Protein AF-0000000080322727 (afdb_homodimer)

InterPro domains:
  IPR001466 Beta-lactamase-related [PF00144] (230-577)
  IPR012338 Beta-lactamase/transpeptidase-like [G3DSA:3.40.710.10] (220-601)
  IPR012338 Beta-lactamase/transpeptidase-like [SSF56601] (224-582)
  IPR050789 Diverse Enzymatic Activities [PTHR43283] (214-581)

Foldseek 3Di:
DPVVPVVVVVVVVVVVVVVVVVLVVVLVVQVVLVVVLVVQLQQKFKFLCPVVPPQPFPLLPFDEEEEEEPAPQQVLLCVLLLLFFDYHYYYCVVVVVPQLCVVVLVVCVPGQEYEYEDELVRLPDPSVLVNQVVSQVRHQYEYEYEADPLSCVSCLVPSHMYIYTNHRDNSSSNVVSCRNLQQDWHDHWACAQNDPSHHGRGGDTDHRFAAAEGAQVVQLFRNSLLCVLVVLQVVCCVVLLFQKKWKWKDFPRYTHDIDIDGALAVPHHGDDLFFKEWFFQLLQVQFLVLLVLVCVVVVLDDQQAFLCVQDVVLCVEPRGRFGLVCLLQQQRQFAAEDPVLVVQDPVQWFQDDDQQFPFALANRITGGPCCCVPPVVVCRSHGDRHGHRAHDHHLSSQQSSQSSSCSRVVDHRQVVCCVQPCSSLNFQQKTFQSVVPDDQVRFRFFECDCDGPNGTDGSGKPDNVCSNVRQRTRRTGIMGGPSSVCSSVLCLLVQAGGSHDGSHHNVSSPQQQAQDDPNALHGRSKDFDGPPLVVQPPHNLADRSKIWDHRQQGWTWIQRSVRSMIITMGGNSCPHHDDCSCVVSSSSRVSVVSVSVSSVVSVVD/DPVVPPVVVVVVVVVVVVVVVVLVVVLVVQVVLVVVLVVQLQQKFKFLCPVVPWQPFPLLPFDEEEEEAPAPQQVLLCVLLLLFFDYHYYYCVVVVVPQLCVVVLVVCVPGQEYEYEDELVRLPDPSVLVSQVVSVVRHQYEYEYEADPLSCVSCLVPSHMYIYTNHRDNSSSNVVSCRNNQQDWHDHWACAQNDPSHHGRGHDTDHRFAAAEGAQVVQLFRNSLLCVLVVLQVVCCVVLLFQKKWKWKDFPRYTHDIDIDGALAVPHHGDDLFFKEWFFQLLQVQFLVLLVLVCVQVVLDDQQAFLCVQDVVLCVEPRGRFGLVCLLQQQRQFAAEDPVLVVQDPVQWFQDDDQQFPFALANRITGGPCCCVPPVVVCRSHGDRHGHRAHDHHLSSQQSSQSSSCSRPVDHRQVVCCVQPCSSLNFQQKTFQSVVPDDQVRFRFFECDCDGPNGTDGSGKPDNVCSNVRQRTRRTGIMGGPSSVVSSVLCLLVQAGGSHDGSHHNVSSPQQQAQDDPNALHGRSKDFDGPPLVVQPPHNLADRSKIWDHRQQGWTWIQRSVRSMIITMGGNSCPHHDDCSCVVSSSRRVSVVSVSVSSVVSVVD

Secondary structure (DSSP, 8-state):
--TTSHHHHHHHHHHHHHHHHHHHHHHHHHHHHHHHHHHHHHTEEEES-TT--SSP--GGG--EEEEEES-TTHHHHHHHHHHHS-EEEEEGGGGTTSGGGHHHHHHTTT-SEEEEEEETTTTT-HHHHHHHHHHTTTSEEEEEEES-GGGGGGGTT--S-EEEES--SHHHHHHHHHHHHTSS------SS--SSSS-TT--------S-EE--GGGGT--GGGGTHHHHHHHHHHHTTS-SEEEEEEEETTEEEEEEEEEBSSTTSPBP-TT-BEE-TTHHIIIIIHHHHHHHHHTTSS-TTSBGGGT-GGGTTSTTTT-BHHHHHTT-S---S---GGGG--GGGEESS--SSS-EEEETTEEEPTTHIIIIIHHHHHTS----TTS----HHHHHHHHHHHHHHH-S-HHHHHIIIIIHHHT-SS-BS-GGGTS-GGGB----EE-SSS-EE-SSS-S-HHHHHTTT--SSS--EE-HHHHHHHHHHHHTTSEETTEE-S-HHHHHHHHS---SS-S--SS-EE--S-GGG--S-TT--TTEEEEEETTTEEEEEEGGGTEEEEEEE-TTSSS--SHHHHTTHHHHHHHHHHHHHHHHHH-/--TTSHHHHHHHHHHHHHHHHHHHHHHHHHHHHHHHHHHHHHTEEEES-TT--SSP--GGG--EEEEEES-TTHHHHHHHHTTTS-EEEEEGGGGTTSGGGHHHHHHTTT-SEEEEEEETTTTT-HHHHHHHHHHTTTSEEEEEEES-GGGGGGGTT--S-EEEES--SHHHHHHHHHHHHTSS------SS--SSSS-TT--------S-EE--GGGGT--GGGGTHHHHHHHHHHHTTS-SEEEEEEEETTEEEEEEEEEBSSTTSPBP-TT-BEE-TTHHIIIIIHHHHHHHHHTTSS-TTSBGGGT-GGGTTSTTTT-BHHHHHTT-S---S---GGGG--GGGEESS--SSS-EEEETTEEEPTTHIIIIIHHHHHTS----TTS----HHHHHHHHHHHHHHH-S-HHHHHIIIIIHHHT-SS-BS-GGGTS-GGGB----EESSSS-EE-SSS-S-HHHHHTTT--SSS--EE-HHHHHHHHHHHHTTSEETTEE-S-HHHHHHHHS---SS-S--SS-EE--S-GGG--S-TT--TTEEEEEETTTEEEEEEGGGTEEEEEEE-TTSSS--SHHHHTTHHHHHHHHHHHHHHHHHH-

Solvent-accessible surface area (backbone atoms only — not comparable to full-atom values): 60916 Å² total; per-residue (Å²): 134,67,81,68,58,60,63,59,56,53,52,54,50,52,54,50,49,53,50,48,51,54,45,56,41,52,41,51,49,48,53,49,48,51,51,53,50,51,53,46,54,67,46,26,31,34,36,53,52,88,79,54,57,63,40,49,56,66,44,63,79,55,38,38,32,34,35,25,52,79,39,90,42,42,69,50,23,49,56,48,39,49,69,51,32,75,57,47,80,46,49,48,77,85,37,70,89,32,72,60,40,18,61,56,58,55,73,44,26,62,34,44,29,40,39,34,34,31,31,34,85,45,44,71,38,63,53,52,45,51,39,52,59,56,52,48,73,54,30,48,42,35,37,40,36,22,25,59,70,77,53,52,53,80,48,62,86,57,71,52,32,33,39,37,26,52,51,74,46,65,67,46,28,50,47,52,41,31,38,45,49,6,27,35,59,41,68,31,52,39,87,52,71,66,42,94,79,42,35,50,65,42,48,42,72,48,64,64,33,36,65,24,81,54,51,30,60,83,67,45,19,54,50,59,49,50,50,61,47,58,54,54,53,51,50,35,40,72,68,62,21,20,29,22,38,34,42,32,37,29,39,73,60,25,35,36,43,75,46,46,38,58,13,47,35,86,87,47,58,70,44,51,62,79,36,30,36,60,30,29,38,35,18,26,58,71,41,39,34,53,53,47,52,50,35,37,74,67,68,76,42,60,51,83,37,37,40,28,82,59,35,48,73,27,50,89,33,87,47,16,78,41,32,41,46,33,35,41,51,25,22,54,9,54,55,45,71,73,73,55,68,79,68,64,49,81,87,40,46,34,62,53,77,42,88,60,16,61,35,54,42,46,88,62,33,10,32,32,62,61,45,45,72,70,47,52,49,55,51,60,49,63,49,68,72,76,42,60,74,36,74,40,76,30,50,53,38,27,47,52,50,37,50,40,48,21,39,50,67,23,41,56,66,64,59,46,41,40,65,73,42,28,37,54,66,26,26,77,60,45,39,50,54,46,62,81,79,43,61,68,90,46,32,41,43,37,30,49,35,78,77,79,77,61,42,70,28,60,52,38,42,81,54,57,58,26,12,69,55,48,20,66,42,21,36,21,25,31,26,28,22,55,61,37,50,50,52,56,51,44,21,52,73,56,28,19,35,48,46,83,40,78,82,42,55,47,66,58,45,52,58,32,61,30,71,75,51,93,73,47,49,30,10,53,48,26,37,39,30,42,84,57,65,92,68,32,33,70,19,78,68,59,52,87,59,22,28,37,39,55,15,86,31,44,23,36,38,41,35,30,65,87,70,39,32,39,42,34,38,43,28,27,21,27,33,60,51,81,63,60,49,42,66,76,67,35,49,71,27,51,43,49,38,40,50,49,49,26,49,52,60,29,68,76,99,133,73,76,67,64,62,62,58,56,53,54,56,51,50,52,48,49,53,50,47,51,54,44,55,40,52,42,53,49,48,53,51,48,51,51,51,50,51,53,46,54,69,46,27,31,35,36,53,51,89,80,54,57,61,39,48,56,66,45,64,79,55,38,38,32,35,36,26,52,78,38,90,44,42,68,50,23,50,56,48,40,47,70,51,31,76,57,47,81,47,50,47,76,83,37,68,88,33,73,58,40,18,61,56,57,55,72,42,26,61,36,42,30,40,39,35,34,31,31,34,86,47,44,72,38,62,54,54,46,51,39,52,59,55,50,48,73,52,31,51,44,35,36,40,38,21,26,59,71,76,50,51,54,79,48,60,86,56,70,52,32,33,40,37,26,52,51,74,46,65,68,46,29,50,46,52,41,30,38,44,47,6,27,36,57,39,70,30,53,37,87,51,70,66,41,95,80,42,36,50,63,43,46,41,73,48,64,65,34,38,67,22,82,57,53,30,59,82,65,46,20,54,52,61,48,50,49,60,48,58,54,54,52,52,50,35,42,73,68,63,21,18,28,22,36,34,42,32,37,31,37,74,60,26,35,36,44,76,46,46,38,57,12,45,35,85,87,48,58,69,45,52,61,80,35,30,36,61,30,29,39,34,18,24,58,70,40,39,32,54,54,47,51,50,34,38,74,68,67,75,42,59,51,83,38,37,40,28,80,60,35,47,74,28,50,88,33,86,48,16,77,41,34,41,48,34,34,42,50,22,22,54,11,53,54,46,73,74,75,55,67,79,69,64,50,80,88,41,47,34,61,53,79,41,88,62,15,63,36,54,41,48,88,62,32,10,32,33,60,60,46,44,72,70,48,52,49,55,50,60,48,65,49,69,72,76,42,61,73,36,73,40,76,30,49,54,39,27,46,50,49,38,50,40,48,23,38,51,68,22,42,56,67,66,59,48,40,38,65,71,41,28,36,53,66,28,25,77,58,47,39,48,55,45,61,82,80,43,63,70,90,49,32,41,44,36,30,50,35,78,79,80,77,62,43,71,26,58,52,38,43,82,53,56,59,27,13,68,57,48,19,66,41,20,38,21,25,30,28,29,24,54,62,36,51,51,52,56,50,44,21,52,73,56,30,18,36,47,46,81,39,78,80,42,56,47,66,59,45,52,58,34,62,29,68,75,52,92,74,45,49,30,10,54,48,26,37,39,30,43,85,57,65,91,66,32,34,69,19,78,66,59,52,86,60,22,28,35,39,56,16,85,32,44,23,36,39,40,36,28,64,87,71,38,32,38,43,34,37,43,29,28,22,26,34,60,52,82,64,61,48,42,66,76,66,35,50,70,28,52,42,49,38,40,51,48,49,24,48,52,60,29,67,74,99

Sequence (1210 aa):
MYKNNLVQTIAVCFLAISTFSACAQEHQKNEELLKVNSNILQHTVLLNNQNSIIPLTELEKKNIASVSLGFAFQNVSDSLLNKYAKVTSFSSASYENSPELGKLENDLKFFNTIIISITDQEAPKARYINFINSIAKSKSVIIALYGQQTNLAPFDSLTAPILWSQDKNIQAASLIPQLIFGGIAAGNKLTRNISARFPAGSGYTTTVTRLKYTIPEDAGVNAENLREIDDITAEAIAARAAPGMVVLVAKDGKVIFNKAYGTHTYDGPADKVTDIFDLASITKITATTPMVMRLVEQNKLKLDTNIGAYIALARPTAMNDIPVREVMLHQAGFIPYIPFHDGVKPGDHSPDSSAAYPTKVADGYFIRKDYFKDVMWPQMLNAPIRTRGKYVYSDISMYVMKDIAEQISGEHLNDYVAENFYAPLGMQTAGFLPRNRFSKDRIIPTENDTYFRKTLLVGYVHDQGAALVGGVSGHAGLFASTNDMAIMFQMLLNKGTYGGQQYFKPQTVDTFTAQQSNISRRGLGFDRWDPNLSKKYPSATASPQTYGHTGYTGTAVWVDQARGLIYVFLSNRVNPSVTNKLVSMGIRSRIQEVINSAIDKGMEKMYKNNLVQTIAVCFLAISTFSACAQEHQKNEELLKVNSNILQHTVLLNNQNSIIPLTELEKKNIASVSLGFAFQNVSDSLLNKYAKVTSFSSASYENSPELGKLENDLKFFNTIIISITDQEAPKARYINFINSIAKSKSVIIALYGQQTNLAPFDSLTAPILWSQDKNIQAASLIPQLIFGGIAAGNKLTRNISARFPAGSGYTTTVTRLKYTIPEDAGVNAENLREIDDITAEAIAARAAPGMVVLVAKDGKVIFNKAYGTHTYDGPADKVTDIFDLASITKITATTPMVMRLVEQNKLKLDTNIGAYIALARPTAMNDIPVREVMLHQAGFIPYIPFHDGVKPGDHSPDSSAAYPTKVADGYFIRKDYFKDVMWPQMLNAPIRTRGKYVYSDISMYVMKDIAEQISGEHLNDYVAENFYAPLGMQTAGFLPRNRFSKDRIIPTENDTYFRKTLLVGYVHDQGAALVGGVSGHAGLFASTNDMAIMFQMLLNKGTYGGQQYFKPQTVDTFTAQQSNISRRGLGFDRWDPNLSKKYPSATASPQTYGHTGYTGTAVWVDQARGLIYVFLSNRVNPSVTNKLVSMGIRSRIQEVINSAIDKGMEK

Structure (mmCIF, N/CA/C/O backbone):
data_AF-0000000080322727-model_v1
#
loop_
_entity.id
_entity.type
_entity.pdbx_description
1 polymer Beta-N-acetylglucosaminidase
#
loop_
_atom_site.group_PDB
_atom_site.id
_atom_site.type_symbol
_atom_site.label_atom_id
_atom_site.label_alt_id
_atom_site.label_comp_id
_atom_site.label_asym_id
_atom_site.label_entity_id
_atom_site.label_seq_id
_atom_site.pdbx_PDB_ins_code
_atom_site.Cartn_x
_atom_site.Cartn_y
_atom_site.Cartn_z
_atom_site.occupancy
_atom_site.B_iso_or_equiv
_atom_site.auth_seq_id
_atom_site.auth_comp_id
_atom_site.auth_asym_id
_atom_site.auth_atom_id
_atom_site.pdbx_PDB_model_num
ATOM 1 N N . MET A 1 1 ? 15.312 -57.062 -58.719 1 22.55 1 MET A N 1
ATOM 2 C CA . MET A 1 1 ? 14.266 -56.25 -58.062 1 22.55 1 MET A CA 1
ATOM 3 C C . MET A 1 1 ? 14.391 -56.344 -56.531 1 22.55 1 MET A C 1
ATOM 5 O O . MET A 1 1 ? 13.867 -55.5 -55.812 1 22.55 1 MET A O 1
ATOM 9 N N . TYR A 1 2 ? 15 -57.406 -55.969 1 21.7 2 TYR A N 1
ATOM 10 C CA . TYR A 1 2 ? 14.93 -57.75 -54.562 1 21.7 2 TYR A CA 1
ATOM 11 C C . TYR A 1 2 ? 15.977 -57 -53.75 1 21.7 2 TYR A C 1
ATOM 13 O O . TYR A 1 2 ? 15.828 -56.844 -52.531 1 21.7 2 TYR A O 1
ATOM 21 N N . LYS A 1 3 ? 17.25 -57 -54.312 1 35.47 3 LYS A N 1
ATOM 22 C CA . LYS A 1 3 ? 18.359 -56.656 -53.438 1 35.47 3 LYS A CA 1
ATOM 23 C C . LYS A 1 3 ? 18.312 -55.188 -53.031 1 35.47 3 LYS A C 1
ATOM 25 O O . LYS A 1 3 ? 19.219 -54.656 -52.375 1 35.47 3 LYS A O 1
ATOM 30 N N . ASN A 1 4 ? 17.344 -54.531 -53.688 1 28.92 4 ASN A N 1
ATOM 31 C CA . ASN A 1 4 ? 17.328 -53.125 -53.375 1 28.92 4 ASN A CA 1
ATOM 32 C C . ASN A 1 4 ? 16.734 -52.875 -51.969 1 28.92 4 ASN A C 1
ATOM 34 O O . ASN A 1 4 ? 16.609 -51.719 -51.562 1 28.92 4 ASN A O 1
ATOM 38 N N . ASN A 1 5 ? 16 -53.938 -51.375 1 33.09 5 ASN A N 1
ATOM 39 C CA . ASN A 1 5 ? 15.227 -53.625 -50.188 1 33.09 5 ASN A CA 1
ATOM 40 C C . ASN A 1 5 ? 16.109 -53.625 -48.938 1 33.09 5 ASN A C 1
ATOM 42 O O . ASN A 1 5 ? 15.656 -53.25 -47.875 1 33.09 5 ASN A O 1
ATOM 46 N N . LEU A 1 6 ? 17.266 -54.281 -48.969 1 40.56 6 LEU A N 1
ATOM 47 C CA . LEU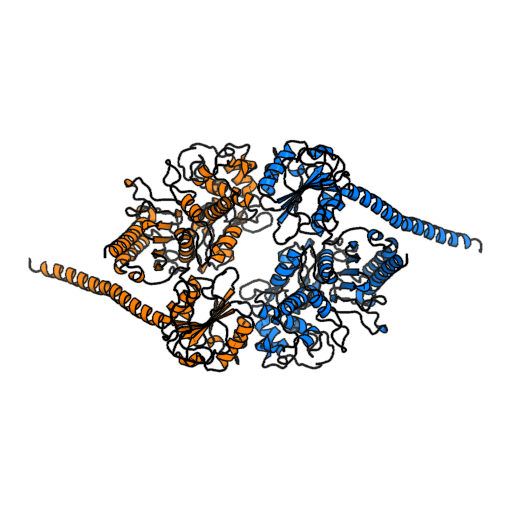 A 1 6 ? 18.031 -54.438 -47.719 1 40.56 6 LEU A CA 1
ATOM 48 C C . LEU A 1 6 ? 18.719 -53.156 -47.312 1 40.56 6 LEU A C 1
ATOM 50 O O . LEU A 1 6 ? 18.922 -52.875 -46.125 1 40.56 6 LEU A O 1
ATOM 54 N N . VAL A 1 7 ? 19 -52.25 -48.344 1 39.97 7 VAL A N 1
ATOM 55 C CA . VAL A 1 7 ? 19.734 -51.031 -48 1 39.97 7 VAL A CA 1
ATOM 56 C C . VAL A 1 7 ? 18.828 -50.094 -47.219 1 39.97 7 VAL A C 1
ATOM 58 O O . VAL A 1 7 ? 19.297 -49.312 -46.375 1 39.97 7 VAL A O 1
ATOM 61 N N . GLN A 1 8 ? 17.438 -50.219 -47.438 1 35.44 8 GLN A N 1
ATOM 62 C CA . GLN A 1 8 ? 16.578 -49.281 -46.75 1 35.44 8 GLN A CA 1
ATOM 63 C C . GLN A 1 8 ? 16.469 -49.625 -45.25 1 35.44 8 GLN A C 1
ATOM 65 O O . GLN A 1 8 ? 16.266 -48.75 -44.406 1 35.44 8 GLN A O 1
ATOM 70 N N . THR A 1 9 ? 16.656 -50.938 -44.938 1 41.41 9 THR A N 1
ATOM 71 C CA . THR A 1 9 ? 16.484 -51.312 -43.531 1 41.41 9 THR A CA 1
ATOM 72 C C . THR A 1 9 ? 17.688 -50.875 -42.719 1 41.41 9 THR A C 1
ATOM 74 O O . THR A 1 9 ? 17.547 -50.469 -41.562 1 41.41 9 THR A O 1
ATOM 77 N N . ILE A 1 10 ? 18.891 -50.844 -43.344 1 41.75 10 ILE A N 1
ATOM 78 C CA . ILE A 1 10 ? 20.062 -50.5 -42.562 1 41.75 10 ILE A CA 1
ATOM 79 C C . ILE A 1 10 ? 20.078 -49 -42.281 1 41.75 10 ILE A C 1
ATOM 81 O O . ILE A 1 10 ? 20.453 -48.562 -41.219 1 41.75 10 ILE A O 1
ATOM 85 N N . ALA A 1 11 ? 19.453 -48.188 -43.219 1 39.16 11 ALA A N 1
ATOM 86 C CA . ALA A 1 11 ? 19.469 -46.75 -43 1 39.16 11 ALA A CA 1
ATOM 87 C C . ALA A 1 11 ? 18.547 -46.375 -41.844 1 39.16 11 ALA A C 1
ATOM 89 O O . ALA A 1 11 ? 18.828 -45.469 -41.094 1 39.16 11 ALA A O 1
ATOM 90 N N . VAL A 1 12 ? 17.469 -47.188 -41.719 1 39.44 12 VAL A N 1
ATOM 91 C CA . VAL A 1 12 ? 16.578 -46.844 -40.594 1 39.44 12 VAL A CA 1
ATOM 92 C C . VAL A 1 12 ? 17.234 -47.219 -39.281 1 39.44 12 VAL A C 1
ATOM 94 O O . VAL A 1 12 ? 17.109 -46.469 -38.312 1 39.44 12 VAL A O 1
ATOM 97 N N . CYS A 1 13 ? 18.062 -48.25 -39.25 1 37.97 13 CYS A N 1
ATOM 98 C CA . CYS A 1 13 ? 18.703 -48.594 -37.969 1 37.97 13 CYS A CA 1
ATOM 99 C C . CYS A 1 13 ? 19.797 -47.594 -37.625 1 37.97 13 CYS A C 1
ATOM 101 O O . CYS A 1 13 ? 20 -47.281 -36.438 1 37.97 13 CYS A O 1
ATOM 103 N N . PHE A 1 14 ? 20.516 -47.094 -38.656 1 38.62 14 PHE A N 1
ATOM 104 C CA . PHE A 1 14 ? 21.578 -46.156 -38.312 1 38.62 14 PHE A CA 1
ATOM 105 C C . PHE A 1 14 ? 20.984 -44.844 -37.875 1 38.62 14 PHE A C 1
ATOM 107 O O . PHE A 1 14 ? 21.594 -44.125 -37.062 1 38.62 14 PHE A O 1
ATOM 114 N N . LEU A 1 15 ? 19.812 -44.438 -38.438 1 36.16 15 LEU A N 1
ATOM 115 C CA . LEU A 1 15 ? 19.234 -43.219 -37.938 1 36.16 15 LEU A CA 1
ATOM 116 C C . LEU A 1 15 ? 18.703 -43.406 -36.5 1 36.16 15 LEU A C 1
ATOM 118 O O . LEU A 1 15 ? 18.719 -42.438 -35.719 1 36.16 15 LEU A O 1
ATOM 122 N N . ALA A 1 16 ? 18.25 -44.562 -36.125 1 38.06 16 ALA A N 1
ATOM 123 C CA . ALA A 1 16 ? 17.812 -44.812 -34.781 1 38.06 16 ALA A CA 1
ATOM 124 C C . ALA A 1 16 ? 19.016 -44.875 -33.812 1 38.06 16 ALA A C 1
ATOM 126 O O . ALA A 1 16 ? 18.953 -44.406 -32.688 1 38.06 16 ALA A O 1
ATOM 127 N N . ILE A 1 17 ? 20.156 -45.438 -34.281 1 41.97 17 ILE A N 1
ATOM 128 C CA . ILE A 1 17 ? 21.344 -45.5 -33.438 1 41.97 17 ILE A CA 1
ATOM 129 C C . ILE A 1 17 ? 21.922 -44.094 -33.25 1 41.97 17 ILE A C 1
ATOM 131 O O . ILE A 1 17 ? 22.344 -43.719 -32.156 1 41.97 17 ILE A O 1
ATOM 135 N N . SER A 1 18 ? 21.906 -43.281 -34.281 1 39.41 18 SER A N 1
ATOM 136 C CA . SER A 1 18 ? 22.438 -41.938 -34.094 1 39.41 18 SER A CA 1
ATOM 137 C C . SER A 1 18 ? 21.5 -41.094 -33.25 1 39.41 18 SER A C 1
ATOM 139 O O . SER A 1 18 ? 21.969 -40.188 -32.531 1 39.41 18 SER A O 1
ATOM 141 N N . THR A 1 19 ? 20.188 -41.312 -33.344 1 39.66 19 THR A N 1
ATOM 142 C CA . THR A 1 19 ? 19.266 -40.625 -32.438 1 39.66 19 THR A CA 1
ATOM 143 C C . THR A 1 19 ? 19.391 -41.156 -31.031 1 39.66 19 THR A C 1
ATOM 145 O O . THR A 1 19 ? 19.266 -40.406 -30.062 1 39.66 19 THR A O 1
ATOM 148 N N . PHE A 1 20 ? 19.547 -42.469 -30.859 1 42 20 PHE A N 1
ATOM 149 C CA . PHE A 1 20 ? 19.812 -43 -29.547 1 42 20 PHE A CA 1
ATOM 150 C C . PHE A 1 20 ? 21.156 -42.5 -29.016 1 42 20 PHE A C 1
ATOM 152 O O . PHE A 1 20 ? 21.312 -42.281 -27.812 1 42 20 PHE A O 1
ATOM 159 N N . SER A 1 21 ? 22.094 -42.312 -29.828 1 43 21 SER A N 1
ATOM 160 C CA . SER A 1 21 ? 23.391 -41.844 -29.406 1 43 21 SER A CA 1
ATOM 161 C C . SER A 1 21 ? 23.312 -40.375 -28.953 1 43 21 SER A C 1
ATOM 163 O O . SER A 1 21 ? 24.016 -39.969 -28.031 1 43 21 SER A O 1
ATOM 165 N N . ALA A 1 22 ? 22.578 -39.625 -29.703 1 45.78 22 ALA A N 1
ATOM 166 C CA . ALA A 1 22 ? 22.391 -38.219 -29.344 1 45.78 22 ALA A CA 1
ATOM 167 C C . ALA A 1 22 ? 21.562 -38.094 -28.062 1 45.78 22 ALA A C 1
ATOM 169 O O . ALA A 1 22 ? 21.828 -37.188 -27.234 1 45.78 22 ALA A O 1
ATOM 170 N N . CYS A 1 23 ? 20.516 -38.875 -27.938 1 47.06 23 CYS A N 1
ATOM 171 C CA . CYS A 1 23 ? 19.719 -38.938 -26.719 1 47.06 23 CYS A CA 1
ATOM 172 C C . CYS A 1 23 ? 20.547 -39.375 -25.531 1 47.06 23 CYS A C 1
ATOM 174 O O . CYS A 1 23 ? 20.422 -38.812 -24.438 1 47.06 23 CYS A O 1
ATOM 176 N N . ALA A 1 24 ? 21.312 -40.5 -25.703 1 57.44 24 ALA A N 1
ATOM 177 C CA . ALA A 1 24 ? 22.203 -40.969 -24.641 1 57.44 24 ALA A CA 1
ATOM 178 C C . ALA A 1 24 ? 23.234 -39.906 -24.266 1 57.44 24 ALA A C 1
ATOM 180 O O . ALA A 1 24 ? 23.688 -39.844 -23.125 1 57.44 24 ALA A O 1
ATOM 181 N N . GLN A 1 25 ? 23.094 -38.906 -25.031 1 76.56 25 GLN A N 1
ATOM 182 C CA . GLN A 1 25 ? 24.125 -37.875 -24.891 1 76.56 25 GLN A CA 1
ATOM 183 C C . GLN A 1 25 ? 23.688 -36.781 -23.938 1 76.56 25 GLN A C 1
ATOM 185 O O . GLN A 1 25 ? 24.469 -36.312 -23.109 1 76.56 25 GLN A O 1
ATOM 190 N N . GLU A 1 26 ? 22.312 -36.531 -23.875 1 89.31 26 GLU A N 1
ATOM 191 C CA . GLU A 1 26 ? 21.875 -35.469 -22.984 1 89.31 26 GLU A CA 1
ATOM 192 C C . GLU A 1 26 ? 21.891 -35.938 -21.531 1 89.31 26 GLU A C 1
ATOM 194 O O . GLU A 1 26 ? 22.297 -35.188 -20.641 1 89.31 26 GLU A O 1
ATOM 199 N N . HIS A 1 27 ? 21.484 -37.188 -21.297 1 92.94 27 HIS A N 1
ATOM 200 C CA . HIS A 1 27 ? 21.5 -37.75 -19.953 1 92.94 27 HIS A CA 1
ATOM 201 C C . HIS A 1 27 ? 22.922 -37.781 -19.375 1 92.94 27 HIS A C 1
ATOM 203 O O . HIS A 1 27 ? 23.125 -37.375 -18.234 1 92.94 27 HIS A O 1
ATOM 209 N N . GLN A 1 28 ? 23.766 -38.25 -20.188 1 93.62 28 GLN A N 1
ATOM 210 C CA . GLN A 1 28 ? 25.156 -38.344 -19.75 1 93.62 28 GLN A CA 1
ATOM 211 C C . GLN A 1 28 ? 25.734 -36.938 -19.484 1 93.62 28 GLN A C 1
ATOM 213 O O . GLN A 1 28 ? 26.438 -36.75 -18.5 1 93.62 28 GLN A O 1
ATOM 218 N N . LYS A 1 29 ? 25.406 -36.094 -20.344 1 95.75 29 LYS A N 1
ATOM 219 C CA . LYS A 1 29 ? 25.859 -34.719 -20.172 1 95.75 29 LYS A CA 1
ATOM 220 C C . LYS A 1 29 ? 25.297 -34.125 -18.875 1 95.75 29 LYS A C 1
ATOM 222 O O . LYS A 1 29 ? 26.016 -33.438 -18.156 1 95.75 29 LYS A O 1
ATOM 227 N N . ASN A 1 30 ? 24.094 -34.406 -18.641 1 96.38 30 ASN A N 1
ATOM 228 C CA . ASN A 1 30 ? 23.453 -33.906 -17.438 1 96.38 30 ASN A CA 1
ATOM 229 C C . ASN A 1 30 ? 24.047 -34.5 -16.172 1 96.38 30 ASN A C 1
ATOM 231 O O . ASN A 1 30 ? 24.219 -33.812 -15.164 1 96.38 30 ASN A O 1
ATOM 235 N N . GLU A 1 31 ? 24.344 -35.719 -16.219 1 95.75 31 GLU A N 1
ATOM 236 C CA . GLU A 1 31 ? 24.984 -36.375 -15.078 1 95.75 31 GLU A CA 1
ATOM 237 C C . GLU A 1 31 ? 26.344 -35.719 -14.797 1 95.75 31 GLU A C 1
ATOM 239 O O . GLU A 1 31 ? 26.719 -35.531 -13.633 1 95.75 31 GLU A O 1
ATOM 244 N N . GLU A 1 32 ? 27.031 -35.5 -15.844 1 96.62 32 GLU A N 1
ATOM 245 C CA . GLU A 1 32 ? 28.312 -34.812 -15.68 1 96.62 32 GLU A CA 1
ATOM 246 C C . GLU A 1 32 ? 28.141 -33.406 -15.094 1 96.62 32 GLU A C 1
ATOM 248 O O . GLU A 1 32 ? 28.922 -33 -14.234 1 96.62 32 GLU A O 1
ATOM 253 N N . LEU A 1 33 ? 27.188 -32.75 -15.594 1 96.69 33 LEU A N 1
ATOM 254 C CA . LEU A 1 33 ? 26.906 -31.422 -15.078 1 96.69 33 LEU A CA 1
ATOM 255 C C . LEU A 1 33 ? 26.578 -31.469 -13.586 1 96.69 33 LEU A C 1
ATOM 257 O O . LEU A 1 33 ? 26.984 -30.594 -12.82 1 96.69 33 LEU A O 1
ATOM 261 N N . LEU A 1 34 ? 25.859 -32.469 -13.133 1 97.38 34 LEU A N 1
ATOM 262 C CA . LEU A 1 34 ? 25.516 -32.625 -11.727 1 97.38 34 LEU A CA 1
ATOM 263 C C . LEU A 1 34 ? 26.781 -32.812 -10.883 1 97.38 34 LEU A C 1
ATOM 265 O O . LEU A 1 34 ? 26.859 -32.281 -9.758 1 97.38 34 LEU A O 1
ATOM 269 N N . LYS A 1 35 ? 27.641 -33.531 -11.422 1 97.12 35 LYS A N 1
ATOM 270 C CA . LYS A 1 35 ? 28.906 -33.75 -10.719 1 97.12 35 LYS A CA 1
ATOM 271 C C . LYS A 1 35 ? 29.672 -32.438 -10.586 1 97.12 35 LYS A C 1
ATOM 273 O O . LYS A 1 35 ? 30.234 -32.125 -9.531 1 97.12 35 LYS A O 1
ATOM 278 N N . VAL A 1 36 ? 29.703 -31.766 -11.695 1 97.62 36 VAL A N 1
ATOM 279 C CA . VAL A 1 36 ? 30.375 -30.469 -11.695 1 97.62 36 VAL A CA 1
ATOM 280 C C . VAL A 1 36 ? 29.719 -29.562 -10.664 1 97.62 36 VAL A C 1
ATOM 282 O O . VAL A 1 36 ? 30.406 -28.922 -9.859 1 97.62 36 VAL A O 1
ATOM 285 N N . ASN A 1 37 ? 28.438 -29.484 -10.672 1 98.12 37 ASN A N 1
ATOM 286 C CA . ASN A 1 37 ? 27.703 -28.641 -9.734 1 98.12 37 ASN A CA 1
ATOM 287 C C . ASN A 1 37 ? 27.969 -29.047 -8.289 1 98.12 37 ASN A C 1
ATOM 289 O O . ASN A 1 37 ? 28.156 -28.188 -7.426 1 98.12 37 ASN A O 1
ATOM 293 N N . SER A 1 38 ? 27.953 -30.312 -8.047 1 97.5 38 SER A N 1
ATOM 294 C CA . SER A 1 38 ? 28.234 -30.812 -6.703 1 97.5 38 SER A CA 1
ATOM 295 C C . SER A 1 38 ? 29.625 -30.391 -6.227 1 97.5 38 SER A C 1
ATOM 297 O O . SER A 1 38 ? 29.797 -30.031 -5.062 1 97.5 38 SER A O 1
ATOM 299 N N . ASN A 1 39 ? 30.531 -30.484 -7.121 1 97.88 39 ASN A N 1
ATOM 300 C CA . ASN A 1 39 ? 31.891 -30.078 -6.789 1 97.88 39 ASN A CA 1
ATOM 301 C C . ASN A 1 39 ? 31.953 -28.594 -6.453 1 97.88 39 ASN A C 1
ATOM 303 O O . ASN A 1 39 ? 32.625 -28.188 -5.5 1 97.88 39 ASN A O 1
ATOM 307 N N . ILE A 1 40 ? 31.312 -27.812 -7.246 1 98.31 40 ILE A N 1
ATOM 308 C CA . ILE A 1 40 ? 31.266 -26.375 -7 1 98.31 40 ILE A CA 1
ATOM 309 C C . ILE A 1 40 ? 30.656 -26.094 -5.633 1 98.31 40 ILE A C 1
ATOM 311 O O . ILE A 1 40 ? 31.188 -25.297 -4.848 1 98.31 40 ILE A O 1
ATOM 315 N N . LEU A 1 41 ? 29.547 -26.734 -5.324 1 98.31 41 LEU A N 1
ATOM 316 C CA . LEU A 1 41 ? 28.844 -26.516 -4.066 1 98.31 41 LEU A CA 1
ATOM 317 C C . LEU A 1 41 ? 29.703 -26.953 -2.881 1 98.31 41 LEU A C 1
ATOM 319 O O . LEU A 1 41 ? 29.625 -26.344 -1.809 1 98.31 41 LEU A O 1
ATOM 323 N N . GLN A 1 42 ? 30.516 -27.969 -3.061 1 97 42 GLN A N 1
ATOM 324 C CA . GLN A 1 42 ? 31.406 -28.422 -2 1 97 42 GLN A CA 1
ATOM 325 C C . GLN A 1 42 ? 32.469 -27.375 -1.677 1 97 42 GLN A C 1
ATOM 327 O O . GLN A 1 42 ? 33.031 -27.375 -0.584 1 97 42 GLN A O 1
ATOM 332 N N . HIS A 1 43 ? 32.688 -26.531 -2.621 1 97.06 43 HIS A N 1
ATOM 333 C CA . HIS A 1 43 ? 33.688 -25.484 -2.443 1 97.06 43 HIS A CA 1
ATOM 334 C C . HIS A 1 43 ? 33.031 -24.109 -2.393 1 97.06 43 HIS A C 1
ATOM 336 O O . HIS A 1 43 ? 33.531 -23.141 -2.957 1 97.06 43 HIS A O 1
ATOM 342 N N . THR A 1 44 ? 31.859 -24.031 -2.006 1 98.31 44 THR A N 1
ATOM 343 C CA . THR A 1 44 ? 31.125 -22.812 -1.738 1 98.31 44 THR A CA 1
ATOM 344 C C . THR A 1 44 ? 30.812 -22.672 -0.25 1 98.31 44 THR A C 1
ATOM 346 O O . THR A 1 44 ? 30.312 -23.609 0.373 1 98.31 44 THR A O 1
ATOM 349 N N . VAL A 1 45 ? 31.172 -21.516 0.366 1 98.62 45 VAL A N 1
ATOM 350 C CA . VAL A 1 45 ? 31.031 -21.328 1.805 1 98.62 45 VAL A CA 1
ATOM 351 C C . VAL A 1 45 ? 30.266 -20.031 2.074 1 98.62 45 VAL A C 1
ATOM 353 O O . VAL A 1 45 ? 30.547 -19 1.454 1 98.62 45 VAL A O 1
ATOM 356 N N . LEU A 1 46 ? 29.219 -20.094 2.939 1 98.81 46 LEU A N 1
ATOM 357 C CA . LEU A 1 46 ? 28.5 -18.922 3.414 1 98.81 46 LEU A CA 1
ATOM 358 C C . LEU A 1 46 ? 29.156 -18.344 4.66 1 98.81 46 LEU A C 1
ATOM 360 O O . LEU A 1 46 ? 29.312 -19.031 5.664 1 98.81 46 LEU A O 1
ATOM 364 N N . LEU A 1 47 ? 29.562 -17.109 4.543 1 98.38 47 LEU A N 1
ATOM 365 C CA . LEU A 1 47 ? 30.234 -16.422 5.641 1 98.38 47 LEU A CA 1
ATOM 366 C C . LEU A 1 47 ? 29.422 -15.227 6.117 1 98.38 47 LEU A C 1
ATOM 368 O O . LEU A 1 47 ? 28.547 -14.742 5.398 1 98.38 47 LEU A O 1
ATOM 372 N N . ASN A 1 48 ? 29.594 -14.742 7.316 1 97.94 48 ASN A N 1
ATOM 373 C CA . ASN A 1 48 ? 29.016 -13.539 7.906 1 97.94 48 ASN A CA 1
ATOM 374 C C . ASN A 1 48 ? 27.484 -13.602 7.914 1 97.94 48 ASN A C 1
ATOM 376 O O . ASN A 1 48 ? 26.812 -12.633 7.547 1 97.94 48 ASN A O 1
ATOM 380 N N . ASN A 1 49 ? 26.906 -14.688 8.352 1 98.31 49 ASN A N 1
ATOM 381 C CA . ASN A 1 49 ? 25.453 -14.82 8.352 1 98.31 49 ASN A CA 1
ATOM 382 C C . ASN A 1 49 ? 24.906 -14.961 9.773 1 98.31 49 ASN A C 1
ATOM 384 O O . ASN A 1 49 ? 23.984 -15.742 10.008 1 98.31 49 ASN A O 1
ATOM 388 N N . GLN A 1 50 ? 25.516 -14.219 10.695 1 95.75 50 GLN A N 1
ATOM 389 C CA . GLN A 1 50 ? 25.141 -14.273 12.109 1 95.75 50 GLN A CA 1
ATOM 390 C C . GLN A 1 50 ? 23.688 -13.859 12.32 1 95.75 50 GLN A C 1
ATOM 392 O O . GLN A 1 50 ? 23.016 -14.367 13.219 1 95.75 50 GLN A O 1
ATOM 397 N N . ASN A 1 51 ? 23.172 -13.023 11.469 1 96.19 51 ASN A N 1
ATOM 398 C CA . ASN A 1 51 ? 21.812 -12.516 11.609 1 96.19 51 ASN A CA 1
ATOM 399 C C . ASN A 1 51 ? 20.828 -13.281 10.719 1 96.19 51 ASN A C 1
ATOM 401 O O . ASN A 1 51 ? 19.703 -12.852 10.523 1 96.19 51 ASN A O 1
ATOM 405 N N . SER A 1 52 ? 21.266 -14.336 10.133 1 97.5 52 SER A N 1
ATOM 406 C CA . SER A 1 52 ? 20.438 -15.234 9.328 1 97.5 52 SER A CA 1
ATOM 407 C C . SER A 1 52 ? 19.734 -14.484 8.203 1 97.5 52 SER A C 1
ATOM 409 O O . SER A 1 52 ? 18.531 -14.648 7.988 1 97.5 52 SER A O 1
ATOM 411 N N . ILE A 1 53 ? 20.516 -13.633 7.551 1 98.12 53 ILE A N 1
ATOM 412 C CA . ILE A 1 53 ? 20 -12.898 6.406 1 98.12 53 ILE A CA 1
ATOM 413 C C . ILE A 1 53 ? 19.75 -13.859 5.242 1 98.12 53 ILE A C 1
ATOM 415 O O . ILE A 1 53 ? 18.75 -13.734 4.527 1 98.12 53 ILE A O 1
ATOM 419 N N . ILE A 1 54 ? 20.703 -14.789 5.02 1 98.56 54 ILE A N 1
ATOM 420 C CA . ILE A 1 54 ? 20.578 -15.828 4 1 98.56 54 ILE A CA 1
ATOM 421 C C . ILE A 1 54 ? 20.062 -17.125 4.633 1 98.56 54 ILE A C 1
ATOM 423 O O . ILE A 1 54 ? 20.594 -17.578 5.648 1 98.56 54 ILE A O 1
ATOM 427 N N . PRO A 1 55 ? 19.031 -17.734 4.07 1 98.62 55 PRO A N 1
ATOM 428 C CA . PRO A 1 55 ? 18.344 -17.312 2.852 1 98.62 55 PRO A CA 1
ATOM 429 C C . PRO A 1 55 ? 17.406 -16.125 3.08 1 98.62 55 PRO A C 1
ATOM 431 O O . PRO A 1 55 ? 16.922 -15.922 4.195 1 98.62 55 PRO A O 1
ATOM 434 N N . LEU A 1 56 ? 17.188 -15.367 2.039 1 98.56 56 LEU A N 1
ATOM 435 C CA . LEU A 1 56 ? 16.344 -14.18 2.121 1 98.56 56 LEU A CA 1
ATOM 436 C C . LEU A 1 56 ? 14.898 -14.562 2.459 1 98.56 56 LEU A C 1
ATOM 438 O O . LEU A 1 56 ? 14.375 -15.539 1.932 1 98.56 56 LEU A O 1
ATOM 442 N N . THR A 1 57 ? 14.312 -13.844 3.396 1 97.75 57 THR A N 1
ATOM 443 C CA . THR A 1 57 ? 12.914 -13.961 3.771 1 97.75 57 THR A CA 1
ATOM 444 C C . THR A 1 57 ? 12.211 -12.609 3.666 1 97.75 57 THR A C 1
ATOM 446 O O . THR A 1 57 ? 12.82 -11.617 3.27 1 97.75 57 THR A O 1
ATOM 449 N N . GLU A 1 58 ? 10.984 -12.508 3.871 1 97.44 58 GLU A N 1
ATOM 450 C CA . GLU A 1 58 ? 10.203 -11.273 3.867 1 97.44 58 GLU A CA 1
ATOM 451 C C . GLU A 1 58 ? 10.398 -10.5 2.566 1 97.44 58 GLU A C 1
ATOM 453 O O . GLU A 1 58 ? 10.703 -9.305 2.588 1 97.44 58 GLU A O 1
ATOM 458 N N . LEU A 1 59 ? 10.172 -11.18 1.502 1 98.31 59 LEU A N 1
ATOM 459 C CA . LEU A 1 59 ? 10.438 -10.602 0.188 1 98.31 59 LEU A CA 1
ATOM 460 C C . LEU A 1 59 ? 9.555 -9.391 -0.069 1 98.31 59 LEU A C 1
ATOM 462 O O . LEU A 1 59 ? 9.938 -8.477 -0.807 1 98.31 59 LEU A O 1
ATOM 466 N N . GLU A 1 60 ? 8.352 -9.359 0.576 1 96.94 60 GLU A N 1
ATOM 467 C CA . GLU A 1 60 ? 7.414 -8.258 0.389 1 96.94 60 GLU A CA 1
ATOM 468 C C . GLU A 1 60 ? 7.984 -6.949 0.932 1 96.94 60 GLU A C 1
ATOM 470 O O . GLU A 1 60 ? 7.516 -5.867 0.577 1 96.94 60 GLU A O 1
ATOM 475 N N . LYS A 1 61 ? 9.023 -7.008 1.721 1 96.56 61 LYS A N 1
ATOM 476 C CA . LYS A 1 61 ? 9.625 -5.824 2.33 1 96.56 61 LYS A CA 1
ATOM 477 C C . LYS A 1 61 ? 10.914 -5.43 1.615 1 96.56 61 LYS A C 1
ATOM 479 O O . LYS A 1 61 ? 11.594 -4.492 2.031 1 96.56 61 LYS A O 1
ATOM 484 N N . LYS A 1 62 ? 11.18 -6.113 0.5 1 97.62 62 LYS A N 1
ATOM 485 C CA . LYS A 1 62 ? 12.484 -5.902 -0.119 1 97.62 62 LYS A CA 1
ATOM 486 C C . LYS A 1 62 ? 12.344 -5.359 -1.538 1 97.62 62 LYS A C 1
ATOM 488 O O . LYS A 1 62 ? 11.469 -5.797 -2.289 1 97.62 62 LYS A O 1
ATOM 493 N N . ASN A 1 63 ? 13.062 -4.359 -1.837 1 98 63 ASN A N 1
ATOM 494 C CA . ASN A 1 63 ? 13.383 -3.916 -3.188 1 98 63 ASN A CA 1
ATOM 495 C C . ASN A 1 63 ? 14.828 -4.246 -3.557 1 98 63 ASN A C 1
ATOM 497 O O . ASN A 1 63 ? 15.766 -3.631 -3.043 1 98 63 ASN A O 1
ATOM 501 N N . ILE A 1 64 ? 15.039 -5.176 -4.48 1 98.62 64 ILE A N 1
ATOM 502 C CA . ILE A 1 64 ? 16.328 -5.84 -4.609 1 98.62 64 ILE A CA 1
ATOM 503 C C . ILE A 1 64 ? 17 -5.406 -5.906 1 98.62 64 ILE A C 1
ATOM 505 O O . ILE A 1 64 ? 16.375 -5.379 -6.965 1 98.62 64 ILE A O 1
ATOM 509 N N . ALA A 1 65 ? 18.266 -5.082 -5.84 1 98.75 65 ALA A N 1
ATOM 510 C CA . ALA A 1 65 ? 19.125 -4.859 -6.992 1 98.75 65 ALA A CA 1
ATOM 511 C C . ALA A 1 65 ? 20.25 -5.891 -7.047 1 98.75 65 ALA A C 1
ATOM 513 O O . ALA A 1 65 ? 20.75 -6.336 -6.004 1 98.75 65 ALA A O 1
ATOM 514 N N . SER A 1 66 ? 20.594 -6.316 -8.242 1 98.81 66 SER A N 1
ATOM 515 C CA . SER A 1 66 ? 21.812 -7.066 -8.5 1 98.81 66 SER A CA 1
ATOM 516 C C . SER A 1 66 ? 22.875 -6.195 -9.172 1 98.81 66 SER A C 1
ATOM 518 O O . SER A 1 66 ? 22.562 -5.469 -10.117 1 98.81 66 SER A O 1
ATOM 520 N N . VAL A 1 67 ? 24.062 -6.219 -8.625 1 98.69 67 VAL A N 1
ATOM 521 C CA . VAL A 1 67 ? 25.141 -5.387 -9.148 1 98.69 67 VAL A CA 1
ATOM 522 C C . VAL A 1 67 ? 26.328 -6.27 -9.547 1 98.69 67 VAL A C 1
ATOM 524 O O . VAL A 1 67 ? 26.891 -6.98 -8.711 1 98.69 67 VAL A O 1
ATOM 527 N N . SER A 1 68 ? 26.719 -6.188 -10.789 1 98.44 68 SER A N 1
ATOM 528 C CA . SER A 1 68 ? 27.938 -6.848 -11.258 1 98.44 68 SER A CA 1
ATOM 529 C C . SER A 1 68 ? 29.141 -5.91 -11.195 1 98.44 68 SER A C 1
ATOM 531 O O . SER A 1 68 ? 29.125 -4.832 -11.797 1 98.44 68 SER A O 1
ATOM 533 N N . LEU A 1 69 ? 30.109 -6.285 -10.438 1 97.19 69 LEU A N 1
ATOM 534 C CA . LEU A 1 69 ? 31.375 -5.562 -10.422 1 97.19 69 LEU A CA 1
ATOM 535 C C . LEU A 1 69 ? 32.438 -6.312 -11.227 1 97.19 69 LEU A C 1
ATOM 537 O O . LEU A 1 69 ? 33.438 -6.738 -10.672 1 97.19 69 LEU A O 1
ATOM 541 N N . GLY A 1 70 ? 32.125 -6.492 -12.492 1 93.06 70 GLY A N 1
ATOM 542 C CA . GLY A 1 70 ? 33.062 -7.121 -13.406 1 93.06 70 GLY A CA 1
ATOM 543 C C . GLY A 1 70 ? 32.875 -8.625 -13.523 1 93.06 70 GLY A C 1
ATOM 544 O O . GLY A 1 70 ? 33.812 -9.352 -13.852 1 93.06 70 GLY A O 1
ATOM 545 N N . PHE A 1 71 ? 31.766 -9.102 -13.234 1 95.19 71 PHE A N 1
ATOM 546 C CA . PHE A 1 71 ? 31.484 -10.539 -13.312 1 95.19 71 PHE A CA 1
ATOM 547 C C . PHE A 1 71 ? 30.906 -10.906 -14.672 1 95.19 71 PHE A C 1
ATOM 549 O O . PHE A 1 71 ? 29.812 -10.469 -15.023 1 95.19 71 PHE A O 1
ATOM 556 N N . ALA A 1 72 ? 31.547 -11.742 -15.375 1 94.88 72 ALA A N 1
ATOM 557 C CA . ALA A 1 72 ? 31.281 -12.016 -16.781 1 94.88 72 ALA A CA 1
ATOM 558 C C . ALA A 1 72 ? 29.984 -12.805 -16.953 1 94.88 72 ALA A C 1
ATOM 560 O O . ALA A 1 72 ? 29.375 -12.773 -18.016 1 94.88 72 ALA A O 1
ATOM 561 N N . PHE A 1 73 ? 29.547 -13.531 -15.922 1 97.31 73 PHE A N 1
ATOM 562 C CA . PHE A 1 73 ? 28.391 -14.406 -16.062 1 97.31 73 PHE A CA 1
ATOM 563 C C . PHE A 1 73 ? 27.188 -13.844 -15.312 1 97.31 73 PHE A C 1
ATOM 565 O O . PHE A 1 73 ? 26.328 -14.602 -14.867 1 97.31 73 PHE A O 1
ATOM 572 N N . GLN A 1 74 ? 27.109 -12.547 -15.211 1 96.88 74 GLN A N 1
ATOM 573 C CA . GLN A 1 74 ? 26.078 -11.898 -14.422 1 96.88 74 GLN A CA 1
ATOM 574 C C . GLN A 1 74 ? 24.688 -12.164 -14.992 1 96.88 74 GLN A C 1
ATOM 576 O O . GLN A 1 74 ? 23.719 -12.273 -14.25 1 96.88 74 GLN A O 1
ATOM 581 N N . ASN A 1 75 ? 24.594 -12.219 -16.281 1 97.38 75 ASN A N 1
ATOM 582 C CA . ASN A 1 75 ? 23.312 -12.453 -16.906 1 97.38 75 ASN A CA 1
ATOM 583 C C . ASN A 1 75 ? 22.672 -13.758 -16.422 1 97.38 75 ASN A C 1
ATOM 585 O O . ASN A 1 75 ? 21.453 -13.828 -16.25 1 97.38 75 ASN A O 1
ATOM 589 N N . VAL A 1 76 ? 23.484 -14.781 -16.234 1 97.88 76 VAL A N 1
ATOM 590 C CA . VAL A 1 76 ? 23 -16.062 -15.75 1 97.88 76 VAL A CA 1
ATOM 591 C C . VAL A 1 76 ? 22.547 -15.922 -14.297 1 97.88 76 VAL A C 1
ATOM 593 O O . VAL A 1 76 ? 21.469 -16.406 -13.922 1 97.88 76 VAL A O 1
ATOM 596 N N . SER A 1 77 ? 23.344 -15.219 -13.539 1 98.31 77 SER A N 1
ATOM 597 C CA . SER A 1 77 ? 22.969 -14.961 -12.148 1 98.31 77 SER A CA 1
ATOM 598 C C . SER A 1 77 ? 21.656 -14.203 -12.062 1 98.31 77 SER A C 1
ATOM 600 O O . SER A 1 77 ? 20.766 -14.578 -11.289 1 98.31 77 SER A O 1
ATOM 602 N N . ASP A 1 78 ? 21.531 -13.18 -12.867 1 98.44 78 ASP A N 1
ATOM 603 C CA . ASP A 1 78 ? 20.328 -12.352 -12.867 1 98.44 78 ASP A CA 1
ATOM 604 C C . ASP A 1 78 ? 19.094 -13.18 -13.25 1 98.44 78 ASP A C 1
ATOM 606 O O . ASP A 1 78 ? 18.016 -12.992 -12.695 1 98.44 78 ASP A O 1
ATOM 610 N N . SER A 1 79 ? 19.266 -14.023 -14.211 1 97.88 79 SER A N 1
ATOM 611 C CA . SER A 1 79 ? 18.156 -14.883 -14.633 1 97.88 79 SER A CA 1
ATOM 612 C C . SER A 1 79 ? 17.656 -15.742 -13.469 1 97.88 79 SER A C 1
ATOM 614 O O . SER A 1 79 ? 16.453 -15.852 -13.258 1 97.88 79 SER A O 1
ATOM 616 N N . LEU A 1 80 ? 18.594 -16.266 -12.703 1 98.12 80 LEU A N 1
ATOM 617 C CA . LEU A 1 80 ? 18.188 -17.125 -11.586 1 98.12 80 LEU A CA 1
ATOM 618 C C . LEU A 1 80 ? 17.656 -16.297 -10.43 1 98.12 80 LEU A C 1
ATOM 620 O O . LEU A 1 80 ? 16.688 -16.688 -9.781 1 98.12 80 LEU A O 1
ATOM 624 N N . LEU A 1 81 ? 18.266 -15.148 -10.188 1 98.69 81 LEU A N 1
ATOM 625 C CA . LEU A 1 81 ? 17.766 -14.273 -9.141 1 98.69 81 LEU A CA 1
ATOM 626 C C . LEU A 1 81 ? 16.297 -13.93 -9.383 1 98.69 81 LEU A C 1
ATOM 628 O O . LEU A 1 81 ? 15.484 -13.961 -8.461 1 98.69 81 LEU A O 1
ATOM 632 N N . ASN A 1 82 ? 15.93 -13.703 -10.586 1 98.25 82 ASN A N 1
ATOM 633 C CA . ASN A 1 82 ? 14.602 -13.227 -10.961 1 98.25 82 ASN A CA 1
ATOM 634 C C . ASN A 1 82 ? 13.578 -14.359 -10.961 1 98.25 82 ASN A C 1
ATOM 636 O O . ASN A 1 82 ? 12.391 -14.125 -11.164 1 98.25 82 ASN A O 1
ATOM 640 N N . LYS A 1 83 ? 14.047 -15.586 -10.719 1 98.31 83 LYS A N 1
ATOM 641 C CA . LYS A 1 83 ? 13.102 -16.688 -10.508 1 98.31 83 LYS A CA 1
ATOM 642 C C . LYS A 1 83 ? 12.492 -16.625 -9.109 1 98.31 83 LYS A C 1
ATOM 644 O O . LYS A 1 83 ? 11.43 -17.188 -8.859 1 98.31 83 LYS A O 1
ATOM 649 N N . TYR A 1 84 ? 13.18 -15.906 -8.227 1 98.62 84 TYR A N 1
ATOM 650 C CA . TYR A 1 84 ? 12.773 -15.922 -6.824 1 98.62 84 TYR A CA 1
ATOM 651 C C . TYR A 1 84 ? 12.062 -14.625 -6.445 1 98.62 84 TYR A C 1
ATOM 653 O O . TYR A 1 84 ? 11.18 -14.625 -5.59 1 98.62 84 TYR A O 1
ATOM 661 N N . ALA A 1 85 ? 12.469 -13.57 -6.965 1 97.94 85 ALA A N 1
ATOM 662 C CA . ALA A 1 85 ? 11.922 -12.242 -6.688 1 97.94 85 ALA A CA 1
ATOM 663 C C . ALA A 1 85 ? 12.242 -11.266 -7.812 1 97.94 85 ALA A C 1
ATOM 665 O O . ALA A 1 85 ? 13.062 -11.562 -8.688 1 97.94 85 ALA A O 1
ATOM 666 N N . LYS A 1 86 ? 11.547 -10.156 -7.793 1 97.38 86 LYS A N 1
ATOM 667 C CA . LYS A 1 86 ? 11.914 -9.094 -8.727 1 97.38 86 LYS A CA 1
ATOM 668 C C . LYS A 1 86 ? 13.273 -8.5 -8.367 1 97.38 86 LYS A C 1
ATOM 670 O O . LYS A 1 86 ? 13.461 -7.977 -7.27 1 97.38 86 LYS A O 1
ATOM 675 N N . VAL A 1 87 ? 14.211 -8.609 -9.266 1 98.38 87 VAL A N 1
ATOM 676 C CA . VAL A 1 87 ? 15.562 -8.094 -9.078 1 98.38 87 VAL A CA 1
ATOM 677 C C . VAL A 1 87 ? 15.953 -7.211 -10.258 1 98.38 87 VAL A C 1
ATOM 679 O O . VAL A 1 87 ? 15.867 -7.641 -11.414 1 98.38 87 VAL A O 1
ATOM 682 N N . THR A 1 88 ? 16.344 -5.996 -10 1 98.19 88 THR A N 1
ATOM 683 C CA . THR A 1 88 ? 16.812 -5.086 -11.047 1 98.19 88 THR A CA 1
ATOM 684 C C . THR A 1 88 ? 18.328 -5.16 -11.195 1 98.19 88 THR A C 1
ATOM 686 O O . THR A 1 88 ? 19.062 -5.07 -10.211 1 98.19 88 THR A O 1
ATOM 689 N N . SER A 1 89 ? 18.781 -5.289 -12.43 1 98.25 89 SER A N 1
ATOM 690 C CA . SER A 1 89 ? 20.188 -5.551 -12.68 1 98.25 89 SER A CA 1
ATOM 691 C C . SER A 1 89 ? 20.938 -4.266 -12.992 1 98.25 89 SER A C 1
ATOM 693 O O . SER A 1 89 ? 20.438 -3.412 -13.734 1 98.25 89 SER A O 1
ATOM 695 N N . PHE A 1 90 ? 22.125 -4.168 -12.375 1 98.12 90 PHE A N 1
ATOM 696 C CA . PHE A 1 90 ? 23.094 -3.111 -12.648 1 98.12 90 PHE A CA 1
ATOM 697 C C . PHE A 1 90 ? 24.469 -3.699 -12.93 1 98.12 90 PHE A C 1
ATOM 699 O O . PHE A 1 90 ? 24.766 -4.816 -12.508 1 98.12 90 PHE A O 1
ATOM 706 N N . SER A 1 91 ? 25.281 -2.973 -13.695 1 97.12 91 SER A N 1
ATOM 707 C CA . SER A 1 91 ? 26.656 -3.361 -13.977 1 97.12 91 SER A CA 1
ATOM 708 C C . SER A 1 91 ? 27.594 -2.166 -13.883 1 97.12 91 SER A C 1
ATOM 710 O O . SER A 1 91 ? 27.297 -1.086 -14.391 1 97.12 91 SER A O 1
ATOM 712 N N . SER A 1 92 ? 28.734 -2.424 -13.266 1 95.94 92 SER A N 1
ATOM 713 C CA . SER A 1 92 ? 29.719 -1.355 -13.172 1 95.94 92 SER A CA 1
ATOM 714 C C . SER A 1 92 ? 30.172 -0.895 -14.555 1 95.94 92 SER A C 1
ATOM 716 O O . SER A 1 92 ? 30.625 0.24 -14.719 1 95.94 92 SER A O 1
ATOM 718 N N . ALA A 1 93 ? 30 -1.702 -15.508 1 94.12 93 ALA A N 1
ATOM 719 C CA . ALA A 1 93 ? 30.406 -1.387 -16.875 1 94.12 93 ALA A CA 1
ATOM 720 C C . ALA A 1 93 ? 29.641 -0.181 -17.406 1 94.12 93 ALA A C 1
ATOM 722 O O . ALA A 1 93 ? 30.156 0.584 -18.234 1 94.12 93 ALA A O 1
ATOM 723 N N . SER A 1 94 ? 28.438 -0.028 -16.984 1 93.88 94 SER A N 1
ATOM 724 C CA . SER A 1 94 ? 27.609 1.083 -17.438 1 93.88 94 SER A CA 1
ATOM 725 C C . SER A 1 94 ? 28 2.383 -16.75 1 93.88 94 SER A C 1
ATOM 727 O O . SER A 1 94 ? 27.469 3.449 -17.078 1 93.88 94 SER A O 1
ATOM 729 N N . TYR A 1 95 ? 28.938 2.256 -15.82 1 94.38 95 TYR A N 1
ATOM 730 C CA . TYR A 1 95 ? 29.328 3.408 -15.016 1 94.38 95 TYR A CA 1
ATOM 731 C C . TYR A 1 95 ? 30.844 3.629 -15.086 1 94.38 95 TYR A C 1
ATOM 733 O O . TYR A 1 95 ? 31.453 4.066 -14.109 1 94.38 95 TYR A O 1
ATOM 741 N N . GLU A 1 96 ? 31.438 3.289 -16.109 1 86.81 96 GLU A N 1
ATOM 742 C CA . GLU A 1 96 ? 32.875 3.311 -16.266 1 86.81 96 GLU A CA 1
ATOM 743 C C . GLU A 1 96 ? 33.438 4.711 -16.047 1 86.81 96 GLU A C 1
ATOM 745 O O . GLU A 1 96 ? 34.531 4.867 -15.461 1 86.81 96 GLU A O 1
ATOM 750 N N . ASN A 1 97 ? 32.75 5.691 -16.422 1 83.88 97 ASN A N 1
ATOM 751 C CA . ASN A 1 97 ? 33.219 7.066 -16.328 1 83.88 97 ASN A CA 1
ATOM 752 C C . ASN A 1 97 ? 32.875 7.707 -15 1 83.88 97 ASN A C 1
ATOM 754 O O . ASN A 1 97 ? 33.156 8.891 -14.773 1 83.88 97 ASN A O 1
ATOM 758 N N . SER A 1 98 ? 32.375 6.902 -14.164 1 82.19 98 SER A N 1
ATOM 759 C CA . SER A 1 98 ? 31.984 7.426 -12.852 1 82.19 98 SER A CA 1
ATOM 760 C C . SER A 1 98 ? 33.062 7.152 -11.812 1 82.19 98 SER A C 1
ATOM 762 O O . SER A 1 98 ? 33.312 6 -11.445 1 82.19 98 SER A O 1
ATOM 764 N N . PRO A 1 99 ? 33.656 8.219 -11.328 1 79.38 99 PRO A N 1
ATOM 765 C CA . PRO A 1 99 ? 34.656 8.016 -10.281 1 79.38 99 PRO A CA 1
ATOM 766 C C . PRO A 1 99 ? 34.125 7.266 -9.07 1 79.38 99 PRO A C 1
ATOM 768 O O . PRO A 1 99 ? 33.031 7.594 -8.578 1 79.38 99 PRO A O 1
ATOM 771 N N . GLU A 1 100 ? 34.719 6.266 -8.664 1 85.94 100 GLU A N 1
ATOM 772 C CA . GLU A 1 100 ? 34.406 5.484 -7.469 1 85.94 100 GLU A CA 1
ATOM 773 C C . GLU A 1 100 ? 32.969 4.961 -7.492 1 85.94 100 GLU A C 1
ATOM 775 O O . GLU A 1 100 ? 32.375 4.711 -6.441 1 85.94 100 GLU A O 1
ATOM 780 N N . LEU A 1 101 ? 32.344 4.957 -8.641 1 94.94 101 LEU A N 1
ATOM 781 C CA . LEU A 1 101 ? 31.016 4.398 -8.875 1 94.94 101 LEU A CA 1
ATOM 782 C C . LEU A 1 101 ? 29.953 5.223 -8.164 1 94.94 101 LEU A C 1
ATOM 784 O O . LEU A 1 101 ? 28.938 4.68 -7.723 1 94.94 101 LEU A O 1
ATOM 788 N N . GLY A 1 102 ? 30.203 6.488 -8.008 1 94.06 102 GLY A N 1
ATOM 789 C CA . GLY A 1 102 ? 29.266 7.371 -7.344 1 94.06 102 GLY A CA 1
ATOM 790 C C . GLY A 1 102 ? 27.906 7.402 -8.016 1 94.06 102 GLY A C 1
ATOM 791 O O . GLY A 1 102 ? 26.859 7.426 -7.344 1 94.06 102 GLY A O 1
ATOM 792 N N . LYS A 1 103 ? 27.844 7.395 -9.312 1 95.06 103 LYS A N 1
ATOM 793 C CA . LYS A 1 103 ? 26.594 7.395 -10.055 1 95.06 103 LYS A CA 1
ATOM 794 C C . LYS A 1 103 ? 25.812 6.102 -9.82 1 95.06 103 LYS A C 1
ATOM 796 O O . LYS A 1 103 ? 24.594 6.117 -9.727 1 95.06 103 LYS A O 1
ATOM 801 N N . LEU A 1 104 ? 26.5 4.965 -9.766 1 97 104 LEU A N 1
ATOM 802 C CA . LEU A 1 104 ? 25.859 3.691 -9.461 1 97 104 LEU A CA 1
ATOM 803 C C . LEU A 1 104 ? 25.219 3.723 -8.078 1 97 104 LEU A C 1
ATOM 805 O O . LEU A 1 104 ? 24.062 3.33 -7.914 1 97 104 LEU A O 1
ATOM 809 N N . GLU A 1 105 ? 26.031 4.176 -7.098 1 96.44 105 GLU A N 1
ATOM 810 C CA . GLU A 1 105 ? 25.5 4.293 -5.742 1 96.44 105 GLU A CA 1
ATOM 811 C C . GLU A 1 105 ? 24.234 5.152 -5.715 1 96.44 105 GLU A C 1
ATOM 813 O O . GLU A 1 105 ? 23.266 4.812 -5.031 1 96.44 105 GLU A O 1
ATOM 818 N N . ASN A 1 106 ? 24.266 6.191 -6.465 1 94.69 106 ASN A N 1
ATOM 819 C CA . ASN A 1 106 ? 23.109 7.074 -6.551 1 94.69 106 ASN A CA 1
ATOM 820 C C . ASN A 1 106 ? 21.906 6.367 -7.184 1 94.69 106 ASN A C 1
ATOM 822 O O . ASN A 1 106 ? 20.781 6.535 -6.73 1 94.69 106 ASN A O 1
ATOM 826 N N . ASP A 1 107 ? 22.141 5.613 -8.242 1 96.25 107 ASP A N 1
ATOM 827 C CA . ASP A 1 107 ? 21.078 4.914 -8.945 1 96.25 107 ASP A CA 1
ATOM 828 C C . ASP A 1 107 ? 20.484 3.807 -8.078 1 96.25 107 ASP A C 1
ATOM 830 O O . ASP A 1 107 ? 19.375 3.336 -8.344 1 96.25 107 ASP A O 1
ATOM 834 N N . LEU A 1 108 ? 21.141 3.393 -7.012 1 97.81 108 LEU A N 1
ATOM 835 C CA . LEU A 1 108 ? 20.688 2.328 -6.121 1 97.81 108 LEU A CA 1
ATOM 836 C C . LEU A 1 108 ? 19.891 2.9 -4.949 1 97.81 108 LEU A C 1
ATOM 838 O O . LEU A 1 108 ? 19.5 2.164 -4.039 1 97.81 108 LEU A O 1
ATOM 842 N N . LYS A 1 109 ? 19.562 4.16 -4.961 1 96.56 109 LYS A N 1
ATOM 843 C CA . LYS A 1 109 ? 18.969 4.922 -3.867 1 96.56 109 LYS A CA 1
ATOM 844 C C . LYS A 1 109 ? 17.734 4.227 -3.322 1 96.56 109 LYS A C 1
ATOM 846 O O . LYS A 1 109 ? 17.562 4.094 -2.107 1 96.56 109 LYS A O 1
ATOM 851 N N . PHE A 1 110 ? 16.891 3.662 -4.184 1 97.44 110 PHE A N 1
ATOM 852 C CA . PHE A 1 110 ? 15.578 3.193 -3.758 1 97.44 110 PHE A CA 1
ATOM 853 C C . PHE A 1 110 ? 15.562 1.676 -3.627 1 97.44 110 PHE A C 1
ATOM 855 O O . PHE A 1 110 ? 14.492 1.064 -3.555 1 97.44 110 PHE A O 1
ATOM 862 N N . PHE A 1 111 ? 16.719 1.066 -3.627 1 98.19 111 PHE A N 1
ATOM 863 C CA . PHE A 1 111 ? 16.859 -0.352 -3.32 1 98.19 111 PHE A CA 1
ATOM 864 C C . PHE A 1 111 ? 17.391 -0.55 -1.902 1 98.19 111 PHE A C 1
ATOM 866 O O . PHE A 1 111 ? 18.344 0.103 -1.493 1 98.19 111 PHE A O 1
ATOM 873 N N . ASN A 1 112 ? 16.734 -1.432 -1.163 1 97.62 112 ASN A N 1
ATOM 874 C CA . ASN A 1 112 ? 17.172 -1.622 0.218 1 97.62 112 ASN A CA 1
ATOM 875 C C . ASN A 1 112 ? 17.969 -2.912 0.384 1 97.62 112 ASN A C 1
ATOM 877 O O . ASN A 1 112 ? 18.594 -3.135 1.425 1 97.62 112 ASN A O 1
ATOM 881 N N . THR A 1 113 ? 17.969 -3.771 -0.642 1 98.44 113 THR A N 1
ATOM 882 C CA . THR A 1 113 ? 18.766 -4.996 -0.669 1 98.44 113 THR A CA 1
ATOM 883 C C . THR A 1 113 ? 19.594 -5.07 -1.943 1 98.44 113 THR A C 1
ATOM 885 O O . THR A 1 113 ? 19.062 -4.992 -3.051 1 98.44 113 THR A O 1
ATOM 888 N N . ILE A 1 114 ? 20.922 -5.176 -1.773 1 98.75 114 ILE A N 1
ATOM 889 C CA . ILE A 1 114 ? 21.828 -5.156 -2.914 1 98.75 114 ILE A CA 1
ATOM 890 C C . ILE A 1 114 ? 22.641 -6.445 -2.943 1 98.75 114 ILE A C 1
ATOM 892 O O . ILE A 1 114 ? 23.406 -6.727 -2.014 1 98.75 114 ILE A O 1
ATOM 896 N N . ILE A 1 115 ? 22.516 -7.203 -3.998 1 98.88 115 ILE A N 1
ATOM 897 C CA . ILE A 1 115 ? 23.312 -8.398 -4.23 1 98.88 115 ILE A CA 1
ATOM 898 C C . ILE A 1 115 ? 24.453 -8.07 -5.191 1 98.88 115 ILE A C 1
ATOM 900 O O . ILE A 1 115 ? 24.219 -7.707 -6.344 1 98.88 115 ILE A O 1
ATOM 904 N N . ILE A 1 116 ? 25.672 -8.242 -4.707 1 98.81 116 ILE A N 1
ATOM 905 C CA . ILE A 1 116 ? 26.828 -7.824 -5.484 1 98.81 116 ILE A CA 1
ATOM 906 C C . ILE A 1 116 ? 27.625 -9.055 -5.93 1 98.81 116 ILE A C 1
ATOM 908 O O . ILE A 1 116 ? 28.031 -9.867 -5.102 1 98.81 116 ILE A O 1
ATOM 912 N N . SER A 1 117 ? 27.828 -9.203 -7.223 1 98.62 117 SER A N 1
ATOM 913 C CA . SER A 1 117 ? 28.703 -10.227 -7.785 1 98.62 117 SER A CA 1
ATOM 914 C C . SER A 1 117 ? 30.078 -9.656 -8.117 1 98.62 117 SER A C 1
ATOM 916 O O . SER A 1 117 ? 30.172 -8.648 -8.82 1 98.62 117 SER A O 1
ATOM 918 N N . ILE A 1 118 ? 31.109 -10.336 -7.617 1 97.94 118 ILE A N 1
ATOM 919 C CA . ILE A 1 118 ? 32.469 -9.844 -7.836 1 97.94 118 ILE A CA 1
ATOM 920 C C . ILE A 1 118 ? 33.438 -11.016 -7.852 1 97.94 118 ILE A C 1
ATOM 922 O O . ILE A 1 118 ? 33.219 -12.023 -7.176 1 97.94 118 ILE A O 1
ATOM 926 N N . THR A 1 119 ? 34.5 -10.898 -8.695 1 97 119 THR A N 1
ATOM 927 C CA . THR A 1 119 ? 35.5 -11.938 -8.75 1 97 119 THR A CA 1
ATOM 928 C C . THR A 1 119 ? 36.656 -11.633 -7.797 1 97 119 THR A C 1
ATOM 930 O O . THR A 1 119 ? 36.844 -10.484 -7.383 1 97 119 THR A O 1
ATOM 933 N N . ASP A 1 120 ? 37.438 -12.656 -7.523 1 94 120 ASP A N 1
ATOM 934 C CA . ASP A 1 120 ? 38.594 -12.523 -6.652 1 94 120 ASP A CA 1
ATOM 935 C C . ASP A 1 120 ? 39.594 -11.516 -7.219 1 94 120 ASP A C 1
ATOM 937 O O . ASP A 1 120 ? 40.188 -10.75 -6.465 1 94 120 ASP A O 1
ATOM 941 N N . GLN A 1 121 ? 39.719 -11.391 -8.492 1 93.94 121 GLN A N 1
ATOM 942 C CA . GLN A 1 121 ? 40.656 -10.484 -9.148 1 93.94 121 GLN A CA 1
ATOM 943 C C . GLN A 1 121 ? 40.219 -9.031 -8.992 1 93.94 121 GLN A C 1
ATOM 945 O O . GLN A 1 121 ? 41.062 -8.133 -8.922 1 93.94 121 GLN A O 1
ATOM 950 N N . GLU A 1 122 ? 38.938 -8.82 -8.969 1 94.38 122 GLU A N 1
ATOM 951 C CA . GLU A 1 122 ? 38.375 -7.465 -8.922 1 94.38 122 GLU A CA 1
ATOM 952 C C . GLU A 1 122 ? 38.25 -6.977 -7.48 1 94.38 122 GLU A C 1
ATOM 954 O O . GLU A 1 122 ? 38.281 -5.77 -7.227 1 94.38 122 GLU A O 1
ATOM 959 N N . ALA A 1 123 ? 38.156 -7.828 -6.527 1 93.81 123 ALA A N 1
ATOM 960 C CA . ALA A 1 123 ? 37.812 -7.551 -5.141 1 93.81 123 ALA A CA 1
ATOM 961 C C . ALA A 1 123 ? 38.812 -6.59 -4.5 1 93.81 123 ALA A C 1
ATOM 963 O O . ALA A 1 123 ? 38.438 -5.691 -3.752 1 93.81 123 ALA A O 1
ATOM 964 N N . PRO A 1 124 ? 40.125 -6.723 -4.871 1 93.25 124 PRO A N 1
ATOM 965 C CA . PRO A 1 124 ? 41.094 -5.852 -4.191 1 93.25 124 PRO A CA 1
ATOM 966 C C . PRO A 1 124 ? 41.094 -4.43 -4.75 1 93.25 124 PRO A C 1
ATOM 968 O O . PRO A 1 124 ? 41.719 -3.539 -4.176 1 93.25 124 PRO A O 1
ATOM 971 N N . LYS A 1 125 ? 40.469 -4.219 -5.82 1 93.75 125 LYS A N 1
ATOM 972 C CA . LYS A 1 125 ? 40.438 -2.875 -6.395 1 93.75 125 LYS A CA 1
ATOM 973 C C . LYS A 1 125 ? 39.75 -1.889 -5.469 1 93.75 125 LYS A C 1
ATOM 975 O O . LYS A 1 125 ? 38.594 -2.123 -5.051 1 93.75 125 LYS A O 1
ATOM 980 N N . ALA A 1 126 ? 40.375 -0.773 -5.254 1 93.19 126 ALA A N 1
ATOM 981 C CA . ALA A 1 126 ? 39.875 0.23 -4.312 1 93.19 126 ALA A CA 1
ATOM 982 C C . ALA A 1 126 ? 38.5 0.735 -4.723 1 93.19 126 ALA A C 1
ATOM 984 O O . ALA A 1 126 ? 37.625 0.939 -3.875 1 93.19 126 ALA A O 1
ATOM 985 N N . ARG A 1 127 ? 38.281 0.899 -5.996 1 93.69 127 ARG A N 1
ATOM 986 C CA . ARG A 1 127 ? 37.031 1.413 -6.508 1 93.69 127 ARG A CA 1
ATOM 987 C C . ARG A 1 127 ? 35.844 0.515 -6.102 1 93.69 127 ARG A C 1
ATOM 989 O O . ARG A 1 127 ? 34.781 1.005 -5.75 1 93.69 127 ARG A O 1
ATOM 996 N N . TYR A 1 128 ? 36.031 -0.748 -6.098 1 95.62 128 TYR A N 1
ATOM 997 C CA . TYR A 1 128 ? 34.969 -1.702 -5.801 1 95.62 128 TYR A CA 1
ATOM 998 C C . TYR A 1 128 ? 34.812 -1.882 -4.297 1 95.62 128 TYR A C 1
ATOM 1000 O O . TYR A 1 128 ? 33.688 -1.86 -3.787 1 95.62 128 TYR A O 1
ATOM 1008 N N . ILE A 1 129 ? 35.906 -1.977 -3.561 1 94.69 129 ILE A N 1
ATOM 1009 C CA . ILE A 1 129 ? 35.844 -2.186 -2.119 1 94.69 129 ILE A CA 1
ATOM 1010 C C . ILE A 1 129 ? 35.25 -0.948 -1.451 1 94.69 129 ILE A C 1
ATOM 1012 O O . ILE A 1 129 ? 34.438 -1.061 -0.519 1 94.69 129 ILE A O 1
ATOM 1016 N N . ASN A 1 130 ? 35.656 0.199 -1.926 1 94 130 ASN A N 1
ATOM 1017 C CA . ASN A 1 130 ? 35.125 1.438 -1.374 1 94 130 ASN A CA 1
ATOM 1018 C C . ASN A 1 130 ? 33.625 1.565 -1.642 1 94 130 ASN A C 1
ATOM 1020 O O . ASN A 1 130 ? 32.844 1.983 -0.765 1 94 130 ASN A O 1
ATOM 1024 N N . PHE A 1 131 ? 33.219 1.24 -2.814 1 96 131 PHE A N 1
ATOM 1025 C CA . PHE A 1 131 ? 31.812 1.239 -3.172 1 96 131 PHE A CA 1
ATOM 1026 C C . PHE A 1 131 ? 31.016 0.305 -2.262 1 96 131 PHE A C 1
ATOM 1028 O O . PHE A 1 131 ? 29.984 0.693 -1.707 1 96 131 PHE A O 1
ATOM 1035 N N . ILE A 1 132 ? 31.484 -0.901 -2.078 1 97.25 132 ILE A N 1
ATOM 1036 C CA . ILE A 1 132 ? 30.797 -1.919 -1.28 1 97.25 132 ILE A CA 1
ATOM 1037 C C . ILE A 1 132 ? 30.672 -1.44 0.164 1 97.25 132 ILE A C 1
ATOM 1039 O O . ILE A 1 132 ? 29.594 -1.51 0.753 1 97.25 132 ILE A O 1
ATOM 1043 N N . ASN A 1 133 ? 31.766 -0.941 0.705 1 95.12 133 ASN A N 1
ATOM 1044 C CA . ASN A 1 133 ? 31.766 -0.458 2.082 1 95.12 133 ASN A CA 1
ATOM 1045 C C . ASN A 1 133 ? 30.812 0.717 2.258 1 95.12 133 ASN A C 1
ATOM 1047 O O . ASN A 1 133 ? 30.125 0.821 3.279 1 95.12 133 ASN A O 1
ATOM 1051 N N . SER A 1 134 ? 30.781 1.531 1.257 1 94.44 134 SER A N 1
ATOM 1052 C CA . SER A 1 134 ? 29.906 2.695 1.317 1 94.44 134 SER A CA 1
ATOM 1053 C C . SER A 1 134 ? 28.438 2.281 1.316 1 94.44 134 SER A C 1
ATOM 1055 O O . SER A 1 134 ? 27.672 2.709 2.178 1 94.44 134 SER A O 1
ATOM 1057 N N . ILE A 1 135 ? 28.062 1.433 0.39 1 95.56 135 ILE A N 1
ATOM 1058 C CA . ILE A 1 135 ? 26.656 1.045 0.226 1 95.56 135 ILE A CA 1
ATOM 1059 C C . ILE A 1 135 ? 26.219 0.214 1.426 1 95.56 135 ILE A C 1
ATOM 1061 O O . ILE A 1 135 ? 25.047 0.282 1.837 1 95.56 135 ILE A O 1
ATOM 1065 N N . ALA A 1 136 ? 27.062 -0.479 2.062 1 96 136 ALA A N 1
ATOM 1066 C CA . ALA A 1 136 ? 26.75 -1.367 3.18 1 96 136 ALA A CA 1
ATOM 1067 C C . ALA A 1 136 ? 26.406 -0.569 4.434 1 96 136 ALA A C 1
ATOM 1069 O O . ALA A 1 136 ? 25.875 -1.12 5.402 1 96 136 ALA A O 1
ATOM 1070 N N . LYS A 1 137 ? 26.688 0.672 4.418 1 92.56 137 LYS A N 1
ATOM 1071 C CA . LYS A 1 137 ? 26.391 1.512 5.578 1 92.56 137 LYS A CA 1
ATOM 1072 C C . LYS A 1 137 ? 24.891 1.747 5.715 1 92.56 137 LYS A C 1
ATOM 1074 O O . LYS A 1 137 ? 24.391 1.952 6.824 1 92.56 137 LYS A O 1
ATOM 1079 N N . SER A 1 138 ? 24.188 1.668 4.574 1 92.5 138 SER A N 1
ATOM 1080 C CA . SER A 1 138 ? 22.781 2.057 4.652 1 92.5 138 SER A CA 1
ATOM 1081 C C . SER A 1 138 ? 21.891 0.99 4.043 1 92.5 138 SER A C 1
ATOM 1083 O O . SER A 1 138 ? 20.656 1.043 4.195 1 92.5 138 SER A O 1
ATOM 1085 N N . LYS A 1 139 ? 22.453 0.061 3.336 1 96.31 139 LYS A N 1
ATOM 1086 C CA . LYS A 1 139 ? 21.656 -0.961 2.66 1 96.31 139 LYS A CA 1
ATOM 1087 C C . LYS A 1 139 ? 22.031 -2.359 3.141 1 96.31 139 LYS A C 1
ATOM 1089 O O . LYS A 1 139 ? 23.109 -2.555 3.709 1 96.31 139 LYS A O 1
ATOM 1094 N N . SER A 1 140 ? 21.078 -3.303 3 1 97.31 140 SER A N 1
ATOM 1095 C CA . SER A 1 140 ? 21.406 -4.711 3.184 1 97.31 140 SER A CA 1
ATOM 1096 C C . SER A 1 140 ? 22.172 -5.262 1.982 1 97.31 140 SER A C 1
ATOM 1098 O O . SER A 1 140 ? 21.609 -5.371 0.887 1 97.31 140 SER A O 1
ATOM 1100 N N . VAL A 1 141 ? 23.406 -5.598 2.242 1 98.25 141 VAL A N 1
ATOM 1101 C CA . VAL A 1 141 ? 24.266 -6.023 1.142 1 98.25 141 VAL A CA 1
ATOM 1102 C C . VAL A 1 141 ? 24.578 -7.512 1.277 1 98.25 141 VAL A C 1
ATOM 1104 O O . VAL A 1 141 ? 24.781 -8.016 2.387 1 98.25 141 VAL A O 1
ATOM 1107 N N . ILE A 1 142 ? 24.609 -8.203 0.166 1 98.81 142 ILE A N 1
ATOM 1108 C CA . ILE A 1 142 ? 25.062 -9.586 0.044 1 98.81 142 ILE A CA 1
ATOM 1109 C C . ILE A 1 142 ? 26.141 -9.695 -1.029 1 98.81 142 ILE A C 1
ATOM 1111 O O . ILE A 1 142 ? 25.953 -9.219 -2.154 1 98.81 142 ILE A O 1
ATOM 1115 N N . ILE A 1 143 ? 27.25 -10.352 -0.653 1 98.56 143 ILE A N 1
ATOM 1116 C CA . ILE A 1 143 ? 28.359 -10.477 -1.598 1 98.56 143 ILE A CA 1
ATOM 1117 C C . ILE A 1 143 ? 28.406 -11.898 -2.15 1 98.56 143 ILE A C 1
ATOM 1119 O O . ILE A 1 143 ? 28.5 -12.859 -1.387 1 98.56 143 ILE A O 1
ATOM 1123 N N . ALA A 1 144 ? 28.312 -12.023 -3.436 1 98.69 144 ALA A N 1
ATOM 1124 C CA . ALA A 1 144 ? 28.688 -13.242 -4.152 1 98.69 144 ALA A CA 1
ATOM 1125 C C . ALA A 1 144 ? 30.109 -13.141 -4.699 1 98.69 144 ALA A C 1
ATOM 1127 O O . ALA A 1 144 ? 30.344 -12.492 -5.723 1 98.69 144 ALA A O 1
ATOM 1128 N N . LEU A 1 145 ? 31.016 -13.789 -4.008 1 98.06 145 LEU A N 1
ATOM 1129 C CA . LEU A 1 145 ? 32.438 -13.727 -4.352 1 98.06 145 LEU A CA 1
ATOM 1130 C C . LEU A 1 145 ? 32.844 -14.984 -5.102 1 98.06 145 LEU A C 1
ATOM 1132 O O . LEU A 1 145 ? 32.688 -16.094 -4.609 1 98.06 145 LEU A O 1
ATOM 1136 N N . TYR A 1 146 ? 33.438 -14.75 -6.273 1 98.06 146 TYR A N 1
ATOM 1137 C CA . TYR A 1 146 ? 33.844 -15.875 -7.109 1 98.06 146 TYR A CA 1
ATOM 1138 C C . TYR A 1 146 ? 35.375 -15.914 -7.266 1 98.06 146 TYR A C 1
ATOM 1140 O O . TYR A 1 146 ? 36 -14.898 -7.578 1 98.06 146 TYR A O 1
ATOM 1148 N N . GLY A 1 147 ? 35.969 -17.078 -7.059 1 96.25 147 GLY A N 1
ATOM 1149 C CA . GLY A 1 147 ? 37.406 -17.25 -7.324 1 96.25 147 GLY A CA 1
ATOM 1150 C C . GLY A 1 147 ? 38.188 -17.688 -6.109 1 96.25 147 GLY A C 1
ATOM 1151 O O . GLY A 1 147 ? 37.656 -18.422 -5.266 1 96.25 147 GLY A O 1
ATOM 1152 N N . GLN A 1 148 ? 39.375 -17.219 -6.004 1 93.62 148 GLN A N 1
ATOM 1153 C CA . GLN A 1 148 ? 40.312 -17.719 -4.992 1 93.62 148 GLN A CA 1
ATOM 1154 C C . GLN A 1 148 ? 39.938 -17.219 -3.605 1 93.62 148 GLN A C 1
ATOM 1156 O O . GLN A 1 148 ? 39.5 -16.062 -3.451 1 93.62 148 GLN A O 1
ATOM 1161 N N . GLN A 1 149 ? 40.125 -18.047 -2.623 1 91 149 GLN A N 1
ATOM 1162 C CA . GLN A 1 149 ? 39.75 -17.781 -1.245 1 91 149 GLN A CA 1
ATOM 1163 C C . GLN A 1 149 ? 40.594 -16.688 -0.632 1 91 149 GLN A C 1
ATOM 1165 O O . GLN A 1 149 ? 40.188 -16 0.311 1 91 149 GLN A O 1
ATOM 1170 N N . THR A 1 150 ? 41.812 -16.516 -1.118 1 87.81 150 THR A N 1
ATOM 1171 C CA . THR A 1 150 ? 42.75 -15.547 -0.549 1 87.81 150 THR A CA 1
ATOM 1172 C C . THR A 1 150 ? 42.156 -14.141 -0.634 1 87.81 150 THR A C 1
ATOM 1174 O O . THR A 1 150 ? 42.5 -13.273 0.17 1 87.81 150 THR A O 1
ATOM 1177 N N . ASN A 1 151 ? 41.312 -13.953 -1.475 1 89.12 151 ASN A N 1
ATOM 1178 C CA . ASN A 1 151 ? 40.781 -12.602 -1.675 1 89.12 151 ASN A CA 1
ATOM 1179 C C . ASN A 1 151 ? 39.5 -12.367 -0.881 1 89.12 151 ASN A C 1
ATOM 1181 O O . ASN A 1 151 ? 38.688 -11.523 -1.245 1 89.12 151 ASN A O 1
ATOM 1185 N N . LEU A 1 152 ? 39.344 -13.055 0.161 1 93.06 152 LEU A N 1
ATOM 1186 C CA . LEU A 1 152 ? 38.344 -12.773 1.192 1 93.06 152 LEU A CA 1
ATOM 1187 C C . LEU A 1 152 ? 38.844 -11.664 2.123 1 93.06 152 LEU A C 1
ATOM 1189 O O . LEU A 1 152 ? 38.031 -10.977 2.744 1 93.06 152 LEU A O 1
ATOM 1193 N N . ALA A 1 153 ? 40.062 -11.414 2.219 1 90.75 153 ALA A N 1
ATOM 1194 C CA . ALA A 1 153 ? 40.688 -10.523 3.193 1 90.75 153 ALA A CA 1
ATOM 1195 C C . ALA A 1 153 ? 40.219 -9.086 3.016 1 90.75 153 ALA A C 1
ATOM 1197 O O . ALA A 1 153 ? 40 -8.375 3.998 1 90.75 153 ALA A O 1
ATOM 1198 N N . PRO A 1 154 ? 40.094 -8.695 1.765 1 91.88 154 PRO A N 1
ATOM 1199 C CA . PRO A 1 154 ? 39.625 -7.324 1.564 1 91.88 154 PRO A CA 1
ATOM 1200 C C . PRO A 1 154 ? 38.281 -7.059 2.236 1 91.88 154 PRO A C 1
ATOM 1202 O O . PRO A 1 154 ? 37.906 -5.898 2.434 1 91.88 154 PRO A O 1
ATOM 1205 N N . PHE A 1 155 ? 37.562 -8.086 2.588 1 94.88 155 PHE A N 1
ATOM 1206 C CA . PHE A 1 155 ? 36.219 -7.934 3.135 1 94.88 155 PHE A CA 1
ATOM 1207 C C . PHE A 1 155 ? 36.219 -8.094 4.648 1 94.88 155 PHE A C 1
ATOM 1209 O O . PHE A 1 155 ? 35.156 -8.266 5.27 1 94.88 155 PHE A O 1
ATOM 1216 N N . ASP A 1 156 ? 37.344 -8 5.34 1 94.06 156 ASP A N 1
ATOM 1217 C CA . ASP A 1 156 ? 37.469 -8.234 6.773 1 94.06 156 ASP A CA 1
ATOM 1218 C C . ASP A 1 156 ? 36.625 -7.254 7.578 1 94.06 156 ASP A C 1
ATOM 1220 O O . ASP A 1 156 ? 36.156 -7.582 8.664 1 94.06 156 ASP A O 1
ATOM 1224 N N . SER A 1 157 ? 36.438 -6.113 7.039 1 92 157 SER A N 1
ATOM 1225 C CA . SER A 1 157 ? 35.719 -5.09 7.789 1 92 157 SER A CA 1
ATOM 1226 C C . SER A 1 157 ? 34.219 -5.184 7.551 1 92 157 SER A C 1
ATOM 1228 O O . SER A 1 157 ? 33.438 -4.504 8.219 1 92 157 SER A O 1
ATOM 1230 N N . LEU A 1 158 ? 33.812 -5.992 6.609 1 94.62 158 LEU A N 1
ATOM 1231 C CA . LEU A 1 158 ? 32.406 -6.098 6.234 1 94.62 158 LEU A CA 1
ATOM 1232 C C . LEU A 1 158 ? 31.688 -7.098 7.125 1 94.62 158 LEU A C 1
ATOM 1234 O O . LEU A 1 158 ? 32.219 -8.164 7.445 1 94.62 158 LEU A O 1
ATOM 1238 N N . THR A 1 159 ? 30.5 -6.758 7.543 1 95.25 159 THR A N 1
ATOM 1239 C CA . THR A 1 159 ? 29.688 -7.68 8.328 1 95.25 159 THR A CA 1
ATOM 1240 C C . THR A 1 159 ? 28.609 -8.312 7.465 1 95.25 159 THR A C 1
ATOM 1242 O O . THR A 1 159 ? 27.906 -9.234 7.91 1 95.25 159 THR A O 1
ATOM 1245 N N . ALA A 1 160 ? 28.438 -7.887 6.215 1 97.25 160 ALA A N 1
ATOM 1246 C CA . ALA A 1 160 ? 27.453 -8.414 5.273 1 97.25 160 ALA A CA 1
ATOM 1247 C C . ALA A 1 160 ? 27.75 -9.867 4.922 1 97.25 160 ALA A C 1
ATOM 1249 O O . ALA A 1 160 ? 28.922 -10.273 4.871 1 97.25 160 ALA A O 1
ATOM 1250 N N . PRO A 1 161 ? 26.703 -10.617 4.637 1 98.56 161 PRO A N 1
ATOM 1251 C CA . PRO A 1 161 ? 26.938 -12 4.211 1 98.56 161 PRO A CA 1
ATOM 1252 C C . PRO A 1 161 ? 27.75 -12.086 2.926 1 98.56 161 PRO A C 1
ATOM 1254 O O . PRO A 1 161 ? 27.578 -11.266 2.02 1 98.56 161 PRO A O 1
ATOM 1257 N N . ILE A 1 162 ? 28.625 -13.109 2.957 1 98.44 162 ILE A N 1
ATOM 1258 C CA . ILE A 1 162 ? 29.438 -13.398 1.788 1 98.44 162 ILE A CA 1
ATOM 1259 C C . ILE A 1 162 ? 29.25 -14.859 1.384 1 98.44 162 ILE A C 1
ATOM 1261 O O . ILE A 1 162 ? 29.469 -15.766 2.191 1 98.44 162 ILE A O 1
ATOM 1265 N N . LEU A 1 163 ? 28.812 -15.062 0.186 1 98.56 163 LEU A N 1
ATOM 1266 C CA . LEU A 1 163 ? 28.859 -16.391 -0.429 1 98.56 163 LEU A CA 1
ATOM 1267 C C . LEU A 1 163 ? 30.078 -16.516 -1.341 1 98.56 163 LEU A C 1
ATOM 1269 O O . LEU A 1 163 ? 30.094 -15.945 -2.436 1 98.56 163 LEU A O 1
ATOM 1273 N N . TRP A 1 164 ? 31.016 -17.312 -0.874 1 98.06 164 TRP A N 1
ATOM 1274 C CA . TRP A 1 164 ? 32.25 -17.5 -1.63 1 98.06 164 TRP A CA 1
ATOM 1275 C C . TRP A 1 164 ? 32.219 -18.812 -2.402 1 98.06 164 TRP A C 1
ATOM 1277 O O . TRP A 1 164 ? 31.906 -19.859 -1.839 1 98.06 164 TRP A O 1
ATOM 1287 N N . SER A 1 165 ? 32.469 -18.703 -3.672 1 98.06 165 SER A N 1
ATOM 1288 C CA . SER A 1 165 ? 32.656 -19.875 -4.527 1 98.06 165 SER A CA 1
ATOM 1289 C C . SER A 1 165 ? 34.031 -19.891 -5.152 1 98.06 165 SER A C 1
ATOM 1291 O O . SER A 1 165 ? 34.469 -18.891 -5.707 1 98.06 165 SER A O 1
ATOM 1293 N N . GLN A 1 166 ? 34.656 -21.031 -5.098 1 96.38 166 GLN A N 1
ATOM 1294 C CA . GLN A 1 166 ? 35.969 -21.156 -5.699 1 96.38 166 GLN A CA 1
ATOM 1295 C C . GLN A 1 166 ? 35.906 -21.016 -7.219 1 96.38 166 GLN A C 1
ATOM 1297 O O . GLN A 1 166 ? 36.844 -20.516 -7.844 1 96.38 166 GLN A O 1
ATOM 1302 N N . ASP A 1 167 ? 34.875 -21.391 -7.754 1 96.69 167 ASP A N 1
ATOM 1303 C CA . ASP A 1 167 ? 34.688 -21.375 -9.203 1 96.69 167 ASP A CA 1
ATOM 1304 C C . ASP A 1 167 ? 34.062 -20.062 -9.664 1 96.69 167 ASP A C 1
ATOM 1306 O O . ASP A 1 167 ? 33.219 -19.484 -8.969 1 96.69 167 ASP A O 1
ATOM 1310 N N . LYS A 1 168 ? 34.438 -19.578 -10.75 1 95.94 168 LYS A N 1
ATOM 1311 C CA . LYS A 1 168 ? 33.875 -18.344 -11.297 1 95.94 168 LYS A CA 1
ATOM 1312 C C . LYS A 1 168 ? 33.344 -18.562 -12.711 1 95.94 168 LYS A C 1
ATOM 1314 O O . LYS A 1 168 ? 33.594 -17.75 -13.602 1 95.94 168 LYS A O 1
ATOM 1319 N N . ASN A 1 169 ? 32.75 -19.594 -12.961 1 96.62 169 ASN A N 1
ATOM 1320 C CA . ASN A 1 169 ? 32.219 -19.984 -14.258 1 96.62 169 ASN A CA 1
ATOM 1321 C C . ASN A 1 169 ? 30.688 -19.906 -14.281 1 96.62 169 ASN A C 1
ATOM 1323 O O . ASN A 1 169 ? 30.078 -19.422 -13.328 1 96.62 169 ASN A O 1
ATOM 1327 N N . ILE A 1 170 ? 30.125 -20.25 -15.414 1 97.5 170 ILE A N 1
ATOM 1328 C CA . ILE A 1 170 ? 28.703 -20.094 -15.68 1 97.5 170 ILE A CA 1
ATOM 1329 C C . ILE A 1 170 ? 27.891 -20.969 -14.703 1 97.5 170 ILE A C 1
ATOM 1331 O O . ILE A 1 170 ? 26.797 -20.578 -14.289 1 97.5 170 ILE A O 1
ATOM 1335 N N . GLN A 1 171 ? 28.422 -22.141 -14.258 1 97.5 171 GLN A N 1
ATOM 1336 C CA . GLN A 1 171 ? 27.719 -23.031 -13.32 1 97.5 171 GLN A CA 1
ATOM 1337 C C . GLN A 1 171 ? 27.625 -22.391 -11.938 1 97.5 171 GLN A C 1
ATOM 1339 O O . GLN A 1 171 ? 26.562 -22.406 -11.32 1 97.5 171 GLN A O 1
ATOM 1344 N N . ALA A 1 172 ? 28.734 -21.812 -11.523 1 98.31 172 ALA A N 1
ATOM 1345 C CA . ALA A 1 172 ? 28.719 -21.125 -10.234 1 98.31 172 ALA A CA 1
ATOM 1346 C C . ALA A 1 172 ? 27.719 -19.984 -10.242 1 98.31 172 ALA A C 1
ATOM 1348 O O . ALA A 1 172 ? 27 -19.766 -9.258 1 98.31 172 ALA A O 1
ATOM 1349 N N . ALA A 1 173 ? 27.672 -19.25 -11.352 1 98.44 173 ALA A N 1
ATOM 1350 C CA . ALA A 1 173 ? 26.766 -18.109 -11.508 1 98.44 173 ALA A CA 1
ATOM 1351 C C . ALA A 1 173 ? 25.312 -18.562 -11.383 1 98.44 173 ALA A C 1
ATOM 1353 O O . ALA A 1 173 ? 24.453 -17.797 -10.953 1 98.44 173 ALA A O 1
ATOM 1354 N N . SER A 1 174 ? 25 -19.781 -11.75 1 98.19 174 SER A N 1
ATOM 1355 C CA . SER A 1 174 ? 23.625 -20.297 -11.688 1 98.19 174 SER A CA 1
ATOM 1356 C C . SER A 1 174 ? 23.297 -20.828 -10.305 1 98.19 174 SER A C 1
ATOM 1358 O O . SER A 1 174 ? 22.141 -20.906 -9.922 1 98.19 174 SER A O 1
ATOM 1360 N N . LEU A 1 175 ? 24.312 -21.188 -9.492 1 98.75 175 LEU A N 1
ATOM 1361 C CA . LEU A 1 175 ? 24.094 -21.859 -8.211 1 98.75 175 LEU A CA 1
ATOM 1362 C C . LEU A 1 175 ? 24 -20.859 -7.074 1 98.75 175 LEU A C 1
ATOM 1364 O O . LEU A 1 175 ? 23.141 -20.984 -6.188 1 98.75 175 LEU A O 1
ATOM 1368 N N . ILE A 1 176 ? 24.734 -19.828 -7.094 1 98.75 176 ILE A N 1
ATOM 1369 C CA . ILE A 1 176 ? 24.891 -18.922 -5.965 1 98.75 176 ILE A CA 1
ATOM 1370 C C . ILE A 1 176 ? 23.562 -18.219 -5.688 1 98.75 176 ILE A C 1
ATOM 1372 O O . ILE A 1 176 ? 23.141 -18.125 -4.535 1 98.75 176 ILE A O 1
ATOM 1376 N N . PRO A 1 177 ? 22.812 -17.719 -6.758 1 98.88 177 PRO A N 1
ATOM 1377 C CA . PRO A 1 177 ? 21.516 -17.109 -6.492 1 98.88 177 PRO A CA 1
ATOM 1378 C C . PRO A 1 177 ? 20.578 -18.047 -5.727 1 98.88 177 PRO A C 1
ATOM 1380 O O . PRO A 1 177 ? 19.781 -17.594 -4.895 1 98.88 177 PRO A O 1
ATOM 1383 N N . GLN A 1 178 ? 20.703 -19.328 -5.973 1 98.88 178 GLN A N 1
ATOM 1384 C CA . GLN A 1 178 ? 19.797 -20.297 -5.355 1 98.88 178 GLN A CA 1
ATOM 1385 C C . GLN A 1 178 ? 20.156 -20.531 -3.893 1 98.88 178 GLN A C 1
ATOM 1387 O O . GLN A 1 178 ? 19.297 -20.844 -3.078 1 98.88 178 GLN A O 1
ATOM 1392 N N . LEU A 1 179 ? 21.453 -20.344 -3.549 1 98.88 179 LEU A N 1
ATOM 1393 C CA . LEU A 1 179 ? 21.828 -20.344 -2.143 1 98.88 179 LEU A CA 1
ATOM 1394 C C . LEU A 1 179 ? 21.297 -19.094 -1.438 1 98.88 179 LEU A C 1
ATOM 1396 O O . LEU A 1 179 ? 20.797 -19.188 -0.315 1 98.88 179 LEU A O 1
ATOM 1400 N N . ILE A 1 180 ? 21.344 -17.969 -2.094 1 98.88 180 ILE A N 1
ATOM 1401 C CA . ILE A 1 180 ? 20.922 -16.688 -1.521 1 98.88 180 ILE A CA 1
ATOM 1402 C C . ILE A 1 180 ? 19.438 -16.75 -1.169 1 98.88 180 ILE A C 1
ATOM 1404 O O . ILE A 1 180 ? 19.016 -16.281 -0.111 1 98.88 180 ILE A O 1
ATOM 1408 N N . PHE A 1 181 ? 18.656 -17.422 -1.987 1 98.88 181 PHE A N 1
ATOM 1409 C CA . PHE A 1 181 ? 17.203 -17.391 -1.81 1 98.88 181 PHE A CA 1
ATOM 1410 C C . PHE A 1 181 ? 16.719 -18.672 -1.147 1 98.88 181 PHE A C 1
ATOM 1412 O O . PHE A 1 181 ? 15.539 -18.781 -0.78 1 98.88 181 PHE A O 1
ATOM 1419 N N . GLY A 1 182 ? 17.578 -19.703 -1.057 1 98.81 182 GLY A N 1
ATOM 1420 C CA . GLY A 1 182 ? 17.219 -20.891 -0.288 1 98.81 182 GLY A CA 1
ATOM 1421 C C . GLY A 1 182 ? 16.781 -22.047 -1.155 1 98.81 182 GLY A C 1
ATOM 1422 O O . GLY A 1 182 ? 16.125 -22.969 -0.671 1 98.81 182 GLY A O 1
ATOM 1423 N N . GLY A 1 183 ? 17.062 -22 -2.398 1 98.81 183 GLY A N 1
ATOM 1424 C CA . GLY A 1 183 ? 16.828 -23.156 -3.246 1 98.81 183 GLY A CA 1
ATOM 1425 C C . GLY A 1 183 ? 17.859 -24.266 -3.045 1 98.81 183 GLY A C 1
ATOM 1426 O O . GLY A 1 183 ? 17.625 -25.422 -3.396 1 98.81 183 GLY A O 1
ATOM 1427 N N . ILE A 1 184 ? 18.984 -23.844 -2.582 1 98.75 184 ILE A N 1
ATOM 1428 C CA . ILE A 1 184 ? 20.078 -24.734 -2.211 1 98.75 184 ILE A CA 1
ATOM 1429 C C . ILE A 1 184 ? 20.547 -24.406 -0.799 1 98.75 184 ILE A C 1
ATOM 1431 O O . ILE A 1 184 ? 20.625 -23.234 -0.422 1 98.75 184 ILE A O 1
ATOM 1435 N N . ALA A 1 185 ? 20.891 -25.375 0.017 1 98.56 185 ALA A N 1
ATOM 1436 C CA . ALA A 1 185 ? 21.391 -25.156 1.376 1 98.56 185 ALA A CA 1
ATOM 1437 C C . ALA A 1 185 ? 22.891 -24.938 1.389 1 98.56 185 ALA A C 1
ATOM 1439 O O . ALA A 1 185 ? 23.609 -25.5 0.55 1 98.56 185 ALA A O 1
ATOM 1440 N N . ALA A 1 186 ? 23.297 -24.141 2.27 1 98.31 186 ALA A N 1
ATOM 1441 C CA . ALA A 1 186 ? 24.719 -23.984 2.582 1 98.31 186 ALA A CA 1
ATOM 1442 C C . ALA A 1 186 ? 25.094 -24.844 3.789 1 98.31 186 ALA A C 1
ATOM 1444 O O . ALA A 1 186 ? 24.281 -25.047 4.695 1 98.31 186 ALA A O 1
ATOM 1445 N N . GLY A 1 187 ? 26.375 -25.375 3.773 1 97.75 187 GLY A N 1
ATOM 1446 C CA . GLY A 1 187 ? 26.766 -26.172 4.926 1 97.75 187 GLY A CA 1
ATOM 1447 C C . GLY A 1 187 ? 28.281 -26.359 5.039 1 97.75 187 GLY A C 1
ATOM 1448 O O . GLY A 1 187 ? 28.766 -26.922 6.02 1 97.75 187 GLY A O 1
ATOM 1449 N N . ASN A 1 188 ? 29.016 -25.875 4.109 1 97.88 188 ASN A N 1
ATOM 1450 C CA . ASN A 1 188 ? 30.469 -26.094 4.094 1 97.88 188 ASN A CA 1
ATOM 1451 C C . ASN A 1 188 ? 31.203 -25.062 4.941 1 97.88 188 ASN A C 1
ATOM 1453 O O . ASN A 1 188 ? 30.625 -24.016 5.297 1 97.88 188 ASN A O 1
ATOM 1457 N N . LYS A 1 189 ? 32.438 -25.391 5.215 1 97.81 189 LYS A N 1
ATOM 1458 C CA . LYS A 1 189 ? 33.281 -24.531 6.027 1 97.81 189 LYS A CA 1
ATOM 1459 C C . LYS A 1 189 ? 34.625 -24.266 5.336 1 97.81 189 LYS A C 1
ATOM 1461 O O . LYS A 1 189 ? 35.062 -25.047 4.488 1 97.81 189 LYS A O 1
ATOM 1466 N N . LEU A 1 190 ? 35.219 -23.156 5.734 1 96.88 190 LEU A N 1
ATOM 1467 C CA . LEU A 1 190 ? 36.562 -22.906 5.242 1 96.88 190 LEU A CA 1
ATOM 1468 C C . LEU A 1 190 ? 37.531 -23.953 5.754 1 96.88 190 LEU A C 1
ATOM 1470 O O . LEU A 1 190 ? 37.469 -24.375 6.91 1 96.88 190 LEU A O 1
ATOM 1474 N N . THR A 1 191 ? 38.469 -24.328 4.902 1 94.56 191 THR A N 1
ATOM 1475 C CA . THR A 1 191 ? 39.406 -25.375 5.281 1 94.56 191 THR A CA 1
ATOM 1476 C C . THR A 1 191 ? 40.75 -24.781 5.75 1 94.56 191 THR A C 1
ATOM 1478 O O . THR A 1 191 ? 41.562 -25.484 6.32 1 94.56 191 THR A O 1
ATOM 1481 N N . ARG A 1 192 ? 40.938 -23.562 5.496 1 94.19 192 ARG A N 1
ATOM 1482 C CA . ARG A 1 192 ? 42.188 -22.891 5.883 1 94.19 192 ARG A CA 1
ATOM 1483 C C . ARG A 1 192 ? 41.906 -21.531 6.488 1 94.19 192 ARG A C 1
ATOM 1485 O O . ARG A 1 192 ? 40.812 -20.969 6.305 1 94.19 192 ARG A O 1
ATOM 1492 N N . ASN A 1 193 ? 42.938 -21.031 7.27 1 95.56 193 ASN A N 1
ATOM 1493 C CA . ASN A 1 193 ? 42.875 -19.672 7.801 1 95.56 193 ASN A CA 1
ATOM 1494 C C . ASN A 1 193 ? 43.125 -18.641 6.707 1 95.56 193 ASN A C 1
ATOM 1496 O O . ASN A 1 193 ? 44.188 -18.656 6.055 1 95.56 193 ASN A O 1
ATOM 1500 N N . ILE A 1 194 ? 42.219 -17.797 6.516 1 94.62 194 ILE A N 1
ATOM 1501 C CA . ILE A 1 194 ? 42.406 -16.75 5.516 1 94.62 194 ILE A CA 1
ATOM 1502 C C . ILE A 1 194 ? 42.844 -15.461 6.195 1 94.62 194 ILE A C 1
ATOM 1504 O O . ILE A 1 194 ? 43.781 -14.797 5.734 1 94.62 194 ILE A O 1
ATOM 1508 N N . SER A 1 195 ? 42.25 -15.07 7.254 1 93.88 195 SER A N 1
ATOM 1509 C CA . SER A 1 195 ? 42.531 -13.914 8.102 1 93.88 195 SER A CA 1
ATOM 1510 C C . SER A 1 195 ? 41.969 -14.109 9.508 1 93.88 195 SER A C 1
ATOM 1512 O O . SER A 1 195 ? 41.438 -15.172 9.82 1 93.88 195 SER A O 1
ATOM 1514 N N . ALA A 1 196 ? 42.219 -13.078 10.359 1 93.69 196 ALA A N 1
ATOM 1515 C CA . ALA A 1 196 ? 41.656 -13.164 11.711 1 93.69 196 ALA A CA 1
ATOM 1516 C C . ALA A 1 196 ? 40.156 -13.211 11.695 1 93.69 196 ALA A C 1
ATOM 1518 O O . ALA A 1 196 ? 39.531 -13.836 12.555 1 93.69 196 ALA A O 1
ATOM 1519 N N . ARG A 1 197 ? 39.5 -12.688 10.68 1 94.56 197 ARG A N 1
ATOM 1520 C CA . ARG A 1 197 ? 38.062 -12.625 10.555 1 94.56 197 ARG A CA 1
ATOM 1521 C C . ARG A 1 197 ? 37.5 -13.906 9.945 1 94.56 197 ARG A C 1
ATOM 1523 O O . ARG A 1 197 ? 36.375 -14.289 10.219 1 94.56 197 ARG A O 1
ATOM 1530 N N . PHE A 1 198 ? 38.375 -14.547 9.18 1 96.38 198 PHE A N 1
ATOM 1531 C CA . PHE A 1 198 ? 37.938 -15.742 8.469 1 96.38 198 PHE A CA 1
ATOM 1532 C C . PHE A 1 198 ? 38.875 -16.906 8.75 1 96.38 198 PHE A C 1
ATOM 1534 O O . PHE A 1 198 ? 39.562 -17.391 7.852 1 96.38 198 PHE A O 1
ATOM 1541 N N . PRO A 1 199 ? 38.781 -17.422 9.945 1 96 199 PRO A N 1
ATOM 1542 C CA . PRO A 1 199 ? 39.625 -18.594 10.281 1 96 199 PRO A CA 1
ATOM 1543 C C . PRO A 1 199 ? 39.062 -19.891 9.703 1 96 199 PRO A C 1
ATOM 1545 O O . PRO A 1 199 ? 37.906 -19.938 9.281 1 96 199 PRO A O 1
ATOM 1548 N N . ALA A 1 200 ? 39.906 -20.844 9.742 1 96.5 200 ALA A N 1
ATOM 1549 C CA . ALA A 1 200 ? 39.438 -22.188 9.383 1 96.5 200 ALA A CA 1
ATOM 1550 C C . ALA A 1 200 ? 38.25 -22.609 10.242 1 96.5 200 ALA A C 1
ATOM 1552 O O . ALA A 1 200 ? 38.219 -22.297 11.43 1 96.5 200 ALA A O 1
ATOM 1553 N N . GLY A 1 201 ? 37.312 -23.266 9.562 1 97.06 201 GLY A N 1
ATOM 1554 C CA . GLY A 1 201 ? 36.125 -23.703 10.273 1 97.06 201 GLY A CA 1
ATOM 1555 C C . GLY A 1 201 ? 34.969 -22.719 10.18 1 97.06 201 GLY A C 1
ATOM 1556 O O . GLY A 1 201 ? 33.844 -23.031 10.555 1 97.06 201 GLY A O 1
ATOM 1557 N N . SER A 1 202 ? 35.281 -21.562 9.633 1 96.94 202 SER A N 1
ATOM 1558 C CA . SER A 1 202 ? 34.219 -20.562 9.453 1 96.94 202 SER A CA 1
ATOM 1559 C C . SER A 1 202 ? 33.219 -21.016 8.398 1 96.94 202 SER A C 1
ATOM 1561 O O . SER A 1 202 ? 33.594 -21.609 7.383 1 96.94 202 SER A O 1
ATOM 1563 N N . GLY A 1 203 ? 31.969 -20.766 8.648 1 98 203 GLY A N 1
ATOM 1564 C CA . GLY A 1 203 ? 30.891 -21.078 7.727 1 98 203 GLY A CA 1
ATOM 1565 C C . GLY A 1 203 ? 29.547 -21.266 8.414 1 98 203 GLY A C 1
ATOM 1566 O O . GLY A 1 203 ? 29.5 -21.703 9.562 1 98 203 GLY A O 1
ATOM 1567 N N . TYR A 1 204 ? 28.531 -20.906 7.777 1 98.5 204 TYR A N 1
ATOM 1568 C CA . TYR A 1 204 ? 27.188 -21.031 8.32 1 98.5 204 TYR A CA 1
ATOM 1569 C C . TYR A 1 204 ? 26.375 -22.062 7.547 1 98.5 204 TYR A C 1
ATOM 1571 O O . TYR A 1 204 ? 26.656 -22.344 6.375 1 98.5 204 TYR A O 1
ATOM 1579 N N . THR A 1 205 ? 25.438 -22.672 8.227 1 98.38 205 THR A N 1
ATOM 1580 C CA . THR A 1 205 ? 24.547 -23.672 7.633 1 98.38 205 THR A CA 1
ATOM 1581 C C . THR A 1 205 ? 23.141 -23.094 7.457 1 98.38 205 THR A C 1
ATOM 1583 O O . THR A 1 205 ? 22.672 -22.328 8.297 1 98.38 205 THR A O 1
ATOM 1586 N N . THR A 1 206 ? 22.531 -23.422 6.332 1 98.5 206 THR A N 1
ATOM 1587 C CA . THR A 1 206 ? 21.141 -23.078 6.066 1 98.5 206 THR A CA 1
ATOM 1588 C C . THR A 1 206 ? 20.359 -24.297 5.629 1 98.5 206 THR A C 1
ATOM 1590 O O . THR A 1 206 ? 20.922 -25.391 5.504 1 98.5 206 THR A O 1
ATOM 1593 N N . THR A 1 207 ? 19.031 -24.156 5.5 1 98 207 THR A N 1
ATOM 1594 C CA . THR A 1 207 ? 18.172 -25.219 5 1 98 207 THR A CA 1
ATOM 1595 C C . THR A 1 207 ? 17.469 -24.797 3.713 1 98 207 THR A C 1
ATOM 1597 O O . THR A 1 207 ? 17.359 -23.594 3.422 1 98 207 THR A O 1
ATOM 1600 N N . VAL A 1 208 ? 17.109 -25.75 2.945 1 98.69 208 VAL A N 1
ATOM 1601 C CA . VAL A 1 208 ? 16.359 -25.5 1.722 1 98.69 208 VAL A CA 1
ATOM 1602 C C . VAL A 1 208 ? 14.945 -25.047 2.07 1 98.69 208 VAL A C 1
ATOM 1604 O O . VAL A 1 208 ? 14.242 -25.719 2.83 1 98.69 208 VAL A O 1
ATOM 1607 N N . THR A 1 209 ? 14.539 -23.938 1.479 1 98.69 209 THR A N 1
ATOM 1608 C CA . THR A 1 209 ? 13.219 -23.406 1.817 1 98.69 209 THR A CA 1
ATOM 1609 C C . THR A 1 209 ? 12.445 -23.047 0.556 1 98.69 209 THR A C 1
ATOM 1611 O O . THR A 1 209 ? 11.258 -22.734 0.622 1 98.69 209 THR A O 1
ATOM 1614 N N . ARG A 1 210 ? 13.047 -23.031 -0.601 1 98.88 210 ARG A N 1
ATOM 1615 C CA . ARG A 1 210 ? 12.406 -22.656 -1.86 1 98.88 210 ARG A CA 1
ATOM 1616 C C . ARG A 1 210 ? 12.766 -23.656 -2.963 1 98.88 210 ARG A C 1
ATOM 1618 O O . ARG A 1 210 ? 13.633 -24.516 -2.777 1 98.88 210 ARG A O 1
ATOM 1625 N N . LEU A 1 211 ? 12.125 -23.484 -4.086 1 98.94 211 LEU A N 1
ATOM 1626 C CA . LEU A 1 211 ? 12.375 -24.297 -5.266 1 98.94 211 LEU A CA 1
ATOM 1627 C C . LEU A 1 211 ? 13.812 -24.156 -5.734 1 98.94 211 LEU A C 1
ATOM 1629 O O . LEU A 1 211 ? 14.352 -23.047 -5.766 1 98.94 211 LEU A O 1
ATOM 1633 N N . LYS A 1 212 ? 14.398 -25.281 -6.047 1 98.88 212 LYS A N 1
ATOM 1634 C CA . LYS A 1 212 ? 15.656 -25.297 -6.789 1 98.88 212 LYS A CA 1
ATOM 1635 C C . LYS A 1 212 ? 15.398 -25.375 -8.297 1 98.88 212 LYS A C 1
ATOM 1637 O O . LYS A 1 212 ? 14.477 -26.062 -8.734 1 98.88 212 LYS A O 1
ATOM 1642 N N . TYR A 1 213 ? 16.141 -24.688 -9.047 1 98.75 213 TYR A N 1
ATOM 1643 C CA . TYR A 1 213 ? 16.094 -24.766 -10.5 1 98.75 213 TYR A CA 1
ATOM 1644 C C . TYR A 1 213 ? 17.266 -25.562 -11.039 1 98.75 213 TYR A C 1
ATOM 1646 O O . TYR A 1 213 ? 18.422 -25.172 -10.875 1 98.75 213 TYR A O 1
ATOM 1654 N N . THR A 1 214 ? 16.969 -26.641 -11.617 1 98.25 214 THR A N 1
ATOM 1655 C CA . THR A 1 214 ? 18.016 -27.578 -11.977 1 98.25 214 THR A CA 1
ATOM 1656 C C . THR A 1 214 ? 17.578 -28.469 -13.141 1 98.25 214 THR A C 1
ATOM 1658 O O . THR A 1 214 ? 16.719 -28.078 -13.922 1 98.25 214 THR A O 1
ATOM 1661 N N . ILE A 1 215 ? 18.297 -29.594 -13.352 1 97.5 215 ILE A N 1
ATOM 1662 C CA . ILE A 1 215 ? 18.062 -30.484 -14.477 1 97.5 215 ILE A CA 1
ATOM 1663 C C . ILE A 1 215 ? 17.375 -31.766 -13.992 1 97.5 215 ILE A C 1
ATOM 1665 O O . ILE A 1 215 ? 17.391 -32.062 -12.797 1 97.5 215 ILE A O 1
ATOM 1669 N N . PRO A 1 216 ? 16.703 -32.5 -14.875 1 98.12 216 PRO A N 1
ATOM 1670 C CA . PRO A 1 216 ? 15.883 -33.656 -14.508 1 98.12 216 PRO A CA 1
ATOM 1671 C C . PRO A 1 216 ? 16.656 -34.688 -13.68 1 98.12 216 PRO A C 1
ATOM 1673 O O . PRO A 1 216 ? 16.141 -35.188 -12.688 1 98.12 216 PRO A O 1
ATOM 1676 N N . GLU A 1 217 ? 17.906 -34.938 -13.938 1 97.38 217 GLU A N 1
ATOM 1677 C CA . GLU A 1 217 ? 18.703 -35.969 -13.289 1 97.38 217 GLU A CA 1
ATOM 1678 C C . GLU A 1 217 ? 18.891 -35.688 -11.805 1 97.38 217 GLU A C 1
ATOM 1680 O O . GLU A 1 217 ? 19.047 -36.594 -11 1 97.38 217 GLU A O 1
ATOM 1685 N N . ASP A 1 218 ? 18.844 -34.406 -11.492 1 97.69 218 ASP A N 1
ATOM 1686 C CA . ASP A 1 218 ? 18.969 -34 -10.086 1 97.69 218 ASP A CA 1
ATOM 1687 C C . ASP A 1 218 ? 17.781 -34.5 -9.273 1 97.69 218 ASP A C 1
ATOM 1689 O O . ASP A 1 218 ? 17.859 -34.594 -8.047 1 97.69 218 ASP A O 1
ATOM 1693 N N . ALA A 1 219 ? 16.703 -34.844 -9.961 1 97.69 219 ALA A N 1
ATOM 1694 C CA . ALA A 1 219 ? 15.508 -35.375 -9.305 1 97.69 219 ALA A CA 1
ATOM 1695 C C . ALA A 1 219 ? 15.305 -36.844 -9.641 1 97.69 219 ALA A C 1
ATOM 1697 O O . ALA A 1 219 ? 14.211 -37.375 -9.484 1 97.69 219 ALA A O 1
ATOM 1698 N N . GLY A 1 220 ? 16.297 -37.375 -10.203 1 96.56 220 GLY A N 1
ATOM 1699 C CA . GLY A 1 220 ? 16.234 -38.812 -10.523 1 96.56 220 GLY A CA 1
ATOM 1700 C C . GLY A 1 220 ? 15.461 -39.094 -11.789 1 96.56 220 GLY A C 1
ATOM 1701 O O . GLY A 1 220 ? 14.992 -40.219 -12 1 96.56 220 GLY A O 1
ATOM 1702 N N . VAL A 1 221 ? 15.266 -38.156 -12.633 1 97.88 221 VAL A N 1
ATOM 1703 C CA . VAL A 1 221 ? 14.523 -38.312 -13.883 1 97.88 221 VAL A CA 1
ATOM 1704 C C . VAL A 1 221 ? 15.484 -38.188 -15.062 1 97.88 221 VAL A C 1
ATOM 1706 O O . VAL A 1 221 ? 16.312 -37.281 -15.125 1 97.88 221 VAL A O 1
ATOM 1709 N N . ASN A 1 222 ? 15.406 -39.188 -15.984 1 97.19 222 ASN A N 1
ATOM 1710 C CA . ASN A 1 222 ? 16.188 -39.125 -17.219 1 97.19 222 ASN A CA 1
ATOM 1711 C C . ASN A 1 222 ? 15.617 -38.094 -18.188 1 97.19 222 ASN A C 1
ATOM 1713 O O . ASN A 1 222 ? 14.469 -38.219 -18.625 1 97.19 222 ASN A O 1
ATOM 1717 N N . ALA A 1 223 ? 16.422 -37.125 -18.516 1 96.81 223 ALA A N 1
ATOM 1718 C CA . ALA A 1 223 ? 15.977 -36.031 -19.359 1 96.81 223 ALA A CA 1
ATOM 1719 C C . ALA A 1 223 ? 15.422 -36.531 -20.688 1 96.81 223 ALA A C 1
ATOM 1721 O O . ALA A 1 223 ? 14.484 -35.969 -21.25 1 96.81 223 ALA A O 1
ATOM 1722 N N . GLU A 1 224 ? 15.891 -37.594 -21.172 1 96.12 224 GLU A N 1
ATOM 1723 C CA . GLU A 1 224 ? 15.453 -38.156 -22.438 1 96.12 224 GLU A CA 1
ATOM 1724 C C . GLU A 1 224 ? 14 -38.625 -22.359 1 96.12 224 GLU A C 1
ATOM 1726 O O . GLU A 1 224 ? 13.281 -38.594 -23.359 1 96.12 224 GLU A O 1
ATOM 1731 N N . ASN A 1 225 ? 13.656 -39 -21.172 1 97.12 225 ASN A N 1
ATOM 1732 C CA . ASN A 1 225 ? 12.289 -39.469 -20.969 1 97.12 225 ASN A CA 1
ATOM 1733 C C . ASN A 1 225 ? 11.289 -38.312 -21 1 97.12 225 ASN A C 1
ATOM 1735 O O . ASN A 1 225 ? 10.078 -38.531 -21.078 1 97.12 225 ASN A O 1
ATOM 1739 N N . LEU A 1 226 ? 11.695 -37.062 -21.016 1 98 226 LEU A N 1
ATOM 1740 C CA . LEU A 1 226 ? 10.812 -35.906 -21.062 1 98 226 LEU A CA 1
ATOM 1741 C C . LEU A 1 226 ? 10.75 -35.344 -22.469 1 98 226 LEU A C 1
ATOM 1743 O O . LEU A 1 226 ? 9.953 -34.438 -22.75 1 98 226 LEU A O 1
ATOM 1747 N N . ARG A 1 227 ? 11.523 -35.812 -23.391 1 96.31 227 ARG A N 1
ATOM 1748 C CA . ARG A 1 227 ? 11.664 -35.25 -24.75 1 96.31 227 ARG A CA 1
ATOM 1749 C C . ARG A 1 227 ? 10.344 -35.375 -25.516 1 96.31 227 ARG A C 1
ATOM 1751 O O . ARG A 1 227 ? 10.078 -34.562 -26.406 1 96.31 227 ARG A O 1
ATOM 1758 N N . GLU A 1 228 ? 9.602 -36.375 -25.141 1 98 228 GLU A N 1
ATOM 1759 C CA . GLU A 1 228 ? 8.32 -36.562 -25.812 1 98 228 GLU A CA 1
ATOM 1760 C C . GLU A 1 228 ? 7.418 -35.344 -25.625 1 98 228 GLU A C 1
ATOM 1762 O O . GLU A 1 228 ? 6.5 -35.125 -26.422 1 98 228 GLU A O 1
ATOM 1767 N N . ILE A 1 229 ? 7.594 -34.562 -24.594 1 98.69 229 ILE A N 1
ATOM 1768 C CA . ILE A 1 229 ? 6.848 -33.312 -24.406 1 98.69 229 ILE A CA 1
ATOM 1769 C C . ILE A 1 229 ? 7.02 -32.406 -25.625 1 98.69 229 ILE A C 1
ATOM 1771 O O . ILE A 1 229 ? 6.055 -31.812 -26.094 1 98.69 229 ILE A O 1
ATOM 1775 N N . ASP A 1 230 ? 8.266 -32.375 -26.156 1 98.44 230 ASP A N 1
ATOM 1776 C CA . ASP A 1 230 ? 8.562 -31.547 -27.344 1 98.44 230 ASP A CA 1
ATOM 1777 C C . ASP A 1 230 ? 7.734 -32 -28.531 1 98.44 230 ASP A C 1
ATOM 1779 O O . ASP A 1 230 ? 7.207 -31.172 -29.281 1 98.44 230 ASP A O 1
ATOM 1783 N N . ASP A 1 231 ? 7.598 -33.281 -28.688 1 98.25 231 ASP A N 1
ATOM 1784 C CA . ASP A 1 231 ? 6.84 -33.812 -29.812 1 98.25 231 ASP A CA 1
ATOM 1785 C C . ASP A 1 231 ? 5.359 -33.469 -29.688 1 98.25 231 ASP A C 1
ATOM 1787 O O . ASP A 1 231 ? 4.727 -33.062 -30.672 1 98.25 231 ASP A O 1
ATOM 1791 N N . ILE A 1 232 ? 4.84 -33.656 -28.531 1 98.75 232 ILE A N 1
ATOM 1792 C CA . ILE A 1 232 ? 3.422 -33.406 -28.297 1 98.75 232 ILE A CA 1
ATOM 1793 C C . ILE A 1 232 ? 3.119 -31.922 -28.547 1 98.75 232 ILE A C 1
ATOM 1795 O O . ILE A 1 232 ? 2.121 -31.578 -29.188 1 98.75 232 ILE A O 1
ATOM 1799 N N . THR A 1 233 ? 3.957 -31 -28.078 1 98.69 233 THR A N 1
ATOM 1800 C CA . THR A 1 233 ? 3.738 -29.562 -28.25 1 98.69 233 THR A CA 1
ATOM 1801 C C . THR A 1 233 ? 3.871 -29.172 -29.719 1 98.69 233 THR A C 1
ATOM 1803 O O . THR A 1 233 ? 3.125 -28.312 -30.219 1 98.69 233 THR A O 1
ATOM 1806 N N . ALA A 1 234 ? 4.828 -29.766 -30.391 1 98.31 234 ALA A N 1
ATOM 1807 C CA . ALA A 1 234 ? 4.977 -29.516 -31.828 1 98.31 234 ALA A CA 1
ATOM 1808 C C . ALA A 1 234 ? 3.727 -29.938 -32.594 1 98.31 234 ALA A C 1
ATOM 1810 O O . ALA A 1 234 ? 3.287 -29.234 -33.5 1 98.31 234 ALA A O 1
ATOM 1811 N N . GLU A 1 235 ? 3.191 -31.062 -32.219 1 98.56 235 GLU A N 1
ATOM 1812 C CA . GLU A 1 235 ? 1.951 -31.547 -32.812 1 98.56 235 GLU A CA 1
ATOM 1813 C C . GLU A 1 235 ? 0.806 -30.562 -32.594 1 98.56 235 GLU A C 1
ATOM 1815 O O . GLU A 1 235 ? 0.037 -30.266 -33.5 1 98.56 235 GLU A O 1
ATOM 1820 N N . ALA A 1 236 ? 0.703 -30.094 -31.391 1 98.62 236 ALA A N 1
ATOM 1821 C CA . ALA A 1 236 ? -0.357 -29.156 -31.031 1 98.62 236 ALA A CA 1
ATOM 1822 C C . ALA A 1 236 ? -0.268 -27.875 -31.844 1 98.62 236 ALA A C 1
ATOM 1824 O O . ALA A 1 236 ? -1.279 -27.375 -32.344 1 98.62 236 ALA A O 1
ATOM 1825 N N . ILE A 1 237 ? 0.912 -27.328 -31.984 1 98.25 237 ILE A N 1
ATOM 1826 C CA . ILE A 1 237 ? 1.127 -26.078 -32.719 1 98.25 237 ILE A CA 1
ATOM 1827 C C . ILE A 1 237 ? 0.837 -26.297 -34.219 1 98.25 237 ILE A C 1
ATOM 1829 O O . ILE A 1 237 ? 0.169 -25.484 -34.844 1 98.25 237 ILE A O 1
ATOM 1833 N N . ALA A 1 238 ? 1.278 -27.422 -34.688 1 97.94 238 ALA A N 1
ATOM 1834 C CA . ALA A 1 238 ? 1.052 -27.734 -36.094 1 97.94 238 ALA A CA 1
ATOM 1835 C C . ALA A 1 238 ? -0.439 -27.859 -36.406 1 97.94 238 ALA A C 1
ATOM 1837 O O . ALA A 1 238 ? -0.899 -27.438 -37.469 1 97.94 238 ALA A O 1
ATOM 1838 N N . ALA A 1 239 ? -1.13 -28.391 -35.469 1 98.31 239 ALA A N 1
ATOM 1839 C CA . ALA A 1 239 ? -2.568 -28.578 -35.656 1 98.31 239 ALA A CA 1
ATOM 1840 C C . ALA A 1 239 ? -3.33 -27.297 -35.344 1 98.31 239 ALA A C 1
ATOM 1842 O O . ALA A 1 239 ? -4.559 -27.25 -35.438 1 98.31 239 ALA A O 1
ATOM 1843 N N . ARG A 1 240 ? -2.639 -26.281 -34.938 1 97.94 240 ARG A N 1
ATOM 1844 C CA . ARG A 1 240 ? -3.219 -24.984 -34.562 1 97.94 240 ARG A CA 1
ATOM 1845 C C . ARG A 1 240 ? -4.168 -25.141 -33.375 1 97.94 240 ARG A C 1
ATOM 1847 O O . ARG A 1 240 ? -5.266 -24.562 -33.375 1 97.94 240 ARG A O 1
ATOM 1854 N N . ALA A 1 241 ? -3.729 -26.047 -32.469 1 98.5 241 ALA A N 1
ATOM 1855 C CA . ALA A 1 241 ? -4.469 -26.188 -31.203 1 98.5 241 ALA A CA 1
ATOM 1856 C C . ALA A 1 241 ? -4.266 -24.984 -30.297 1 98.5 241 ALA A C 1
ATOM 1858 O O . ALA A 1 241 ? -5.137 -24.641 -29.5 1 98.5 241 ALA A O 1
ATOM 1859 N N . ALA A 1 242 ? -3.146 -24.375 -30.375 1 98.44 242 ALA A N 1
ATOM 1860 C CA . ALA A 1 242 ? -2.768 -23.109 -29.734 1 98.44 242 ALA A CA 1
ATOM 1861 C C . ALA A 1 242 ? -1.558 -22.484 -30.422 1 98.44 242 ALA A C 1
ATOM 1863 O O . ALA A 1 242 ? -0.691 -23.203 -30.938 1 98.44 242 ALA A O 1
ATOM 1864 N N . PRO A 1 243 ? -1.472 -21.125 -30.406 1 98.5 243 PRO A N 1
ATOM 1865 C CA . PRO A 1 243 ? -0.276 -20.5 -30.984 1 98.5 243 PRO A CA 1
ATOM 1866 C C . PRO A 1 243 ? 0.996 -20.859 -30.203 1 98.5 243 PRO A C 1
ATOM 1868 O O . PRO A 1 243 ? 2.043 -21.094 -30.812 1 98.5 243 PRO A O 1
ATOM 1871 N N . GLY A 1 244 ? 0.903 -20.859 -28.922 1 98.5 244 GLY A N 1
ATOM 1872 C CA . GLY A 1 244 ? 2.047 -21.141 -28.078 1 98.5 244 GLY A CA 1
ATOM 1873 C C . GLY A 1 244 ? 1.662 -21.766 -26.734 1 98.5 244 GLY A C 1
ATOM 1874 O O . GLY A 1 244 ? 0.476 -21.875 -26.422 1 98.5 244 GLY A O 1
ATOM 1875 N N . MET A 1 245 ? 2.67 -22.219 -26.031 1 98.75 245 MET A N 1
ATOM 1876 C CA . MET A 1 245 ? 2.461 -22.828 -24.719 1 98.75 245 MET A CA 1
ATOM 1877 C C . MET A 1 245 ? 3.768 -22.875 -23.938 1 98.75 245 MET A C 1
ATOM 1879 O O . MET A 1 245 ? 4.852 -22.844 -24.516 1 98.75 245 MET A O 1
ATOM 1883 N N . VAL A 1 246 ? 3.66 -22.859 -22.656 1 98.88 246 VAL A N 1
ATOM 1884 C CA . VAL A 1 246 ? 4.781 -23.016 -21.734 1 98.88 246 VAL A CA 1
ATOM 1885 C C . VAL A 1 246 ? 4.496 -24.172 -20.766 1 98.88 246 VAL A C 1
ATOM 1887 O O . VAL A 1 246 ? 3.4 -24.266 -20.219 1 98.88 246 VAL A O 1
ATOM 1890 N N . VAL A 1 247 ? 5.504 -25.078 -20.609 1 98.94 247 VAL A N 1
ATOM 1891 C CA . VAL A 1 247 ? 5.375 -26.25 -19.734 1 98.94 247 VAL A CA 1
ATOM 1892 C C . VAL A 1 247 ? 6.441 -26.188 -18.641 1 98.94 247 VAL A C 1
ATOM 1894 O O . VAL A 1 247 ? 7.617 -25.953 -18.922 1 98.94 247 VAL A O 1
ATOM 1897 N N . LEU A 1 248 ? 6.004 -26.359 -17.438 1 98.94 248 LEU A N 1
ATOM 1898 C CA . LEU A 1 248 ? 6.926 -26.453 -16.312 1 98.94 248 LEU A CA 1
ATOM 1899 C C . LEU A 1 248 ? 6.656 -27.703 -15.477 1 98.94 248 LEU A C 1
ATOM 1901 O O . LEU A 1 248 ? 5.496 -28.047 -15.227 1 98.94 248 LEU A O 1
ATOM 1905 N N . VAL A 1 249 ? 7.75 -28.422 -15.102 1 98.94 249 VAL A N 1
ATOM 1906 C CA . VAL A 1 249 ? 7.695 -29.609 -14.242 1 98.94 249 VAL A CA 1
ATOM 1907 C C . VAL A 1 249 ? 8.594 -29.391 -13.023 1 98.94 249 VAL A C 1
ATOM 1909 O O . VAL A 1 249 ? 9.781 -29.094 -13.164 1 98.94 249 VAL A O 1
ATOM 1912 N N . ALA A 1 250 ? 8.016 -29.5 -11.898 1 98.94 250 ALA A N 1
ATOM 1913 C CA . ALA A 1 250 ? 8.773 -29.516 -10.656 1 98.94 250 ALA A CA 1
ATOM 1914 C C . ALA A 1 250 ? 8.57 -30.828 -9.906 1 98.94 250 ALA A C 1
ATOM 1916 O O . ALA A 1 250 ? 7.449 -31.344 -9.844 1 98.94 250 ALA A O 1
ATOM 1917 N N . LYS A 1 251 ? 9.648 -31.375 -9.406 1 98.75 251 LYS A N 1
ATOM 1918 C CA . LYS A 1 251 ? 9.664 -32.656 -8.688 1 98.75 251 LYS A CA 1
ATOM 1919 C C . LYS A 1 251 ? 10.5 -32.562 -7.422 1 98.75 251 LYS A C 1
ATOM 1921 O O . LYS A 1 251 ? 11.672 -32.156 -7.469 1 98.75 251 LYS A O 1
ATOM 1926 N N . ASP A 1 252 ? 9.875 -32.875 -6.281 1 98.19 252 ASP A N 1
ATOM 1927 C CA . ASP A 1 252 ? 10.555 -32.938 -4.988 1 98.19 252 ASP A CA 1
ATOM 1928 C C . ASP A 1 252 ? 11.289 -31.609 -4.703 1 98.19 252 ASP A C 1
ATOM 1930 O O . ASP A 1 252 ? 12.469 -31.625 -4.34 1 98.19 252 ASP A O 1
ATOM 1934 N N . GLY A 1 253 ? 10.594 -30.531 -4.992 1 98.69 253 GLY A N 1
ATOM 1935 C CA . GLY A 1 253 ? 11.109 -29.203 -4.664 1 98.69 253 GLY A CA 1
ATOM 1936 C C . GLY A 1 253 ? 12.109 -28.688 -5.68 1 98.69 253 GLY A C 1
ATOM 1937 O O . GLY A 1 253 ? 12.789 -27.688 -5.43 1 98.69 253 GLY A O 1
ATOM 1938 N N . LYS A 1 254 ? 12.188 -29.328 -6.84 1 98.88 254 LYS A N 1
ATOM 1939 C CA . LYS A 1 254 ? 13.141 -28.938 -7.883 1 98.88 254 LYS A CA 1
ATOM 1940 C C . LYS A 1 254 ? 12.43 -28.719 -9.211 1 98.88 254 LYS A C 1
ATOM 1942 O O . LYS A 1 254 ? 11.727 -29.609 -9.703 1 98.88 254 LYS A O 1
ATOM 1947 N N . VAL A 1 255 ? 12.578 -27.547 -9.773 1 98.94 255 VAL A N 1
ATOM 1948 C CA . VAL A 1 255 ? 12.125 -27.328 -11.141 1 98.94 255 VAL A CA 1
ATOM 1949 C C . VAL A 1 255 ? 13.094 -28 -12.117 1 98.94 255 VAL A C 1
ATOM 1951 O O . VAL A 1 255 ? 14.258 -27.594 -12.203 1 98.94 255 VAL A O 1
ATOM 1954 N N . ILE A 1 256 ? 12.633 -28.938 -12.898 1 98.62 256 ILE A N 1
ATOM 1955 C CA . ILE A 1 256 ? 13.547 -29.75 -13.695 1 98.62 256 ILE A CA 1
ATOM 1956 C C . ILE A 1 256 ? 13.227 -29.578 -15.18 1 98.62 256 ILE A C 1
ATOM 1958 O O . ILE A 1 256 ? 13.961 -30.062 -16.047 1 98.62 256 ILE A O 1
ATOM 1962 N N . PHE A 1 257 ? 12.172 -28.922 -15.461 1 98.5 257 PHE A N 1
ATOM 1963 C CA . PHE A 1 257 ? 11.742 -28.656 -16.828 1 98.5 257 PHE A CA 1
ATOM 1964 C C . PHE A 1 257 ? 10.953 -27.359 -16.906 1 98.5 257 PHE A C 1
ATOM 1966 O O . PHE A 1 257 ? 10.031 -27.141 -16.125 1 98.5 257 PHE A O 1
ATOM 1973 N N . ASN A 1 258 ? 11.289 -26.406 -17.781 1 98.5 258 ASN A N 1
ATOM 1974 C CA . ASN A 1 258 ? 10.602 -25.156 -18.062 1 98.5 258 ASN A CA 1
ATOM 1975 C C . ASN A 1 258 ? 10.906 -24.672 -19.484 1 98.5 258 ASN A C 1
ATOM 1977 O O . ASN A 1 258 ? 11.984 -24.125 -19.734 1 98.5 258 ASN A O 1
ATOM 1981 N N . LYS A 1 259 ? 9.961 -24.859 -20.344 1 98.62 259 LYS A N 1
ATOM 1982 C CA . LYS A 1 259 ? 10.219 -24.578 -21.75 1 98.62 259 LYS A CA 1
ATOM 1983 C C . LYS A 1 259 ? 9.016 -23.906 -22.406 1 98.62 259 LYS A C 1
ATOM 1985 O O . LYS A 1 259 ? 7.871 -24.25 -22.094 1 98.62 259 LYS A O 1
ATOM 1990 N N . ALA A 1 260 ? 9.328 -23.016 -23.312 1 98.81 260 ALA A N 1
ATOM 1991 C CA . ALA A 1 260 ? 8.312 -22.328 -24.109 1 98.81 260 ALA A CA 1
ATOM 1992 C C . ALA A 1 260 ? 8.305 -22.859 -25.547 1 98.81 260 ALA A C 1
ATOM 1994 O O . ALA A 1 260 ? 9.352 -23.203 -26.094 1 98.81 260 ALA A O 1
ATOM 1995 N N . TYR A 1 261 ? 7.172 -22.953 -26.062 1 98.75 261 TYR A N 1
ATOM 1996 C CA . TYR A 1 261 ? 6.957 -23.406 -27.422 1 98.75 261 TYR A CA 1
ATOM 1997 C C . TYR A 1 261 ? 6.043 -22.469 -28.188 1 98.75 261 TYR A C 1
ATOM 1999 O O . TYR A 1 261 ? 5.109 -21.891 -27.609 1 98.75 261 TYR A O 1
ATOM 2007 N N . GLY A 1 262 ? 6.328 -22.281 -29.438 1 98.69 262 GLY A N 1
ATOM 2008 C CA . GLY A 1 262 ? 5.441 -21.5 -30.281 1 98.69 262 GLY A CA 1
ATOM 2009 C C . GLY A 1 262 ? 5.617 -20.016 -30.109 1 98.69 262 GLY A C 1
ATOM 2010 O O . GLY A 1 262 ? 6.742 -19.531 -29.953 1 98.69 262 GLY A O 1
ATOM 2011 N N . THR A 1 263 ? 4.418 -19.328 -30.422 1 98.44 263 THR A N 1
ATOM 2012 C CA . THR A 1 263 ? 4.461 -17.875 -30.516 1 98.44 263 THR A CA 1
ATOM 2013 C C . THR A 1 263 ? 3.285 -17.234 -29.781 1 98.44 263 THR A C 1
ATOM 2015 O O . THR A 1 263 ? 2.322 -17.922 -29.438 1 98.44 263 THR A O 1
ATOM 2018 N N . HIS A 1 264 ? 3.363 -15.984 -29.531 1 98.56 264 HIS A N 1
ATOM 2019 C CA . HIS A 1 264 ? 2.295 -15.234 -28.891 1 98.56 264 HIS A CA 1
ATOM 2020 C C . HIS A 1 264 ? 0.983 -15.375 -29.656 1 98.56 264 HIS A C 1
ATOM 2022 O O . HIS A 1 264 ? -0.076 -15.555 -29.047 1 98.56 264 HIS A O 1
ATOM 2028 N N . THR A 1 265 ? 1.037 -15.141 -30.875 1 98.25 265 THR A N 1
ATOM 2029 C CA . THR A 1 265 ? 0.046 -15.43 -31.906 1 98.25 265 THR A CA 1
ATOM 2030 C C . THR A 1 265 ? 0.67 -16.234 -33.031 1 98.25 265 THR A C 1
ATOM 2032 O O . THR A 1 265 ? 1.894 -16.359 -33.125 1 98.25 265 THR A O 1
ATOM 2035 N N . TYR A 1 266 ? -0.218 -16.812 -33.875 1 96.94 266 TYR A N 1
ATOM 2036 C CA . TYR A 1 266 ? 0.334 -17.672 -34.938 1 96.94 266 TYR A CA 1
ATOM 2037 C C . TYR A 1 266 ? 1.355 -16.922 -35.781 1 96.94 266 TYR A C 1
ATOM 2039 O O . TYR A 1 266 ? 2.303 -17.531 -36.281 1 96.94 266 TYR A O 1
ATOM 2047 N N . ASP A 1 267 ? 1.271 -15.633 -35.906 1 95.56 267 ASP A N 1
ATOM 2048 C CA . ASP A 1 267 ? 2.207 -14.82 -36.656 1 95.56 267 ASP A CA 1
ATOM 2049 C C . ASP A 1 267 ? 2.994 -13.875 -35.75 1 95.56 267 ASP A C 1
ATOM 2051 O O . ASP A 1 267 ? 3.564 -12.891 -36.219 1 95.56 267 ASP A O 1
ATOM 2055 N N . GLY A 1 268 ? 2.969 -14.148 -34.562 1 96.81 268 GLY A N 1
ATOM 2056 C CA . GLY A 1 268 ? 3.568 -13.234 -33.594 1 96.81 268 GLY A CA 1
ATOM 2057 C C . GLY A 1 268 ? 4.949 -13.672 -33.125 1 96.81 268 GLY A C 1
ATOM 2058 O O . GLY A 1 268 ? 5.535 -14.594 -33.688 1 96.81 268 GLY A O 1
ATOM 2059 N N . PRO A 1 269 ? 5.516 -12.969 -32.156 1 97.5 269 PRO A N 1
ATOM 2060 C CA . PRO A 1 269 ? 6.832 -13.312 -31.609 1 97.5 269 PRO A CA 1
ATOM 2061 C C . PRO A 1 269 ? 6.82 -14.609 -30.797 1 97.5 269 PRO A C 1
ATOM 2063 O O . PRO A 1 269 ? 5.754 -15.062 -30.375 1 97.5 269 PRO A O 1
ATOM 2066 N N . ALA A 1 270 ? 7.992 -15.18 -30.578 1 98.31 270 ALA A N 1
ATOM 2067 C CA . ALA A 1 270 ? 8.148 -16.438 -29.859 1 98.31 270 ALA A CA 1
ATOM 2068 C C . ALA A 1 270 ? 7.727 -16.297 -28.406 1 98.31 270 ALA A C 1
ATOM 2070 O O . ALA A 1 270 ? 7.984 -15.266 -27.766 1 98.31 270 ALA A O 1
ATOM 2071 N N . ASP A 1 271 ? 7.117 -17.312 -27.844 1 98 271 ASP A N 1
ATOM 2072 C CA . ASP A 1 271 ? 6.824 -17.375 -26.406 1 98 271 ASP A CA 1
ATOM 2073 C C . ASP A 1 271 ? 8.109 -17.453 -25.594 1 98 271 ASP A C 1
ATOM 2075 O O . ASP A 1 271 ? 9.125 -17.969 -26.062 1 98 271 ASP A O 1
ATOM 2079 N N . LYS A 1 272 ? 8.023 -16.891 -24.438 1 98 272 LYS A N 1
ATOM 2080 C CA . LYS A 1 272 ? 9.078 -16.984 -23.438 1 98 272 LYS A CA 1
ATOM 2081 C C . LYS A 1 272 ? 8.547 -17.594 -22.141 1 98 272 LYS A C 1
ATOM 2083 O O . LYS A 1 272 ? 7.355 -17.469 -21.828 1 98 272 LYS A O 1
ATOM 2088 N N . VAL A 1 273 ? 9.445 -18.234 -21.375 1 98.12 273 VAL A N 1
ATOM 2089 C CA . VAL A 1 273 ? 9.039 -18.875 -20.141 1 98.12 273 VAL A CA 1
ATOM 2090 C C . VAL A 1 273 ? 8.57 -17.828 -19.141 1 98.12 273 VAL A C 1
ATOM 2092 O O . VAL A 1 273 ? 7.875 -18.141 -18.172 1 98.12 273 VAL A O 1
ATOM 2095 N N . THR A 1 274 ? 8.875 -16.531 -19.391 1 97.75 274 THR A N 1
ATOM 2096 C CA . THR A 1 274 ? 8.539 -15.461 -18.453 1 97.75 274 THR A CA 1
ATOM 2097 C C . THR A 1 274 ? 7.215 -14.805 -18.844 1 97.75 274 THR A C 1
ATOM 2099 O O . THR A 1 274 ? 6.746 -13.883 -18.172 1 97.75 274 THR A O 1
ATOM 2102 N N . ASP A 1 275 ? 6.586 -15.242 -19.891 1 98.69 275 ASP A N 1
ATOM 2103 C CA . ASP A 1 275 ? 5.359 -14.609 -20.375 1 98.69 275 ASP A CA 1
ATOM 2104 C C . ASP A 1 275 ? 4.211 -14.82 -19.391 1 98.69 275 ASP A C 1
ATOM 2106 O O . ASP A 1 275 ? 4.227 -15.773 -18.609 1 98.69 275 ASP A O 1
ATOM 2110 N N . ILE A 1 276 ? 3.262 -13.883 -19.438 1 98.88 276 ILE A N 1
ATOM 2111 C CA . ILE A 1 276 ? 2.137 -13.844 -18.516 1 98.88 276 ILE A CA 1
ATOM 2112 C C . ILE A 1 276 ? 0.861 -14.273 -19.234 1 98.88 276 ILE A C 1
ATOM 2114 O O . ILE A 1 276 ? 0.507 -13.711 -20.266 1 98.88 276 ILE A O 1
ATOM 2118 N N . PHE A 1 277 ? 0.189 -15.289 -18.672 1 98.94 277 PHE A N 1
ATOM 211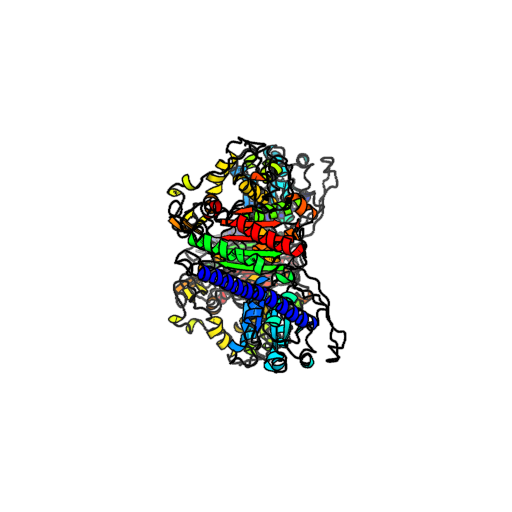9 C CA . PHE A 1 277 ? -0.975 -15.875 -19.328 1 98.94 277 PHE A CA 1
ATOM 2120 C C . PHE A 1 277 ? -2.24 -15.602 -18.516 1 98.94 277 PHE A C 1
ATOM 2122 O O . PHE A 1 277 ? -2.184 -15.438 -17.297 1 98.94 277 PHE A O 1
ATOM 2129 N N . ASP A 1 278 ? -3.391 -15.516 -19.219 1 98.94 278 ASP A N 1
ATOM 2130 C CA . ASP A 1 278 ? -4.707 -15.578 -18.594 1 98.94 278 ASP A CA 1
ATOM 2131 C C . ASP A 1 278 ? -4.988 -16.969 -18.016 1 98.94 278 ASP A C 1
ATOM 2133 O O . ASP A 1 278 ? -5.043 -17.953 -18.766 1 98.94 278 ASP A O 1
ATOM 2137 N N . LEU A 1 279 ? -5.297 -17.047 -16.766 1 98.94 279 LEU A N 1
ATOM 2138 C CA . LEU A 1 279 ? -5.363 -18.344 -16.109 1 98.94 279 LEU A CA 1
ATOM 2139 C C . LEU A 1 279 ? -6.793 -18.875 -16.094 1 98.94 279 LEU A C 1
ATOM 2141 O O . LEU A 1 279 ? -7.027 -20.031 -15.719 1 98.94 279 LEU A O 1
ATOM 2145 N N . ALA A 1 280 ? -7.699 -18.031 -16.453 1 98.75 280 ALA A N 1
ATOM 2146 C CA . ALA A 1 280 ? -9.109 -18.422 -16.422 1 98.75 280 ALA A CA 1
ATOM 2147 C C . ALA A 1 280 ? -9.461 -19.078 -15.102 1 98.75 280 ALA A C 1
ATOM 2149 O O . ALA A 1 280 ? -9.227 -18.516 -14.031 1 98.75 280 ALA A O 1
ATOM 2150 N N . SER A 1 281 ? -9.961 -20.25 -15.062 1 98.81 281 SER A N 1
ATOM 2151 C CA . SER A 1 281 ? -10.555 -20.859 -13.883 1 98.81 281 SER A CA 1
ATOM 2152 C C . SER A 1 281 ? -9.484 -21.219 -12.852 1 98.81 281 SER A C 1
ATOM 2154 O O . SER A 1 281 ? -9.805 -21.484 -11.688 1 98.81 281 SER A O 1
ATOM 2156 N N . ILE A 1 282 ? -8.242 -21.266 -13.203 1 98.88 282 ILE A N 1
ATOM 2157 C CA . ILE A 1 282 ? -7.207 -21.5 -12.203 1 98.88 282 ILE A CA 1
ATOM 2158 C C . ILE A 1 282 ? -7.262 -20.406 -11.141 1 98.88 282 ILE A C 1
ATOM 2160 O O . ILE A 1 282 ? -6.777 -20.594 -10.016 1 98.88 282 ILE A O 1
ATOM 2164 N N . THR A 1 283 ? -7.902 -19.297 -11.484 1 98.88 283 THR A N 1
ATOM 2165 C CA . THR A 1 283 ? -8.188 -18.219 -10.539 1 98.88 283 THR A CA 1
ATOM 2166 C C . THR A 1 283 ? -8.867 -18.766 -9.289 1 98.88 283 THR A C 1
ATOM 2168 O O . THR A 1 283 ? -8.555 -18.359 -8.172 1 98.88 283 THR A O 1
ATOM 2171 N N . LYS A 1 284 ? -9.734 -19.719 -9.438 1 98.88 284 LYS A N 1
ATOM 2172 C CA . LYS A 1 284 ? -10.523 -20.281 -8.344 1 98.88 284 LYS A CA 1
ATOM 2173 C C . LYS A 1 284 ? -9.625 -20.828 -7.242 1 98.88 284 LYS A C 1
ATOM 2175 O O . LYS A 1 284 ? -9.875 -20.609 -6.055 1 98.88 284 LYS A O 1
ATOM 2180 N N . ILE A 1 285 ? -8.484 -21.453 -7.633 1 98.88 285 ILE A N 1
ATOM 2181 C CA . ILE A 1 285 ? -7.699 -22.172 -6.637 1 98.88 285 ILE A CA 1
ATOM 2182 C C . ILE A 1 285 ? -6.41 -21.406 -6.348 1 98.88 285 ILE A C 1
ATOM 2184 O O . ILE A 1 285 ? -5.598 -21.828 -5.523 1 98.88 285 ILE A O 1
ATOM 2188 N N . THR A 1 286 ? -6.219 -20.266 -7.012 1 98.88 286 THR A N 1
ATOM 2189 C CA . THR A 1 286 ? -4.992 -19.5 -6.809 1 98.88 286 THR A CA 1
ATOM 2190 C C . THR A 1 286 ? -5.293 -18.156 -6.164 1 98.88 286 THR A C 1
ATOM 2192 O O . THR A 1 286 ? -4.391 -17.484 -5.668 1 98.88 286 THR A O 1
ATOM 2195 N N . ALA A 1 287 ? -6.586 -17.797 -6.117 1 98.88 287 ALA A N 1
ATOM 2196 C CA . ALA A 1 287 ? -6.961 -16.531 -5.48 1 98.88 287 ALA A CA 1
ATOM 2197 C C . ALA A 1 287 ? -8.094 -16.75 -4.477 1 98.88 287 ALA A C 1
ATOM 2199 O O . ALA A 1 287 ? -7.867 -16.734 -3.266 1 98.88 287 ALA A O 1
ATOM 2200 N N . THR A 1 288 ? -9.234 -17.141 -4.922 1 98.88 288 THR A N 1
ATOM 2201 C CA . THR A 1 288 ? -10.43 -17.203 -4.082 1 98.88 288 THR A CA 1
ATOM 2202 C C . THR A 1 288 ? -10.281 -18.281 -3.014 1 98.88 288 THR A C 1
ATOM 2204 O O . THR A 1 288 ? -10.516 -18.031 -1.829 1 98.88 288 THR A O 1
ATOM 2207 N N . THR A 1 289 ? -9.875 -19.469 -3.406 1 98.88 289 THR A N 1
ATOM 2208 C CA . THR A 1 289 ? -9.789 -20.594 -2.463 1 98.88 289 THR A CA 1
ATOM 2209 C C . THR A 1 289 ? -8.727 -20.312 -1.401 1 98.88 289 THR A C 1
ATOM 2211 O O . THR A 1 289 ? -8.977 -20.5 -0.208 1 98.88 289 THR A O 1
ATOM 2214 N N . PRO A 1 290 ? -7.531 -19.797 -1.79 1 98.88 290 PRO A N 1
ATOM 2215 C CA . PRO A 1 290 ? -6.566 -19.453 -0.746 1 98.88 290 PRO A CA 1
ATOM 2216 C C . PRO A 1 290 ? -7.105 -18.422 0.249 1 98.88 290 PRO A C 1
ATOM 2218 O O . PRO A 1 290 ? -6.855 -18.531 1.451 1 98.88 290 PRO A O 1
ATOM 2221 N N . MET A 1 291 ? -7.797 -17.438 -0.247 1 98.75 291 MET A N 1
ATOM 2222 C CA . MET A 1 291 ? -8.406 -16.469 0.658 1 98.75 291 MET A CA 1
ATOM 2223 C C . MET A 1 291 ? -9.406 -17.141 1.589 1 98.75 291 MET A C 1
ATOM 2225 O O . MET A 1 291 ? -9.406 -16.891 2.795 1 98.75 291 MET A O 1
ATOM 2229 N N . VAL A 1 292 ? -10.211 -18.047 1.095 1 98.81 292 VAL A N 1
ATOM 2230 C CA . VAL A 1 292 ? -11.195 -18.797 1.875 1 98.81 292 VAL A CA 1
ATOM 2231 C C . VAL A 1 292 ? -10.477 -19.672 2.898 1 98.81 292 VAL A C 1
ATOM 2233 O O . VAL A 1 292 ? -10.867 -19.719 4.07 1 98.81 292 VAL A O 1
ATOM 2236 N N . MET A 1 293 ? -9.438 -20.344 2.477 1 98.81 293 MET A N 1
ATOM 2237 C CA . MET A 1 293 ? -8.641 -21.172 3.369 1 98.81 293 MET A CA 1
ATOM 2238 C C . MET A 1 293 ? -8.172 -20.375 4.582 1 98.81 293 MET A C 1
ATOM 2240 O O . MET A 1 293 ? -8.289 -20.844 5.719 1 98.81 293 MET A O 1
ATOM 2244 N N . ARG A 1 294 ? -7.68 -19.234 4.312 1 98.5 294 ARG A N 1
ATOM 2245 C CA . ARG A 1 294 ? -7.168 -18.406 5.391 1 98.5 294 ARG A CA 1
ATOM 2246 C C . ARG A 1 294 ? -8.281 -18 6.352 1 98.5 294 ARG A C 1
ATOM 2248 O O . ARG A 1 294 ? -8.109 -18.047 7.57 1 98.5 294 ARG A O 1
ATOM 2255 N N . LEU A 1 295 ? -9.383 -17.594 5.84 1 98.19 295 LEU A N 1
ATOM 2256 C CA . LEU A 1 295 ? -10.5 -17.156 6.664 1 98.19 295 LEU A CA 1
ATOM 2257 C C . LEU A 1 295 ? -11.047 -18.312 7.496 1 98.19 295 LEU A C 1
ATOM 2259 O O . LEU A 1 295 ? -11.453 -18.125 8.641 1 98.19 295 LEU A O 1
ATOM 2263 N N . VAL A 1 296 ? -11.055 -19.484 6.926 1 98.38 296 VAL A N 1
ATOM 2264 C CA . VAL A 1 296 ? -11.477 -20.672 7.66 1 98.38 296 VAL A CA 1
ATOM 2265 C C . VAL A 1 296 ? -10.5 -20.969 8.789 1 98.38 296 VAL A C 1
ATOM 2267 O O . VAL A 1 296 ? -10.906 -21.219 9.93 1 98.38 296 VAL A O 1
ATOM 2270 N N . GLU A 1 297 ? -9.266 -20.875 8.453 1 97.25 297 GLU A N 1
ATOM 2271 C CA . GLU A 1 297 ? -8.227 -21.109 9.445 1 97.25 297 GLU A CA 1
ATOM 2272 C C . GLU A 1 297 ? -8.328 -20.109 10.594 1 97.25 297 GLU A C 1
ATOM 2274 O O . GLU A 1 297 ? -8.055 -20.453 11.75 1 97.25 297 GLU A O 1
ATOM 2279 N N . GLN A 1 298 ? -8.734 -18.953 10.289 1 95.94 298 GLN A N 1
ATOM 2280 C CA . GLN A 1 298 ? -8.859 -17.891 11.281 1 95.94 298 GLN A CA 1
ATOM 2281 C C . GLN A 1 298 ? -10.195 -17.984 12.016 1 95.94 298 GLN A C 1
ATOM 2283 O O . GLN A 1 298 ? -10.508 -17.125 12.852 1 95.94 298 GLN A O 1
ATOM 2288 N N . ASN A 1 299 ? -10.984 -18.969 11.641 1 96.5 299 ASN A N 1
ATOM 2289 C CA . ASN A 1 299 ? -12.297 -19.219 12.227 1 96.5 299 ASN A CA 1
ATOM 2290 C C . ASN A 1 299 ? -13.258 -18.062 11.969 1 96.5 299 ASN A C 1
ATOM 2292 O O . ASN A 1 299 ? -14.148 -17.781 12.781 1 96.5 299 ASN A O 1
ATOM 2296 N N . LYS A 1 300 ? -13.031 -17.359 10.922 1 96.69 300 LYS A N 1
ATOM 2297 C CA . LYS A 1 300 ? -13.914 -16.266 10.523 1 96.69 300 LYS A CA 1
ATOM 2298 C C . LYS A 1 300 ? -14.969 -16.75 9.531 1 96.69 300 LYS A C 1
ATOM 2300 O O . LYS A 1 300 ? -16.016 -16.109 9.367 1 96.69 300 LYS A O 1
ATOM 2305 N N . LEU A 1 301 ? -14.625 -17.781 8.875 1 98 301 LEU A N 1
ATOM 2306 C CA . LEU A 1 301 ? -15.539 -18.422 7.938 1 98 301 LEU A CA 1
ATOM 2307 C C . LEU A 1 301 ? -15.758 -19.891 8.312 1 98 301 LEU A C 1
ATOM 2309 O O . LEU A 1 301 ? -14.797 -20.641 8.492 1 98 301 LEU A O 1
ATOM 2313 N N . LYS A 1 302 ? -16.984 -20.281 8.492 1 97.81 302 LYS A N 1
ATOM 2314 C CA . LYS A 1 302 ? -17.359 -21.656 8.789 1 97.81 302 LYS A CA 1
ATOM 2315 C C . LYS A 1 302 ? -17.984 -22.328 7.574 1 97.81 302 LYS A C 1
ATOM 2317 O O . LYS A 1 302 ? -19.016 -21.859 7.07 1 97.81 302 LYS A O 1
ATOM 2322 N N . LEU A 1 303 ? -17.453 -23.406 7.18 1 97.81 303 LEU A N 1
ATOM 2323 C CA . LEU A 1 303 ? -17.875 -24.078 5.953 1 97.81 303 LEU A CA 1
ATOM 2324 C C . LEU A 1 303 ? -19.297 -24.609 6.086 1 97.81 303 LEU A C 1
ATOM 2326 O O . LEU A 1 303 ? -20.016 -24.719 5.09 1 97.81 303 LEU A O 1
ATOM 2330 N N . ASP A 1 304 ? -19.719 -24.875 7.254 1 97.56 304 ASP A N 1
ATOM 2331 C CA . ASP A 1 304 ? -21.031 -25.5 7.438 1 97.56 304 ASP A CA 1
ATOM 2332 C C . ASP A 1 304 ? -22.094 -24.469 7.801 1 97.56 304 ASP A C 1
ATOM 2334 O O . ASP A 1 304 ? -23.219 -24.828 8.141 1 97.56 304 ASP A O 1
ATOM 2338 N N . THR A 1 305 ? -21.75 -23.281 7.766 1 96.94 305 THR A N 1
ATOM 2339 C CA . THR A 1 305 ? -22.703 -22.188 7.91 1 96.94 305 THR A CA 1
ATOM 2340 C C . THR A 1 305 ? -23.281 -21.797 6.555 1 96.94 305 THR A C 1
ATOM 2342 O O . THR A 1 305 ? -22.688 -22.078 5.512 1 96.94 305 THR A O 1
ATOM 2345 N N . ASN A 1 306 ? -24.484 -21.219 6.605 1 97.81 306 ASN A N 1
ATOM 2346 C CA . ASN A 1 306 ? -25.188 -20.922 5.371 1 97.81 306 ASN A CA 1
ATOM 2347 C C . ASN A 1 306 ? -24.75 -19.594 4.77 1 97.81 306 ASN A C 1
ATOM 2349 O O . ASN A 1 306 ? -24.172 -18.75 5.469 1 97.81 306 ASN A O 1
ATOM 2353 N N . ILE A 1 307 ? -25.062 -19.328 3.455 1 98.25 307 ILE A N 1
ATOM 2354 C CA . ILE A 1 307 ? -24.719 -18.141 2.68 1 98.25 307 ILE A CA 1
ATOM 2355 C C . ILE A 1 307 ? -25.312 -16.891 3.342 1 98.25 307 ILE A C 1
ATOM 2357 O O . ILE A 1 307 ? -24.641 -15.867 3.465 1 98.25 307 ILE A O 1
ATOM 2361 N N . GLY A 1 308 ? -26.516 -16.922 3.814 1 96.81 308 GLY A N 1
ATOM 2362 C CA . GLY A 1 308 ? -27.203 -15.773 4.387 1 96.81 308 GLY A CA 1
ATOM 2363 C C . GLY A 1 308 ? -26.531 -15.227 5.629 1 96.81 308 GLY A C 1
ATOM 2364 O O . GLY A 1 308 ? -26.75 -14.078 6.008 1 96.81 308 GLY A O 1
ATOM 2365 N N . ALA A 1 309 ? -25.734 -16.062 6.27 1 96.5 309 ALA A N 1
ATOM 2366 C CA . ALA A 1 309 ? -25 -15.602 7.441 1 96.5 309 ALA A CA 1
ATOM 2367 C C . ALA A 1 309 ? -23.953 -14.555 7.055 1 96.5 309 ALA A C 1
ATOM 2369 O O . ALA A 1 309 ? -23.562 -13.727 7.883 1 96.5 309 ALA A O 1
ATOM 2370 N N . TYR A 1 310 ? -23.578 -14.562 5.777 1 96.81 310 TYR A N 1
ATOM 2371 C CA . TYR A 1 310 ? -22.469 -13.703 5.355 1 96.81 310 TYR A CA 1
ATOM 2372 C C . TYR A 1 310 ? -22.953 -12.68 4.332 1 96.81 310 TYR A C 1
ATOM 2374 O O . TYR A 1 310 ? -22.391 -11.586 4.23 1 96.81 310 TYR A O 1
ATOM 2382 N N . ILE A 1 311 ? -23.906 -13.023 3.547 1 96.94 311 ILE A N 1
ATOM 2383 C CA . ILE A 1 311 ? -24.453 -12.141 2.529 1 96.94 311 ILE A CA 1
ATOM 2384 C C . ILE A 1 311 ? -25.906 -11.789 2.887 1 96.94 311 ILE A C 1
ATOM 2386 O O . ILE A 1 311 ? -26.828 -12.562 2.629 1 96.94 311 ILE A O 1
ATOM 2390 N N . ALA A 1 312 ? -26.094 -10.594 3.291 1 95.31 312 ALA A N 1
ATOM 2391 C CA . ALA A 1 312 ? -27.406 -10.172 3.752 1 95.31 312 ALA A CA 1
ATOM 2392 C C . ALA A 1 312 ? -28.422 -10.188 2.607 1 95.31 312 ALA A C 1
ATOM 2394 O O . ALA A 1 312 ? -29.578 -10.586 2.797 1 95.31 312 ALA A O 1
ATOM 2395 N N . LEU A 1 313 ? -28.031 -9.867 1.443 1 95.62 313 LEU A N 1
ATOM 2396 C CA . LEU A 1 313 ? -28.906 -9.789 0.29 1 95.62 313 LEU A CA 1
ATOM 2397 C C . LEU A 1 313 ? -29.391 -11.172 -0.133 1 95.62 313 LEU A C 1
ATOM 2399 O O . LEU A 1 313 ? -30.359 -11.297 -0.892 1 95.62 313 LEU A O 1
ATOM 2403 N N . ALA A 1 314 ? -28.75 -12.164 0.344 1 97.12 314 ALA A N 1
ATOM 2404 C CA . ALA A 1 314 ? -29.141 -13.531 -0.005 1 97.12 314 ALA A CA 1
ATOM 2405 C C . ALA A 1 314 ? -30.234 -14.039 0.911 1 97.12 314 ALA A C 1
ATOM 2407 O O . ALA A 1 314 ? -30.891 -15.047 0.611 1 97.12 314 ALA A O 1
ATOM 2408 N N . ARG A 1 315 ? -30.5 -13.453 2.031 1 95.31 315 ARG A N 1
ATOM 2409 C CA . ARG A 1 315 ? -31.391 -13.961 3.076 1 95.31 315 ARG A CA 1
ATOM 2410 C C . ARG A 1 315 ? -32.812 -14.133 2.553 1 95.31 315 ARG A C 1
ATOM 2412 O O . ARG A 1 315 ? -33.469 -15.133 2.848 1 95.31 315 ARG A O 1
ATOM 2419 N N . PRO A 1 316 ? -33.281 -13.172 1.751 1 94.19 316 PRO A N 1
ATOM 2420 C CA . PRO A 1 316 ? -34.656 -13.352 1.257 1 94.19 316 PRO A CA 1
ATOM 2421 C C . PRO A 1 316 ? -34.719 -14.227 0.01 1 94.19 316 PRO A C 1
ATOM 2423 O O . PRO A 1 316 ? -35.781 -14.359 -0.604 1 94.19 316 PRO A O 1
ATOM 2426 N N . THR A 1 317 ? -33.656 -14.797 -0.435 1 96.25 317 THR A N 1
ATOM 2427 C CA . THR A 1 317 ? -33.594 -15.578 -1.668 1 96.25 317 THR A CA 1
ATOM 2428 C C . THR A 1 317 ? -33.438 -17.062 -1.363 1 96.25 317 THR A C 1
ATOM 2430 O O . THR A 1 317 ? -33.219 -17.438 -0.21 1 96.25 317 THR A O 1
ATOM 2433 N N . ALA A 1 318 ? -33.438 -17.906 -2.441 1 96.62 318 ALA A N 1
ATOM 2434 C CA . ALA A 1 318 ? -33.281 -19.359 -2.312 1 96.62 318 ALA A CA 1
ATOM 2435 C C . ALA A 1 318 ? -31.875 -19.734 -1.906 1 96.62 318 ALA A C 1
ATOM 2437 O O . ALA A 1 318 ? -31.625 -20.844 -1.456 1 96.62 318 ALA A O 1
ATOM 2438 N N . MET A 1 319 ? -30.953 -18.812 -1.956 1 96.56 319 MET A N 1
ATOM 2439 C CA . MET A 1 319 ? -29.547 -19.062 -1.625 1 96.56 319 MET A CA 1
ATOM 2440 C C . MET A 1 319 ? -29.344 -19.094 -0.114 1 96.56 319 MET A C 1
ATOM 2442 O O . MET A 1 319 ? -28.328 -19.578 0.369 1 96.56 319 MET A O 1
ATOM 2446 N N . ASN A 1 320 ? -30.219 -18.594 0.601 1 96.75 320 ASN A N 1
ATOM 2447 C CA . ASN A 1 320 ? -30.047 -18.297 2.02 1 96.75 320 ASN A CA 1
ATOM 2448 C C . ASN A 1 320 ? -29.531 -19.516 2.785 1 96.75 320 ASN A C 1
ATOM 2450 O O . ASN A 1 320 ? -28.516 -19.422 3.486 1 96.75 320 ASN A O 1
ATOM 2454 N N . ASP A 1 321 ? -30.078 -20.609 2.588 1 96.94 321 ASP A N 1
ATOM 2455 C CA . ASP A 1 321 ? -29.875 -21.734 3.492 1 96.94 321 ASP A CA 1
ATOM 2456 C C . ASP A 1 321 ? -28.812 -22.688 2.943 1 96.94 321 ASP A C 1
ATOM 2458 O O . ASP A 1 321 ? -28.562 -23.75 3.516 1 96.94 321 ASP A O 1
ATOM 2462 N N . ILE A 1 322 ? -28.203 -22.312 1.854 1 98 322 ILE A N 1
ATOM 2463 C CA . ILE A 1 322 ? -27.188 -23.172 1.252 1 98 322 ILE A CA 1
ATOM 2464 C C . ILE A 1 322 ? -25.891 -23.062 2.059 1 98 322 ILE A C 1
ATOM 2466 O O . ILE A 1 322 ? -25.375 -21.969 2.273 1 98 322 ILE A O 1
ATOM 2470 N N . PRO A 1 323 ? -25.359 -24.203 2.545 1 97.81 323 PRO A N 1
ATOM 2471 C CA . PRO A 1 323 ? -24.078 -24.172 3.252 1 97.81 323 PRO A CA 1
ATOM 2472 C C . PRO A 1 323 ? -22.922 -23.781 2.344 1 97.81 323 PRO A C 1
ATOM 2474 O O . PRO A 1 323 ? -22.875 -24.188 1.177 1 97.81 323 PRO A O 1
ATOM 2477 N N . VAL A 1 324 ? -21.984 -23.094 2.963 1 98.12 324 VAL A N 1
ATOM 2478 C CA . VAL A 1 324 ? -20.797 -22.641 2.25 1 98.12 324 VAL A CA 1
ATOM 2479 C C . VAL A 1 324 ? -20.047 -23.859 1.68 1 98.12 324 VAL A C 1
ATOM 2481 O O . VAL A 1 324 ? -19.531 -23.797 0.562 1 98.12 324 VAL A O 1
ATOM 2484 N N . ARG A 1 325 ? -20.031 -24.938 2.383 1 97.88 325 ARG A N 1
ATOM 2485 C CA . ARG A 1 325 ? -19.359 -26.172 1.938 1 97.88 325 ARG A CA 1
ATOM 2486 C C . ARG A 1 325 ? -19.922 -26.641 0.598 1 97.88 325 ARG A C 1
ATOM 2488 O O . ARG A 1 325 ? -19.156 -27.031 -0.287 1 97.88 325 ARG A O 1
ATOM 2495 N N . GLU A 1 326 ? -21.234 -26.578 0.42 1 97.69 326 GLU A N 1
ATOM 2496 C CA . GLU A 1 326 ? -21.859 -27 -0.825 1 97.69 326 GLU A CA 1
ATOM 2497 C C . GLU A 1 326 ? -21.453 -26.094 -1.985 1 97.69 326 GLU A C 1
ATOM 2499 O O . GLU A 1 326 ? -21.312 -26.562 -3.119 1 97.69 326 GLU A O 1
ATOM 2504 N N . VAL A 1 327 ? -21.297 -24.828 -1.689 1 98.12 327 VAL A N 1
ATOM 2505 C CA . VAL A 1 327 ? -20.875 -23.859 -2.697 1 98.12 327 VAL A CA 1
ATOM 2506 C C . VAL A 1 327 ? -19.469 -24.203 -3.178 1 98.12 327 VAL A C 1
ATOM 2508 O O . VAL A 1 327 ? -19.219 -24.297 -4.383 1 98.12 327 VAL A O 1
ATOM 2511 N N . MET A 1 328 ? -18.578 -24.531 -2.232 1 98.19 328 MET A N 1
ATOM 2512 C CA . MET A 1 328 ? -17.188 -24.812 -2.543 1 98.19 328 MET A CA 1
ATOM 2513 C C . MET A 1 328 ? -17.047 -26.125 -3.303 1 98.19 328 MET A C 1
ATOM 2515 O O . MET A 1 328 ? -16.078 -26.328 -4.039 1 98.19 328 MET A O 1
ATOM 2519 N N . LEU A 1 329 ? -18.016 -27 -3.166 1 97.62 329 LEU A N 1
ATOM 2520 C CA . LEU A 1 329 ? -17.984 -28.328 -3.779 1 97.62 329 LEU A CA 1
ATOM 2521 C C . LEU A 1 329 ? -18.734 -28.328 -5.102 1 97.62 329 LEU A C 1
ATOM 2523 O O . LEU A 1 329 ? -18.812 -29.359 -5.773 1 97.62 329 LEU A O 1
ATOM 2527 N N . HIS A 1 330 ? -19.312 -27.203 -5.48 1 97.38 330 HIS A N 1
ATOM 2528 C CA . HIS A 1 330 ? -20.156 -27.094 -6.664 1 97.38 330 HIS A CA 1
ATOM 2529 C C . HIS A 1 330 ? -21.359 -28.031 -6.559 1 97.38 330 HIS A C 1
ATOM 2531 O O . HIS A 1 330 ? -21.703 -28.719 -7.52 1 97.38 330 HIS A O 1
ATOM 2537 N N . GLN A 1 331 ? -21.906 -28.031 -5.402 1 96.94 331 GLN A N 1
ATOM 2538 C CA . GLN A 1 331 ? -23.078 -28.875 -5.145 1 96.94 331 GLN A CA 1
ATOM 2539 C C . GLN A 1 331 ? -24.234 -28.047 -4.621 1 96.94 331 GLN A C 1
ATOM 2541 O O . GLN A 1 331 ? -25.172 -28.594 -4.023 1 96.94 331 GLN A O 1
ATOM 2546 N N . ALA A 1 332 ? -24.203 -26.781 -4.84 1 97 332 ALA A N 1
ATOM 2547 C CA . ALA A 1 332 ? -25.172 -25.844 -4.234 1 97 332 ALA A CA 1
ATOM 2548 C C . ALA A 1 332 ? -26.453 -25.781 -5.055 1 97 332 ALA A C 1
ATOM 2550 O O . ALA A 1 332 ? -27.438 -25.203 -4.613 1 97 332 ALA A O 1
ATOM 2551 N N . GLY A 1 333 ? -26.422 -26.328 -6.234 1 97.25 333 GLY A N 1
ATOM 2552 C CA . GLY A 1 333 ? -27.594 -26.281 -7.094 1 97.25 333 GLY A CA 1
ATOM 2553 C C . GLY A 1 333 ? -27.641 -25.047 -7.98 1 97.25 333 GLY A C 1
ATOM 2554 O O . GLY A 1 333 ? -28.625 -24.812 -8.68 1 97.25 333 GLY A O 1
ATOM 2555 N N . PHE A 1 334 ? -26.594 -24.281 -8.023 1 97.5 334 PHE A N 1
ATOM 2556 C CA . PHE A 1 334 ? -26.531 -23.094 -8.867 1 97.5 334 PHE A CA 1
ATOM 2557 C C . PHE A 1 334 ? -26.516 -23.484 -10.336 1 97.5 334 PHE A C 1
ATOM 2559 O O . PHE A 1 334 ? -26.016 -24.547 -10.703 1 97.5 334 PHE A O 1
ATOM 2566 N N . ILE A 1 335 ? -27.078 -22.609 -11.18 1 96.62 335 ILE A N 1
ATOM 2567 C CA . ILE A 1 335 ? -26.891 -22.781 -12.617 1 96.62 335 ILE A CA 1
ATOM 2568 C C . ILE A 1 335 ? -25.422 -22.562 -12.977 1 96.62 335 ILE A C 1
ATOM 2570 O O . ILE A 1 335 ? -24.703 -21.859 -12.258 1 96.62 335 ILE A O 1
ATOM 2574 N N . PRO A 1 336 ? -24.984 -23.172 -14.055 1 95.62 336 PRO A N 1
ATOM 2575 C CA . PRO A 1 336 ? -23.547 -23.156 -14.367 1 95.62 336 PRO A CA 1
ATOM 2576 C C . PRO A 1 336 ? -23 -21.734 -14.539 1 95.62 336 PRO A C 1
ATOM 2578 O O . PRO A 1 336 ? -21.891 -21.438 -14.086 1 95.62 336 PRO A O 1
ATOM 2581 N N . TYR A 1 337 ? -23.719 -20.906 -15.328 1 95.44 337 TYR A N 1
ATOM 2582 C CA . TYR A 1 337 ? -23.312 -19.531 -15.555 1 95.44 337 TYR A CA 1
ATOM 2583 C C . TYR A 1 337 ? -24.484 -18.688 -16.078 1 95.44 337 TYR A C 1
ATOM 2585 O O . TYR A 1 337 ? -25.531 -19.234 -16.422 1 95.44 337 TYR A O 1
ATOM 2593 N N . ILE A 1 338 ? -24.344 -17.375 -15.969 1 97.06 338 ILE A N 1
ATOM 2594 C CA . ILE A 1 338 ? -25.25 -16.406 -16.578 1 97.06 338 ILE A CA 1
ATOM 2595 C C . ILE A 1 338 ? -24.5 -15.578 -17.625 1 97.06 338 ILE A C 1
ATOM 2597 O O . ILE A 1 338 ? -23.453 -14.984 -17.312 1 97.06 338 ILE A O 1
ATOM 2601 N N . PRO A 1 339 ? -24.953 -15.555 -18.891 1 97.25 339 PRO A N 1
ATOM 2602 C CA . PRO A 1 339 ? -24.281 -14.766 -19.922 1 97.25 339 PRO A CA 1
ATOM 2603 C C . PRO A 1 339 ? -24.578 -13.273 -19.828 1 97.25 339 PRO A C 1
ATOM 2605 O O . PRO A 1 339 ? -25.266 -12.719 -20.703 1 97.25 339 PRO A O 1
ATOM 2608 N N . PHE A 1 340 ? -24 -12.609 -18.938 1 97.69 340 PHE A N 1
ATOM 2609 C CA . PHE A 1 340 ? -24.281 -11.219 -18.609 1 97.69 340 PHE A CA 1
ATOM 2610 C C . PHE A 1 340 ? -24.016 -10.312 -19.812 1 97.69 340 PHE A C 1
ATOM 2612 O O . PHE A 1 340 ? -24.672 -9.289 -19.984 1 97.69 340 PHE A O 1
ATOM 2619 N N . HIS A 1 341 ? -23.031 -10.664 -20.641 1 96 341 HIS A N 1
ATOM 2620 C CA . HIS A 1 341 ? -22.609 -9.836 -21.766 1 96 341 HIS A CA 1
ATOM 2621 C C . HIS A 1 341 ? -23.719 -9.703 -22.797 1 96 341 HIS A C 1
ATOM 2623 O O . HIS A 1 341 ? -23.812 -8.703 -23.516 1 96 341 HIS A O 1
ATOM 2629 N N . ASP A 1 342 ? -24.594 -10.688 -22.844 1 96.19 342 ASP A N 1
ATOM 2630 C CA . ASP A 1 342 ? -25.719 -10.656 -23.766 1 96.19 342 ASP A CA 1
ATOM 2631 C C . ASP A 1 342 ? -26.766 -9.625 -23.328 1 96.19 342 ASP A C 1
ATOM 2633 O O . ASP A 1 342 ? -27.594 -9.195 -24.141 1 96.19 342 ASP A O 1
ATOM 2637 N N . GLY A 1 343 ? -26.688 -9.234 -22.094 1 95.81 343 GLY A N 1
ATOM 2638 C CA . GLY A 1 343 ? -27.688 -8.32 -21.562 1 95.81 343 GLY A CA 1
ATOM 2639 C C . GLY A 1 343 ? -27.219 -6.879 -21.516 1 95.81 343 GLY A C 1
ATOM 2640 O O . GLY A 1 343 ? -27.969 -5.988 -21.109 1 95.81 343 GLY A O 1
ATOM 2641 N N . VAL A 1 344 ? -26.016 -6.629 -21.953 1 97.25 344 VAL A N 1
ATOM 2642 C CA . VAL A 1 344 ? -25.484 -5.273 -21.906 1 97.25 344 VAL A CA 1
ATOM 2643 C C . VAL A 1 344 ? -26.188 -4.402 -22.953 1 97.25 344 VAL A C 1
ATOM 2645 O O . VAL A 1 344 ? -26.234 -4.75 -24.125 1 97.25 344 VAL A O 1
ATOM 2648 N N . LYS A 1 345 ? -26.688 -3.277 -22.5 1 96.69 345 LYS A N 1
ATOM 2649 C CA . LYS A 1 345 ? -27.406 -2.354 -23.375 1 96.69 345 LYS A CA 1
ATOM 2650 C C . LYS A 1 345 ? -26.5 -1.238 -23.875 1 96.69 345 LYS A C 1
ATOM 2652 O O . LYS A 1 345 ? -25.438 -1 -23.297 1 96.69 345 LYS A O 1
ATOM 2657 N N . PRO A 1 346 ? -26.859 -0.591 -24.938 1 93.81 346 PRO A N 1
ATOM 2658 C CA . PRO A 1 346 ? -26.031 0.492 -25.469 1 93.81 346 PRO A CA 1
ATOM 2659 C C . PRO A 1 346 ? -25.734 1.568 -24.422 1 93.81 346 PRO A C 1
ATOM 2661 O O . PRO A 1 346 ? -24.625 2.123 -24.422 1 93.81 346 PRO A O 1
ATOM 2664 N N . GLY A 1 347 ? -26.547 1.844 -23.578 1 95.94 347 GLY A N 1
ATOM 2665 C CA . GLY A 1 347 ? -26.344 2.855 -22.547 1 95.94 347 GLY A CA 1
ATOM 2666 C C . GLY A 1 347 ? -25.531 2.355 -21.375 1 95.94 347 GLY A C 1
ATOM 2667 O O . GLY A 1 347 ? -25.109 3.143 -20.516 1 95.94 347 GLY A O 1
ATOM 2668 N N . ASP A 1 348 ? -25.141 1.118 -21.453 1 97.88 348 ASP A N 1
ATOM 2669 C CA . ASP A 1 348 ? -24.422 0.524 -20.328 1 97.88 348 ASP A CA 1
ATOM 2670 C C . ASP A 1 348 ? -22.906 0.636 -20.531 1 97.88 348 ASP A C 1
ATOM 2672 O O . ASP A 1 348 ? -22.141 0.354 -19.609 1 97.88 348 ASP A O 1
ATOM 2676 N N . HIS A 1 349 ? -22.438 1.014 -21.656 1 97.06 349 HIS A N 1
ATOM 2677 C CA . HIS A 1 349 ? -21 1.068 -21.891 1 97.06 349 HIS A CA 1
ATOM 2678 C C . HIS A 1 349 ? -20.609 2.311 -22.688 1 97.06 349 HIS A C 1
ATOM 2680 O O . HIS A 1 349 ? -21.484 2.961 -23.281 1 97.06 349 HIS A O 1
ATOM 2686 N N . SER A 1 350 ? -19.375 2.666 -22.594 1 97.31 350 SER A N 1
ATOM 2687 C CA . SER A 1 350 ? -18.781 3.811 -23.281 1 97.31 350 SER A CA 1
ATOM 2688 C C . SER A 1 350 ? -17.359 3.502 -23.75 1 97.31 350 SER A C 1
ATOM 2690 O O . SER A 1 350 ? -16.672 2.682 -23.156 1 97.31 350 SER A O 1
ATOM 2692 N N . PRO A 1 351 ? -16.953 4.137 -24.859 1 95.69 351 PRO A N 1
ATOM 2693 C CA . PRO A 1 351 ? -15.57 3.953 -25.297 1 95.69 351 PRO A CA 1
ATOM 2694 C C . PRO A 1 351 ? -14.57 4.684 -24.406 1 95.69 351 PRO A C 1
ATOM 2696 O O . PRO A 1 351 ? -13.391 4.32 -24.359 1 95.69 351 PRO A O 1
ATOM 2699 N N . ASP A 1 352 ? -15.133 5.703 -23.703 1 95.44 352 ASP A N 1
ATOM 2700 C CA . ASP A 1 352 ? -14.25 6.527 -22.891 1 95.44 352 ASP A CA 1
ATOM 2701 C C . ASP A 1 352 ? -14.594 6.398 -21.406 1 95.44 352 ASP A C 1
ATOM 2703 O O . ASP A 1 352 ? -15.766 6.215 -21.047 1 95.44 352 ASP A O 1
ATOM 2707 N N . SER A 1 353 ? -13.562 6.566 -20.641 1 94.94 353 SER A N 1
ATOM 2708 C CA . SER A 1 353 ? -13.766 6.539 -19.188 1 94.94 353 SER A CA 1
ATOM 2709 C C . SER A 1 353 ? -14.414 7.832 -18.703 1 94.94 353 SER A C 1
ATOM 2711 O O . SER A 1 353 ? -14.188 8.898 -19.266 1 94.94 353 SER A O 1
ATOM 2713 N N . SER A 1 354 ? -15.219 7.73 -17.719 1 94.62 354 SER A N 1
ATOM 2714 C CA . SER A 1 354 ? -15.812 8.852 -16.984 1 94.62 354 SER A CA 1
ATOM 2715 C C . SER A 1 354 ? -16.312 8.406 -15.617 1 94.62 354 SER A C 1
ATOM 2717 O O . SER A 1 354 ? -16.25 7.227 -15.273 1 94.62 354 SER A O 1
ATOM 2719 N N . ALA A 1 355 ? -16.812 9.32 -14.828 1 91.88 355 ALA A N 1
ATOM 2720 C CA . ALA A 1 355 ? -17.422 8.984 -13.547 1 91.88 355 ALA A CA 1
ATOM 2721 C C . ALA A 1 355 ? -18.625 8.062 -13.727 1 91.88 355 ALA A C 1
ATOM 2723 O O . ALA A 1 355 ? -18.891 7.207 -12.883 1 91.88 355 ALA A O 1
ATOM 2724 N N . ALA A 1 356 ? -19.25 8.234 -14.844 1 96.38 356 ALA A N 1
ATOM 2725 C CA . ALA A 1 356 ? -20.422 7.422 -15.141 1 96.38 356 ALA A CA 1
ATOM 2726 C C . ALA A 1 356 ? -20.016 6.055 -15.688 1 96.38 356 ALA A C 1
ATOM 2728 O O . ALA A 1 356 ? -20.766 5.086 -15.57 1 96.38 356 ALA A O 1
ATOM 2729 N N . TYR A 1 357 ? -18.844 6.031 -16.312 1 97.81 357 TYR A N 1
ATOM 2730 C CA . TYR A 1 357 ? -18.344 4.805 -16.922 1 97.81 357 TYR A CA 1
ATOM 2731 C C . TYR A 1 357 ? -16.953 4.473 -16.406 1 97.81 357 TYR A C 1
ATOM 2733 O O . TYR A 1 357 ? -15.984 4.488 -17.188 1 97.81 357 TYR A O 1
ATOM 2741 N N . PRO A 1 358 ? -16.844 4.082 -15.195 1 96.25 358 PRO A N 1
ATOM 2742 C CA . PRO A 1 358 ? -15.523 3.982 -14.555 1 96.25 358 PRO A CA 1
ATOM 2743 C C . PRO A 1 358 ? -14.883 2.609 -14.734 1 96.25 358 PRO A C 1
ATOM 2745 O O . PRO A 1 358 ? -13.688 2.449 -14.492 1 96.25 358 PRO A O 1
ATOM 2748 N N . THR A 1 359 ? -15.602 1.551 -15.109 1 97.5 359 THR A N 1
ATOM 2749 C CA . THR A 1 359 ? -15.102 0.182 -15.07 1 97.5 359 THR A CA 1
ATOM 2750 C C . THR A 1 359 ? -14.555 -0.229 -16.438 1 97.5 359 THR A C 1
ATOM 2752 O O . THR A 1 359 ? -15.32 -0.406 -17.391 1 97.5 359 THR A O 1
ATOM 2755 N N . LYS A 1 360 ? -13.258 -0.395 -16.547 1 97 360 LYS A N 1
ATOM 2756 C CA . LYS A 1 360 ? -12.633 -0.788 -17.797 1 97 360 LYS A CA 1
ATOM 2757 C C . LYS A 1 360 ? -12.758 -2.291 -18.031 1 97 360 LYS A C 1
ATOM 2759 O O . LYS A 1 360 ? -12.336 -3.092 -17.203 1 97 360 LYS A O 1
ATOM 2764 N N . VAL A 1 361 ? -13.281 -2.629 -19.125 1 97.06 361 VAL A N 1
ATOM 2765 C CA . VAL A 1 361 ? -13.547 -4.012 -19.5 1 97.06 361 VAL A CA 1
ATOM 2766 C C . VAL A 1 361 ? -12.516 -4.477 -20.531 1 97.06 361 VAL A C 1
ATOM 2768 O O . VAL A 1 361 ? -12.141 -5.652 -20.547 1 97.06 361 VAL A O 1
ATOM 2771 N N . ALA A 1 362 ? -12.078 -3.615 -21.359 1 97.31 362 ALA A N 1
ATOM 2772 C CA . ALA A 1 362 ? -11.062 -3.77 -22.406 1 97.31 362 ALA A CA 1
ATOM 2773 C C . ALA A 1 362 ? -10.664 -2.418 -22.984 1 97.31 362 ALA A C 1
ATOM 2775 O O . ALA A 1 362 ? -11.148 -1.375 -22.531 1 97.31 362 ALA A O 1
ATOM 2776 N N . ASP A 1 363 ? -9.656 -2.453 -23.875 1 95.38 363 ASP A N 1
ATOM 2777 C CA . ASP A 1 363 ? -9.312 -1.204 -24.547 1 95.38 363 ASP A CA 1
ATOM 2778 C C . ASP A 1 363 ? -10.516 -0.625 -25.297 1 95.38 363 ASP A C 1
ATOM 2780 O O . ASP A 1 363 ? -11.148 -1.313 -26.094 1 95.38 363 ASP A O 1
ATOM 2784 N N . GLY A 1 364 ? -10.844 0.624 -24.859 1 95.12 364 GLY A N 1
ATOM 2785 C CA . GLY A 1 364 ? -11.922 1.32 -25.531 1 95.12 364 GLY A CA 1
ATOM 2786 C C . GLY A 1 364 ? -13.297 0.847 -25.094 1 95.12 364 GLY A C 1
ATOM 2787 O O . GLY A 1 364 ? -14.281 1.025 -25.828 1 95.12 364 GLY A O 1
ATOM 2788 N N . TYR A 1 365 ? -13.422 0.209 -24.016 1 97.06 365 TYR A N 1
ATOM 2789 C CA . TYR A 1 365 ? -14.688 -0.322 -23.531 1 97.06 365 TYR A CA 1
ATOM 2790 C C . TYR A 1 365 ? -14.805 -0.163 -22.016 1 97.06 365 TYR A C 1
ATOM 2792 O O . TYR A 1 365 ? -14.141 -0.878 -21.266 1 97.06 365 TYR A O 1
ATOM 2800 N N . PHE A 1 366 ? -15.758 0.717 -21.578 1 97.88 366 PHE A N 1
ATOM 2801 C CA . PHE A 1 366 ? -16 0.989 -20.156 1 97.88 366 PHE A CA 1
ATOM 2802 C C . PHE A 1 366 ? -17.469 0.749 -19.812 1 97.88 366 PHE A C 1
ATOM 2804 O O . PHE A 1 366 ? -18.359 1.195 -20.516 1 97.88 366 PHE A O 1
ATOM 2811 N N . ILE A 1 367 ? -17.719 0.038 -18.781 1 98.19 367 ILE A N 1
ATOM 2812 C CA . ILE A 1 367 ? -19.062 -0.257 -18.328 1 98.19 367 ILE A CA 1
ATOM 2813 C C . ILE A 1 367 ? -19.484 0.78 -17.281 1 98.19 367 ILE A C 1
ATOM 2815 O O . ILE A 1 367 ? -18.656 1.287 -16.531 1 98.19 367 ILE A O 1
ATOM 2819 N N . ARG A 1 368 ? -20.734 1.076 -17.234 1 97.75 368 ARG A N 1
ATOM 2820 C CA . ARG A 1 368 ? -21.266 2.115 -16.359 1 97.75 368 ARG A CA 1
ATOM 2821 C C . ARG A 1 368 ? -21.094 1.743 -14.891 1 97.75 368 ARG A C 1
ATOM 2823 O O . ARG A 1 368 ? -20.969 0.563 -14.555 1 97.75 368 ARG A O 1
ATOM 2830 N N . LYS A 1 369 ? -21.156 2.766 -14.117 1 96.69 369 LYS A N 1
ATOM 2831 C CA . LYS A 1 369 ? -21.031 2.619 -12.672 1 96.69 369 LYS A CA 1
ATOM 2832 C C . LYS A 1 369 ? -22.125 1.73 -12.109 1 96.69 369 LYS A C 1
ATOM 2834 O O . LYS A 1 369 ? -23.281 1.813 -12.539 1 96.69 369 LYS A O 1
ATOM 2839 N N . ASP A 1 370 ? -21.859 0.783 -11.234 1 95.81 370 ASP A N 1
ATOM 2840 C CA . ASP A 1 370 ? -22.75 -0.015 -10.398 1 95.81 370 ASP A CA 1
ATOM 2841 C C . ASP A 1 370 ? -23.453 -1.094 -11.219 1 95.81 370 ASP A C 1
ATOM 2843 O O . ASP A 1 370 ? -24.531 -1.568 -10.852 1 95.81 370 ASP A O 1
ATOM 2847 N N . TYR A 1 371 ? -22.875 -1.39 -12.398 1 97.62 371 TYR A N 1
ATOM 2848 C CA . TYR A 1 371 ? -23.484 -2.424 -13.227 1 97.62 371 TYR A CA 1
ATOM 2849 C C . TYR A 1 371 ? -23.578 -3.746 -12.477 1 97.62 371 TYR A C 1
ATOM 2851 O O . TYR A 1 371 ? -24.609 -4.422 -12.508 1 97.62 371 TYR A O 1
ATOM 2859 N N . PHE A 1 372 ? -22.562 -4.16 -11.82 1 97.31 372 PHE A N 1
ATOM 2860 C CA . PHE A 1 372 ? -22.562 -5.387 -11.039 1 97.31 372 PHE A CA 1
ATOM 2861 C C . PHE A 1 372 ? -23.672 -5.355 -9.992 1 97.31 372 PHE A C 1
ATOM 2863 O O . PHE A 1 372 ? -24.453 -6.305 -9.883 1 97.31 372 PHE A O 1
ATOM 2870 N N . LYS A 1 373 ? -23.703 -4.277 -9.258 1 94.94 373 LYS A N 1
ATOM 2871 C CA . LYS A 1 373 ? -24.625 -4.121 -8.148 1 94.94 373 LYS A CA 1
ATOM 2872 C C . LYS A 1 373 ? -26.078 -4.098 -8.641 1 94.94 373 LYS A C 1
ATOM 2874 O O . LYS A 1 373 ? -26.953 -4.684 -8.016 1 94.94 373 LYS A O 1
ATOM 2879 N N . ASP A 1 374 ? -26.297 -3.496 -9.789 1 95.88 374 ASP A N 1
ATOM 2880 C CA . ASP A 1 374 ? -27.656 -3.232 -10.266 1 95.88 374 ASP A CA 1
ATOM 2881 C C . ASP A 1 374 ? -28.172 -4.395 -11.109 1 95.88 374 ASP A C 1
ATOM 2883 O O . ASP A 1 374 ? -29.375 -4.625 -11.18 1 95.88 374 ASP A O 1
ATOM 2887 N N . VAL A 1 375 ? -27.219 -5.082 -11.734 1 97.62 375 VAL A N 1
ATOM 2888 C CA . VAL A 1 375 ? -27.703 -6.016 -12.75 1 97.62 375 VAL A CA 1
ATOM 2889 C C . VAL A 1 375 ? -27.203 -7.422 -12.43 1 97.62 375 VAL A C 1
ATOM 2891 O O . VAL A 1 375 ? -28 -8.336 -12.211 1 97.62 375 VAL A O 1
ATOM 2894 N N . MET A 1 376 ? -25.953 -7.609 -12.32 1 98.38 376 MET A N 1
ATOM 2895 C CA . MET A 1 376 ? -25.375 -8.953 -12.281 1 98.38 376 MET A CA 1
ATOM 2896 C C . MET A 1 376 ? -25.703 -9.648 -10.961 1 98.38 376 MET A C 1
ATOM 2898 O O . MET A 1 376 ? -26.188 -10.781 -10.961 1 98.38 376 MET A O 1
ATOM 2902 N N . TRP A 1 377 ? -25.453 -8.93 -9.867 1 97.38 377 TRP A N 1
ATOM 2903 C CA . TRP A 1 377 ? -25.594 -9.547 -8.547 1 97.38 377 TRP A CA 1
ATOM 2904 C C . TRP A 1 377 ? -27.031 -9.922 -8.266 1 97.38 377 TRP A C 1
ATOM 2906 O O . TRP A 1 377 ? -27.328 -11.055 -7.852 1 97.38 377 TRP A O 1
ATOM 2916 N N . PRO A 1 378 ? -28.047 -9.07 -8.555 1 96.44 378 PRO A N 1
ATOM 2917 C CA . PRO A 1 378 ? -29.453 -9.461 -8.352 1 96.44 378 PRO A CA 1
ATOM 2918 C C . PRO A 1 378 ? -29.844 -10.664 -9.203 1 96.44 378 PRO A C 1
ATOM 2920 O O . PRO A 1 378 ? -30.609 -11.516 -8.742 1 96.44 378 PRO A O 1
ATOM 2923 N N . GLN A 1 379 ? -29.312 -10.703 -10.398 1 97.88 379 GLN A N 1
ATOM 2924 C CA . GLN A 1 379 ? -29.625 -11.836 -11.258 1 97.88 379 GLN A CA 1
ATOM 2925 C C . GLN A 1 379 ? -29.078 -13.141 -10.656 1 97.88 379 GLN A C 1
ATOM 2927 O O . GLN A 1 379 ? -29.766 -14.164 -10.672 1 97.88 379 GLN A O 1
ATOM 2932 N N . MET A 1 380 ? -27.906 -13.102 -10.125 1 98.06 380 MET A N 1
ATOM 2933 C CA . MET A 1 380 ? -27.312 -14.289 -9.523 1 98.06 380 MET A CA 1
ATOM 2934 C C . MET A 1 380 ? -28.062 -14.68 -8.25 1 98.06 380 MET A C 1
ATOM 2936 O O . MET A 1 380 ? -28.375 -15.859 -8.055 1 98.06 380 MET A O 1
ATOM 2940 N N . LEU A 1 381 ? -28.391 -13.727 -7.41 1 97 381 LEU A N 1
ATOM 2941 C CA . LEU A 1 381 ? -29.047 -13.977 -6.141 1 97 381 LEU A CA 1
ATOM 2942 C C . LEU A 1 381 ? -30.422 -14.609 -6.359 1 97 381 LEU A C 1
ATOM 2944 O O . LEU A 1 381 ? -30.891 -15.398 -5.535 1 97 381 LEU A O 1
ATOM 2948 N N . ASN A 1 382 ? -31 -14.297 -7.508 1 96.69 382 ASN A N 1
ATOM 2949 C CA . ASN A 1 382 ? -32.375 -14.742 -7.738 1 96.69 382 ASN A CA 1
ATOM 2950 C C . ASN A 1 382 ? -32.438 -15.867 -8.766 1 96.69 382 ASN A C 1
ATOM 2952 O O . ASN A 1 382 ? -33.531 -16.281 -9.188 1 96.69 382 ASN A O 1
ATOM 2956 N N . ALA A 1 383 ? -31.312 -16.297 -9.203 1 96.62 383 ALA A N 1
ATOM 2957 C CA . ALA A 1 383 ? -31.297 -17.438 -10.117 1 96.62 383 ALA A CA 1
ATOM 2958 C C . ALA A 1 383 ? -31.875 -18.688 -9.453 1 96.62 383 ALA A C 1
ATOM 2960 O O . ALA A 1 383 ? -31.688 -18.906 -8.258 1 96.62 383 ALA A O 1
ATOM 2961 N N . PRO A 1 384 ? -32.562 -19.562 -10.203 1 95.06 384 PRO A N 1
ATOM 2962 C CA . PRO A 1 384 ? -33.156 -20.75 -9.594 1 95.06 384 PRO A CA 1
ATOM 2963 C C . PRO A 1 384 ? -32.125 -21.766 -9.102 1 95.06 384 PRO A C 1
ATOM 2965 O O . PRO A 1 384 ? -31.078 -21.938 -9.742 1 95.06 384 PRO A O 1
ATOM 2968 N N . ILE A 1 385 ? -32.469 -22.391 -7.957 1 95.88 385 ILE A N 1
ATOM 2969 C CA . ILE A 1 385 ? -31.688 -23.531 -7.453 1 95.88 385 ILE A CA 1
ATOM 2970 C C . ILE A 1 385 ? -32.281 -24.828 -8.008 1 95.88 385 ILE A C 1
ATOM 2972 O O . ILE A 1 385 ? -33.406 -25.203 -7.664 1 95.88 385 ILE A O 1
ATOM 2976 N N . ARG A 1 386 ? -31.656 -25.547 -8.836 1 91.12 386 ARG A N 1
ATOM 2977 C CA . ARG A 1 386 ? -32.281 -26.609 -9.594 1 91.12 386 ARG A CA 1
ATOM 2978 C C . ARG A 1 386 ? -31.688 -27.969 -9.258 1 91.12 386 ARG A C 1
ATOM 2980 O O . ARG A 1 386 ? -32.375 -29 -9.352 1 91.12 386 ARG A O 1
ATOM 2987 N N . THR A 1 387 ? -30.453 -28.109 -8.852 1 91.69 387 THR A N 1
ATOM 2988 C CA . THR A 1 387 ? -29.734 -29.375 -8.773 1 91.69 387 THR A CA 1
ATOM 2989 C C . THR A 1 387 ? -28.984 -29.5 -7.457 1 91.69 387 THR A C 1
ATOM 2991 O O . THR A 1 387 ? -27.859 -30.016 -7.422 1 91.69 387 THR A O 1
ATOM 2994 N N . ARG A 1 388 ? -29.578 -28.984 -6.465 1 93 388 ARG A N 1
ATOM 2995 C CA . ARG A 1 388 ? -28.859 -29.031 -5.191 1 93 388 ARG A CA 1
ATOM 2996 C C . ARG A 1 388 ? -28.547 -30.469 -4.785 1 93 388 ARG A C 1
ATOM 2998 O O . ARG A 1 388 ? -29.406 -31.344 -4.914 1 93 388 ARG A O 1
ATOM 3005 N N . GLY A 1 389 ? -27.406 -30.703 -4.422 1 92.38 389 GLY A N 1
ATOM 3006 C CA . GLY A 1 389 ? -26.969 -32.031 -4.039 1 92.38 389 GLY A CA 1
ATOM 3007 C C . GLY A 1 389 ? -26.297 -32.781 -5.168 1 92.38 389 GLY A C 1
ATOM 3008 O O . GLY A 1 389 ? -25.734 -33.844 -4.957 1 92.38 389 GLY A O 1
ATOM 3009 N N . LYS A 1 390 ? -26.359 -32.219 -6.289 1 95.38 390 LYS A N 1
ATOM 3010 C CA . LYS A 1 390 ? -25.625 -32.781 -7.434 1 95.38 390 LYS A CA 1
ATOM 3011 C C . LYS A 1 390 ? -24.422 -31.891 -7.789 1 95.38 390 LYS A C 1
ATOM 3013 O O . LYS A 1 390 ? -24.359 -30.734 -7.375 1 95.38 390 LYS A O 1
ATOM 3018 N N . TYR A 1 391 ? -23.562 -32.562 -8.484 1 95.5 391 TYR A N 1
ATOM 3019 C CA . TYR A 1 391 ? -22.406 -31.797 -8.945 1 95.5 391 TYR A CA 1
ATOM 3020 C C . TYR A 1 391 ? -22.719 -31.047 -10.234 1 95.5 391 TYR A C 1
ATOM 3022 O O . TYR A 1 391 ? -23 -31.656 -11.266 1 95.5 391 TYR A O 1
ATOM 3030 N N . VAL A 1 392 ? -22.719 -29.766 -10.148 1 96 392 VAL A N 1
ATOM 3031 C CA . VAL A 1 392 ? -22.812 -28.859 -11.297 1 96 392 VAL A CA 1
ATOM 3032 C C . VAL A 1 392 ? -21.766 -27.75 -11.172 1 96 392 VAL A C 1
ATOM 3034 O O . VAL A 1 392 ? -21.891 -26.875 -10.32 1 96 392 VAL A O 1
ATOM 3037 N N . TYR A 1 393 ? -20.766 -27.875 -11.992 1 95.5 393 TYR A N 1
ATOM 3038 C CA . TYR A 1 393 ? -19.734 -26.844 -12.008 1 95.5 393 TYR A CA 1
ATOM 3039 C C . TYR A 1 393 ? -20.328 -25.484 -12.328 1 95.5 393 TYR A C 1
ATOM 3041 O O . TYR A 1 393 ? -20.938 -25.297 -13.383 1 95.5 393 TYR A O 1
ATOM 3049 N N . SER A 1 394 ? -20.172 -24.547 -11.375 1 97.06 394 SER A N 1
ATOM 3050 C CA . SER A 1 394 ? -20.844 -23.266 -11.539 1 97.06 394 SER A CA 1
ATOM 3051 C C . SER A 1 394 ? -19.906 -22.109 -11.25 1 97.06 394 SER A C 1
ATOM 3053 O O . SER A 1 394 ? -19.266 -22.062 -10.188 1 97.06 394 SER A O 1
ATOM 3055 N N . ASP A 1 395 ? -19.844 -21.094 -12.117 1 97.62 395 ASP A N 1
ATOM 3056 C CA . ASP A 1 395 ? -19.094 -19.859 -11.883 1 97.62 395 ASP A CA 1
ATOM 3057 C C . ASP A 1 395 ? -19.719 -19.062 -10.734 1 97.62 395 ASP A C 1
ATOM 3059 O O . ASP A 1 395 ? -19.016 -18.312 -10.055 1 97.62 395 ASP A O 1
ATOM 3063 N N . ILE A 1 396 ? -20.984 -19.172 -10.523 1 98.06 396 ILE A N 1
ATOM 3064 C CA . ILE A 1 396 ? -21.703 -18.438 -9.492 1 98.06 396 ILE A CA 1
ATOM 3065 C C . ILE A 1 396 ? -21.141 -18.781 -8.117 1 98.06 396 ILE A C 1
ATOM 3067 O O . ILE A 1 396 ? -21.062 -17.922 -7.238 1 98.06 396 ILE A O 1
ATOM 3071 N N . SER A 1 397 ? -20.719 -20.016 -7.965 1 98.25 397 SER A N 1
ATOM 3072 C CA . SER A 1 397 ? -20.141 -20.453 -6.695 1 98.25 397 SER A CA 1
ATOM 3073 C C . SER A 1 397 ? -18.984 -19.547 -6.293 1 98.25 397 SER A C 1
ATOM 3075 O O . SER A 1 397 ? -18.875 -19.141 -5.137 1 98.25 397 SER A O 1
ATOM 3077 N N . MET A 1 398 ? -18.203 -19.172 -7.258 1 98.5 398 MET A N 1
ATOM 3078 C CA . MET A 1 398 ? -17 -18.422 -6.938 1 98.5 398 MET A CA 1
ATOM 3079 C C . MET A 1 398 ? -17.281 -16.922 -6.832 1 98.5 398 MET A C 1
ATOM 3081 O O . MET A 1 398 ? -16.578 -16.203 -6.121 1 98.5 398 MET A O 1
ATOM 3085 N N . TYR A 1 399 ? -18.359 -16.422 -7.543 1 98.56 399 TYR A N 1
ATOM 3086 C CA . TYR A 1 399 ? -18.844 -15.086 -7.238 1 98.56 399 TYR A CA 1
ATOM 3087 C C . TYR A 1 399 ? -19.266 -14.977 -5.781 1 98.56 399 TYR A C 1
ATOM 3089 O O . TYR A 1 399 ? -18.922 -14.016 -5.094 1 98.56 399 TYR A O 1
ATOM 3097 N N . VAL A 1 400 ? -20 -15.961 -5.344 1 98.62 400 VAL A N 1
ATOM 3098 C CA . VAL A 1 400 ? -20.531 -15.992 -3.986 1 98.62 400 VAL A CA 1
ATOM 3099 C C . VAL A 1 400 ? -19.391 -16.062 -2.98 1 98.62 400 VAL A C 1
ATOM 3101 O O . VAL A 1 400 ? -19.344 -15.297 -2.016 1 98.62 400 VAL A O 1
ATOM 3104 N N . MET A 1 401 ? -18.422 -16.906 -3.225 1 98.81 401 MET A N 1
ATOM 3105 C CA . MET A 1 401 ? -17.312 -17.078 -2.285 1 98.81 401 MET A CA 1
ATOM 3106 C C . MET A 1 401 ? -16.453 -15.828 -2.223 1 98.81 401 MET A C 1
ATOM 3108 O O . MET A 1 401 ? -15.969 -15.445 -1.153 1 98.81 401 MET A O 1
ATOM 3112 N N . LYS A 1 402 ? -16.219 -15.203 -3.381 1 98.69 402 LYS A N 1
ATOM 3113 C CA . LYS A 1 402 ? -15.516 -13.93 -3.381 1 98.69 402 LYS A CA 1
ATOM 3114 C C . LYS A 1 402 ? -16.234 -12.898 -2.518 1 98.69 402 LYS A C 1
ATOM 3116 O O . LYS A 1 402 ? -15.617 -12.211 -1.708 1 98.69 402 LYS A O 1
ATOM 3121 N N . ASP A 1 403 ? -17.562 -12.828 -2.689 1 98.44 403 ASP A N 1
ATOM 3122 C CA . ASP A 1 403 ? -18.344 -11.852 -1.932 1 98.44 403 ASP A CA 1
ATOM 3123 C C . ASP A 1 403 ? -18.281 -12.141 -0.433 1 98.44 403 ASP A C 1
ATOM 3125 O O . ASP A 1 403 ? -18.062 -11.227 0.367 1 98.44 403 ASP A O 1
ATOM 3129 N N . ILE A 1 404 ? -18.406 -13.391 -0.046 1 98.38 404 ILE A N 1
ATOM 3130 C CA . ILE A 1 404 ? -18.328 -13.781 1.356 1 98.38 404 ILE A CA 1
ATOM 3131 C C . ILE A 1 404 ? -16.969 -13.398 1.926 1 98.38 404 ILE A C 1
ATOM 3133 O O . ILE A 1 404 ? -16.891 -12.781 2.988 1 98.38 404 ILE A O 1
ATOM 3137 N N . ALA A 1 405 ? -15.961 -13.734 1.188 1 98.5 405 ALA A N 1
ATOM 3138 C CA . ALA A 1 405 ? -14.602 -13.484 1.67 1 98.5 405 ALA A CA 1
ATOM 3139 C C . ALA A 1 405 ? -14.336 -11.992 1.815 1 98.5 405 ALA A C 1
ATOM 3141 O O . ALA A 1 405 ? -13.727 -11.555 2.795 1 98.5 405 ALA A O 1
ATOM 3142 N N . GLU A 1 406 ? -14.781 -11.211 0.839 1 98 406 GLU A N 1
ATOM 3143 C CA . GLU A 1 406 ? -14.594 -9.766 0.901 1 98 406 GLU A CA 1
ATOM 3144 C C . GLU A 1 406 ? -15.422 -9.148 2.025 1 98 406 GLU A C 1
ATOM 3146 O O . GLU A 1 406 ? -14.977 -8.203 2.68 1 98 406 GLU A O 1
ATOM 3151 N N . GLN A 1 407 ? -16.625 -9.719 2.275 1 96.75 407 GLN A N 1
ATOM 3152 C CA . GLN A 1 407 ? -17.453 -9.242 3.377 1 96.75 407 GLN A CA 1
ATOM 3153 C C . GLN A 1 407 ? -16.766 -9.453 4.719 1 96.75 407 GLN A C 1
ATOM 3155 O O . GLN A 1 407 ? -16.797 -8.57 5.582 1 96.75 407 GLN A O 1
ATOM 3160 N N . ILE A 1 408 ? -16.141 -10.531 4.871 1 96.88 408 ILE A N 1
ATOM 3161 C CA . ILE A 1 408 ? -15.531 -10.906 6.141 1 96.88 408 ILE A CA 1
ATOM 3162 C C . ILE A 1 408 ? -14.25 -10.102 6.344 1 96.88 408 ILE A C 1
ATOM 3164 O O . ILE A 1 408 ? -14.016 -9.555 7.422 1 96.88 408 ILE A O 1
ATOM 3168 N N . SER A 1 409 ? -13.445 -9.953 5.289 1 96.06 409 SER A N 1
ATOM 3169 C CA . SER A 1 409 ? -12.117 -9.367 5.422 1 96.06 409 SER A CA 1
ATOM 3170 C C . SER A 1 409 ? -12.172 -7.844 5.32 1 96.06 409 SER A C 1
ATOM 3172 O O . SER A 1 409 ? -11.281 -7.152 5.812 1 96.06 409 SER A O 1
ATOM 3174 N N . GLY A 1 410 ? -13.172 -7.398 4.582 1 96.19 410 GLY A N 1
ATOM 3175 C CA . GLY A 1 410 ? -13.227 -5.977 4.277 1 96.19 410 GLY A CA 1
ATOM 3176 C C . GLY A 1 410 ? -12.234 -5.559 3.209 1 96.19 410 GLY A C 1
ATOM 3177 O O . GLY A 1 410 ? -11.922 -4.375 3.072 1 96.19 410 GLY A O 1
ATOM 3178 N N . GLU A 1 411 ? -11.688 -6.508 2.49 1 97.12 411 GLU A N 1
ATOM 3179 C CA . GLU A 1 411 ? -10.664 -6.234 1.484 1 97.12 411 GLU A CA 1
ATOM 3180 C C . GLU A 1 411 ? -11.055 -6.809 0.127 1 97.12 411 GLU A C 1
ATOM 3182 O O . GLU A 1 411 ? -11.695 -7.859 0.054 1 97.12 411 GLU A O 1
ATOM 3187 N N . HIS A 1 412 ? -10.625 -6.152 -0.924 1 98.19 412 HIS A N 1
ATOM 3188 C CA . HIS A 1 412 ? -10.836 -6.664 -2.273 1 98.19 412 HIS A CA 1
ATOM 3189 C C . HIS A 1 412 ? -10 -7.914 -2.52 1 98.19 412 HIS A C 1
ATOM 3191 O O . HIS A 1 412 ? -8.852 -7.996 -2.076 1 98.19 412 HIS A O 1
ATOM 3197 N N . LEU A 1 413 ? -10.5 -8.781 -3.219 1 98.69 413 LEU A N 1
ATOM 3198 C CA . LEU A 1 413 ? -9.844 -10.062 -3.486 1 98.69 413 LEU A CA 1
ATOM 3199 C C . LEU A 1 413 ? -8.438 -9.844 -4.043 1 98.69 413 LEU A C 1
ATOM 3201 O O . LEU A 1 413 ? -7.48 -10.445 -3.553 1 98.69 413 LEU A O 1
ATOM 3205 N N . ASN A 1 414 ? -8.336 -8.984 -5.07 1 98.69 414 ASN A N 1
ATOM 3206 C CA . ASN A 1 414 ? -7.062 -8.797 -5.754 1 98.69 414 ASN A CA 1
ATOM 3207 C C . ASN A 1 414 ? -6 -8.234 -4.816 1 98.69 414 ASN A C 1
ATOM 3209 O O . ASN A 1 414 ? -4.855 -8.68 -4.82 1 98.69 414 ASN A O 1
ATOM 3213 N N . ASP A 1 415 ? -6.406 -7.312 -3.941 1 98.12 415 ASP A N 1
ATOM 3214 C CA . ASP A 1 415 ? -5.465 -6.73 -2.988 1 98.12 415 ASP A CA 1
ATOM 3215 C C . ASP A 1 415 ? -5.086 -7.738 -1.906 1 98.12 415 ASP A C 1
ATOM 3217 O O . ASP A 1 415 ? -3.912 -7.859 -1.547 1 98.12 415 ASP A O 1
ATOM 3221 N N . TYR A 1 416 ? -6.039 -8.469 -1.4 1 98.31 416 TYR A N 1
ATOM 3222 C CA . TYR A 1 416 ? -5.824 -9.422 -0.318 1 98.31 416 TYR A CA 1
ATOM 3223 C C . TYR A 1 416 ? -4.816 -10.492 -0.727 1 98.31 416 TYR A C 1
ATOM 3225 O O . TYR A 1 416 ? -3.846 -10.742 -0.009 1 98.31 416 TYR A O 1
ATOM 3233 N N . VAL A 1 417 ? -4.98 -11.062 -1.882 1 98.81 417 VAL A N 1
ATOM 3234 C CA . VAL A 1 417 ? -4.133 -12.188 -2.262 1 98.81 417 VAL A CA 1
ATOM 3235 C C . VAL A 1 417 ? -2.748 -11.68 -2.66 1 98.81 417 VAL A C 1
ATOM 3237 O O . VAL A 1 417 ? -1.745 -12.359 -2.439 1 98.81 417 VAL A O 1
ATOM 3240 N N . ALA A 1 418 ? -2.689 -10.539 -3.303 1 98.56 418 ALA A N 1
ATOM 3241 C CA . ALA A 1 418 ? -1.39 -9.953 -3.629 1 98.56 418 ALA A CA 1
ATOM 3242 C C . ALA A 1 418 ? -0.563 -9.719 -2.367 1 98.56 418 ALA A C 1
ATOM 3244 O O . ALA A 1 418 ? 0.611 -10.094 -2.309 1 98.56 418 ALA A O 1
ATOM 3245 N N . GLU A 1 419 ? -1.216 -9.195 -1.326 1 97.75 419 GLU A N 1
ATOM 3246 C CA . GLU A 1 419 ? -0.537 -8.797 -0.097 1 97.75 419 GLU A CA 1
ATOM 3247 C C . GLU A 1 419 ? -0.204 -10.008 0.767 1 97.75 419 GLU A C 1
ATOM 3249 O O . GLU A 1 419 ? 0.862 -10.07 1.383 1 97.75 419 GLU A O 1
ATOM 3254 N N . ASN A 1 420 ? -1.091 -10.961 0.777 1 98.06 420 ASN A N 1
ATOM 3255 C CA . ASN A 1 420 ? -0.964 -12.031 1.761 1 98.06 420 ASN A CA 1
ATOM 3256 C C . ASN A 1 420 ? -0.249 -13.25 1.179 1 98.06 420 ASN A C 1
ATOM 3258 O O . ASN A 1 420 ? 0.3 -14.062 1.92 1 98.06 420 ASN A O 1
ATOM 3262 N N . PHE A 1 421 ? -0.21 -13.297 -0.175 1 98.69 421 PHE A N 1
ATOM 3263 C CA . PHE A 1 421 ? 0.363 -14.508 -0.745 1 98.69 421 PHE A CA 1
ATOM 3264 C C . PHE A 1 421 ? 1.389 -14.172 -1.82 1 98.69 421 PHE A C 1
ATOM 3266 O O . PHE A 1 421 ? 2.574 -14.477 -1.671 1 98.69 421 PHE A O 1
ATOM 3273 N N . TYR A 1 422 ? 1.055 -13.43 -2.842 1 98.75 422 TYR A N 1
ATOM 3274 C CA . TYR A 1 422 ? 1.918 -13.297 -4.008 1 98.75 422 TYR A CA 1
ATOM 3275 C C . TYR A 1 422 ? 3.203 -12.562 -3.656 1 98.75 422 TYR A C 1
ATOM 3277 O O . TYR A 1 422 ? 4.297 -13.008 -4.004 1 98.75 422 TYR A O 1
ATOM 3285 N N . ALA A 1 423 ? 3.061 -11.469 -2.922 1 98.44 423 ALA A N 1
ATOM 3286 C CA . ALA A 1 423 ? 4.238 -10.664 -2.598 1 98.44 423 ALA A CA 1
ATOM 3287 C C . ALA A 1 423 ? 5.18 -11.422 -1.666 1 98.44 423 ALA A C 1
ATOM 3289 O O . ALA A 1 423 ? 6.363 -11.586 -1.967 1 98.44 423 ALA A O 1
ATOM 3290 N N . PRO A 1 424 ? 4.699 -12.031 -0.63 1 98.5 424 PRO A N 1
ATOM 3291 C CA . PRO A 1 424 ? 5.617 -12.75 0.26 1 98.5 424 PRO A CA 1
ATOM 3292 C C . PRO A 1 424 ? 6.223 -13.984 -0.395 1 98.5 424 PRO A C 1
ATOM 3294 O O . PRO A 1 424 ? 7.344 -14.375 -0.065 1 98.5 424 PRO A O 1
ATOM 3297 N N . LEU A 1 425 ? 5.551 -14.492 -1.336 1 98.75 425 LEU A N 1
ATOM 3298 C CA . LEU A 1 425 ? 6.016 -15.711 -1.995 1 98.75 425 LEU A CA 1
ATOM 3299 C C . LEU A 1 425 ? 7.02 -15.383 -3.094 1 98.75 425 LEU A C 1
ATOM 3301 O O . LEU A 1 425 ? 7.723 -16.266 -3.582 1 98.75 425 LEU A O 1
ATOM 3305 N N . GLY A 1 426 ? 7.035 -14.18 -3.465 1 98.44 426 GLY A N 1
ATOM 3306 C CA . GLY A 1 426 ? 7.91 -13.773 -4.555 1 98.44 426 GLY A CA 1
ATOM 3307 C C . GLY A 1 426 ? 7.312 -14.031 -5.926 1 98.44 426 GLY A C 1
ATOM 3308 O O . GLY A 1 426 ? 8.039 -14.219 -6.898 1 98.44 426 GLY A O 1
ATOM 3309 N N . MET A 1 427 ? 5.992 -14.094 -6.008 1 98.56 427 MET A N 1
ATOM 3310 C CA . MET A 1 427 ? 5.297 -14.281 -7.277 1 98.56 427 MET A CA 1
ATOM 3311 C C . MET A 1 427 ? 5.148 -12.953 -8.016 1 98.56 427 MET A C 1
ATOM 3313 O O . MET A 1 427 ? 4.109 -12.297 -7.914 1 98.56 427 MET A O 1
ATOM 3317 N N . GLN A 1 428 ? 5.988 -12.664 -8.875 1 96.56 428 GLN A N 1
ATOM 3318 C CA . GLN A 1 428 ? 6.129 -11.352 -9.484 1 96.56 428 GLN A CA 1
ATOM 3319 C C . GLN A 1 428 ? 5 -11.078 -10.477 1 96.56 428 GLN A C 1
ATOM 3321 O O . GLN A 1 428 ? 4.559 -9.938 -10.625 1 96.56 428 GLN A O 1
ATOM 3326 N N . THR A 1 429 ? 4.578 -12.086 -11.125 1 98.44 429 THR A N 1
ATOM 3327 C CA . THR A 1 429 ? 3.686 -11.859 -12.258 1 98.44 429 THR A CA 1
ATOM 3328 C C . THR A 1 429 ? 2.234 -12.117 -11.859 1 98.44 429 THR A C 1
ATOM 3330 O O . THR A 1 429 ? 1.312 -11.578 -12.469 1 98.44 429 THR A O 1
ATOM 3333 N N . ALA A 1 430 ? 2.045 -12.875 -10.82 1 98.88 430 ALA A N 1
ATOM 3334 C CA . ALA A 1 430 ? 0.691 -13.273 -10.445 1 98.88 430 ALA A CA 1
ATOM 3335 C C . ALA A 1 430 ? -0.125 -12.078 -9.969 1 98.88 430 ALA A C 1
ATOM 3337 O O . ALA A 1 430 ? 0.351 -11.281 -9.156 1 98.88 430 ALA A O 1
ATOM 3338 N N . GLY A 1 431 ? -1.273 -11.961 -10.508 1 98.81 431 GLY A N 1
ATOM 3339 C CA . GLY A 1 431 ? -2.176 -10.898 -10.094 1 98.81 431 GLY A CA 1
ATOM 3340 C C . GLY A 1 431 ? -3.258 -10.602 -11.117 1 98.81 431 GLY A C 1
ATOM 3341 O O . GLY A 1 431 ? -3.201 -11.086 -12.25 1 98.81 431 GLY A O 1
ATOM 3342 N N . PHE A 1 432 ? -4.219 -9.844 -10.68 1 98.81 432 PHE A N 1
ATOM 3343 C CA . PHE A 1 432 ? -5.27 -9.344 -11.555 1 98.81 432 PHE A CA 1
ATOM 3344 C C . PHE A 1 432 ? -4.816 -8.078 -12.273 1 98.81 432 PHE A C 1
ATOM 3346 O O . PHE A 1 432 ? -3.844 -7.441 -11.859 1 98.81 432 PHE A O 1
ATOM 3353 N N . LEU A 1 433 ? -5.426 -7.762 -13.375 1 98.5 433 LEU A N 1
ATOM 3354 C CA . LEU A 1 433 ? -5.215 -6.512 -14.094 1 98.5 433 LEU A CA 1
ATOM 3355 C C . LEU A 1 433 ? -3.736 -6.316 -14.422 1 98.5 433 LEU A C 1
ATOM 3357 O O . LEU A 1 433 ? -3.141 -5.305 -14.039 1 98.5 433 LEU A O 1
ATOM 3361 N N . PRO A 1 434 ? -3.154 -7.219 -15.18 1 98.56 434 PRO A N 1
ATOM 3362 C CA . PRO A 1 434 ? -1.711 -7.184 -15.43 1 98.56 434 PRO A CA 1
ATOM 3363 C C . PRO A 1 434 ? -1.271 -5.926 -16.172 1 98.56 434 PRO A C 1
ATOM 3365 O O . PRO A 1 434 ? -0.116 -5.508 -16.062 1 98.56 434 PRO A O 1
ATOM 3368 N N . ARG A 1 435 ? -2.168 -5.227 -16.906 1 97.62 435 ARG A N 1
ATOM 3369 C CA . ARG A 1 435 ? -1.83 -4.035 -17.672 1 97.62 435 ARG A CA 1
ATOM 3370 C C . ARG A 1 435 ? -1.463 -2.873 -16.75 1 97.62 435 ARG A C 1
ATOM 3372 O O . ARG A 1 435 ? -0.864 -1.892 -17.203 1 97.62 435 ARG A O 1
ATOM 3379 N N . ASN A 1 436 ? -1.882 -2.982 -15.508 1 96.12 436 ASN A N 1
ATOM 3380 C CA . ASN A 1 436 ? -1.498 -1.973 -14.523 1 96.12 436 ASN A CA 1
ATOM 3381 C C . ASN A 1 436 ? -0.049 -2.145 -14.078 1 96.12 436 ASN A C 1
ATOM 3383 O O . ASN A 1 436 ? 0.529 -1.244 -13.469 1 96.12 436 ASN A O 1
ATOM 3387 N N . ARG A 1 437 ? 0.661 -3.264 -14.453 1 96.31 437 ARG A N 1
ATOM 3388 C CA . ARG A 1 437 ? 1.96 -3.582 -13.867 1 96.31 437 ARG A CA 1
ATOM 3389 C C . ARG A 1 437 ? 2.975 -3.938 -14.945 1 96.31 437 ARG A C 1
ATOM 3391 O O . ARG A 1 437 ? 4.184 -3.875 -14.719 1 96.31 437 ARG A O 1
ATOM 3398 N N . PHE A 1 438 ? 2.422 -4.359 -16.094 1 97.44 438 PHE A N 1
ATOM 3399 C CA . PHE A 1 438 ? 3.318 -4.844 -17.141 1 97.44 438 PHE A CA 1
ATOM 3400 C C . PHE A 1 438 ? 2.951 -4.242 -18.484 1 97.44 438 PHE A C 1
ATOM 3402 O O . PHE A 1 438 ? 1.792 -3.895 -18.719 1 97.44 438 PHE A O 1
ATOM 3409 N N . SER A 1 439 ? 3.965 -4.188 -19.344 1 95.5 439 SER A N 1
ATOM 3410 C CA . SER A 1 439 ? 3.721 -3.777 -20.734 1 95.5 439 SER A CA 1
ATOM 3411 C C . SER A 1 439 ? 3.031 -4.883 -21.516 1 95.5 439 SER A C 1
ATOM 3413 O O . SER A 1 439 ? 3.129 -6.059 -21.172 1 95.5 439 SER A O 1
ATOM 3415 N N . LYS A 1 440 ? 2.451 -4.535 -22.531 1 95.69 440 LYS A N 1
ATOM 3416 C CA . LYS A 1 440 ? 1.633 -5.422 -23.344 1 95.69 440 LYS A CA 1
ATOM 3417 C C . LYS A 1 440 ? 2.473 -6.547 -23.953 1 95.69 440 LYS A C 1
ATOM 3419 O O . LYS A 1 440 ? 1.986 -7.664 -24.125 1 95.69 440 LYS A O 1
ATOM 3424 N N . ASP A 1 441 ? 3.707 -6.301 -24.172 1 96.25 441 ASP A N 1
ATOM 3425 C CA . ASP A 1 441 ? 4.559 -7.262 -24.859 1 96.25 441 ASP A CA 1
ATOM 3426 C C . ASP A 1 441 ? 4.914 -8.438 -23.953 1 96.25 441 ASP A C 1
ATOM 3428 O O . ASP A 1 441 ? 5.379 -9.477 -24.422 1 96.25 441 ASP A O 1
ATOM 3432 N N . ARG A 1 442 ? 4.621 -8.328 -22.672 1 97.5 442 ARG A N 1
ATOM 3433 C CA . ARG A 1 442 ? 4.902 -9.391 -21.719 1 97.5 442 ARG A CA 1
ATOM 3434 C C . ARG A 1 442 ? 3.689 -10.297 -21.531 1 97.5 442 ARG A C 1
ATOM 3436 O O . ARG A 1 442 ? 3.791 -11.359 -20.922 1 97.5 442 ARG A O 1
ATOM 3443 N N . ILE A 1 443 ? 2.564 -9.875 -22.062 1 98.75 443 ILE A N 1
ATOM 3444 C CA . ILE A 1 443 ? 1.303 -10.562 -21.812 1 98.75 443 ILE A CA 1
ATOM 3445 C C . ILE A 1 443 ? 0.83 -11.258 -23.078 1 98.75 443 ILE A C 1
ATOM 3447 O O . ILE A 1 443 ? 0.722 -10.633 -24.141 1 98.75 443 ILE A O 1
ATOM 3451 N N . ILE A 1 444 ? 0.535 -12.508 -22.969 1 98.75 444 ILE A N 1
ATOM 3452 C CA . ILE A 1 444 ? 0.116 -13.312 -24.109 1 98.75 444 ILE A CA 1
ATOM 3453 C C . ILE A 1 444 ? -1.282 -12.891 -24.547 1 98.75 444 ILE A C 1
ATOM 3455 O O . ILE A 1 444 ? -2.205 -12.828 -23.734 1 98.75 444 ILE A O 1
ATOM 3459 N N . PRO A 1 445 ? -1.452 -12.562 -25.859 1 98.75 445 PRO A N 1
ATOM 3460 C CA . PRO A 1 445 ? -2.811 -12.312 -26.359 1 98.75 445 PRO A CA 1
ATOM 3461 C C . PRO A 1 445 ? -3.732 -13.516 -26.172 1 98.75 445 PRO A C 1
ATOM 3463 O O . PRO A 1 445 ? -3.361 -14.641 -26.531 1 98.75 445 PRO A O 1
ATOM 3466 N N . THR A 1 446 ? -4.895 -13.227 -25.688 1 98.44 446 THR A N 1
ATOM 3467 C CA . THR A 1 446 ? -5.762 -14.336 -25.312 1 98.44 446 THR A CA 1
ATOM 3468 C C . THR A 1 446 ? -6.734 -14.672 -26.438 1 98.44 446 THR A C 1
ATOM 3470 O O . THR A 1 446 ? -6.719 -15.789 -26.969 1 98.44 446 THR A O 1
ATOM 3473 N N . GLU A 1 447 ? -7.531 -13.766 -26.844 1 98.38 447 GLU A N 1
ATOM 3474 C CA . GLU A 1 447 ? -8.523 -13.977 -27.906 1 98.38 447 GLU A CA 1
ATOM 3475 C C . GLU A 1 447 ? -8.766 -12.703 -28.703 1 98.38 447 GLU A C 1
ATOM 3477 O O . GLU A 1 447 ? -8.781 -11.602 -28.141 1 98.38 447 GLU A O 1
ATOM 3482 N N . ASN A 1 448 ? -8.914 -12.875 -30.016 1 98 448 ASN A N 1
ATOM 3483 C CA . ASN A 1 448 ? -9.516 -11.797 -30.797 1 98 448 ASN A CA 1
ATOM 3484 C C . ASN A 1 448 ? -11.031 -11.789 -30.656 1 98 448 ASN A C 1
ATOM 3486 O O . ASN A 1 448 ? -11.727 -12.422 -31.453 1 98 448 ASN A O 1
ATOM 3490 N N . ASP A 1 449 ? -11.5 -11.008 -29.672 1 97.25 449 ASP A N 1
ATOM 3491 C CA . ASP A 1 449 ? -12.93 -10.969 -29.375 1 97.25 449 ASP A CA 1
ATOM 3492 C C . ASP A 1 449 ? -13.695 -10.211 -30.453 1 97.25 449 ASP A C 1
ATOM 3494 O O . ASP A 1 449 ? -13.617 -8.977 -30.531 1 97.25 449 ASP A O 1
ATOM 3498 N N . THR A 1 450 ? -14.469 -10.875 -31.25 1 95.44 450 THR A N 1
ATOM 3499 C CA . THR A 1 450 ? -15.203 -10.25 -32.344 1 95.44 450 THR A CA 1
ATOM 3500 C C . THR A 1 450 ? -16.688 -10.156 -32 1 95.44 450 THR A C 1
ATOM 3502 O O . THR A 1 450 ? -17.469 -9.648 -32.812 1 95.44 450 THR A O 1
ATOM 3505 N N . TYR A 1 451 ? -16.984 -10.578 -30.891 1 91.88 451 TYR A N 1
ATOM 3506 C CA . TYR A 1 451 ? -18.406 -10.711 -30.578 1 91.88 451 TYR A CA 1
ATOM 3507 C C . TYR A 1 451 ? -18.812 -9.695 -29.516 1 91.88 451 TYR A C 1
ATOM 3509 O O . TYR A 1 451 ? -19.797 -8.984 -29.688 1 91.88 451 TYR A O 1
ATOM 3517 N N . PHE A 1 452 ? -18.062 -9.57 -28.469 1 94.56 452 PHE A N 1
ATOM 3518 C CA . PHE A 1 452 ? -18.453 -8.773 -27.312 1 94.56 452 PHE A CA 1
ATOM 3519 C C . PHE A 1 452 ? -17.625 -7.492 -27.234 1 94.56 452 PHE A C 1
ATOM 3521 O O . PHE A 1 452 ? -18.094 -6.43 -27.672 1 94.56 452 PHE A O 1
ATOM 3528 N N . ARG A 1 453 ? -16.391 -7.441 -27.031 1 94.88 453 ARG A N 1
ATOM 3529 C CA . ARG A 1 453 ? -15.578 -6.254 -26.797 1 94.88 453 ARG A CA 1
ATOM 3530 C C . ARG A 1 453 ? -14.977 -5.734 -28.094 1 94.88 453 ARG A C 1
ATOM 3532 O O . ARG A 1 453 ? -14.492 -4.602 -28.156 1 94.88 453 ARG A O 1
ATOM 3539 N N . LYS A 1 454 ? -14.961 -6.562 -29.109 1 95.25 454 LYS A N 1
ATOM 3540 C CA . LYS A 1 454 ? -14.547 -6.207 -30.469 1 95.25 454 LYS A CA 1
ATOM 3541 C C . LYS A 1 454 ? -13.109 -5.68 -30.469 1 95.25 454 LYS A C 1
ATOM 3543 O O . LYS A 1 454 ? -12.828 -4.656 -31.094 1 95.25 454 LYS A O 1
ATOM 3548 N N . THR A 1 455 ? -12.211 -6.391 -29.75 1 96.44 455 THR A N 1
ATOM 3549 C CA . THR A 1 455 ? -10.789 -6.062 -29.688 1 96.44 455 THR A CA 1
ATOM 3550 C C . THR A 1 455 ? -9.961 -7.293 -29.328 1 96.44 455 THR A C 1
ATOM 3552 O O . THR A 1 455 ? -10.508 -8.297 -28.859 1 96.44 455 THR A O 1
ATOM 3555 N N . LEU A 1 456 ? -8.656 -7.258 -29.672 1 97.06 456 LEU A N 1
ATOM 3556 C CA . LEU A 1 456 ? -7.723 -8.273 -29.188 1 97.06 456 LEU A CA 1
ATOM 3557 C C . LEU A 1 456 ? -7.504 -8.141 -27.688 1 97.06 456 LEU A C 1
ATOM 3559 O O . LEU A 1 456 ? -7.125 -7.074 -27.203 1 97.06 456 LEU A O 1
ATOM 3563 N N . LEU A 1 457 ? -7.785 -9.188 -27.016 1 98.25 457 LEU A N 1
ATOM 3564 C CA . LEU A 1 457 ? -7.625 -9.18 -25.578 1 98.25 457 LEU A CA 1
ATOM 3565 C C . LEU A 1 457 ? -6.172 -9.422 -25.188 1 98.25 457 LEU A C 1
ATOM 3567 O O . LEU A 1 457 ? -5.66 -10.531 -25.344 1 98.25 457 LEU A O 1
ATOM 3571 N N . VAL A 1 458 ? -5.527 -8.398 -24.719 1 98.38 458 VAL A N 1
ATOM 3572 C CA . VAL A 1 458 ? -4.176 -8.477 -24.172 1 98.38 458 VAL A CA 1
ATOM 3573 C C . VAL A 1 458 ? -4.16 -7.906 -22.75 1 98.38 458 VAL A C 1
ATOM 3575 O O . VAL A 1 458 ? -4.16 -6.688 -22.578 1 98.38 458 VAL A O 1
ATOM 3578 N N . GLY A 1 459 ? -4.133 -8.781 -21.828 1 98.56 459 GLY A N 1
ATOM 3579 C CA . GLY A 1 459 ? -4.145 -8.352 -20.438 1 98.56 459 GLY A CA 1
ATOM 3580 C C . GLY A 1 459 ? -5.543 -8.109 -19.891 1 98.56 459 GLY A C 1
ATOM 3581 O O . GLY A 1 459 ? -5.707 -7.535 -18.812 1 98.56 459 GLY A O 1
ATOM 3582 N N . TYR A 1 460 ? -6.531 -8.422 -20.672 1 98.56 460 TYR A N 1
ATOM 3583 C CA . TYR A 1 460 ? -7.926 -8.406 -20.25 1 98.56 460 TYR A CA 1
ATOM 3584 C C . TYR A 1 460 ? -8.484 -9.82 -20.156 1 98.56 460 TYR A C 1
ATOM 3586 O O . TYR A 1 460 ? -8.25 -10.648 -21.047 1 98.56 460 TYR A O 1
ATOM 3594 N N . VAL A 1 461 ? -9.156 -10.047 -19.062 1 98.69 461 VAL A N 1
ATOM 3595 C CA . VAL A 1 461 ? -9.672 -11.383 -18.797 1 98.69 461 VAL A CA 1
ATOM 3596 C C . VAL A 1 461 ? -10.562 -11.844 -19.938 1 98.69 461 VAL A C 1
ATOM 3598 O O . VAL A 1 461 ? -11.352 -11.055 -20.469 1 98.69 461 VAL A O 1
ATOM 3601 N N . HIS A 1 462 ? -10.414 -13.094 -20.344 1 98.62 462 HIS A N 1
ATOM 3602 C CA . HIS A 1 462 ? -11.203 -13.688 -21.422 1 98.62 462 HIS A CA 1
ATOM 3603 C C . HIS A 1 462 ? -12.672 -13.781 -21.031 1 98.62 462 HIS A C 1
ATOM 3605 O O . HIS A 1 462 ? -13.555 -13.453 -21.828 1 98.62 462 HIS A O 1
ATOM 3611 N N . ASP A 1 463 ? -12.938 -14.266 -19.828 1 98.38 463 ASP A N 1
ATOM 3612 C CA . ASP A 1 463 ? -14.297 -14.484 -19.344 1 98.38 463 ASP A CA 1
ATOM 3613 C C . ASP A 1 463 ? -15.102 -13.188 -19.375 1 98.38 463 ASP A C 1
ATOM 3615 O O . ASP A 1 463 ? -14.695 -12.18 -18.797 1 98.38 463 ASP A O 1
ATOM 3619 N N . GLN A 1 464 ? -16.234 -13.227 -19.938 1 98.06 464 GLN A N 1
ATOM 3620 C CA . GLN A 1 464 ? -17.016 -12.023 -20.156 1 98.06 464 GLN A CA 1
ATOM 3621 C C . GLN A 1 464 ? -17.656 -11.523 -18.875 1 98.06 464 GLN A C 1
ATOM 3623 O O . GLN A 1 464 ? -17.781 -10.312 -18.656 1 98.06 464 GLN A O 1
ATOM 3628 N N . GLY A 1 465 ? -18.109 -12.438 -18.062 1 98.12 465 GLY A N 1
ATOM 3629 C CA . GLY A 1 465 ? -18.656 -12.031 -16.766 1 98.12 465 GLY A CA 1
ATOM 3630 C C . GLY A 1 465 ? -17.641 -11.352 -15.875 1 98.12 465 GLY A C 1
ATOM 3631 O O . GLY A 1 465 ? -17.922 -10.312 -15.281 1 98.12 465 GLY A O 1
ATOM 3632 N N . ALA A 1 466 ? -16.453 -11.922 -15.789 1 98.56 466 ALA A N 1
ATOM 3633 C CA . ALA A 1 466 ? -15.367 -11.336 -15.016 1 98.56 466 ALA A CA 1
ATOM 3634 C C . ALA A 1 466 ? -14.977 -9.969 -15.578 1 98.56 466 ALA A C 1
ATOM 3636 O O . ALA A 1 466 ? -14.672 -9.047 -14.82 1 98.56 466 ALA A O 1
ATOM 3637 N N . ALA A 1 467 ? -15 -9.844 -16.875 1 98.56 467 ALA A N 1
ATOM 3638 C CA . ALA A 1 467 ? -14.68 -8.57 -17.516 1 98.56 467 ALA A CA 1
ATOM 3639 C C . ALA A 1 467 ? -15.648 -7.477 -17.094 1 98.56 467 ALA A C 1
ATOM 3641 O O . ALA A 1 467 ? -15.242 -6.352 -16.812 1 98.56 467 ALA A O 1
ATOM 3642 N N . LEU A 1 468 ? -16.906 -7.824 -17 1 98.38 468 LEU A N 1
ATOM 3643 C CA . LEU A 1 468 ? -17.953 -6.852 -16.703 1 98.38 468 LEU A CA 1
ATOM 3644 C C . LEU A 1 468 ? -17.859 -6.348 -15.273 1 98.38 468 LEU A C 1
ATOM 3646 O O . LEU A 1 468 ? -18.469 -5.34 -14.914 1 98.38 468 LEU A O 1
ATOM 3650 N N . VAL A 1 469 ? -17.078 -7.031 -14.461 1 97.62 469 VAL A N 1
ATOM 3651 C CA . VAL A 1 469 ? -16.875 -6.543 -13.102 1 97.62 469 VAL A CA 1
ATOM 3652 C C . VAL A 1 469 ? -15.461 -5.996 -12.961 1 97.62 469 VAL A C 1
ATOM 3654 O O . VAL A 1 469 ? -14.891 -6 -11.867 1 97.62 469 VAL A O 1
ATOM 3657 N N . GLY A 1 470 ? -14.836 -5.609 -14.062 1 97.44 470 GLY A N 1
ATOM 3658 C CA . GLY A 1 470 ? -13.555 -4.91 -14.039 1 97.44 470 GLY A CA 1
ATOM 3659 C C . GLY A 1 470 ? -12.367 -5.848 -14.023 1 97.44 470 GLY A C 1
ATOM 3660 O O . GLY A 1 470 ? -11.25 -5.438 -13.688 1 97.44 470 GLY A O 1
ATOM 3661 N N . GLY A 1 471 ? -12.562 -7.125 -14.266 1 98.62 471 GLY A N 1
ATOM 3662 C CA . GLY A 1 471 ? -11.461 -8.062 -14.43 1 98.62 471 GLY A CA 1
ATOM 3663 C C . GLY A 1 471 ? -11.086 -8.766 -13.133 1 98.62 471 GLY A C 1
ATOM 3664 O O . GLY A 1 471 ? -10.156 -9.57 -13.109 1 98.62 471 GLY A O 1
ATOM 3665 N N . VAL A 1 472 ? -11.789 -8.5 -12.039 1 98.62 472 VAL A N 1
ATOM 3666 C CA . VAL A 1 472 ? -11.523 -9.125 -10.75 1 98.62 472 VAL A CA 1
ATOM 3667 C C . VAL A 1 472 ? -12.742 -9.922 -10.305 1 98.62 472 VAL A C 1
ATOM 3669 O O . VAL A 1 472 ? -13.672 -9.367 -9.719 1 98.62 472 VAL A O 1
ATOM 3672 N N . SER A 1 473 ? -12.695 -11.18 -10.57 1 98.62 473 SER A N 1
ATOM 3673 C CA . SER A 1 473 ? -13.773 -12.07 -10.156 1 98.62 473 SER A CA 1
ATOM 3674 C C . SER A 1 473 ? -13.227 -13.312 -9.461 1 98.62 473 SER A C 1
ATOM 3676 O O . SER A 1 473 ? -12.031 -13.602 -9.547 1 98.62 473 SER A O 1
ATOM 3678 N N . GLY A 1 474 ? -14.102 -13.984 -8.781 1 98.75 474 GLY A N 1
ATOM 3679 C CA . GLY A 1 474 ? -13.68 -15.148 -8.023 1 98.75 474 GLY A CA 1
ATOM 3680 C C . GLY A 1 474 ? -13.398 -16.359 -8.898 1 98.75 474 GLY A C 1
ATOM 3681 O O . GLY A 1 474 ? -12.664 -17.266 -8.5 1 98.75 474 GLY A O 1
ATOM 3682 N N . HIS A 1 475 ? -13.977 -16.375 -10.078 1 98.69 475 HIS A N 1
ATOM 3683 C CA . HIS A 1 475 ? -13.883 -17.562 -10.914 1 98.69 475 HIS A CA 1
ATOM 3684 C C . HIS A 1 475 ? -12.859 -17.375 -12.031 1 98.69 475 HIS A C 1
ATOM 3686 O O . HIS A 1 475 ? -12.438 -18.344 -12.664 1 98.69 475 HIS A O 1
ATOM 3692 N N . ALA A 1 476 ? -12.5 -16.078 -12.266 1 98.81 476 ALA A N 1
ATOM 3693 C CA . ALA A 1 476 ? -11.578 -15.758 -13.359 1 98.81 476 ALA A CA 1
ATOM 3694 C C . ALA A 1 476 ? -10.969 -14.367 -13.18 1 98.81 476 ALA A C 1
ATOM 3696 O O . ALA A 1 476 ? -11.477 -13.562 -12.398 1 98.81 476 ALA A O 1
ATOM 3697 N N . GLY A 1 477 ? -9.859 -14.172 -13.875 1 98.81 477 GLY A N 1
ATOM 3698 C CA . GLY A 1 477 ? -9.273 -12.844 -13.906 1 98.81 477 GLY A CA 1
ATOM 3699 C C . GLY A 1 477 ? -7.805 -12.836 -13.523 1 98.81 477 GLY A C 1
ATOM 3700 O O . GLY A 1 477 ? -7.102 -11.852 -13.758 1 98.81 477 GLY A O 1
ATOM 3701 N N . LEU A 1 478 ? -7.293 -13.898 -13.039 1 98.88 478 LEU A N 1
ATOM 3702 C CA . LEU A 1 478 ? -5.902 -13.961 -12.602 1 98.88 478 LEU A CA 1
ATOM 3703 C C . LEU A 1 478 ? -4.977 -14.234 -13.781 1 98.88 478 LEU A C 1
ATOM 3705 O O . LEU A 1 478 ? -5.316 -15.008 -14.68 1 98.88 478 LEU A O 1
ATOM 3709 N N . PHE A 1 479 ? -3.828 -13.578 -13.789 1 98.94 479 PHE A N 1
ATOM 3710 C CA . PHE A 1 479 ? -2.744 -13.797 -14.742 1 98.94 479 PHE A CA 1
ATOM 3711 C C . PHE A 1 479 ? -1.463 -14.195 -14.016 1 98.94 479 PHE A C 1
ATOM 3713 O O . PHE A 1 479 ? -1.226 -13.773 -12.883 1 98.94 479 PHE A O 1
ATOM 3720 N N . ALA A 1 480 ? -0.661 -14.984 -14.688 1 98.88 480 ALA A N 1
ATOM 3721 C CA . ALA A 1 480 ? 0.621 -15.352 -14.094 1 98.88 480 ALA A CA 1
ATOM 3722 C C . ALA A 1 480 ? 1.493 -16.109 -15.094 1 98.88 480 ALA A C 1
ATOM 3724 O O . ALA A 1 480 ? 1.024 -16.5 -16.172 1 98.88 480 ALA A O 1
ATOM 3725 N N . SER A 1 481 ? 2.713 -16.297 -14.727 1 98.88 481 SER A N 1
ATOM 3726 C CA . SER A 1 481 ? 3.648 -17.172 -15.43 1 98.88 481 SER A CA 1
ATOM 3727 C C . SER A 1 481 ? 3.666 -18.578 -14.828 1 98.88 481 SER A C 1
ATOM 3729 O O . SER A 1 481 ? 3.096 -18.797 -13.758 1 98.88 481 SER A O 1
ATOM 3731 N N . THR A 1 482 ? 4.371 -19.469 -15.555 1 98.88 482 THR A N 1
ATOM 3732 C CA . THR A 1 482 ? 4.496 -20.828 -15.07 1 98.88 482 THR A CA 1
ATOM 3733 C C . THR A 1 482 ? 5.301 -20.875 -13.773 1 98.88 482 THR A C 1
ATOM 3735 O O . THR A 1 482 ? 4.996 -21.656 -12.875 1 98.88 482 THR A O 1
ATOM 3738 N N . ASN A 1 483 ? 6.246 -20.031 -13.688 1 98.88 483 ASN A N 1
ATOM 3739 C CA . ASN A 1 483 ? 7.082 -20.016 -12.492 1 98.88 483 ASN A CA 1
ATOM 3740 C C . ASN A 1 483 ? 6.281 -19.609 -11.25 1 98.88 483 ASN A C 1
ATOM 3742 O O . ASN A 1 483 ? 6.395 -20.25 -10.203 1 98.88 483 ASN A O 1
ATOM 3746 N N . ASP A 1 484 ? 5.52 -18.609 -11.375 1 98.88 484 ASP A N 1
ATOM 3747 C CA . ASP A 1 484 ? 4.699 -18.172 -10.25 1 98.88 484 ASP A CA 1
ATOM 3748 C C . ASP A 1 484 ? 3.727 -19.281 -9.828 1 98.88 484 ASP A C 1
ATOM 3750 O O . ASP A 1 484 ? 3.504 -19.484 -8.633 1 98.88 484 ASP A O 1
ATOM 3754 N N . MET A 1 485 ? 3.215 -19.953 -10.797 1 98.88 485 MET A N 1
ATOM 3755 C CA . MET A 1 485 ? 2.318 -21.047 -10.484 1 98.88 485 MET A CA 1
ATOM 3756 C C . MET A 1 485 ? 3.057 -22.156 -9.727 1 98.88 485 MET A C 1
ATOM 3758 O O . MET A 1 485 ? 2.529 -22.719 -8.773 1 98.88 485 MET A O 1
ATOM 3762 N N . ALA A 1 486 ? 4.262 -22.438 -10.164 1 98.94 486 ALA A N 1
ATOM 3763 C CA . ALA A 1 486 ? 5.047 -23.469 -9.477 1 98.94 486 ALA A CA 1
ATOM 3764 C C . ALA A 1 486 ? 5.297 -23.078 -8.023 1 98.94 486 ALA A C 1
ATOM 3766 O O . ALA A 1 486 ? 5.234 -23.922 -7.129 1 98.94 486 ALA A O 1
ATOM 3767 N N . ILE A 1 487 ? 5.535 -21.812 -7.793 1 98.94 487 ILE A N 1
ATOM 3768 C CA . ILE A 1 487 ? 5.793 -21.328 -6.445 1 98.94 487 ILE A CA 1
ATOM 3769 C C . ILE A 1 487 ? 4.559 -21.531 -5.574 1 98.94 487 ILE A C 1
ATOM 3771 O O . ILE A 1 487 ? 4.648 -22.109 -4.488 1 98.94 487 ILE A O 1
ATOM 3775 N N . MET A 1 488 ? 3.438 -21.125 -6.055 1 98.81 488 MET A N 1
ATOM 3776 C CA . MET A 1 488 ? 2.18 -21.25 -5.32 1 98.81 488 MET A CA 1
ATOM 3777 C C . MET A 1 488 ? 1.896 -22.703 -4.957 1 98.81 488 MET A C 1
ATOM 3779 O O . MET A 1 488 ? 1.567 -23.016 -3.809 1 98.81 488 MET A O 1
ATOM 3783 N N . PHE A 1 489 ? 2.08 -23.516 -5.859 1 98.88 489 PHE A N 1
ATOM 3784 C CA . PHE A 1 489 ? 1.621 -24.875 -5.652 1 98.88 489 PHE A CA 1
ATOM 3785 C C . PHE A 1 489 ? 2.693 -25.719 -4.957 1 98.88 489 PHE A C 1
ATOM 3787 O O . PHE A 1 489 ? 2.396 -26.766 -4.387 1 98.88 489 PHE A O 1
ATOM 3794 N N . GLN A 1 490 ? 3.947 -25.219 -5.004 1 98.94 490 GLN A N 1
ATOM 3795 C CA . GLN A 1 490 ? 4.934 -25.828 -4.109 1 98.94 490 GLN A CA 1
ATOM 3796 C C . GLN A 1 490 ? 4.598 -25.531 -2.648 1 98.94 490 GLN A C 1
ATOM 3798 O O . GLN A 1 490 ? 4.75 -26.391 -1.786 1 98.94 490 GLN A O 1
ATOM 3803 N N . MET A 1 491 ? 4.18 -24.344 -2.412 1 98.94 491 MET A N 1
ATOM 3804 C CA . MET A 1 491 ? 3.736 -23.984 -1.065 1 98.94 491 MET A CA 1
ATOM 3805 C C . MET A 1 491 ? 2.627 -24.922 -0.596 1 98.94 491 MET A C 1
ATOM 3807 O O . MET A 1 491 ? 2.652 -25.406 0.538 1 98.94 491 MET A O 1
ATOM 3811 N N . LEU A 1 492 ? 1.725 -25.297 -1.415 1 98.88 492 LEU A N 1
ATOM 3812 C CA . LEU A 1 492 ? 0.641 -26.203 -1.061 1 98.88 492 LEU A CA 1
ATOM 3813 C C . LEU A 1 492 ? 1.15 -27.625 -0.939 1 98.88 492 LEU A C 1
ATOM 3815 O O . LEU A 1 492 ? 0.762 -28.359 -0.021 1 98.88 492 LEU A O 1
ATOM 3819 N N . LEU A 1 493 ? 2.008 -27.969 -1.893 1 98.88 493 LEU A N 1
ATOM 3820 C CA . LEU A 1 493 ? 2.584 -29.297 -1.826 1 98.88 493 LEU A CA 1
ATOM 3821 C C . LEU A 1 493 ? 3.355 -29.5 -0.525 1 98.88 493 LEU A C 1
ATOM 3823 O O . LEU A 1 493 ? 3.371 -30.594 0.034 1 98.88 493 LEU A O 1
ATOM 3827 N N . ASN A 1 494 ? 3.928 -28.391 -0.054 1 98.75 494 ASN A N 1
ATOM 3828 C CA . ASN A 1 494 ? 4.645 -28.391 1.217 1 98.75 494 ASN A CA 1
ATOM 3829 C C . ASN A 1 494 ? 3.682 -28.344 2.402 1 98.75 494 ASN A C 1
ATOM 3831 O O . ASN A 1 494 ? 4.109 -28.219 3.549 1 98.75 494 ASN A O 1
ATOM 3835 N N . LYS A 1 495 ? 2.463 -28.359 2.158 1 98.38 495 LYS A N 1
ATOM 3836 C CA . LYS A 1 495 ? 1.425 -28.312 3.184 1 98.38 495 LYS A CA 1
ATOM 3837 C C . LYS A 1 495 ? 1.45 -26.969 3.928 1 98.38 495 LYS A C 1
ATOM 3839 O O . LYS A 1 495 ? 1.303 -26.938 5.152 1 98.38 495 LYS A O 1
ATOM 3844 N N . GLY A 1 496 ? 1.816 -25.969 3.211 1 98.75 496 GLY A N 1
ATOM 3845 C CA . GLY A 1 496 ? 1.574 -24.625 3.734 1 98.75 496 GLY A CA 1
ATOM 3846 C C . GLY A 1 496 ? 2.852 -23.859 4.035 1 98.75 496 GLY A C 1
ATOM 3847 O O . GLY A 1 496 ? 2.807 -22.766 4.586 1 98.75 496 GLY A O 1
ATOM 3848 N N . THR A 1 497 ? 4.004 -24.359 3.689 1 98.69 497 THR A N 1
ATOM 3849 C CA . THR A 1 497 ? 5.246 -23.656 3.969 1 98.69 497 THR A CA 1
ATOM 3850 C C . THR A 1 497 ? 6.012 -23.375 2.678 1 98.69 497 THR A C 1
ATOM 3852 O O . THR A 1 497 ? 5.953 -24.156 1.733 1 98.69 497 THR A O 1
ATOM 3855 N N . TYR A 1 498 ? 6.684 -22.203 2.643 1 98.81 498 TYR A N 1
ATOM 3856 C CA . TYR A 1 498 ? 7.57 -21.828 1.546 1 98.81 498 TYR A CA 1
ATOM 3857 C C . TYR A 1 498 ? 8.406 -20.609 1.908 1 98.81 498 TYR A C 1
ATOM 3859 O O . TYR A 1 498 ? 7.922 -19.688 2.57 1 98.81 498 TYR A O 1
ATOM 3867 N N . GLY A 1 499 ? 9.641 -20.609 1.564 1 98.38 499 GLY A N 1
ATOM 3868 C CA . GLY A 1 499 ? 10.508 -19.469 1.79 1 98.38 499 GLY A CA 1
ATOM 3869 C C . GLY A 1 499 ? 10.734 -19.172 3.26 1 98.38 499 GLY A C 1
ATOM 3870 O O . GLY A 1 499 ? 10.914 -18.016 3.645 1 98.38 499 GLY A O 1
ATOM 3871 N N . GLY A 1 500 ? 10.602 -20.188 4.039 1 97.81 500 GLY A N 1
ATOM 3872 C CA . GLY A 1 500 ? 10.828 -20.031 5.465 1 97.81 500 GLY A CA 1
ATOM 3873 C C . GLY A 1 500 ? 9.625 -19.469 6.207 1 97.81 500 GLY A C 1
ATOM 3874 O O . GLY A 1 500 ? 9.727 -19.109 7.379 1 97.81 500 GLY A O 1
ATOM 3875 N N . GLN A 1 501 ? 8.516 -19.484 5.555 1 97.75 501 GLN A N 1
ATOM 3876 C CA . GLN A 1 501 ? 7.301 -18.953 6.156 1 97.75 501 GLN A CA 1
ATOM 3877 C C . GLN A 1 501 ? 6.164 -19.969 6.098 1 97.75 501 GLN A C 1
ATOM 3879 O O . GLN A 1 501 ? 6.059 -20.734 5.141 1 97.75 501 GLN A O 1
ATOM 3884 N N . GLN A 1 502 ? 5.402 -19.938 7.133 1 98.31 502 GLN A N 1
ATOM 3885 C CA . GLN A 1 502 ? 4.188 -20.75 7.156 1 98.31 502 GLN A CA 1
ATOM 3886 C C . GLN A 1 502 ? 2.982 -19.938 6.68 1 98.31 502 GLN A C 1
ATOM 3888 O O . GLN A 1 502 ? 2.625 -18.938 7.293 1 98.31 502 GLN A O 1
ATOM 3893 N N . TYR A 1 503 ? 2.361 -20.375 5.641 1 98.56 503 TYR A N 1
ATOM 3894 C CA . TYR A 1 503 ? 1.204 -19.688 5.074 1 98.56 503 TYR A CA 1
ATOM 3895 C C . TYR A 1 503 ? -0.094 -20.359 5.531 1 98.56 503 TYR A C 1
ATOM 3897 O O . TYR A 1 503 ? -1.096 -19.672 5.758 1 98.56 503 TYR A O 1
ATOM 3905 N N . PHE A 1 504 ? -0.04 -21.688 5.637 1 98.81 504 PHE A N 1
ATOM 3906 C CA . PHE A 1 504 ? -1.188 -22.469 6.098 1 98.81 504 PHE A CA 1
ATOM 3907 C C . PHE A 1 504 ? -0.752 -23.562 7.062 1 98.81 504 PHE A C 1
ATOM 3909 O O . PHE A 1 504 ? 0.377 -24.047 6.988 1 98.81 504 PHE A O 1
ATOM 3916 N N . LYS A 1 505 ? -1.693 -23.938 7.926 1 98.5 505 LYS A N 1
ATOM 3917 C CA . LYS A 1 505 ? -1.512 -25.172 8.672 1 98.5 505 LYS A CA 1
ATOM 3918 C C . LYS A 1 505 ? -1.657 -26.391 7.762 1 98.5 505 LYS A C 1
ATOM 3920 O O . LYS A 1 505 ? -2.498 -26.406 6.859 1 98.5 505 LYS A O 1
ATOM 3925 N N . PRO A 1 506 ? -0.868 -27.375 8.047 1 98.38 506 PRO A N 1
ATOM 3926 C CA . PRO A 1 506 ? -0.961 -28.578 7.211 1 98.38 506 PRO A CA 1
ATOM 3927 C C . PRO A 1 506 ? -2.375 -29.156 7.16 1 98.38 506 PRO A C 1
ATOM 3929 O O . PRO A 1 506 ? -2.826 -29.594 6.098 1 98.38 506 PRO A O 1
ATOM 3932 N N . GLN A 1 507 ? -3.051 -29.078 8.211 1 98.12 507 GLN A N 1
ATOM 3933 C CA . GLN A 1 507 ? -4.398 -29.641 8.281 1 98.12 507 GLN A CA 1
ATOM 3934 C C . GLN A 1 507 ? -5.348 -28.891 7.352 1 98.12 507 GLN A C 1
ATOM 3936 O O . GLN A 1 507 ? -6.25 -29.5 6.762 1 98.12 507 GLN A O 1
ATOM 3941 N N . THR A 1 508 ? -5.16 -27.609 7.25 1 98.44 508 THR A N 1
ATOM 3942 C CA . THR A 1 508 ? -5.984 -26.812 6.348 1 98.44 508 THR A CA 1
ATOM 3943 C C . THR A 1 508 ? -5.762 -27.219 4.898 1 98.44 508 THR A C 1
ATOM 3945 O O . THR A 1 508 ? -6.719 -27.438 4.156 1 98.44 508 THR A O 1
ATOM 3948 N N . VAL A 1 509 ? -4.508 -27.422 4.527 1 98.62 509 VAL A N 1
ATOM 3949 C CA . VAL A 1 509 ? -4.18 -27.812 3.164 1 98.62 509 VAL A CA 1
ATOM 3950 C C . VAL A 1 509 ? -4.758 -29.203 2.877 1 98.62 509 VAL A C 1
ATOM 3952 O O . VAL A 1 509 ? -5.398 -29.406 1.844 1 98.62 509 VAL A O 1
ATOM 3955 N N . ASP A 1 510 ? -4.609 -30.078 3.832 1 98.06 510 ASP A N 1
ATOM 3956 C CA . ASP A 1 510 ? -5.121 -31.438 3.668 1 98.06 510 ASP A CA 1
ATOM 3957 C C . ASP A 1 510 ? -6.637 -31.438 3.475 1 98.06 510 ASP A C 1
ATOM 3959 O O . ASP A 1 510 ? -7.156 -32.094 2.57 1 98.06 510 ASP A O 1
ATOM 3963 N N . THR A 1 511 ? -7.273 -30.672 4.234 1 97.75 511 THR A N 1
ATOM 3964 C CA . THR A 1 511 ? -8.727 -30.625 4.191 1 97.75 511 THR A CA 1
ATOM 3965 C C . THR A 1 511 ? -9.219 -30.094 2.844 1 97.75 511 THR A C 1
ATOM 3967 O O . THR A 1 511 ? -10.094 -30.688 2.219 1 97.75 511 THR A O 1
ATOM 3970 N N . PHE A 1 512 ? -8.664 -29.109 2.348 1 98.56 512 PHE A N 1
ATOM 3971 C CA . PHE A 1 512 ? -9.172 -28.438 1.156 1 98.56 512 PHE A CA 1
ATOM 3972 C C . PHE A 1 512 ? -8.797 -29.203 -0.102 1 98.56 512 PHE A C 1
ATOM 3974 O O . PHE A 1 512 ? -9.508 -29.141 -1.108 1 98.56 512 PHE A O 1
ATOM 3981 N N . THR A 1 513 ? -7.684 -29.984 -0.047 1 98.06 513 THR A N 1
ATOM 3982 C CA . THR A 1 513 ? -7.199 -30.641 -1.251 1 98.06 513 THR A CA 1
ATOM 3983 C C . THR A 1 513 ? -7.691 -32.094 -1.303 1 98.06 513 THR A C 1
ATOM 3985 O O . THR A 1 513 ? -7.477 -32.781 -2.295 1 98.06 513 THR A O 1
ATOM 3988 N N . ALA A 1 514 ? -8.383 -32.531 -0.336 1 96.12 514 ALA A N 1
ATOM 3989 C CA . ALA A 1 514 ? -8.898 -33.906 -0.29 1 96.12 514 ALA A CA 1
ATOM 3990 C C . ALA A 1 514 ? -10.336 -33.969 -0.805 1 96.12 514 ALA A C 1
ATOM 3992 O O . ALA A 1 514 ? -11.031 -32.938 -0.832 1 96.12 514 ALA A O 1
ATOM 3993 N N . GLN A 1 515 ? -10.688 -35.156 -1.239 1 93.62 515 GLN A N 1
ATOM 3994 C CA . GLN A 1 515 ? -12.094 -35.375 -1.567 1 93.62 515 GLN A CA 1
ATOM 3995 C C . GLN A 1 515 ? -12.984 -35.156 -0.345 1 93.62 515 GLN A C 1
ATOM 3997 O O . GLN A 1 515 ? -12.695 -35.688 0.732 1 93.62 515 GLN A O 1
ATOM 4002 N N . GLN A 1 516 ? -14.023 -34.406 -0.578 1 91.38 516 GLN A N 1
ATOM 4003 C CA . GLN A 1 516 ? -14.828 -34 0.57 1 91.38 516 GLN A CA 1
ATOM 4004 C C . GLN A 1 516 ? -16.25 -34.531 0.467 1 91.38 516 GLN A C 1
ATOM 4006 O O . GLN A 1 516 ? -17.031 -34.438 1.413 1 91.38 516 GLN A O 1
ATOM 4011 N N . SER A 1 517 ? -16.594 -35.094 -0.697 1 92.69 517 SER A N 1
ATOM 4012 C CA . SER A 1 517 ? -17.953 -35.594 -0.929 1 92.69 517 SER A CA 1
ATOM 4013 C C . SER A 1 517 ? -17.938 -36.844 -1.762 1 92.69 517 SER A C 1
ATOM 4015 O O . SER A 1 517 ? -16.969 -37.125 -2.473 1 92.69 517 SER A O 1
ATOM 4017 N N . ASN A 1 518 ? -19.047 -37.594 -1.613 1 91.62 518 ASN A N 1
ATOM 4018 C CA . ASN A 1 518 ? -19.203 -38.781 -2.432 1 91.62 518 ASN A CA 1
ATOM 4019 C C . ASN A 1 518 ? -19.891 -38.469 -3.756 1 91.62 518 ASN A C 1
ATOM 4021 O O . ASN A 1 518 ? -20.031 -39.344 -4.609 1 91.62 518 ASN A O 1
ATOM 4025 N N . ILE A 1 519 ? -20.234 -37.281 -3.863 1 91.81 519 ILE A N 1
ATOM 4026 C CA . ILE A 1 519 ? -21 -36.875 -5.035 1 91.81 519 ILE A CA 1
ATOM 4027 C C . ILE A 1 519 ? -20.031 -36.531 -6.184 1 91.81 519 ILE A C 1
ATOM 4029 O O . ILE A 1 519 ? -20.328 -36.844 -7.344 1 91.81 519 ILE A O 1
ATOM 4033 N N . SER A 1 520 ? -18.984 -35.969 -5.902 1 88.88 520 SER A N 1
ATOM 4034 C CA . SER A 1 520 ? -18.016 -35.594 -6.93 1 88.88 520 SER A CA 1
ATOM 4035 C C . SER A 1 520 ? -16.578 -35.781 -6.441 1 88.88 520 SER A C 1
ATOM 4037 O O . SER A 1 520 ? -16.344 -35.969 -5.242 1 88.88 520 SER A O 1
ATOM 4039 N N . ARG A 1 521 ? -15.594 -35.688 -7.395 1 92.5 521 ARG A N 1
ATOM 4040 C CA . ARG A 1 521 ? -14.172 -35.906 -7.125 1 92.5 521 ARG A CA 1
ATOM 4041 C C . ARG A 1 521 ? -13.562 -34.656 -6.488 1 92.5 521 ARG A C 1
ATOM 4043 O O . ARG A 1 521 ? -12.414 -34.688 -6.027 1 92.5 521 ARG A O 1
ATOM 4050 N N . ARG A 1 522 ? -14.273 -33.625 -6.32 1 94.25 522 ARG A N 1
ATOM 4051 C CA . ARG A 1 522 ? -13.734 -32.312 -6.043 1 94.25 522 ARG A CA 1
ATOM 4052 C C . ARG A 1 522 ? -13.258 -32.188 -4.602 1 94.25 522 ARG A C 1
ATOM 4054 O O . ARG A 1 522 ? -13.789 -32.875 -3.713 1 94.25 522 ARG A O 1
ATOM 4061 N N . GLY A 1 523 ? -12.188 -31.422 -4.348 1 97 523 GLY A N 1
ATOM 4062 C CA . GLY A 1 523 ? -11.938 -30.812 -3.053 1 97 523 GLY A CA 1
ATOM 4063 C C . GLY A 1 523 ? -12.711 -29.531 -2.838 1 97 523 GLY A C 1
ATOM 4064 O O . GLY A 1 523 ? -13.648 -29.234 -3.58 1 97 523 GLY A O 1
ATOM 4065 N N . LEU A 1 524 ? -12.391 -28.875 -1.774 1 98.19 524 LEU A N 1
ATOM 4066 C CA . LEU A 1 524 ? -13 -27.562 -1.579 1 98.19 524 LEU A CA 1
ATOM 4067 C C . LEU A 1 524 ? -12.359 -26.531 -2.492 1 98.19 524 LEU A C 1
ATOM 4069 O O . LEU A 1 524 ? -11.289 -25.984 -2.178 1 98.19 524 LEU A O 1
ATOM 4073 N N . GLY A 1 525 ? -12.977 -26.234 -3.572 1 97.88 525 GLY A N 1
ATOM 4074 C CA . GLY A 1 525 ? -12.445 -25.328 -4.582 1 97.88 525 GLY A CA 1
ATOM 4075 C C . GLY A 1 525 ? -11.547 -26.016 -5.59 1 97.88 525 GLY A C 1
ATOM 4076 O O . GLY A 1 525 ? -11.508 -25.641 -6.758 1 97.88 525 GLY A O 1
ATOM 4077 N N . PHE A 1 526 ? -10.93 -27.078 -5.219 1 98.56 526 PHE A N 1
ATOM 4078 C CA . PHE A 1 526 ? -9.945 -27.781 -6.047 1 98.56 526 PHE A CA 1
ATOM 4079 C C . PHE A 1 526 ? -10.609 -28.844 -6.906 1 98.56 526 PHE A C 1
ATOM 4081 O O . PHE A 1 526 ? -11.57 -29.484 -6.473 1 98.56 526 PHE A O 1
ATOM 4088 N N . ASP A 1 527 ? -10.117 -28.953 -8.156 1 98.12 527 ASP A N 1
ATOM 4089 C CA . ASP A 1 527 ? -10.367 -30.141 -8.945 1 98.12 527 ASP A CA 1
ATOM 4090 C C . ASP A 1 527 ? -9.414 -31.266 -8.555 1 98.12 527 ASP A C 1
ATOM 4092 O O . ASP A 1 527 ? -8.391 -31.031 -7.918 1 98.12 527 ASP A O 1
ATOM 4096 N N . ARG A 1 528 ? -9.875 -32.562 -8.859 1 97.88 528 ARG A N 1
ATOM 4097 C CA . ARG A 1 528 ? -9.055 -33.688 -8.438 1 97.88 528 ARG A CA 1
ATOM 4098 C C . ARG A 1 528 ? -9.141 -34.844 -9.445 1 97.88 528 ARG A C 1
ATOM 4100 O O . ARG A 1 528 ? -9.953 -34.812 -10.367 1 97.88 528 ARG A O 1
ATOM 4107 N N . TRP A 1 529 ? -8.305 -35.781 -9.172 1 97.06 529 TRP A N 1
ATOM 4108 C CA . TRP A 1 529 ? -8.344 -37.062 -9.875 1 97.06 529 TRP A CA 1
ATOM 4109 C C . TRP A 1 529 ? -9.742 -37.656 -9.828 1 97.06 529 TRP A C 1
ATOM 4111 O O . TRP A 1 529 ? -10.398 -37.625 -8.789 1 97.06 529 TRP A O 1
ATOM 4121 N N . ASP A 1 530 ? -10.109 -38.188 -11.031 1 95.31 530 ASP A N 1
ATOM 4122 C CA . ASP A 1 530 ? -11.422 -38.812 -11.125 1 95.31 530 ASP A CA 1
ATOM 4123 C C . ASP A 1 530 ? -11.344 -40.312 -10.812 1 95.31 530 ASP A C 1
ATOM 4125 O O . ASP A 1 530 ? -10.602 -41.062 -11.461 1 95.31 530 ASP A O 1
ATOM 4129 N N . PRO A 1 531 ? -12.141 -40.75 -9.898 1 92.94 531 PRO A N 1
ATOM 4130 C CA . PRO A 1 531 ? -12.102 -42.188 -9.547 1 92.94 531 PRO A CA 1
ATOM 4131 C C . PRO A 1 531 ? -12.68 -43.062 -10.648 1 92.94 531 PRO A C 1
ATOM 4133 O O . PRO A 1 531 ? -12.477 -44.281 -10.625 1 92.94 531 PRO A O 1
ATOM 4136 N N . ASN A 1 532 ? -13.469 -42.469 -11.469 1 93.38 532 ASN A N 1
ATOM 4137 C CA . ASN A 1 532 ? -13.883 -43.219 -12.656 1 93.38 532 ASN A CA 1
ATOM 4138 C C . ASN A 1 532 ? -12.742 -43.344 -13.664 1 93.38 532 ASN A C 1
ATOM 4140 O O . ASN A 1 532 ? -12.531 -42.438 -14.492 1 93.38 532 ASN A O 1
ATOM 4144 N N . LEU A 1 533 ? -12.133 -44.375 -13.711 1 92.19 533 LEU A N 1
ATOM 4145 C CA . LEU A 1 533 ? -10.891 -44.625 -14.438 1 92.19 533 LEU A CA 1
ATOM 4146 C C . LEU A 1 533 ? -11.117 -44.531 -15.938 1 92.19 533 LEU A C 1
ATOM 4148 O O . LEU A 1 533 ? -10.172 -44.344 -16.703 1 92.19 533 LEU A O 1
ATOM 4152 N N . SER A 1 534 ? -12.344 -44.75 -16.391 1 93.81 534 SER A N 1
ATOM 4153 C CA . SER A 1 534 ? -12.641 -44.656 -17.812 1 93.81 534 SER A CA 1
ATOM 4154 C C . SER A 1 534 ? -12.469 -43.219 -18.328 1 93.81 534 SER A C 1
ATOM 4156 O O . SER A 1 534 ? -12.242 -43 -19.516 1 93.81 534 SER A O 1
ATOM 4158 N N . LYS A 1 535 ? -12.523 -42.312 -17.406 1 92.56 535 LYS A N 1
ATOM 4159 C CA . LYS A 1 535 ? -12.414 -40.906 -17.781 1 92.56 535 LYS A CA 1
ATOM 4160 C C . LYS A 1 535 ? -10.961 -40.5 -17.984 1 92.56 535 LYS A C 1
ATOM 4162 O O . LYS A 1 535 ? -10.672 -39.531 -18.703 1 92.56 535 LYS A O 1
ATOM 4167 N N . LYS A 1 536 ? -10.023 -41.219 -17.312 1 95.81 536 LYS A N 1
ATOM 4168 C CA . LYS A 1 536 ? -8.594 -40.906 -17.422 1 95.81 536 LYS A CA 1
ATOM 4169 C C . LYS A 1 536 ? -8.305 -39.438 -17.141 1 95.81 536 LYS A C 1
ATOM 4171 O O . LYS A 1 536 ? -7.609 -38.781 -17.922 1 95.81 536 LYS A O 1
ATOM 4176 N N . TYR A 1 537 ? -8.836 -38.938 -16.062 1 96.06 537 TYR A N 1
ATOM 4177 C CA . TYR A 1 537 ? -8.719 -37.531 -15.727 1 96.06 537 TYR A CA 1
ATOM 4178 C C . TYR A 1 537 ? -7.934 -37.344 -14.438 1 96.06 537 TYR A C 1
ATOM 4180 O O . TYR A 1 537 ? -8.188 -38.031 -13.445 1 96.06 537 TYR A O 1
ATOM 4188 N N . PRO A 1 538 ? -7.043 -36.438 -14.375 1 97.5 538 PRO A N 1
ATOM 4189 C CA . PRO A 1 538 ? -6.656 -35.531 -15.453 1 97.5 538 PRO A CA 1
ATOM 4190 C C . PRO A 1 538 ? -5.777 -36.188 -16.5 1 97.5 538 PRO A C 1
ATOM 4192 O O . PRO A 1 538 ? -5.555 -35.625 -17.578 1 97.5 538 PRO A O 1
ATOM 4195 N N . SER A 1 539 ? -5.188 -37.281 -16.172 1 97.5 539 SER A N 1
ATOM 4196 C CA . SER A 1 539 ? -4.508 -38.188 -17.109 1 97.5 539 SER A CA 1
ATOM 4197 C C . SER A 1 539 ? -4.688 -39.656 -16.688 1 97.5 539 SER A C 1
ATOM 4199 O O . SER A 1 539 ? -5.094 -39.938 -15.562 1 97.5 539 SER A O 1
ATOM 4201 N N . ALA A 1 540 ? -4.32 -40.5 -17.594 1 96.88 540 ALA A N 1
ATOM 4202 C CA . ALA A 1 540 ? -4.527 -41.906 -17.328 1 96.88 540 ALA A CA 1
ATOM 4203 C C . ALA A 1 540 ? -3.607 -42.406 -16.203 1 96.88 540 ALA A C 1
ATOM 4205 O O . ALA A 1 540 ? -3.881 -43.438 -15.562 1 96.88 540 ALA A O 1
ATOM 4206 N N . THR A 1 541 ? -2.605 -41.656 -15.977 1 97.44 541 THR A N 1
ATOM 4207 C CA . THR A 1 541 ? -1.605 -42.156 -15.039 1 97.44 541 THR A CA 1
ATOM 4208 C C . THR A 1 541 ? -1.56 -41.281 -13.789 1 97.44 541 THR A C 1
ATOM 4210 O O . THR A 1 541 ? -0.681 -41.438 -12.938 1 97.44 541 THR A O 1
ATOM 4213 N N . ALA A 1 542 ? -2.455 -40.375 -13.648 1 97.75 542 ALA A N 1
ATOM 4214 C CA . ALA A 1 542 ? -2.514 -39.531 -12.445 1 97.75 542 ALA A CA 1
ATOM 4215 C C . ALA A 1 542 ? -2.85 -40.406 -11.219 1 97.75 542 ALA A C 1
ATOM 4217 O O . ALA A 1 542 ? -3.646 -41.344 -11.305 1 97.75 542 ALA A O 1
ATOM 4218 N N . SER A 1 543 ? -2.273 -40.062 -10.086 1 97.31 543 SER A N 1
ATOM 4219 C CA . SER A 1 543 ? -2.598 -40.781 -8.859 1 97.31 543 SER A CA 1
ATOM 4220 C C . SER A 1 543 ? -3.85 -40.219 -8.203 1 97.31 543 SER A C 1
ATOM 4222 O O . SER A 1 543 ? -4.277 -39.094 -8.531 1 97.31 543 SER A O 1
ATOM 4224 N N . PRO A 1 544 ? -4.391 -40.938 -7.195 1 96.5 544 PRO A N 1
ATOM 4225 C CA . PRO A 1 544 ? -5.59 -40.469 -6.5 1 96.5 544 PRO A CA 1
ATOM 4226 C C . PRO A 1 544 ? -5.324 -39.219 -5.645 1 96.5 544 PRO A C 1
ATOM 4228 O O . PRO A 1 544 ? -6.266 -38.594 -5.156 1 96.5 544 PRO A O 1
ATOM 4231 N N . GLN A 1 545 ? -4.113 -38.844 -5.453 1 97.38 545 GLN A N 1
ATOM 4232 C CA . GLN A 1 545 ? -3.781 -37.688 -4.621 1 97.38 545 GLN A CA 1
ATOM 4233 C C . GLN A 1 545 ? -3.615 -36.406 -5.461 1 97.38 545 GLN A C 1
ATOM 4235 O O . GLN A 1 545 ? -3.244 -35.375 -4.945 1 97.38 545 GLN A O 1
ATOM 4240 N N . THR A 1 546 ? -3.898 -36.531 -6.742 1 98.5 546 THR A N 1
ATOM 4241 C CA . THR A 1 546 ? -3.711 -35.406 -7.652 1 98.5 546 THR A CA 1
ATOM 4242 C C . THR A 1 546 ? -4.82 -34.375 -7.473 1 98.5 546 THR A C 1
ATOM 4244 O O . THR A 1 546 ? -6.004 -34.719 -7.449 1 98.5 546 THR A O 1
ATOM 4247 N N . TYR A 1 547 ? -4.477 -33.094 -7.27 1 98.69 547 TYR A N 1
ATOM 4248 C CA . TYR A 1 547 ? -5.418 -31.984 -7.223 1 98.69 547 TYR A CA 1
ATOM 4249 C C . TYR A 1 547 ? -4.902 -30.812 -8.031 1 98.69 547 TYR A C 1
ATOM 4251 O O . TYR A 1 547 ? -3.707 -30.703 -8.32 1 98.69 547 TYR A O 1
ATOM 4259 N N . GLY A 1 548 ? -5.691 -29.953 -8.477 1 98.69 548 GLY A N 1
ATOM 4260 C CA . GLY A 1 548 ? -5.391 -28.781 -9.297 1 98.69 548 GLY A CA 1
ATOM 4261 C C . GLY A 1 548 ? -6.613 -28.203 -9.984 1 98.69 548 GLY A C 1
ATOM 4262 O O . GLY A 1 548 ? -7.668 -28.062 -9.367 1 98.69 548 GLY A O 1
ATOM 4263 N N . HIS A 1 549 ? -6.418 -27.719 -11.195 1 98.75 549 HIS A N 1
ATOM 4264 C CA . HIS A 1 549 ? -7.504 -27.156 -11.984 1 98.75 549 HIS A CA 1
ATOM 4265 C C . HIS A 1 549 ? -7.055 -26.875 -13.414 1 98.75 549 HIS A C 1
ATOM 4267 O O . HIS A 1 549 ? -5.859 -26.703 -13.68 1 98.75 549 HIS A O 1
ATOM 4273 N N . THR A 1 550 ? -7.984 -26.906 -14.305 1 98.44 550 THR A N 1
ATOM 4274 C CA . THR A 1 550 ? -7.75 -26.422 -15.664 1 98.44 550 THR A CA 1
ATOM 4275 C C . THR A 1 550 ? -8.359 -25.047 -15.867 1 98.44 550 THR A C 1
ATOM 4277 O O . THR A 1 550 ? -9.094 -24.547 -15.008 1 98.44 550 THR A O 1
ATOM 4280 N N . GLY A 1 551 ? -7.938 -24.406 -16.922 1 98.5 551 GLY A N 1
ATOM 4281 C CA . GLY A 1 551 ? -8.5 -23.125 -17.344 1 98.5 551 GLY A CA 1
ATOM 4282 C C . GLY A 1 551 ? -9.016 -23.141 -18.766 1 98.5 551 GLY A C 1
ATOM 4283 O O . GLY A 1 551 ? -8.406 -23.766 -19.641 1 98.5 551 GLY A O 1
ATOM 4284 N N . TYR A 1 552 ? -10.062 -22.438 -18.984 1 98.31 552 TYR A N 1
ATOM 4285 C CA . TYR A 1 552 ? -10.742 -22.391 -20.281 1 98.31 552 TYR A CA 1
ATOM 4286 C C . TYR A 1 552 ? -9.805 -21.891 -21.375 1 98.31 552 TYR A C 1
ATOM 4288 O O . TYR A 1 552 ? -9.906 -22.328 -22.531 1 98.31 552 TYR A O 1
ATOM 4296 N N . THR A 1 553 ? -8.812 -21.047 -21.047 1 98.62 553 THR A N 1
ATOM 4297 C CA . THR A 1 553 ? -7.918 -20.438 -22.016 1 98.62 553 THR A CA 1
ATOM 4298 C C . THR A 1 553 ? -6.832 -21.422 -22.438 1 98.62 553 THR A C 1
ATOM 4300 O O . THR A 1 553 ? -5.992 -21.094 -23.281 1 98.62 553 THR A O 1
ATOM 4303 N N . GLY A 1 554 ? -6.836 -22.578 -21.906 1 98.56 554 GLY A N 1
ATOM 4304 C CA . GLY A 1 554 ? -5.875 -23.609 -22.25 1 98.56 554 GLY A CA 1
ATOM 4305 C C . GLY A 1 554 ? -4.785 -23.797 -21.219 1 98.56 554 GLY A C 1
ATOM 4306 O O . GLY A 1 554 ? -3.635 -24.078 -21.562 1 98.56 554 GLY A O 1
ATOM 4307 N N . THR A 1 555 ? -5.137 -23.594 -19.969 1 98.75 555 THR A N 1
ATOM 4308 C CA . THR A 1 555 ? -4.148 -23.688 -18.906 1 98.75 555 THR A CA 1
ATOM 4309 C C . THR A 1 555 ? -4.465 -24.875 -17.984 1 98.75 555 THR A C 1
ATOM 4311 O O . THR A 1 555 ? -5.574 -25.406 -18.016 1 98.75 555 THR A O 1
ATOM 4314 N N . ALA A 1 556 ? -3.428 -25.328 -17.25 1 98.88 556 ALA A N 1
ATOM 4315 C CA . ALA A 1 556 ? -3.598 -26.375 -16.25 1 98.88 556 ALA A CA 1
ATOM 4316 C C . ALA A 1 556 ? -2.49 -26.312 -15.203 1 98.88 556 ALA A C 1
ATOM 4318 O O . ALA A 1 556 ? -1.358 -25.938 -15.508 1 98.88 556 ALA A O 1
ATOM 4319 N N . VAL A 1 557 ? -2.85 -26.609 -14.039 1 98.94 557 VAL A N 1
ATOM 4320 C CA . VAL A 1 557 ? -1.886 -26.891 -12.984 1 98.94 557 VAL A CA 1
ATOM 4321 C C . VAL A 1 557 ? -2.334 -28.109 -12.18 1 98.94 557 VAL A C 1
ATOM 4323 O O . VAL A 1 557 ? -3.498 -28.203 -11.789 1 98.94 557 VAL A O 1
ATOM 4326 N N . TRP A 1 558 ? -1.421 -29.062 -11.992 1 98.94 558 TRP A N 1
ATOM 4327 C CA . TRP A 1 558 ? -1.705 -30.281 -11.242 1 98.94 558 TRP A CA 1
ATOM 4328 C C . TRP A 1 558 ? -0.584 -30.594 -10.25 1 98.94 558 TRP A C 1
ATOM 4330 O O . TRP A 1 558 ? 0.596 -30.516 -10.602 1 98.94 558 TRP A O 1
ATOM 4340 N N . VAL A 1 559 ? -0.997 -30.891 -9.055 1 98.88 559 VAL A N 1
ATOM 4341 C CA . VAL A 1 559 ? -0.098 -31.359 -8.008 1 98.88 559 VAL A CA 1
ATOM 4342 C C . VAL A 1 559 ? -0.371 -32.844 -7.727 1 98.88 559 VAL A C 1
ATOM 4344 O O . VAL A 1 559 ? -1.509 -33.219 -7.445 1 98.88 559 VAL A O 1
ATOM 4347 N N . ASP A 1 560 ? 0.618 -33.656 -7.867 1 98.62 560 ASP A N 1
ATOM 4348 C CA . ASP A 1 560 ? 0.528 -35.062 -7.48 1 98.62 560 ASP A CA 1
ATOM 4349 C C . ASP A 1 560 ? 1.385 -35.344 -6.246 1 98.62 560 ASP A C 1
ATOM 4351 O O . ASP A 1 560 ? 2.596 -35.531 -6.359 1 98.62 560 ASP A O 1
ATOM 4355 N N . GLN A 1 561 ? 0.723 -35.438 -5.137 1 97.81 561 GLN A N 1
ATOM 4356 C CA . GLN A 1 561 ? 1.423 -35.562 -3.865 1 97.81 561 GLN A CA 1
ATOM 4357 C C . GLN A 1 561 ? 2.197 -36.875 -3.805 1 97.81 561 GLN A C 1
ATOM 4359 O O . GLN A 1 561 ? 3.279 -36.938 -3.215 1 97.81 561 GLN A O 1
ATOM 4364 N N . ALA A 1 562 ? 1.689 -37.875 -4.418 1 97.25 562 ALA A N 1
ATOM 4365 C CA . ALA A 1 562 ? 2.316 -39.188 -4.375 1 97.25 562 ALA A CA 1
ATOM 4366 C C . ALA A 1 562 ? 3.678 -39.156 -5.062 1 97.25 562 ALA A C 1
ATOM 4368 O O . ALA A 1 562 ? 4.586 -39.906 -4.684 1 97.25 562 ALA A O 1
ATOM 4369 N N . ARG A 1 563 ? 3.865 -38.312 -5.988 1 98 563 ARG A N 1
ATOM 4370 C CA . ARG A 1 563 ? 5.098 -38.25 -6.77 1 98 563 ARG A CA 1
ATOM 4371 C C . ARG A 1 563 ? 5.934 -37.031 -6.391 1 98 563 ARG A C 1
ATOM 4373 O O . ARG A 1 563 ? 7.02 -36.812 -6.938 1 98 563 ARG A O 1
ATOM 4380 N N . GLY A 1 564 ? 5.391 -36.188 -5.469 1 98.38 564 GLY A N 1
ATOM 4381 C CA . GLY A 1 564 ? 6.059 -34.906 -5.25 1 98.38 564 GLY A CA 1
ATOM 4382 C C . GLY A 1 564 ? 6.152 -34.062 -6.504 1 98.38 564 GLY A C 1
ATOM 4383 O O . GLY A 1 564 ? 7.188 -33.438 -6.77 1 98.38 564 GLY A O 1
ATOM 4384 N N . LEU A 1 565 ? 5.059 -34.031 -7.301 1 98.75 565 LEU A N 1
ATOM 4385 C CA . LEU A 1 565 ? 5.086 -33.469 -8.648 1 98.75 565 LEU A CA 1
ATOM 4386 C C . LEU A 1 565 ? 4.195 -32.25 -8.75 1 98.75 565 LEU A C 1
ATOM 4388 O O . LEU A 1 565 ? 3.088 -32.219 -8.203 1 98.75 565 LEU A O 1
ATOM 4392 N N . ILE A 1 566 ? 4.691 -31.219 -9.391 1 98.94 566 ILE A N 1
ATOM 4393 C CA . ILE A 1 566 ? 3.9 -30.094 -9.898 1 98.94 566 ILE A CA 1
ATOM 4394 C C . ILE A 1 566 ? 4.027 -30.016 -11.414 1 98.94 566 ILE A C 1
ATOM 4396 O O . ILE A 1 566 ? 5.137 -29.984 -11.953 1 98.94 566 ILE A O 1
ATOM 4400 N N . TYR A 1 567 ? 2.945 -30.094 -12.047 1 98.94 567 TYR A N 1
ATOM 4401 C CA . TYR A 1 567 ? 2.844 -29.938 -13.492 1 98.94 567 TYR A CA 1
ATOM 4402 C C . TYR A 1 567 ? 2.064 -28.688 -13.852 1 98.94 567 TYR A C 1
ATOM 4404 O O . TYR A 1 567 ? 0.896 -28.547 -13.484 1 98.94 567 TYR A O 1
ATOM 4412 N N . VAL A 1 568 ? 2.705 -27.672 -14.609 1 98.94 568 VAL A N 1
ATOM 4413 C CA . VAL A 1 568 ? 2.053 -26.453 -15.062 1 98.94 568 VAL A CA 1
ATOM 4414 C C . VAL A 1 568 ? 2.07 -26.391 -16.578 1 98.94 568 VAL A C 1
ATOM 4416 O O . VAL A 1 568 ? 3.117 -26.578 -17.203 1 98.94 568 VAL A O 1
ATOM 4419 N N . PHE A 1 569 ? 0.949 -26.188 -17.156 1 98.94 569 PHE A N 1
ATOM 4420 C CA . PHE A 1 569 ? 0.774 -26 -18.594 1 98.94 569 PHE A CA 1
ATOM 4421 C C . PHE A 1 569 ? -0.022 -24.734 -18.891 1 98.94 569 PHE A C 1
ATOM 4423 O O . PHE A 1 569 ? -1.188 -24.625 -18.5 1 98.94 569 PHE A O 1
ATOM 4430 N N . LEU A 1 570 ? 0.584 -23.75 -19.562 1 98.94 570 LEU A N 1
ATOM 4431 C CA . LEU A 1 570 ? -0.116 -22.531 -19.938 1 98.94 570 LEU A CA 1
ATOM 4432 C C . LEU A 1 570 ? -0.117 -22.328 -21.453 1 98.94 570 LEU A C 1
ATOM 4434 O O . LEU A 1 570 ? 0.923 -22.469 -22.094 1 98.94 570 LEU A O 1
ATOM 4438 N N . SER A 1 571 ? -1.254 -22.062 -22 1 98.81 571 SER A N 1
ATOM 4439 C CA . SER A 1 571 ? -1.405 -21.781 -23.422 1 98.81 571 SER A CA 1
ATOM 4440 C C . SER A 1 571 ? -2.52 -20.766 -23.672 1 98.81 571 SER A C 1
ATOM 4442 O O . SER A 1 571 ? -3.195 -20.344 -22.734 1 98.81 571 SER A O 1
ATOM 4444 N N . ASN A 1 572 ? -2.604 -20.266 -24.844 1 98.62 572 ASN A N 1
ATOM 4445 C CA . ASN A 1 572 ? -3.693 -19.391 -25.266 1 98.62 572 ASN A CA 1
ATOM 4446 C C . ASN A 1 572 ? -4.512 -20.016 -26.391 1 98.62 572 ASN A C 1
ATOM 4448 O O . ASN A 1 572 ? -4.754 -19.375 -27.422 1 98.62 572 ASN A O 1
ATOM 4452 N N . ARG A 1 573 ? -5.043 -21.172 -26.109 1 98.12 573 ARG A N 1
ATOM 4453 C CA . ARG A 1 573 ? -5.711 -22 -27.125 1 98.12 573 ARG A CA 1
ATOM 4454 C C . ARG A 1 573 ? -6.895 -21.25 -27.734 1 98.12 573 ARG A C 1
ATOM 4456 O O . ARG A 1 573 ? -7.395 -21.625 -28.797 1 98.12 573 ARG A O 1
ATOM 4463 N N . VAL A 1 574 ? -7.363 -20.219 -27.125 1 98.19 574 VAL A N 1
ATOM 4464 C CA . VAL A 1 574 ? -8.547 -19.516 -27.578 1 98.19 574 VAL A CA 1
ATOM 4465 C C . VAL A 1 574 ? -8.141 -18.391 -28.547 1 98.19 574 VAL A C 1
ATOM 4467 O O . VAL A 1 574 ? -8.977 -17.609 -28.984 1 98.19 574 VAL A O 1
ATOM 4470 N N . ASN A 1 575 ? -6.906 -18.312 -28.797 1 97.81 575 ASN A N 1
ATOM 4471 C CA . ASN A 1 575 ? -6.418 -17.328 -29.766 1 97.81 575 ASN A CA 1
ATOM 4472 C C . ASN A 1 575 ? -6.301 -17.922 -31.156 1 97.81 575 ASN A C 1
ATOM 4474 O O . ASN A 1 575 ? -5.758 -19 -31.344 1 97.81 575 ASN A O 1
ATOM 4478 N N . PRO A 1 576 ? -6.645 -17.219 -32.25 1 97.12 576 PRO A N 1
ATOM 4479 C CA . PRO A 1 576 ? -7.41 -15.977 -32.219 1 97.12 576 PRO A CA 1
ATOM 4480 C C . PRO A 1 576 ? -8.883 -16.188 -31.891 1 97.12 576 PRO A C 1
ATOM 4482 O O . PRO A 1 576 ? -9.594 -15.242 -31.562 1 97.12 576 PRO A O 1
ATOM 4485 N N . SER A 1 577 ? -9.328 -17.516 -32.094 1 96.44 577 SER A N 1
ATOM 4486 C CA . SER A 1 577 ? -10.711 -17.875 -31.781 1 96.44 577 SER A CA 1
ATOM 4487 C C . SER A 1 577 ? -10.797 -19.219 -31.062 1 96.44 577 SER A C 1
ATOM 4489 O O . SER A 1 577 ? -9.859 -20.016 -31.109 1 96.44 577 SER A O 1
ATOM 4491 N N . VAL A 1 578 ? -11.875 -19.453 -30.422 1 93.75 578 VAL A N 1
ATOM 4492 C CA . VAL A 1 578 ? -12.062 -20.641 -29.609 1 93.75 578 VAL A CA 1
ATOM 4493 C C . VAL A 1 578 ? -12.102 -21.891 -30.5 1 93.75 578 VAL A C 1
ATOM 4495 O O . VAL A 1 578 ? -12.852 -21.938 -31.469 1 93.75 578 VAL A O 1
ATOM 4498 N N . THR A 1 579 ? -11.242 -22.812 -30.094 1 93.62 579 THR A N 1
ATOM 4499 C CA . THR A 1 579 ? -11.266 -24.141 -30.703 1 93.62 579 THR A CA 1
ATOM 4500 C C . THR A 1 579 ? -11.203 -25.234 -29.641 1 93.62 579 THR A C 1
ATOM 4502 O O . THR A 1 579 ? -10.844 -24.969 -28.484 1 93.62 579 THR A O 1
ATOM 4505 N N . ASN A 1 580 ? -11.578 -26.422 -30.016 1 95.25 580 ASN A N 1
ATOM 4506 C CA . ASN A 1 580 ? -11.547 -27.547 -29.078 1 95.25 580 ASN A CA 1
ATOM 4507 C C . ASN A 1 580 ? -10.359 -28.469 -29.344 1 95.25 580 ASN A C 1
ATOM 4509 O O . ASN A 1 580 ? -10.258 -29.547 -28.75 1 95.25 580 ASN A O 1
ATOM 4513 N N . LYS A 1 581 ? -9.469 -28.094 -30.141 1 97.69 581 LYS A N 1
ATOM 4514 C CA . LYS A 1 581 ? -8.414 -28.984 -30.609 1 97.69 581 LYS A CA 1
ATOM 4515 C C . LYS A 1 581 ? -7.48 -29.375 -29.469 1 97.69 581 LYS A C 1
ATOM 4517 O O . LYS A 1 581 ? -7.074 -30.547 -29.359 1 97.69 581 LYS A O 1
ATOM 4522 N N . LEU A 1 582 ? -7.125 -28.453 -28.656 1 98.06 582 LEU A N 1
ATOM 4523 C CA . LEU A 1 582 ? -6.234 -28.75 -27.531 1 98.06 582 LEU A CA 1
ATOM 4524 C C . LEU A 1 582 ? -6.82 -29.844 -26.656 1 98.06 582 LEU A C 1
ATOM 4526 O O . LEU A 1 582 ? -6.109 -30.75 -26.234 1 98.06 582 LEU A O 1
ATOM 4530 N N . VAL A 1 583 ? -8.109 -29.781 -26.406 1 96.81 583 VAL A N 1
ATOM 4531 C CA . VAL A 1 583 ? -8.812 -30.719 -25.547 1 96.81 583 VAL A CA 1
ATOM 4532 C C . VAL A 1 583 ? -8.984 -32.062 -26.25 1 96.81 583 VAL A C 1
ATOM 4534 O O . VAL A 1 583 ? -8.688 -33.125 -25.703 1 96.81 583 VAL A O 1
ATOM 4537 N N . SER A 1 584 ? -9.414 -31.984 -27.547 1 97.62 584 SER A N 1
ATOM 4538 C CA . SER A 1 584 ? -9.703 -33.219 -28.281 1 97.62 584 SER A CA 1
ATOM 4539 C C . SER A 1 584 ? -8.438 -34 -28.547 1 97.62 584 SER A C 1
ATOM 4541 O O . SER A 1 584 ? -8.477 -35.219 -28.656 1 97.62 584 SER A O 1
ATOM 4543 N N . MET A 1 585 ? -7.324 -33.312 -28.625 1 98.19 585 MET A N 1
ATOM 4544 C CA . MET A 1 585 ? -6.047 -33.969 -28.875 1 98.19 585 MET A CA 1
ATOM 4545 C C . MET A 1 585 ? -5.43 -34.469 -27.562 1 98.19 585 MET A C 1
ATOM 4547 O O . MET A 1 585 ? -4.387 -35.125 -27.578 1 98.19 585 MET A O 1
ATOM 4551 N N . GLY A 1 586 ? -6.008 -34.125 -26.422 1 98.19 586 GLY A N 1
ATOM 4552 C CA . GLY A 1 586 ? -5.543 -34.562 -25.125 1 98.19 586 GLY A CA 1
ATOM 4553 C C . GLY A 1 586 ? -4.168 -34.031 -24.766 1 98.19 586 GLY A C 1
ATOM 4554 O O . GLY A 1 586 ? -3.379 -34.719 -24.109 1 98.19 586 GLY A O 1
ATOM 4555 N N . ILE A 1 587 ? -3.861 -32.875 -25.219 1 98.62 587 ILE A N 1
ATOM 4556 C CA . ILE A 1 587 ? -2.5 -32.344 -25.125 1 98.62 587 ILE A CA 1
ATOM 4557 C C . ILE A 1 587 ? -2.064 -32.281 -23.672 1 98.62 587 ILE A C 1
ATOM 4559 O O . ILE A 1 587 ? -1.001 -32.812 -23.312 1 98.62 587 ILE A O 1
ATOM 4563 N N . ARG A 1 588 ? -2.84 -31.703 -22.781 1 98.75 588 ARG A N 1
ATOM 4564 C CA . ARG A 1 588 ? -2.508 -31.578 -21.375 1 98.75 588 ARG A CA 1
ATOM 4565 C C . ARG A 1 588 ? -2.34 -32.938 -20.719 1 98.75 588 ARG A C 1
ATOM 4567 O O . ARG A 1 588 ? -1.364 -33.156 -20 1 98.75 588 ARG A O 1
ATOM 4574 N N . SER A 1 589 ? -3.242 -33.844 -20.984 1 98.62 589 SER A N 1
ATOM 4575 C CA . SER A 1 589 ? -3.219 -35.188 -20.406 1 98.62 589 SER A CA 1
ATOM 4576 C C . SER A 1 589 ? -2.023 -35.969 -20.906 1 98.62 589 SER A C 1
ATOM 4578 O O . SER A 1 589 ? -1.348 -36.656 -20.125 1 98.62 589 SER A O 1
ATOM 4580 N N . ARG A 1 590 ? -1.753 -35.906 -22.172 1 98.75 590 ARG A N 1
ATOM 4581 C CA . ARG A 1 590 ? -0.646 -36.625 -22.766 1 98.75 590 ARG A CA 1
ATOM 4582 C C . ARG A 1 590 ? 0.692 -36.188 -22.203 1 98.75 590 ARG A C 1
ATOM 4584 O O . ARG A 1 590 ? 1.573 -37 -21.922 1 98.75 590 ARG A O 1
ATOM 4591 N N . ILE A 1 591 ? 0.799 -34.906 -22.047 1 98.88 591 ILE A N 1
ATOM 4592 C CA . ILE A 1 591 ? 2.031 -34.375 -21.469 1 98.88 591 ILE A CA 1
ATOM 4593 C C . ILE A 1 591 ? 2.188 -34.906 -20.031 1 98.88 591 ILE A C 1
ATOM 4595 O O . ILE A 1 591 ? 3.273 -35.312 -19.625 1 98.88 591 ILE A O 1
ATOM 4599 N N . GLN A 1 592 ? 1.113 -34.844 -19.266 1 98.81 592 GLN A N 1
ATOM 4600 C CA . GLN A 1 592 ? 1.173 -35.344 -17.891 1 98.81 592 GLN A CA 1
ATOM 4601 C C . GLN A 1 592 ? 1.583 -36.812 -17.859 1 98.81 592 GLN A C 1
ATOM 4603 O O . GLN A 1 592 ? 2.344 -37.25 -16.984 1 98.81 592 GLN A O 1
ATOM 4608 N N . GLU A 1 593 ? 1.137 -37.594 -18.797 1 98.69 593 GLU A N 1
ATOM 4609 C CA . GLU A 1 593 ? 1.487 -39 -18.859 1 98.69 593 GLU A CA 1
ATOM 4610 C C . GLU A 1 593 ? 2.979 -39.188 -19.125 1 98.69 593 GLU A C 1
ATOM 4612 O O . GLU A 1 593 ? 3.615 -40.062 -18.547 1 98.69 593 GLU A O 1
ATOM 4617 N N . VAL A 1 594 ? 3.502 -38.375 -20.031 1 98.75 594 VAL A N 1
ATOM 4618 C CA . VAL A 1 594 ? 4.938 -38.406 -20.297 1 98.75 594 VAL A CA 1
ATOM 4619 C C . VAL A 1 594 ? 5.711 -38.094 -19.016 1 98.75 594 VAL A C 1
ATOM 4621 O O . VAL A 1 594 ? 6.66 -38.812 -18.672 1 98.75 594 VAL A O 1
ATOM 4624 N N . ILE A 1 595 ? 5.297 -37.125 -18.297 1 98.88 595 ILE A N 1
ATOM 4625 C CA . ILE A 1 595 ? 5.949 -36.688 -17.078 1 98.88 595 ILE A CA 1
ATOM 4626 C C . ILE A 1 595 ? 5.898 -37.812 -16.031 1 98.88 595 ILE A C 1
ATOM 4628 O O . ILE A 1 595 ? 6.926 -38.156 -15.469 1 98.88 595 ILE A O 1
ATOM 4632 N N . ASN A 1 596 ? 4.66 -38.344 -15.82 1 98.62 596 ASN A N 1
ATOM 4633 C CA . ASN A 1 596 ? 4.48 -39.406 -14.828 1 98.62 596 ASN A CA 1
ATOM 4634 C C . ASN A 1 596 ? 5.332 -40.625 -15.164 1 98.62 596 ASN A C 1
ATOM 4636 O O . ASN A 1 596 ? 5.977 -41.219 -14.281 1 98.62 596 ASN A O 1
ATOM 4640 N N . SER A 1 597 ? 5.355 -40.938 -16.406 1 98.38 597 SER A N 1
ATOM 4641 C CA . SER A 1 597 ? 6.148 -42.094 -16.844 1 98.38 597 SER A CA 1
ATOM 4642 C C . SER A 1 597 ? 7.637 -41.875 -16.609 1 98.38 597 SER A C 1
ATOM 4644 O O . SER A 1 597 ? 8.344 -42.75 -16.141 1 98.38 597 SER A O 1
ATOM 4646 N N . ALA A 1 598 ? 8.039 -40.688 -16.953 1 98.25 598 ALA A N 1
ATOM 4647 C CA . ALA A 1 598 ? 9.445 -40.344 -16.766 1 98.25 598 ALA A CA 1
ATOM 4648 C C . ALA A 1 598 ? 9.828 -40.438 -15.289 1 98.25 598 ALA A C 1
ATOM 4650 O O . ALA A 1 598 ? 10.898 -40.969 -14.945 1 98.25 598 ALA A O 1
ATOM 4651 N N . ILE A 1 599 ? 9.023 -39.969 -14.367 1 98.19 599 ILE A N 1
ATOM 4652 C CA . ILE A 1 599 ? 9.273 -39.969 -12.93 1 98.19 599 ILE A CA 1
ATOM 4653 C C . ILE A 1 599 ? 9.258 -41.406 -12.414 1 98.19 599 ILE A C 1
ATOM 4655 O O . ILE A 1 599 ? 10.148 -41.812 -11.656 1 98.19 599 ILE A O 1
ATOM 4659 N N . ASP A 1 600 ? 8.273 -42.219 -12.906 1 97.56 600 ASP A N 1
ATOM 4660 C CA . ASP A 1 600 ? 8.133 -43.594 -12.445 1 97.56 600 ASP A CA 1
ATOM 4661 C C . ASP A 1 600 ? 9.336 -44.438 -12.867 1 97.56 600 ASP A C 1
ATOM 4663 O O . ASP A 1 600 ? 9.789 -45.312 -12.117 1 97.56 600 ASP A O 1
ATOM 4667 N N . LYS A 1 601 ? 9.852 -44.188 -14.031 1 96 601 LYS A N 1
ATOM 4668 C CA . LYS A 1 601 ? 11.031 -44.906 -14.508 1 96 601 LYS A CA 1
ATOM 4669 C C . LYS A 1 601 ? 12.25 -44.594 -13.641 1 96 601 LYS A C 1
ATOM 4671 O O . LYS A 1 601 ? 13.133 -45.438 -13.484 1 96 601 LYS A O 1
ATOM 4676 N N . GLY A 1 602 ? 12.289 -43.438 -13.172 1 89.38 602 GLY A N 1
ATOM 4677 C CA . GLY A 1 602 ? 13.375 -43.031 -12.297 1 89.38 602 GLY A CA 1
ATOM 4678 C C . GLY A 1 602 ? 13.297 -43.656 -10.914 1 89.38 602 GLY A C 1
ATOM 4679 O O . GLY A 1 602 ? 14.312 -43.844 -10.25 1 89.38 602 GLY A O 1
ATOM 4680 N N . MET A 1 603 ? 12.188 -43.875 -10.383 1 82.44 603 MET A N 1
ATOM 4681 C CA . MET A 1 603 ? 11.992 -44.469 -9.062 1 82.44 603 MET A CA 1
ATOM 4682 C C . MET A 1 603 ? 12.297 -45.969 -9.078 1 82.44 603 MET A C 1
ATOM 4684 O O . MET A 1 603 ? 12.633 -46.562 -8.047 1 82.44 603 MET A O 1
ATOM 4688 N N . GLU A 1 604 ? 12.016 -46.625 -10.211 1 72.62 604 GLU A N 1
ATOM 4689 C CA . GLU A 1 604 ? 12.297 -48.062 -10.352 1 72.62 604 GLU A CA 1
ATOM 4690 C C . GLU A 1 604 ? 13.797 -48.344 -10.367 1 72.62 604 GLU A C 1
ATOM 4692 O O . GLU A 1 604 ? 14.242 -49.438 -10.023 1 72.62 604 GLU A O 1
ATOM 4697 N N . LYS A 1 605 ? 14.633 -47.438 -10.484 1 55.19 605 LYS A N 1
ATOM 4698 C CA . LYS A 1 605 ? 16.078 -47.625 -10.453 1 55.19 605 LYS A CA 1
ATOM 4699 C C . LYS A 1 605 ? 16.641 -47.406 -9.055 1 55.19 605 LYS A C 1
ATOM 4701 O O . LYS A 1 605 ? 16.25 -46.469 -8.367 1 55.19 605 LYS A O 1
ATOM 4706 N N . MET B 1 1 ? -26.5 77 18.844 1 22.52 1 MET B N 1
ATOM 4707 C CA . MET B 1 1 ? -25.891 76.125 17.891 1 22.52 1 MET B CA 1
ATOM 4708 C C . MET B 1 1 ? -25.125 75 18.609 1 22.52 1 MET B C 1
ATOM 4710 O O . MET B 1 1 ? -24.531 74.125 17.969 1 22.52 1 MET B O 1
ATOM 4714 N N . TYR B 1 2 ? -25.016 75.062 19.938 1 21.56 2 TYR B N 1
ATOM 4715 C CA . TYR B 1 2 ? -24.234 74.188 20.828 1 21.56 2 TYR B CA 1
ATOM 4716 C C . TYR B 1 2 ? -24.984 72.875 21.141 1 21.56 2 TYR B C 1
ATOM 4718 O O . TYR B 1 2 ? -24.5 72.062 21.922 1 21.56 2 TYR B O 1
ATOM 4726 N N . LYS B 1 3 ? -26.328 73 20.984 1 35.62 3 LYS B N 1
ATOM 4727 C CA . LYS B 1 3 ? -27.125 71.875 21.516 1 35.62 3 LYS B CA 1
ATOM 4728 C C . LYS B 1 3 ? -26.922 70.562 20.703 1 35.62 3 LYS B C 1
ATOM 4730 O O . LYS B 1 3 ? -27.516 69.562 21 1 35.62 3 LYS B O 1
ATOM 4735 N N . ASN B 1 4 ? -26.375 70.812 19.531 1 27.94 4 ASN B N 1
ATOM 4736 C CA . ASN B 1 4 ? -26.391 69.688 18.641 1 27.94 4 ASN B CA 1
ATOM 4737 C C . ASN B 1 4 ? -25.297 68.688 19.016 1 27.94 4 ASN B C 1
ATOM 4739 O O . ASN B 1 4 ? -25.172 67.625 18.375 1 27.94 4 ASN B O 1
ATOM 4743 N N . ASN B 1 5 ? -24.219 69.062 19.797 1 32.28 5 ASN B N 1
ATOM 4744 C CA . ASN B 1 5 ? -23.078 68.188 19.922 1 32.28 5 ASN B CA 1
ATOM 4745 C C . ASN B 1 5 ? -23.328 67.062 20.938 1 32.28 5 ASN B C 1
ATOM 4747 O O . ASN B 1 5 ? -22.547 66.125 21.062 1 32.28 5 ASN B O 1
ATOM 4751 N N . LEU B 1 6 ? -24.25 67.25 21.906 1 40.03 6 LEU B N 1
ATOM 4752 C CA . LEU B 1 6 ? -24.359 66.312 23 1 40.03 6 LEU B CA 1
ATOM 4753 C C . LEU B 1 6 ? -25.062 65.062 22.547 1 40.03 6 LEU B C 1
ATOM 4755 O O . LEU B 1 6 ? -24.781 63.938 23.047 1 40.03 6 LEU B O 1
ATOM 4759 N N . VAL B 1 7 ? -25.938 65.125 21.484 1 39.06 7 VAL B N 1
ATOM 4760 C CA . VAL B 1 7 ? -26.688 63.938 21.109 1 39.06 7 VAL B CA 1
ATOM 4761 C C . VAL B 1 7 ? -25.766 62.938 20.406 1 39.06 7 VAL B C 1
ATOM 4763 O O . VAL B 1 7 ? -25.984 61.719 20.484 1 39.06 7 VAL B O 1
ATOM 4766 N N . GLN B 1 8 ? -24.641 63.438 19.797 1 35.03 8 GLN B N 1
ATOM 4767 C CA . GLN B 1 8 ? -23.797 62.5 19.078 1 35.03 8 GLN B CA 1
ATOM 4768 C C . GLN B 1 8 ? -22.984 61.656 20.047 1 35.03 8 GLN B C 1
ATOM 4770 O O . GLN B 1 8 ? -22.641 60.5 19.734 1 35.03 8 GLN B O 1
ATOM 4775 N N . THR B 1 9 ? -22.734 62.219 21.281 1 40.94 9 THR B N 1
ATOM 4776 C CA . THR B 1 9 ? -21.891 61.438 22.188 1 40.94 9 THR B CA 1
ATOM 4777 C C . THR B 1 9 ? -22.688 60.312 22.812 1 40.94 9 THR B C 1
ATOM 4779 O O . THR B 1 9 ? -22.156 59.219 23.047 1 40.94 9 THR B O 1
ATOM 4782 N N . ILE B 1 10 ? -24.031 60.5 22.953 1 41.31 10 ILE B N 1
ATOM 4783 C CA . ILE B 1 10 ? -24.781 59.438 23.641 1 41.31 10 ILE B CA 1
ATOM 4784 C C . ILE B 1 10 ? -25.016 58.281 22.688 1 41.31 10 ILE B C 1
ATOM 4786 O O . ILE B 1 10 ? -25.031 57.125 23.109 1 41.31 10 ILE B O 1
ATOM 4790 N N . ALA B 1 11 ? -25.078 58.562 21.359 1 39.28 11 ALA B N 1
ATOM 4791 C CA . ALA B 1 11 ? -25.312 57.438 20.438 1 39.28 11 ALA B CA 1
ATOM 4792 C C . ALA B 1 11 ? -24.078 56.562 20.328 1 39.28 11 ALA B C 1
ATOM 4794 O O . ALA B 1 11 ? -24.188 55.344 20.172 1 39.28 11 ALA B O 1
ATOM 4795 N N . VAL B 1 12 ? -22.891 57.219 20.5 1 39.22 12 VAL B N 1
ATOM 4796 C CA . VAL B 1 12 ? -21.703 56.375 20.422 1 39.22 12 VAL B CA 1
ATOM 4797 C C . VAL B 1 12 ? -21.625 55.5 21.656 1 39.22 12 VAL B C 1
ATOM 4799 O O . VAL B 1 12 ? -21.234 54.312 21.578 1 39.22 12 VAL B O 1
ATOM 4802 N N . CYS B 1 13 ? -22.156 56 22.812 1 37.25 13 CYS B N 1
ATOM 4803 C CA . CYS B 1 13 ? -22.078 55.156 24 1 37.25 13 CYS B CA 1
ATOM 4804 C C . CYS B 1 13 ? -23.094 54.031 23.938 1 37.25 13 CYS B C 1
ATOM 4806 O O . CYS B 1 13 ? -22.844 52.938 24.453 1 37.25 13 CYS B O 1
ATOM 4808 N N . PHE B 1 14 ? -24.281 54.312 23.328 1 38.62 14 PHE B N 1
ATOM 4809 C CA . PHE B 1 14 ? -25.266 53.219 23.281 1 38.62 14 PHE B CA 1
ATOM 4810 C C . PHE B 1 14 ? -24.844 52.156 22.281 1 38.62 14 PHE B C 1
ATOM 4812 O O . PHE B 1 14 ? -25.188 50.969 22.453 1 38.62 14 PHE B O 1
ATOM 4819 N N . LEU B 1 15 ? -24.188 52.562 21.172 1 36.12 15 LEU B N 1
ATOM 4820 C CA . LEU B 1 15 ? -23.734 51.5 20.266 1 36.12 15 LEU B CA 1
ATOM 4821 C C . LEU B 1 15 ? -22.609 50.688 20.906 1 36.12 15 LEU B C 1
ATOM 4823 O O . LEU B 1 15 ? -22.453 49.5 20.594 1 36.12 15 LEU B O 1
ATOM 4827 N N . ALA B 1 16 ? -21.812 51.281 21.75 1 37.66 16 ALA B N 1
ATOM 4828 C CA . ALA B 1 16 ? -20.781 50.531 22.469 1 37.66 16 ALA B CA 1
ATOM 4829 C C . ALA B 1 16 ? -21.406 49.625 23.516 1 37.66 16 ALA B C 1
ATOM 4831 O O . ALA B 1 16 ? -20.953 48.469 23.719 1 37.66 16 ALA B O 1
ATOM 4832 N N . ILE B 1 17 ? -22.484 50.062 24.172 1 41.38 17 ILE B N 1
ATOM 4833 C CA . ILE B 1 17 ? -23.141 49.219 25.172 1 41.38 17 ILE B CA 1
ATOM 4834 C C . ILE B 1 17 ? -23.859 48.062 24.484 1 41.38 17 ILE B C 1
ATOM 4836 O O . ILE B 1 17 ? -23.828 46.938 24.969 1 41.38 17 ILE B O 1
ATOM 4840 N N . SER B 1 18 ? -24.469 48.281 23.359 1 39.44 18 SER B N 1
ATOM 4841 C CA . SER B 1 18 ? -25.141 47.188 22.688 1 39.44 18 SER B CA 1
ATOM 4842 C C . SER B 1 18 ? -24.141 46.188 22.109 1 39.44 18 SER B C 1
ATOM 4844 O O . SER B 1 18 ? -24.422 45 22.031 1 39.44 18 SER B O 1
ATOM 4846 N N . THR B 1 19 ? -22.984 46.719 21.641 1 39.72 19 THR B N 1
ATOM 4847 C CA . THR B 1 19 ? -21.938 45.812 21.172 1 39.72 19 THR B CA 1
ATOM 4848 C C . THR B 1 19 ? -21.297 45.062 22.359 1 39.72 19 THR B C 1
ATOM 4850 O O . THR B 1 19 ? -20.953 43.906 22.25 1 39.72 19 THR B O 1
ATOM 4853 N N . PHE B 1 20 ? -21.094 45.75 23.438 1 41.78 20 PHE B N 1
ATOM 4854 C CA . PHE B 1 20 ? -20.625 45.094 24.641 1 41.78 20 PHE B CA 1
ATOM 4855 C C . PHE B 1 20 ? -21.656 44.094 25.141 1 41.78 20 PHE B C 1
ATOM 4857 O O . PHE B 1 20 ? -21.297 43.031 25.672 1 41.78 20 PHE B O 1
ATOM 4864 N N . SER B 1 21 ? -22.875 44.375 25 1 42.69 21 SER B N 1
ATOM 4865 C CA . SER B 1 21 ? -23.906 43.438 25.438 1 42.69 21 SER B CA 1
ATOM 4866 C C . SER B 1 21 ? -23.938 42.188 24.578 1 42.69 21 SER B C 1
ATOM 4868 O O . SER B 1 21 ? -24.25 41.094 25.062 1 42.69 21 SER B O 1
ATOM 4870 N N . ALA B 1 22 ? -23.797 42.406 23.297 1 45.78 22 ALA B N 1
ATOM 4871 C CA . ALA B 1 22 ? -23.766 41.25 22.391 1 45.78 22 ALA B CA 1
ATOM 4872 C C . ALA B 1 22 ? -22.516 40.438 22.594 1 45.78 22 ALA B C 1
ATOM 4874 O O . ALA B 1 22 ? -22.547 39.188 22.5 1 45.78 22 ALA B O 1
ATOM 4875 N N . CYS B 1 23 ? -21.375 41.062 22.766 1 46.53 23 CYS B N 1
ATOM 4876 C CA . CYS B 1 23 ? -20.125 40.375 23.094 1 46.53 23 CYS B CA 1
ATOM 4877 C C . CYS B 1 23 ? -20.219 39.625 24.406 1 46.53 23 CYS B C 1
ATOM 4879 O O . CYS B 1 23 ? -19.75 38.5 24.516 1 46.53 23 CYS B O 1
ATOM 4881 N N . ALA B 1 24 ? -20.75 40.312 25.5 1 55.34 24 ALA B N 1
ATOM 4882 C CA . ALA B 1 24 ? -20.953 39.656 26.781 1 55.34 24 ALA B CA 1
ATOM 4883 C C . ALA B 1 24 ? -21.891 38.469 26.641 1 55.34 24 ALA B C 1
ATOM 4885 O O . ALA B 1 24 ? -21.812 37.5 27.422 1 55.34 24 ALA B O 1
ATOM 4886 N N . GLN B 1 25 ? -22.344 38.406 25.453 1 76.69 25 GLN B N 1
ATOM 4887 C CA . GLN B 1 25 ? -23.375 37.406 25.234 1 76.69 25 GLN B CA 1
ATOM 4888 C C . GLN B 1 25 ? -22.797 36.094 24.734 1 76.69 25 GLN B C 1
ATOM 4890 O O . GLN B 1 25 ? -23.203 35.031 25.172 1 76.69 25 GLN B O 1
ATOM 4895 N N . GLU B 1 26 ? -21.641 36.219 24.016 1 89.25 26 GLU B N 1
ATOM 4896 C CA . GLU B 1 26 ? -21.062 34.969 23.516 1 89.25 26 GLU B CA 1
ATOM 4897 C C . GLU B 1 26 ? -20.328 34.219 24.609 1 89.25 26 GLU B C 1
ATOM 4899 O O . GLU B 1 26 ? -20.438 32.969 24.719 1 89.25 26 GLU B O 1
ATOM 4904 N N . HIS B 1 27 ? -19.609 34.938 25.438 1 92.88 27 HIS B N 1
ATOM 4905 C CA . HIS B 1 27 ? -18.891 34.344 26.547 1 92.88 27 HIS B CA 1
ATOM 4906 C C . HIS B 1 27 ? -19.844 33.625 27.5 1 92.88 27 HIS B C 1
ATOM 4908 O O . HIS B 1 27 ? -19.594 32.5 27.906 1 92.88 27 HIS B O 1
ATOM 4914 N N . GLN B 1 28 ? -20.844 34.344 27.812 1 93.5 28 GLN B N 1
ATOM 4915 C CA . GLN B 1 28 ? -21.812 33.75 28.734 1 93.5 28 GLN B CA 1
ATOM 4916 C C . GLN B 1 28 ? -22.484 32.531 28.125 1 93.5 28 GLN B C 1
ATOM 4918 O O . GLN B 1 28 ? -22.703 31.531 28.812 1 93.5 28 GLN B O 1
ATOM 4923 N N . LYS B 1 29 ? -22.797 32.688 26.906 1 95.62 29 LYS B N 1
ATOM 4924 C CA . LYS B 1 29 ? -23.391 31.562 26.203 1 95.62 29 LYS B CA 1
ATOM 4925 C C . LYS B 1 29 ? -22.453 30.359 26.188 1 95.62 29 LYS B C 1
ATOM 4927 O O . LYS B 1 29 ? -22.891 29.219 26.391 1 95.62 29 LYS B O 1
ATOM 4932 N N . ASN B 1 30 ? -21.234 30.625 25.984 1 96.31 30 ASN B N 1
ATOM 4933 C CA . ASN B 1 30 ? -20.234 29.562 25.953 1 96.31 30 ASN B CA 1
ATOM 4934 C C . ASN B 1 30 ? -20.062 28.922 27.312 1 96.31 30 ASN B C 1
ATOM 4936 O O . ASN B 1 30 ? -19.891 27.703 27.406 1 96.31 30 ASN B O 1
ATOM 4940 N N . GLU B 1 31 ? -20.078 29.688 28.312 1 95.69 31 GLU B N 1
ATOM 4941 C CA . GLU B 1 31 ? -19.984 29.141 29.656 1 95.69 31 GLU B CA 1
ATOM 4942 C C . GLU B 1 31 ? -21.156 28.219 29.953 1 95.69 31 GLU B C 1
ATOM 4944 O O . GLU B 1 31 ? -21 27.188 30.594 1 95.69 31 GLU B O 1
ATOM 4949 N N . GLU B 1 32 ? -22.281 28.672 29.531 1 96.56 32 GLU B N 1
ATOM 4950 C CA . GLU B 1 32 ? -23.469 27.844 29.719 1 96.56 32 GLU B CA 1
ATOM 4951 C C . GLU B 1 32 ? -23.344 26.531 28.938 1 96.56 32 GLU B C 1
ATOM 4953 O O . GLU B 1 32 ? -23.719 25.469 29.422 1 96.56 32 GLU B O 1
ATOM 4958 N N . LEU B 1 33 ? -22.906 26.672 27.766 1 96.62 33 LEU B N 1
ATOM 4959 C CA . LEU B 1 33 ? -22.703 25.484 26.938 1 96.62 33 LEU B CA 1
ATOM 4960 C C . LEU B 1 33 ? -21.734 24.516 27.594 1 96.62 33 LEU B C 1
ATOM 4962 O O . LEU B 1 33 ? -21.938 23.297 27.547 1 96.62 33 LEU B O 1
ATOM 4966 N N . LEU B 1 34 ? -20.703 24.984 28.219 1 97.31 34 LEU B N 1
ATOM 4967 C CA . LEU B 1 34 ? -19.734 24.141 28.922 1 97.31 34 LEU B CA 1
ATOM 4968 C C . LEU B 1 34 ? -20.406 23.375 30.062 1 97.31 34 LEU B C 1
ATOM 4970 O O . LEU B 1 34 ? -20.078 22.219 30.312 1 97.31 34 LEU B O 1
ATOM 4974 N N . LYS B 1 35 ? -21.234 24.078 30.719 1 97.12 35 LYS B N 1
ATOM 4975 C CA . LYS B 1 35 ? -21.969 23.422 31.797 1 97.12 35 LYS B CA 1
ATOM 4976 C C . LYS B 1 35 ? -22.859 22.297 31.266 1 97.12 35 LYS B C 1
ATOM 4978 O O . LYS B 1 35 ? -22.922 21.219 31.844 1 97.12 35 LYS B O 1
ATOM 4983 N N . VAL B 1 36 ? -23.516 22.672 30.203 1 97.62 36 VAL B N 1
ATOM 4984 C CA . VAL B 1 36 ? -24.375 21.672 29.562 1 97.62 36 VAL B CA 1
ATOM 4985 C C . VAL B 1 36 ? -23.547 20.469 29.141 1 97.62 36 VAL B C 1
ATOM 4987 O O . VAL B 1 36 ? -23.922 19.328 29.422 1 97.62 36 VAL B O 1
ATOM 4990 N N . ASN B 1 37 ? -22.469 20.703 28.516 1 98.12 37 ASN B N 1
ATOM 4991 C CA . ASN B 1 37 ? -21.578 19.625 28.047 1 98.12 37 ASN B CA 1
ATOM 4992 C C . ASN B 1 37 ? -21.078 18.797 29.219 1 98.12 37 ASN B C 1
ATOM 4994 O O . ASN B 1 37 ? -21.031 17.562 29.141 1 98.12 37 ASN B O 1
ATOM 4998 N N . SER B 1 38 ? -20.688 19.453 30.266 1 97.5 38 SER B N 1
ATOM 4999 C CA . SER B 1 38 ? -20.203 18.75 31.453 1 97.5 38 SER B CA 1
ATOM 5000 C C . SER B 1 38 ? -21.281 17.828 32.031 1 97.5 38 SER B C 1
ATOM 5002 O O . SER B 1 38 ? -20.984 16.703 32.438 1 97.5 38 SER B O 1
ATOM 5004 N N . ASN B 1 39 ? -22.438 18.344 32.031 1 97.81 39 ASN B N 1
ATOM 5005 C CA . ASN B 1 39 ? -23.547 17.531 32.531 1 97.81 39 ASN B CA 1
ATOM 5006 C C . ASN B 1 39 ? -23.781 16.297 31.641 1 97.81 39 ASN B C 1
ATOM 5008 O O . ASN B 1 39 ? -24.016 15.203 32.156 1 97.81 39 ASN B O 1
ATOM 5012 N N . ILE B 1 40 ? -23.75 16.5 30.375 1 98.31 40 ILE B N 1
ATOM 5013 C CA . ILE B 1 40 ? -23.922 15.383 29.453 1 98.31 40 ILE B CA 1
ATOM 5014 C C . ILE B 1 40 ? -22.828 14.352 29.672 1 98.31 40 ILE B C 1
ATOM 5016 O O . ILE B 1 40 ? -23.094 13.148 29.75 1 98.31 40 ILE B O 1
ATOM 5020 N N . LEU B 1 41 ? -21.594 14.781 29.797 1 98.25 41 LEU B N 1
ATOM 5021 C CA . LEU B 1 41 ? -20.453 13.891 29.984 1 98.25 41 LEU B CA 1
ATOM 5022 C C . LEU B 1 41 ? -20.562 13.117 31.297 1 98.25 41 LEU B C 1
ATOM 5024 O O . LEU B 1 41 ? -20.156 11.961 31.375 1 98.25 41 LEU B O 1
ATOM 5028 N N . GLN B 1 42 ? -21.141 13.742 32.312 1 96.94 42 GLN B N 1
ATOM 5029 C CA . GLN B 1 42 ? -21.328 13.078 33.594 1 96.94 42 GLN B CA 1
ATOM 5030 C C . GLN B 1 42 ? -22.328 11.93 33.469 1 96.94 42 GLN B C 1
ATOM 5032 O O . GLN B 1 42 ? -22.328 11.016 34.312 1 96.94 42 GLN B O 1
ATOM 5037 N N . HIS B 1 43 ? -23.109 12.016 32.469 1 97 43 HIS B N 1
ATOM 5038 C CA . HIS B 1 43 ? -24.125 10.992 32.25 1 97 43 HIS B CA 1
ATOM 5039 C C . HIS B 1 43 ? -23.828 10.195 30.984 1 97 43 HIS B C 1
ATOM 5041 O O . HIS B 1 43 ? -24.75 9.852 30.234 1 97 43 HIS B O 1
ATOM 5047 N N . THR B 1 44 ? -22.672 10.117 30.609 1 98.31 44 THR B N 1
ATOM 5048 C CA . THR B 1 44 ? -22.188 9.273 29.531 1 98.31 44 THR B CA 1
ATOM 5049 C C . THR B 1 44 ? -21.266 8.18 30.062 1 98.31 44 THR B C 1
ATOM 5051 O O . THR B 1 44 ? -20.359 8.445 30.844 1 98.31 44 THR B O 1
ATOM 5054 N N . VAL B 1 45 ? -21.547 6.898 29.703 1 98.62 45 VAL B N 1
ATOM 5055 C CA . VAL B 1 45 ? -20.812 5.758 30.234 1 98.62 45 VAL B CA 1
ATOM 5056 C C . VAL B 1 45 ? -20.312 4.883 29.094 1 98.62 45 VAL B C 1
ATOM 5058 O O . VAL B 1 45 ? -21.062 4.598 28.156 1 98.62 45 VAL B O 1
ATOM 5061 N N . LEU B 1 46 ? -19 4.516 29.109 1 98.81 46 LEU B N 1
ATOM 5062 C CA . LEU B 1 46 ? -18.422 3.559 28.172 1 98.81 46 LEU B CA 1
ATOM 5063 C C . LEU B 1 46 ? -18.562 2.135 28.703 1 98.81 46 LEU B C 1
ATOM 5065 O O . LEU B 1 46 ? -18.094 1.826 29.797 1 98.81 46 LEU B O 1
ATOM 5069 N N . LEU B 1 47 ? -19.219 1.331 27.922 1 98.38 47 LEU B N 1
ATOM 5070 C CA . LEU B 1 47 ? -19.453 -0.059 28.297 1 98.38 47 LEU B CA 1
ATOM 5071 C C . LEU B 1 47 ? -18.797 -1.01 27.312 1 98.38 47 LEU B C 1
ATOM 5073 O O . LEU B 1 47 ? -18.469 -0.617 26.188 1 98.38 47 LEU B O 1
ATOM 5077 N N . ASN B 1 48 ? -18.516 -2.234 27.672 1 97.94 48 ASN B N 1
ATOM 5078 C CA . ASN B 1 48 ? -18 -3.322 26.844 1 97.94 48 ASN B CA 1
ATOM 5079 C C . ASN B 1 48 ? -16.656 -2.959 26.203 1 97.94 48 ASN B C 1
ATOM 5081 O O . ASN B 1 48 ? -16.469 -3.182 25 1 97.94 48 ASN B O 1
ATOM 5085 N N . ASN B 1 49 ? -15.742 -2.441 26.953 1 98.31 49 ASN B N 1
ATOM 5086 C CA . ASN B 1 49 ? -14.453 -2.037 26.391 1 98.31 49 ASN B CA 1
ATOM 5087 C C . ASN B 1 49 ? -13.312 -2.857 26.984 1 98.31 49 ASN B C 1
ATOM 5089 O O . ASN B 1 49 ? -12.234 -2.32 27.266 1 98.31 49 ASN B O 1
ATOM 5093 N N . GLN B 1 50 ? -13.562 -4.141 27.203 1 95.75 50 GLN B N 1
ATOM 5094 C CA . GLN B 1 50 ? -12.594 -5.051 27.812 1 95.75 50 GLN B CA 1
ATOM 5095 C C . GLN B 1 50 ? -11.328 -5.156 26.953 1 95.75 50 GLN B C 1
ATOM 5097 O O . GLN B 1 50 ? -10.234 -5.336 27.484 1 95.75 50 GLN B O 1
ATOM 5102 N N . ASN B 1 51 ? -11.438 -4.977 25.672 1 96.19 51 ASN B N 1
ATOM 5103 C CA . ASN B 1 51 ? -10.305 -5.113 24.766 1 96.19 51 ASN B CA 1
ATOM 5104 C C . ASN B 1 51 ? -9.695 -3.758 24.422 1 96.19 51 ASN B C 1
ATOM 5106 O O . ASN B 1 51 ? -8.898 -3.654 23.484 1 96.19 51 ASN B O 1
ATOM 5110 N N . SER B 1 52 ? -10.109 -2.719 25.062 1 97.5 52 SER B N 1
ATOM 5111 C CA . SER B 1 52 ? -9.562 -1.374 24.922 1 97.5 52 SER B CA 1
ATOM 5112 C C . SER B 1 52 ? -9.633 -0.896 23.484 1 97.5 52 SER B C 1
ATOM 5114 O O . SER B 1 52 ? -8.648 -0.368 22.953 1 97.5 52 SER B O 1
ATOM 5116 N N . ILE B 1 53 ? -10.789 -1.16 22.891 1 98.12 53 ILE B N 1
ATOM 5117 C CA . ILE B 1 53 ? -11.008 -0.699 21.516 1 98.12 53 ILE B CA 1
ATOM 5118 C C . ILE B 1 53 ? -11.117 0.824 21.5 1 98.12 53 ILE B C 1
ATOM 5120 O O . ILE B 1 53 ? -10.602 1.478 20.594 1 98.12 53 ILE B O 1
ATOM 5124 N N . ILE B 1 54 ? -11.844 1.404 22.484 1 98.56 54 ILE B N 1
ATOM 5125 C CA . ILE B 1 54 ? -11.977 2.848 22.656 1 98.56 54 ILE B CA 1
ATOM 5126 C C . ILE B 1 54 ? -10.969 3.346 23.688 1 98.56 54 ILE B C 1
ATOM 5128 O O . ILE B 1 54 ? -10.875 2.795 24.781 1 98.56 54 ILE B O 1
ATOM 5132 N N . PRO B 1 55 ? -10.203 4.359 23.359 1 98.56 55 PRO B N 1
ATOM 5133 C CA . PRO B 1 55 ? -10.242 5.121 22.109 1 98.56 55 PRO B CA 1
ATOM 5134 C C . PRO B 1 55 ? -9.586 4.379 20.953 1 98.56 55 PRO B C 1
ATOM 5136 O O . PRO B 1 55 ? -8.703 3.543 21.156 1 98.56 55 PRO B O 1
ATOM 5139 N N . LEU B 1 56 ? -10.023 4.691 19.766 1 98.56 56 LEU B N 1
ATOM 5140 C CA . LEU B 1 56 ? -9.508 4.039 18.562 1 98.56 56 LEU B CA 1
ATOM 5141 C C . LEU B 1 56 ? -8.031 4.352 18.359 1 98.56 56 LEU B C 1
ATOM 5143 O O . LEU B 1 56 ? -7.602 5.488 18.562 1 98.56 56 LEU B O 1
ATOM 5147 N N . THR B 1 57 ? -7.262 3.332 18.078 1 97.75 57 THR B N 1
ATOM 5148 C CA . THR B 1 57 ? -5.852 3.438 17.719 1 97.75 57 THR B CA 1
ATOM 5149 C C . THR B 1 57 ? -5.59 2.787 16.359 1 97.75 57 THR B C 1
ATOM 5151 O O . THR B 1 57 ? -6.512 2.289 15.711 1 97.75 57 THR B O 1
ATOM 5154 N N . GLU B 1 58 ? -4.461 2.832 15.828 1 97.44 58 GLU B N 1
ATOM 5155 C CA . GLU B 1 58 ? -4.047 2.203 14.578 1 97.44 58 GLU B CA 1
ATOM 5156 C C . GLU B 1 58 ? -4.973 2.598 13.43 1 97.44 58 GLU B C 1
ATOM 5158 O O . GLU B 1 58 ? -5.484 1.733 12.711 1 97.44 58 GLU B O 1
ATOM 5163 N N . LEU B 1 59 ? -5.109 3.855 13.266 1 98.31 59 LEU B N 1
ATOM 5164 C CA . LEU B 1 59 ? -6.062 4.371 12.289 1 98.31 59 LEU B CA 1
ATOM 5165 C C . LEU B 1 59 ? -5.668 3.955 10.875 1 98.31 59 LEU B C 1
ATOM 5167 O O . LEU B 1 59 ? -6.527 3.811 10.008 1 98.31 59 LEU B O 1
ATOM 5171 N N . GLU B 1 60 ? -4.344 3.732 10.641 1 96.94 60 GLU B N 1
ATOM 5172 C CA . GLU B 1 60 ? -3.855 3.346 9.32 1 96.94 60 GLU B CA 1
ATOM 5173 C C . GLU B 1 60 ? -4.387 1.975 8.922 1 96.94 60 GLU B C 1
ATOM 5175 O O . GLU B 1 60 ? -4.375 1.622 7.738 1 96.94 60 GLU B O 1
ATOM 5180 N N . LYS B 1 61 ? -4.926 1.223 9.844 1 96.56 61 LYS B N 1
ATOM 5181 C CA . LYS B 1 61 ? -5.426 -0.122 9.57 1 96.56 61 LYS B CA 1
ATOM 5182 C C . LYS B 1 61 ? -6.949 -0.138 9.492 1 96.56 61 LYS B C 1
ATOM 5184 O O . LYS B 1 61 ? -7.559 -1.2 9.352 1 96.56 61 LYS B O 1
ATOM 5189 N N . LYS B 1 62 ? -7.539 1.052 9.523 1 97.62 62 LYS B N 1
ATOM 5190 C CA . LYS B 1 62 ? -8.992 1.081 9.648 1 97.62 62 LYS B CA 1
ATOM 5191 C C . LYS B 1 62 ? -9.633 1.784 8.453 1 97.62 62 LYS B C 1
ATOM 5193 O O . LYS B 1 62 ? -9.125 2.805 7.984 1 97.62 62 LYS B O 1
ATOM 5198 N N . ASN B 1 63 ? -10.602 1.194 7.891 1 97.94 63 ASN B N 1
ATOM 5199 C CA . ASN B 1 63 ? -11.594 1.81 7.012 1 97.94 63 ASN B CA 1
ATOM 5200 C C . ASN B 1 63 ? -12.938 1.982 7.715 1 97.94 63 ASN B C 1
ATOM 5202 O O . ASN B 1 63 ? -13.641 1.005 7.957 1 97.94 63 ASN B O 1
ATOM 5206 N N . ILE B 1 64 ? -13.328 3.217 8.016 1 98.62 64 ILE B N 1
ATOM 5207 C CA . ILE B 1 64 ? -14.359 3.465 9.016 1 98.62 64 ILE B CA 1
ATOM 5208 C C . ILE B 1 64 ? -15.625 3.975 8.328 1 98.62 64 ILE B C 1
ATOM 5210 O O . ILE B 1 64 ? -15.562 4.859 7.473 1 98.62 64 ILE B O 1
ATOM 5214 N N . ALA B 1 65 ? -16.766 3.449 8.695 1 98.75 65 ALA B N 1
ATOM 5215 C CA . ALA B 1 65 ? -18.078 3.951 8.328 1 98.75 65 ALA B CA 1
ATOM 5216 C C . ALA B 1 65 ? -18.844 4.422 9.562 1 98.75 65 ALA B C 1
ATOM 5218 O O . ALA B 1 65 ? -18.703 3.852 10.641 1 98.75 65 ALA B O 1
ATOM 5219 N N . SER B 1 66 ? -19.578 5.492 9.406 1 98.81 66 SER B N 1
ATOM 5220 C CA . SER B 1 66 ? -20.594 5.902 10.375 1 98.81 66 SER B CA 1
ATOM 5221 C C . SER B 1 66 ? -22 5.594 9.867 1 98.81 66 SER B C 1
ATOM 5223 O O . SER B 1 66 ? -22.328 5.871 8.711 1 98.81 66 SER B O 1
ATOM 5225 N N . VAL B 1 67 ? -22.781 4.961 10.719 1 98.69 67 VAL B N 1
ATOM 5226 C CA . VAL B 1 67 ? -24.141 4.566 10.328 1 98.69 67 VAL B CA 1
ATOM 5227 C C . VAL B 1 67 ? -25.156 5.172 11.297 1 98.69 67 VAL B C 1
ATOM 5229 O O . VAL B 1 67 ? -25.109 4.902 12.5 1 98.69 67 VAL B O 1
ATOM 5232 N N . SER B 1 68 ? -26.078 5.934 10.781 1 98.38 68 SER B N 1
ATOM 5233 C CA . SER B 1 68 ? -27.188 6.438 11.57 1 98.38 68 SER B CA 1
ATOM 5234 C C . SER B 1 68 ? -28.406 5.523 11.453 1 98.38 68 SER B C 1
ATOM 5236 O O . SER B 1 68 ? -28.891 5.258 10.352 1 98.38 68 SER B O 1
ATOM 5238 N N . LEU B 1 69 ? -28.828 5.008 12.562 1 97.19 69 LEU B N 1
ATOM 5239 C CA . LEU B 1 69 ? -30.078 4.254 12.617 1 97.19 69 LEU B CA 1
ATOM 5240 C C . LEU B 1 69 ? -31.203 5.094 13.227 1 97.19 69 LEU B C 1
ATOM 5242 O O . LEU B 1 69 ? -31.75 4.746 14.273 1 97.19 69 LEU B O 1
ATOM 5246 N N . GLY B 1 70 ? -31.453 6.203 12.57 1 92.94 70 GLY B N 1
ATOM 5247 C CA . GLY B 1 70 ? -32.531 7.082 12.969 1 92.94 70 GLY B CA 1
ATOM 5248 C C . GLY B 1 70 ? -32.094 8.188 13.914 1 92.94 70 GLY B C 1
ATOM 5249 O O . GLY B 1 70 ? -32.906 8.711 14.688 1 92.94 70 GLY B O 1
ATOM 5250 N N . PHE B 1 71 ? -30.906 8.531 13.914 1 95.31 71 PHE B N 1
ATOM 5251 C CA . PHE B 1 71 ? -30.391 9.578 14.789 1 95.31 71 PHE B CA 1
ATOM 5252 C C . PHE B 1 71 ? -30.422 10.93 14.086 1 95.31 71 PHE B C 1
ATOM 5254 O O . PHE B 1 71 ? -29.734 11.141 13.094 1 95.31 71 PHE B O 1
ATOM 5261 N N . ALA B 1 72 ? -31.109 11.852 14.625 1 95 72 ALA B N 1
ATOM 5262 C CA . ALA B 1 72 ? -31.453 13.109 13.977 1 95 72 ALA B CA 1
ATOM 5263 C C . ALA B 1 72 ? -30.234 14.023 13.867 1 95 72 ALA B C 1
ATOM 5265 O O . ALA B 1 72 ? -30.203 14.914 13.016 1 95 72 ALA B O 1
ATOM 5266 N N . PHE B 1 73 ? -29.234 13.844 14.727 1 97.31 73 PHE B N 1
ATOM 5267 C CA . PHE B 1 73 ? -28.109 14.773 14.773 1 97.31 73 PHE B CA 1
ATOM 5268 C C . PHE B 1 73 ? -26.859 14.125 14.203 1 97.31 73 PHE B C 1
ATOM 5270 O O . PHE B 1 73 ? -25.734 14.469 14.594 1 97.31 73 PHE B O 1
ATOM 5277 N N . GLN B 1 74 ? -27.031 13.211 13.289 1 96.88 74 GLN B N 1
ATOM 5278 C CA . GLN B 1 74 ? -25.906 12.43 12.75 1 96.88 74 GLN B CA 1
ATOM 5279 C C . GLN B 1 74 ? -24.922 13.328 12.016 1 96.88 74 GLN B C 1
ATOM 5281 O O . GLN B 1 74 ? -23.719 13.07 12.039 1 96.88 74 GLN B O 1
ATOM 5286 N N . ASN B 1 75 ? -25.406 14.32 11.359 1 97.31 75 ASN B N 1
ATOM 5287 C CA . ASN B 1 75 ? -24.516 15.219 10.609 1 97.31 75 ASN B CA 1
ATOM 5288 C C . ASN B 1 75 ? -23.469 15.852 11.523 1 97.31 75 ASN B C 1
ATOM 5290 O O . ASN B 1 75 ? -22.328 16.031 11.109 1 97.31 75 ASN B O 1
ATOM 5294 N N . VAL B 1 76 ? -23.859 16.219 12.734 1 97.88 76 VAL B N 1
ATOM 5295 C CA . VAL B 1 76 ? -22.938 16.797 13.695 1 97.88 76 VAL B CA 1
ATOM 5296 C C . VAL B 1 76 ? -21.922 15.75 14.141 1 97.88 76 VAL B C 1
ATOM 5298 O O . VAL B 1 76 ? -20.719 16.031 14.211 1 97.88 76 VAL B O 1
ATOM 5301 N N . SER B 1 77 ? -22.438 14.562 14.383 1 98.31 77 SER B N 1
ATOM 5302 C CA . SER B 1 77 ? -21.531 13.469 14.75 1 98.31 77 SER B CA 1
ATOM 5303 C C . SER B 1 77 ? -20.516 13.195 13.648 1 98.31 77 SER B C 1
ATOM 5305 O O . SER B 1 77 ? -19.328 13.062 13.922 1 98.31 77 SER B O 1
ATOM 5307 N N . ASP B 1 78 ? -21 13.133 12.438 1 98.44 78 ASP B N 1
ATOM 5308 C CA . ASP B 1 78 ? -20.141 12.859 11.289 1 98.44 78 ASP B CA 1
ATOM 5309 C C . ASP B 1 78 ? -19.078 13.938 11.133 1 98.44 78 ASP B C 1
ATOM 5311 O O . ASP B 1 78 ? -17.922 13.641 10.789 1 98.44 78 ASP B O 1
ATOM 5315 N N . SER B 1 79 ? -19.469 15.156 11.32 1 97.81 79 SER B N 1
ATOM 5316 C CA . SER B 1 79 ? -18.516 16.266 11.227 1 97.81 79 SER B CA 1
ATOM 5317 C C . SER B 1 79 ? -17.359 16.094 12.219 1 97.81 79 SER B C 1
ATOM 5319 O O . SER B 1 79 ? -16.203 16.281 11.867 1 97.81 79 SER B O 1
ATOM 5321 N N . LEU B 1 80 ? -17.719 15.672 13.422 1 98.06 80 LEU B N 1
ATOM 5322 C CA . LEU B 1 80 ? -16.688 15.5 14.445 1 98.06 80 LEU B CA 1
ATOM 5323 C C . LEU B 1 80 ? -15.867 14.234 14.195 1 98.06 80 LEU B C 1
ATOM 5325 O O . LEU B 1 80 ? -14.648 14.227 14.375 1 98.06 80 LEU B O 1
ATOM 5329 N N . LEU B 1 81 ? -16.547 13.18 13.773 1 98.69 81 LEU B N 1
ATOM 5330 C CA . LEU B 1 81 ? -15.82 11.953 13.445 1 98.69 81 LEU B CA 1
ATOM 5331 C C . LEU B 1 81 ? -14.742 12.227 12.406 1 98.69 81 LEU B C 1
ATOM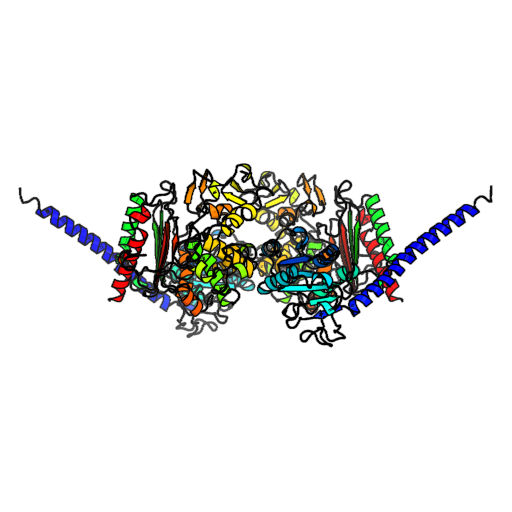 5333 O O . LEU B 1 81 ? -13.609 11.75 12.539 1 98.69 81 LEU B O 1
ATOM 5337 N N . ASN B 1 82 ? -15.023 13.031 11.445 1 98.25 82 ASN B N 1
ATOM 5338 C CA . ASN B 1 82 ? -14.148 13.281 10.305 1 98.25 82 ASN B CA 1
ATOM 5339 C C . ASN B 1 82 ? -13.016 14.234 10.664 1 98.25 82 ASN B C 1
ATOM 5341 O O . ASN B 1 82 ? -12.125 14.492 9.852 1 98.25 82 ASN B O 1
ATOM 5345 N N . LYS B 1 83 ? -13.039 14.773 11.891 1 98.25 83 LYS B N 1
ATOM 5346 C CA . LYS B 1 83 ? -11.891 15.539 12.367 1 98.25 83 LYS B CA 1
ATOM 5347 C C . LYS B 1 83 ? -10.742 14.617 12.773 1 98.25 83 LYS B C 1
ATOM 5349 O O . LYS B 1 83 ? -9.586 15.039 12.844 1 98.25 83 LYS B O 1
ATOM 5354 N N . TYR B 1 84 ? -11.094 13.352 13.023 1 98.62 84 TYR B N 1
ATOM 5355 C CA . TYR B 1 84 ? -10.109 12.438 13.578 1 98.62 84 TYR B CA 1
ATOM 5356 C C . TYR B 1 84 ? -9.609 11.461 12.508 1 98.62 84 TYR B C 1
ATOM 5358 O O . TYR B 1 84 ? -8.453 11.031 12.555 1 98.62 84 TYR B O 1
ATOM 5366 N N . ALA B 1 85 ? -10.422 11.062 11.656 1 97.94 85 ALA B N 1
ATOM 5367 C CA . ALA B 1 85 ? -10.109 10.109 10.586 1 97.94 85 ALA B CA 1
ATOM 5368 C C . ALA B 1 85 ? -11.109 10.219 9.445 1 97.94 85 ALA B C 1
ATOM 5370 O O . ALA B 1 85 ? -12.148 10.867 9.578 1 97.94 85 ALA B O 1
ATOM 5371 N N . LYS B 1 86 ? -10.727 9.633 8.328 1 97.38 86 LYS B N 1
ATOM 5372 C CA . LYS B 1 86 ? -11.695 9.531 7.238 1 97.38 86 LYS B CA 1
ATOM 5373 C C . LYS B 1 86 ? -12.844 8.594 7.609 1 97.38 86 LYS B C 1
ATOM 5375 O O . LYS B 1 86 ? -12.617 7.414 7.887 1 97.38 86 LYS B O 1
ATOM 5380 N N . VAL B 1 87 ? -14.039 9.117 7.656 1 98.38 87 VAL B N 1
ATOM 5381 C CA . VAL B 1 87 ? -15.234 8.344 7.988 1 98.38 87 VAL B CA 1
ATOM 5382 C C . VAL B 1 87 ? -16.297 8.547 6.914 1 98.38 87 VAL B C 1
ATOM 5384 O O . VAL B 1 87 ? -16.656 9.68 6.586 1 98.38 87 VAL B O 1
ATOM 5387 N N . THR B 1 88 ? -16.781 7.48 6.34 1 98.19 88 THR B N 1
ATOM 5388 C CA . THR B 1 88 ? -17.859 7.543 5.348 1 98.19 88 THR B CA 1
ATOM 5389 C C . THR B 1 88 ? -19.219 7.379 6.012 1 98.19 88 THR B C 1
ATOM 5391 O O . THR B 1 88 ? -19.422 6.441 6.785 1 98.19 88 THR B O 1
ATOM 5394 N N . SER B 1 89 ? -20.125 8.266 5.68 1 98.25 89 SER B N 1
ATOM 5395 C CA . SER B 1 89 ? -21.406 8.312 6.379 1 98.25 89 SER B CA 1
ATOM 5396 C C . SER B 1 89 ? -22.484 7.535 5.621 1 98.25 89 SER B C 1
ATOM 5398 O O . SER B 1 89 ? -22.578 7.625 4.395 1 98.25 89 SER B O 1
ATOM 5400 N N . PHE B 1 90 ? -23.25 6.762 6.406 1 98.12 90 PHE B N 1
ATOM 5401 C CA . PHE B 1 90 ? -24.438 6.062 5.938 1 98.12 90 PHE B CA 1
ATOM 5402 C C . PHE B 1 90 ? -25.625 6.355 6.84 1 98.12 90 PHE B C 1
ATOM 5404 O O . PHE B 1 90 ? -25.453 6.727 8 1 98.12 90 PHE B O 1
ATOM 5411 N N . SER B 1 91 ? -26.828 6.246 6.281 1 97.06 91 SER B N 1
ATOM 5412 C CA . SER B 1 91 ? -28.062 6.41 7.043 1 97.06 91 SER B CA 1
ATOM 5413 C C . SER B 1 91 ? -29.094 5.355 6.652 1 97.06 91 SER B C 1
ATOM 5415 O O . SER B 1 91 ? -29.297 5.082 5.469 1 97.06 91 SER B O 1
ATOM 5417 N N . SER B 1 92 ? -29.75 4.832 7.676 1 95.94 92 SER B N 1
ATOM 5418 C CA . SER B 1 92 ? -30.797 3.852 7.398 1 95.94 92 SER B CA 1
ATOM 5419 C C . SER B 1 92 ? -31.906 4.457 6.551 1 95.94 92 SER B C 1
ATOM 5421 O O . SER B 1 92 ? -32.625 3.74 5.848 1 95.94 92 SER B O 1
ATOM 5423 N N . ALA B 1 93 ? -32.031 5.719 6.562 1 94.12 93 ALA B N 1
ATOM 5424 C CA . ALA B 1 93 ? -33.062 6.418 5.809 1 94.12 93 ALA B CA 1
ATOM 5425 C C . ALA B 1 93 ? -32.906 6.188 4.309 1 94.12 93 ALA B C 1
ATOM 5427 O O . ALA B 1 93 ? -33.875 6.168 3.566 1 94.12 93 ALA B O 1
ATOM 5428 N N . SER B 1 94 ? -31.703 6.031 3.869 1 93.94 94 SER B N 1
ATOM 5429 C CA . SER B 1 94 ? -31.422 5.812 2.451 1 93.94 94 SER B CA 1
ATOM 5430 C C . SER B 1 94 ? -31.734 4.375 2.045 1 93.94 94 SER B C 1
ATOM 5432 O O . SER B 1 94 ? -31.656 4.031 0.863 1 93.94 94 SER B O 1
ATOM 5434 N N . TYR B 1 95 ? -32.094 3.588 3.045 1 94.44 95 TYR B N 1
ATOM 5435 C CA . TYR B 1 95 ? -32.312 2.168 2.801 1 94.44 95 TYR B CA 1
ATOM 5436 C C . TYR B 1 95 ? -33.719 1.747 3.287 1 94.44 95 TYR B C 1
ATOM 5438 O O . TYR B 1 95 ? -33.906 0.621 3.756 1 94.44 95 TYR B O 1
ATOM 5446 N N . GLU B 1 96 ? -34.625 2.59 3.273 1 86.88 96 GLU B N 1
ATOM 5447 C CA . GLU B 1 96 ? -35.938 2.379 3.832 1 86.88 96 GLU B CA 1
ATOM 5448 C C . GLU B 1 96 ? -36.625 1.174 3.189 1 86.88 96 GLU B C 1
ATOM 5450 O O . GLU B 1 96 ? -37.312 0.415 3.867 1 86.88 96 GLU B O 1
ATOM 5455 N N . ASN B 1 97 ? -36.406 0.95 1.969 1 83.88 97 ASN B N 1
ATOM 5456 C CA . ASN B 1 97 ? -37.094 -0.115 1.236 1 83.88 97 ASN B CA 1
ATOM 5457 C C . ASN B 1 97 ? -36.312 -1.425 1.3 1 83.88 97 ASN B C 1
ATOM 5459 O O . ASN B 1 97 ? -36.688 -2.416 0.68 1 83.88 97 ASN B O 1
ATOM 5463 N N . SER B 1 98 ? -35.312 -1.398 2.084 1 82.38 98 SER B N 1
ATOM 5464 C CA . SER B 1 98 ? -34.5 -2.602 2.207 1 82.38 98 SER B CA 1
ATOM 5465 C C . SER B 1 98 ? -34.906 -3.416 3.434 1 82.38 98 SER B C 1
ATOM 5467 O O . SER B 1 98 ? -34.688 -2.982 4.566 1 82.38 98 SER B O 1
ATOM 5469 N N . PRO B 1 99 ? -35.438 -4.59 3.191 1 79.5 99 PRO B N 1
ATOM 5470 C CA . PRO B 1 99 ? -35.781 -5.438 4.332 1 79.5 99 PRO B CA 1
ATOM 5471 C C . PRO B 1 99 ? -34.594 -5.707 5.258 1 79.5 99 PRO B C 1
ATOM 5473 O O . PRO B 1 99 ? -33.5 -6.051 4.789 1 79.5 99 PRO B O 1
ATOM 5476 N N . GLU B 1 100 ? -34.719 -5.477 6.465 1 86 100 GLU B N 1
ATOM 5477 C CA . GLU B 1 100 ? -33.75 -5.773 7.523 1 86 100 GLU B CA 1
ATOM 5478 C C . GLU B 1 100 ? -32.406 -5.102 7.246 1 86 100 GLU B C 1
ATOM 5480 O O . GLU B 1 100 ? -31.375 -5.578 7.703 1 86 100 GLU B O 1
ATOM 5485 N N . LEU B 1 101 ? -32.375 -4.125 6.363 1 94.94 101 LEU B N 1
ATOM 5486 C CA . LEU B 1 101 ? -31.219 -3.301 6.043 1 94.94 101 LEU B CA 1
ATOM 5487 C C . LEU B 1 101 ? -30.141 -4.125 5.336 1 94.94 101 LEU B C 1
ATOM 5489 O O . LEU B 1 101 ? -28.953 -3.869 5.5 1 94.94 101 LEU B O 1
ATOM 5493 N N . GLY B 1 102 ? -30.578 -5.125 4.605 1 94.06 102 GLY B N 1
ATOM 5494 C CA . GLY B 1 102 ? -29.656 -5.977 3.883 1 94.06 102 GLY B CA 1
ATOM 5495 C C . GLY B 1 102 ? -28.781 -5.219 2.895 1 94.06 102 GLY B C 1
ATOM 5496 O O . GLY B 1 102 ? -27.594 -5.5 2.758 1 94.06 102 GLY B O 1
ATOM 5497 N N . LYS B 1 103 ? -29.328 -4.258 2.207 1 95.12 103 LYS B N 1
ATOM 5498 C CA . LYS B 1 103 ? -28.578 -3.447 1.251 1 95.12 103 LYS B CA 1
ATOM 5499 C C . LYS B 1 103 ? -27.516 -2.605 1.956 1 95.12 103 LYS B C 1
ATOM 5501 O O . LYS B 1 103 ? -26.422 -2.422 1.436 1 95.12 103 LYS B O 1
ATOM 5506 N N . LEU B 1 104 ? -27.844 -2.047 3.133 1 97 104 LEU B N 1
ATOM 5507 C CA . LEU B 1 104 ? -26.875 -1.295 3.916 1 97 104 LEU B CA 1
ATOM 5508 C C . LEU B 1 104 ? -25.703 -2.182 4.324 1 97 104 LEU B C 1
ATOM 5510 O O . LEU B 1 104 ? -24.531 -1.797 4.168 1 97 104 LEU B O 1
ATOM 5514 N N . GLU B 1 105 ? -26.047 -3.369 4.863 1 96.44 105 GLU B N 1
ATOM 5515 C CA . GLU B 1 105 ? -25 -4.316 5.242 1 96.44 105 GLU B CA 1
ATOM 5516 C C . GLU B 1 105 ? -24.078 -4.629 4.066 1 96.44 105 GLU B C 1
ATOM 5518 O O . GLU B 1 105 ? -22.859 -4.688 4.223 1 96.44 105 GLU B O 1
ATOM 5523 N N . ASN B 1 106 ? -24.672 -4.773 2.934 1 94.75 106 ASN B N 1
ATOM 5524 C CA . ASN B 1 106 ? -23.906 -5.039 1.724 1 94.75 106 ASN B CA 1
ATOM 5525 C C . ASN B 1 106 ? -23 -3.861 1.366 1 94.75 106 ASN B C 1
ATOM 5527 O O . ASN B 1 106 ? -21.844 -4.055 0.962 1 94.75 106 ASN B O 1
ATOM 5531 N N . ASP B 1 107 ? -23.516 -2.645 1.471 1 96.25 107 ASP B N 1
ATOM 5532 C CA . ASP B 1 107 ? -22.766 -1.445 1.125 1 96.25 107 ASP B CA 1
ATOM 5533 C C . ASP B 1 107 ? -21.609 -1.221 2.105 1 96.25 107 ASP B C 1
ATOM 5535 O O . ASP B 1 107 ? -20.672 -0.484 1.809 1 96.25 107 ASP B O 1
ATOM 5539 N N . LEU B 1 108 ? -21.609 -1.866 3.254 1 97.81 108 LEU B N 1
ATOM 5540 C CA . LEU B 1 108 ? -20.578 -1.718 4.277 1 97.81 108 LEU B CA 1
ATOM 5541 C C . LEU B 1 108 ? -19.484 -2.773 4.113 1 97.81 108 LEU B C 1
ATOM 5543 O O . LEU B 1 108 ? -18.578 -2.867 4.945 1 97.81 108 LEU B O 1
ATOM 5547 N N . LYS B 1 109 ? -19.484 -3.504 3.047 1 96.62 109 LYS B N 1
ATOM 5548 C CA . LYS B 1 109 ? -18.641 -4.668 2.787 1 96.62 109 LYS B CA 1
ATOM 5549 C C . LYS B 1 109 ? -17.172 -4.336 3.006 1 96.62 109 LYS B C 1
ATOM 5551 O O . LYS B 1 109 ? -16.453 -5.098 3.654 1 96.62 109 LYS B O 1
ATOM 5556 N N . PHE B 1 110 ? -16.719 -3.166 2.588 1 97.5 110 PHE B N 1
ATOM 5557 C CA . PHE B 1 110 ? -15.281 -2.883 2.549 1 97.5 110 PHE B CA 1
ATOM 5558 C C . PHE B 1 110 ? -14.875 -1.983 3.711 1 97.5 110 PHE B C 1
ATOM 5560 O O . PHE B 1 110 ? -13.789 -1.404 3.705 1 97.5 110 PHE B O 1
ATOM 5567 N N . PHE B 1 111 ? -15.758 -1.838 4.688 1 98.19 111 PHE B N 1
ATOM 5568 C CA . PHE B 1 111 ? -15.422 -1.162 5.934 1 98.19 111 PHE B CA 1
ATOM 5569 C C . PHE B 1 111 ? -15.195 -2.174 7.051 1 98.19 111 PHE B C 1
ATOM 5571 O O . PHE B 1 111 ? -15.984 -3.1 7.234 1 98.19 111 PHE B O 1
ATOM 5578 N N . ASN B 1 112 ? -14.109 -1.997 7.773 1 97.62 112 ASN B N 1
ATOM 5579 C CA . ASN B 1 112 ? -13.812 -2.967 8.82 1 97.62 112 ASN B CA 1
ATOM 5580 C C . ASN B 1 112 ? -14.148 -2.416 10.203 1 97.62 112 ASN B C 1
ATOM 5582 O O . ASN B 1 112 ? -14.164 -3.16 11.188 1 97.62 112 ASN B O 1
ATOM 5586 N N . THR B 1 113 ? -14.43 -1.105 10.305 1 98.44 113 THR B N 1
ATOM 5587 C CA . THR B 1 113 ? -14.867 -0.461 11.539 1 98.44 113 THR B CA 1
ATOM 5588 C C . THR B 1 113 ? -16.156 0.329 11.312 1 98.44 113 THR B C 1
ATOM 5590 O O . THR B 1 113 ? -16.203 1.2 10.445 1 98.44 113 THR B O 1
ATOM 5593 N N . ILE B 1 114 ? -17.188 -0.006 12.086 1 98.75 114 ILE B N 1
ATOM 5594 C CA . ILE B 1 114 ? -18.5 0.613 11.891 1 98.75 114 ILE B CA 1
ATOM 5595 C C . ILE B 1 114 ? -18.938 1.3 13.18 1 98.75 114 ILE B C 1
ATOM 5597 O O . ILE B 1 114 ? -19.109 0.646 14.211 1 98.75 114 ILE B O 1
ATOM 5601 N N . ILE B 1 115 ? -19.141 2.58 13.125 1 98.88 115 ILE B N 1
ATOM 5602 C CA . ILE B 1 115 ? -19.672 3.354 14.234 1 98.88 115 ILE B CA 1
ATOM 5603 C C . ILE B 1 115 ? -21.172 3.59 14.016 1 98.88 115 ILE B C 1
ATOM 5605 O O . ILE B 1 115 ? -21.562 4.246 13.047 1 98.88 115 ILE B O 1
ATOM 5609 N N . ILE B 1 116 ? -21.953 3.088 14.938 1 98.81 116 ILE B N 1
ATOM 5610 C CA . ILE B 1 116 ? -23.406 3.131 14.758 1 98.81 116 ILE B CA 1
ATOM 5611 C C . ILE B 1 116 ? -24.031 4.086 15.773 1 98.81 116 ILE B C 1
ATOM 5613 O O . ILE B 1 116 ? -23.828 3.926 16.984 1 98.81 116 ILE B O 1
ATOM 5617 N N . SER B 1 117 ? -24.75 5.074 15.305 1 98.62 117 SER B N 1
ATOM 5618 C CA . SER B 1 117 ? -25.547 5.961 16.156 1 98.62 117 SER B CA 1
ATOM 5619 C C . SER B 1 117 ? -27.016 5.539 16.188 1 98.62 117 SER B C 1
ATOM 5621 O O . SER B 1 117 ? -27.641 5.375 15.148 1 98.62 117 SER B O 1
ATOM 5623 N N . ILE B 1 118 ? -27.547 5.398 17.422 1 97.94 118 ILE B N 1
ATOM 5624 C CA . ILE B 1 118 ? -28.922 4.941 17.562 1 97.94 118 ILE B CA 1
ATOM 5625 C C . ILE B 1 118 ? -29.516 5.512 18.859 1 97.94 118 ILE B C 1
ATOM 5627 O O . ILE B 1 118 ? -28.812 5.723 19.828 1 97.94 118 ILE B O 1
ATOM 5631 N N . THR B 1 119 ? -30.828 5.809 18.797 1 97 119 THR B N 1
ATOM 5632 C CA . THR B 1 119 ? -31.5 6.316 19.984 1 97 119 THR B CA 1
ATOM 5633 C C . THR B 1 119 ? -32.125 5.172 20.781 1 97 119 THR B C 1
ATOM 5635 O O . THR B 1 119 ? -32.344 4.086 20.234 1 97 119 THR B O 1
ATOM 5638 N N . ASP B 1 120 ? -32.469 5.48 22.016 1 94 120 ASP B N 1
ATOM 5639 C CA . ASP B 1 120 ? -33.094 4.512 22.906 1 94 120 ASP B CA 1
ATOM 5640 C C . ASP B 1 120 ? -34.438 4.039 22.328 1 94 120 ASP B C 1
ATOM 5642 O O . ASP B 1 120 ? -34.781 2.863 22.438 1 94 120 ASP B O 1
ATOM 5646 N N . GLN B 1 121 ? -35.156 4.855 21.625 1 94 121 GLN B N 1
ATOM 5647 C CA . GLN B 1 121 ? -36.438 4.531 21.062 1 94 121 GLN B CA 1
ATOM 5648 C C . GLN B 1 121 ? -36.312 3.568 19.891 1 94 121 GLN B C 1
ATOM 5650 O O . GLN B 1 121 ? -37.188 2.744 19.641 1 94 121 GLN B O 1
ATOM 5655 N N . GLU B 1 122 ? -35.219 3.691 19.156 1 94.44 122 GLU B N 1
ATOM 5656 C CA . GLU B 1 122 ? -35.031 2.891 17.953 1 94.44 122 GLU B CA 1
ATOM 5657 C C . GLU B 1 122 ? -34.375 1.558 18.281 1 94.44 122 GLU B C 1
ATOM 5659 O O . GLU B 1 122 ? -34.531 0.578 17.547 1 94.44 122 GLU B O 1
ATOM 5664 N N . ALA B 1 123 ? -33.688 1.438 19.359 1 93.81 123 ALA B N 1
ATOM 5665 C CA . ALA B 1 123 ? -32.812 0.327 19.719 1 93.81 123 ALA B CA 1
ATOM 5666 C C . ALA B 1 123 ? -33.594 -0.981 19.797 1 93.81 123 ALA B C 1
ATOM 5668 O O . ALA B 1 123 ? -33.125 -2.029 19.359 1 93.81 123 ALA B O 1
ATOM 5669 N N . PRO B 1 124 ? -34.875 -0.913 20.297 1 93.31 124 PRO B N 1
ATOM 5670 C CA . PRO B 1 124 ? -35.562 -2.186 20.453 1 93.31 124 PRO B CA 1
ATOM 5671 C C . PRO B 1 124 ? -36.156 -2.709 19.141 1 93.31 124 PRO B C 1
ATOM 5673 O O . PRO B 1 124 ? -36.625 -3.846 19.078 1 93.31 124 PRO B O 1
ATOM 5676 N N . LYS B 1 125 ? -36.125 -1.932 18.141 1 93.75 125 LYS B N 1
ATOM 5677 C CA . LYS B 1 125 ? -36.656 -2.389 16.875 1 93.75 125 LYS B CA 1
ATOM 5678 C C . LYS B 1 125 ? -35.844 -3.553 16.312 1 93.75 125 LYS B C 1
ATOM 5680 O O . LYS B 1 125 ? -34.625 -3.461 16.188 1 93.75 125 LYS B O 1
ATOM 5685 N N . ALA B 1 126 ? -36.531 -4.574 15.898 1 93.25 126 ALA B N 1
ATOM 5686 C CA . ALA B 1 126 ? -35.906 -5.805 15.438 1 93.25 126 ALA B CA 1
ATOM 5687 C C . ALA B 1 126 ? -35 -5.539 14.234 1 93.25 126 ALA B C 1
ATOM 5689 O O . ALA B 1 126 ? -33.906 -6.098 14.133 1 93.25 126 ALA B O 1
ATOM 5690 N N . ARG B 1 127 ? -35.438 -4.676 13.359 1 93.69 127 ARG B N 1
ATOM 5691 C CA . ARG B 1 127 ? -34.688 -4.367 12.148 1 93.69 127 ARG B CA 1
ATOM 5692 C C . ARG B 1 127 ? -33.281 -3.824 12.484 1 93.69 127 ARG B C 1
ATOM 5694 O O . ARG B 1 127 ? -32.312 -4.164 11.82 1 93.69 127 ARG B O 1
ATOM 5701 N N . TYR B 1 128 ? -33.188 -3.043 13.484 1 95.69 128 TYR B N 1
ATOM 5702 C CA . TYR B 1 128 ? -31.938 -2.402 13.852 1 95.69 128 TYR B CA 1
ATOM 5703 C C . TYR B 1 128 ? -31.062 -3.336 14.688 1 95.69 128 TYR B C 1
ATOM 5705 O O . TYR B 1 128 ? -29.859 -3.482 14.422 1 95.69 128 TYR B O 1
ATOM 5713 N N . ILE B 1 129 ? -31.656 -4.047 15.633 1 94.69 129 ILE B N 1
ATOM 5714 C CA . ILE B 1 129 ? -30.891 -4.934 16.5 1 94.69 129 ILE B CA 1
ATOM 5715 C C . ILE B 1 129 ? -30.344 -6.102 15.68 1 94.69 129 ILE B C 1
ATOM 5717 O O . ILE B 1 129 ? -29.203 -6.531 15.883 1 94.69 129 ILE B O 1
ATOM 5721 N N . ASN B 1 130 ? -31.156 -6.598 14.781 1 94 130 ASN B N 1
ATOM 5722 C CA . ASN B 1 130 ? -30.703 -7.688 13.922 1 94 130 ASN B CA 1
ATOM 5723 C C . ASN B 1 130 ? -29.562 -7.254 13.016 1 94 130 ASN B C 1
ATOM 5725 O O . ASN B 1 130 ? -28.594 -7.996 12.82 1 94 130 ASN B O 1
ATOM 5729 N N . PHE B 1 131 ? -29.688 -6.105 12.461 1 96 131 PHE B N 1
ATOM 5730 C CA . PHE B 1 131 ? -28.625 -5.539 11.633 1 96 131 PHE B CA 1
ATOM 5731 C C . PHE B 1 131 ? -27.328 -5.418 12.43 1 96 131 PHE B C 1
ATOM 5733 O O . PHE B 1 131 ? -26.281 -5.852 11.969 1 96 131 PHE B O 1
ATOM 5740 N N . ILE B 1 132 ? -27.375 -4.863 13.609 1 97.25 132 ILE B N 1
ATOM 5741 C CA . ILE B 1 132 ? -26.219 -4.633 14.461 1 97.25 132 ILE B CA 1
ATOM 5742 C C . ILE B 1 132 ? -25.562 -5.965 14.797 1 97.25 132 ILE B C 1
ATOM 5744 O O . ILE B 1 132 ? -24.344 -6.113 14.664 1 97.25 132 ILE B O 1
ATOM 5748 N N . ASN B 1 133 ? -26.359 -6.926 15.211 1 95.12 133 ASN B N 1
ATOM 5749 C CA . ASN B 1 133 ? -25.828 -8.234 15.57 1 95.12 133 ASN B CA 1
ATOM 5750 C C . ASN B 1 133 ? -25.188 -8.922 14.375 1 95.12 133 ASN B C 1
ATOM 5752 O O . ASN B 1 133 ? -24.156 -9.586 14.523 1 95.12 133 ASN B O 1
ATOM 5756 N N . SER B 1 134 ? -25.797 -8.719 13.266 1 94.5 134 SER B N 1
ATOM 5757 C CA . SER B 1 134 ? -25.266 -9.336 12.055 1 94.5 134 SER B CA 1
ATOM 5758 C C . SER B 1 134 ? -23.906 -8.75 11.688 1 94.5 134 SER B C 1
ATOM 5760 O O . SER B 1 134 ? -22.938 -9.484 11.469 1 94.5 134 SER B O 1
ATOM 5762 N N . ILE B 1 135 ? -23.812 -7.438 11.641 1 95.62 135 ILE B N 1
ATOM 5763 C CA . ILE B 1 135 ? -22.594 -6.762 11.211 1 95.62 135 ILE B CA 1
ATOM 5764 C C . ILE B 1 135 ? -21.484 -6.992 12.227 1 95.62 135 ILE B C 1
ATOM 5766 O O . ILE B 1 135 ? -20.312 -7.082 11.867 1 95.62 135 ILE B O 1
ATOM 5770 N N . ALA B 1 136 ? -21.781 -7.191 13.445 1 96.06 136 ALA B N 1
ATOM 5771 C CA . ALA B 1 136 ? -20.812 -7.348 14.523 1 96.06 136 ALA B CA 1
ATOM 5772 C C . ALA B 1 136 ? -20.125 -8.711 14.445 1 96.06 136 ALA B C 1
ATOM 5774 O O . ALA B 1 136 ? -19.109 -8.938 15.102 1 96.06 136 ALA B O 1
ATOM 5775 N N . LYS B 1 137 ? -20.641 -9.578 13.664 1 92.62 137 LYS B N 1
ATOM 5776 C CA . LYS B 1 137 ? -20.047 -10.898 13.523 1 92.62 137 LYS B CA 1
ATOM 5777 C C . LYS B 1 137 ? -18.734 -10.828 12.742 1 92.62 137 LYS B C 1
ATOM 5779 O O . LYS B 1 137 ? -17.844 -11.664 12.945 1 92.62 137 LYS B O 1
ATOM 5784 N N . SER B 1 138 ? -18.625 -9.797 11.883 1 92.56 138 SER B N 1
ATOM 5785 C CA . SER B 1 138 ? -17.453 -9.805 11.008 1 92.56 138 SER B CA 1
ATOM 5786 C C . SER B 1 138 ? -16.719 -8.469 11.055 1 92.56 138 SER B C 1
ATOM 5788 O O . SER B 1 138 ? -15.602 -8.352 10.547 1 92.56 138 SER B O 1
ATOM 5790 N N . LYS B 1 139 ? -17.328 -7.48 11.625 1 96.31 139 LYS B N 1
ATOM 5791 C CA . LYS B 1 139 ? -16.734 -6.148 11.656 1 96.31 139 LYS B CA 1
ATOM 5792 C C . LYS B 1 139 ? -16.531 -5.668 13.094 1 96.31 139 LYS B C 1
ATOM 5794 O O . LYS B 1 139 ? -17.172 -6.18 14.016 1 96.31 139 LYS B O 1
ATOM 5799 N N . SER B 1 140 ? -15.57 -4.73 13.266 1 97.31 140 SER B N 1
ATOM 5800 C CA . SER B 1 140 ? -15.469 -4.02 14.539 1 97.31 140 SER B CA 1
ATOM 5801 C C . SER B 1 140 ? -16.547 -2.951 14.664 1 97.31 140 SER B C 1
ATOM 5803 O O . SER B 1 140 ? -16.547 -1.965 13.922 1 97.31 140 SER B O 1
ATOM 5805 N N . VAL B 1 141 ? -17.438 -3.195 15.602 1 98.25 141 VAL B N 1
ATOM 5806 C CA . VAL B 1 141 ? -18.578 -2.305 15.727 1 98.25 141 VAL B CA 1
ATOM 5807 C C . VAL B 1 141 ? -18.469 -1.497 17.016 1 98.25 141 VAL B C 1
ATOM 5809 O O . VAL B 1 141 ? -18.031 -2.016 18.047 1 98.25 141 VAL B O 1
ATOM 5812 N N . ILE B 1 142 ? -18.844 -0.246 16.953 1 98.81 142 ILE B N 1
ATOM 5813 C CA . ILE B 1 142 ? -18.984 0.651 18.109 1 98.81 142 ILE B CA 1
ATOM 5814 C C . ILE B 1 142 ? -20.391 1.267 18.109 1 98.81 142 ILE B C 1
ATOM 5816 O O . ILE B 1 142 ? -20.844 1.812 17.109 1 98.81 142 ILE B O 1
ATOM 5820 N N . ILE B 1 143 ? -21.031 1.194 19.281 1 98.56 143 ILE B N 1
ATOM 5821 C CA . ILE B 1 143 ? -22.391 1.719 19.391 1 98.56 143 ILE B CA 1
ATOM 5822 C C . ILE B 1 143 ? -22.391 3.037 20.156 1 98.56 143 ILE B C 1
ATOM 5824 O O . ILE B 1 143 ? -21.906 3.094 21.297 1 98.56 143 ILE B O 1
ATOM 5828 N N . ALA B 1 144 ? -22.859 4.07 19.547 1 98.69 144 ALA B N 1
ATOM 5829 C CA . ALA B 1 144 ? -23.234 5.305 20.219 1 98.69 144 ALA B CA 1
ATOM 5830 C C . ALA B 1 144 ? -24.734 5.332 20.516 1 98.69 144 ALA B C 1
ATOM 5832 O O . ALA B 1 144 ? -25.547 5.598 19.609 1 98.69 144 ALA B O 1
ATOM 5833 N N . LEU B 1 145 ? -25.062 5.055 21.75 1 98.06 145 LEU B N 1
ATOM 5834 C CA . LEU B 1 145 ? -26.453 4.961 22.172 1 98.06 145 LEU B CA 1
ATOM 5835 C C . LEU B 1 145 ? -26.891 6.23 22.891 1 98.06 145 LEU B C 1
ATOM 5837 O O . LEU B 1 145 ? -26.281 6.637 23.875 1 98.06 145 LEU B O 1
ATOM 5841 N N . TYR B 1 146 ? -27.984 6.801 22.375 1 98.06 146 TYR B N 1
ATOM 5842 C CA . TYR B 1 146 ? -28.469 8.055 22.938 1 98.06 146 TYR B CA 1
ATOM 5843 C C . TYR B 1 146 ? -29.844 7.871 23.578 1 98.06 146 TYR B C 1
ATOM 5845 O O . TYR B 1 146 ? -30.75 7.305 22.953 1 98.06 146 TYR B O 1
ATOM 5853 N N . GLY B 1 147 ? -30.016 8.344 24.797 1 96.31 147 GLY B N 1
ATOM 5854 C CA . GLY B 1 147 ? -31.328 8.336 25.422 1 96.31 147 GLY B CA 1
ATOM 5855 C C . GLY B 1 147 ? -31.359 7.582 26.734 1 96.31 147 GLY B C 1
ATOM 5856 O O . GLY B 1 147 ? -30.375 7.566 27.469 1 96.31 147 GLY B O 1
ATOM 5857 N N . GLN B 1 148 ? -32.438 6.934 27 1 93.62 148 GLN B N 1
ATOM 5858 C CA . GLN B 1 148 ? -32.688 6.32 28.297 1 93.62 148 GLN B CA 1
ATOM 5859 C C . GLN B 1 148 ? -31.844 5.066 28.484 1 93.62 148 GLN B C 1
ATOM 5861 O O . GLN B 1 148 ? -31.656 4.297 27.547 1 93.62 148 GLN B O 1
ATOM 5866 N N . GLN B 1 149 ? -31.406 4.863 29.688 1 91 149 GLN B N 1
ATOM 5867 C CA . GLN B 1 149 ? -30.5 3.77 30.031 1 91 149 GLN B CA 1
ATOM 5868 C C . GLN B 1 149 ? -31.203 2.42 29.922 1 91 149 GLN B C 1
ATOM 5870 O O . GLN B 1 149 ? -30.562 1.388 29.734 1 91 149 GLN B O 1
ATOM 5875 N N . THR B 1 150 ? -32.5 2.41 30.109 1 87.81 150 THR B N 1
ATOM 5876 C CA . THR B 1 150 ? -33.281 1.163 30.125 1 87.81 150 THR B CA 1
ATOM 5877 C C . THR B 1 150 ? -33.125 0.429 28.797 1 87.81 150 THR B C 1
ATOM 5879 O O . THR B 1 150 ? -33.25 -0.796 28.734 1 87.81 150 THR B O 1
ATOM 5882 N N . ASN B 1 151 ? -32.781 1.099 27.828 1 89.06 151 ASN B N 1
ATOM 5883 C CA . ASN B 1 151 ? -32.719 0.475 26.5 1 89.06 151 ASN B CA 1
ATOM 5884 C C . ASN B 1 151 ? -31.297 0.025 26.172 1 89.06 151 ASN B C 1
ATOM 5886 O O . ASN B 1 151 ? -30.938 -0.091 25 1 89.06 151 ASN B O 1
ATOM 5890 N N . LEU B 1 152 ? -30.547 -0.25 27.141 1 93.06 152 LEU B N 1
ATOM 5891 C CA . LEU B 1 152 ? -29.281 -0.969 27.031 1 93.06 152 LEU B CA 1
ATOM 5892 C C . LEU B 1 152 ? -29.531 -2.473 26.922 1 93.06 152 LEU B C 1
ATOM 5894 O O . LEU B 1 152 ? -28.688 -3.201 26.375 1 93.06 152 LEU B O 1
ATOM 5898 N N . ALA B 1 153 ? -30.609 -2.969 27.344 1 90.88 153 ALA B N 1
ATOM 5899 C CA . ALA B 1 153 ? -30.906 -4.391 27.5 1 90.88 153 ALA B CA 1
ATOM 5900 C C . ALA B 1 153 ? -30.891 -5.102 26.156 1 90.88 153 ALA B C 1
ATOM 5902 O O . ALA B 1 153 ? -30.391 -6.227 26.047 1 90.88 153 ALA B O 1
ATOM 5903 N N . PRO B 1 154 ? -31.406 -4.422 25.156 1 91.88 154 PRO B N 1
ATOM 5904 C CA . PRO B 1 154 ? -31.391 -5.074 23.844 1 91.88 154 PRO B CA 1
ATOM 5905 C C . PRO B 1 154 ? -29.969 -5.441 23.391 1 91.88 154 PRO B C 1
ATOM 5907 O O . PRO B 1 154 ? -29.812 -6.258 22.484 1 91.88 154 PRO B O 1
ATOM 5910 N N . PHE B 1 155 ? -28.953 -4.863 24 1 94.88 155 PHE B N 1
ATOM 5911 C CA . PHE B 1 155 ? -27.578 -5.066 23.562 1 94.88 155 PHE B CA 1
ATOM 5912 C C . PHE B 1 155 ? -26.875 -6.066 24.469 1 94.88 155 PHE B C 1
ATOM 5914 O O . PHE B 1 155 ? -25.641 -6.172 24.438 1 94.88 155 PHE B O 1
ATOM 5921 N N . ASP B 1 156 ? -27.547 -6.867 25.266 1 94.06 156 ASP B N 1
ATOM 5922 C CA . ASP B 1 156 ? -26.984 -7.789 26.234 1 94.06 156 ASP B CA 1
ATOM 5923 C C . ASP B 1 156 ? -26.094 -8.828 25.562 1 94.06 156 ASP B C 1
ATOM 5925 O O . ASP B 1 156 ? -25.109 -9.297 26.141 1 94.06 156 ASP B O 1
ATOM 5929 N N . SER B 1 157 ? -26.406 -9.141 24.359 1 92 157 SER B N 1
ATOM 5930 C CA . SER B 1 157 ? -25.672 -10.203 23.688 1 92 157 SER B CA 1
ATOM 5931 C C . SER B 1 157 ? -24.453 -9.641 22.953 1 92 157 SER B C 1
ATOM 5933 O O . SER B 1 157 ? -23.625 -10.398 22.438 1 92 157 SER B O 1
ATOM 5935 N N . LEU B 1 158 ? -24.391 -8.352 22.875 1 94.5 158 LEU B N 1
ATOM 5936 C CA . LEU B 1 158 ? -23.312 -7.703 22.125 1 94.5 158 LEU B CA 1
ATOM 5937 C C . LEU B 1 158 ? -22.062 -7.543 22.984 1 94.5 158 LEU B C 1
ATOM 5939 O O . LEU B 1 158 ? -22.156 -7.199 24.156 1 94.5 158 LEU B O 1
ATOM 5943 N N . THR B 1 159 ? -20.922 -7.801 22.422 1 95.25 159 THR B N 1
ATOM 5944 C CA . THR B 1 159 ? -19.672 -7.598 23.125 1 95.25 159 THR B CA 1
ATOM 5945 C C . THR B 1 159 ? -18.969 -6.324 22.656 1 95.25 159 THR B C 1
ATOM 5947 O O . THR B 1 159 ? -17.969 -5.902 23.234 1 95.25 159 THR B O 1
ATOM 5950 N N . ALA B 1 160 ? -19.484 -5.672 21.609 1 97.25 160 ALA B N 1
ATOM 5951 C CA . ALA B 1 160 ? -18.938 -4.434 21.062 1 97.25 160 ALA B CA 1
ATOM 5952 C C . ALA B 1 160 ? -19.047 -3.291 22.062 1 97.25 160 ALA B C 1
ATOM 5954 O O . ALA B 1 160 ? -19.984 -3.238 22.859 1 97.25 160 ALA B O 1
ATOM 5955 N N . PRO B 1 161 ? -18.094 -2.359 21.984 1 98.5 161 PRO B N 1
ATOM 5956 C CA . PRO B 1 161 ? -18.188 -1.197 22.859 1 98.5 161 PRO B CA 1
ATOM 5957 C C . PRO B 1 161 ? -19.469 -0.387 22.641 1 98.5 161 PRO B C 1
ATOM 5959 O O . PRO B 1 161 ? -19.906 -0.227 21.5 1 98.5 161 PRO B O 1
ATOM 5962 N N . ILE B 1 162 ? -19.984 0.067 23.781 1 98.44 162 ILE B N 1
ATOM 5963 C CA . ILE B 1 162 ? -21.156 0.928 23.75 1 98.44 162 ILE B CA 1
ATOM 5964 C C . ILE B 1 162 ? -20.875 2.215 24.531 1 98.44 162 ILE B C 1
ATOM 5966 O O . ILE B 1 162 ? -20.5 2.174 25.703 1 98.44 162 ILE B O 1
ATOM 5970 N N . LEU B 1 163 ? -20.984 3.312 23.844 1 98.56 163 LEU B N 1
ATOM 5971 C CA . LEU B 1 163 ? -21.016 4.609 24.516 1 98.56 163 LEU B CA 1
ATOM 5972 C C . LEU B 1 163 ? -22.453 5.09 24.688 1 98.56 163 LEU B C 1
ATOM 5974 O O . LEU B 1 163 ? -23.094 5.504 23.719 1 98.56 163 LEU B O 1
ATOM 5978 N N . TRP B 1 164 ? -22.875 5.074 25.938 1 98.06 164 TRP B N 1
ATOM 5979 C CA . TRP B 1 164 ? -24.25 5.477 26.234 1 98.06 164 TRP B CA 1
ATOM 5980 C C . TRP B 1 164 ? -24.297 6.902 26.781 1 98.06 164 TRP B C 1
ATOM 5982 O O . TRP B 1 164 ? -23.531 7.246 27.688 1 98.06 164 TRP B O 1
ATOM 5992 N N . SER B 1 165 ? -25.094 7.719 26.156 1 98.06 165 SER B N 1
ATOM 5993 C CA . SER B 1 165 ? -25.391 9.062 26.641 1 98.06 165 SER B CA 1
ATOM 5994 C C . SER B 1 165 ? -26.875 9.227 26.953 1 98.06 165 SER B C 1
ATOM 5996 O O . SER B 1 165 ? -27.719 8.875 26.141 1 98.06 165 SER B O 1
ATOM 5998 N N . GLN B 1 166 ? -27.125 9.789 28.094 1 96.38 166 GLN B N 1
ATOM 5999 C CA . GLN B 1 166 ? -28.516 10.023 28.469 1 96.38 166 GLN B CA 1
ATOM 6000 C C . GLN B 1 166 ? -29.172 11.047 27.547 1 96.38 166 GLN B C 1
ATOM 6002 O O . GLN B 1 166 ? -30.375 10.977 27.281 1 96.38 166 GLN B O 1
ATOM 6007 N N . ASP B 1 167 ? -28.453 11.914 27.078 1 96.62 167 ASP B N 1
ATOM 6008 C CA . ASP B 1 167 ? -28.953 12.992 26.234 1 96.62 167 ASP B CA 1
ATOM 6009 C C . ASP B 1 167 ? -28.906 12.602 24.75 1 96.62 167 ASP B C 1
ATOM 6011 O O . ASP B 1 167 ? -27.984 11.906 24.312 1 96.62 167 ASP B O 1
ATOM 6015 N N . LYS B 1 168 ? -29.812 12.992 24.016 1 96 168 LYS B N 1
ATOM 6016 C CA . LYS B 1 168 ? -29.844 12.703 22.578 1 96 168 LYS B CA 1
ATOM 6017 C C . LYS B 1 168 ? -29.984 13.984 21.766 1 96 168 LYS B C 1
ATOM 6019 O O . LYS B 1 168 ? -30.75 14.031 20.797 1 96 168 LYS B O 1
ATOM 6024 N N . ASN B 1 169 ? -29.359 14.977 22.109 1 96.56 169 ASN B N 1
ATOM 6025 C CA . ASN B 1 169 ? -29.406 16.297 21.484 1 96.56 169 ASN B CA 1
ATOM 6026 C C . ASN B 1 169 ? -28.109 16.578 20.719 1 96.56 169 ASN B C 1
ATOM 6028 O O . ASN B 1 169 ? -27.25 15.711 20.578 1 96.56 169 ASN B O 1
ATOM 6032 N N . ILE B 1 170 ? -28.047 17.75 20.125 1 97.5 170 ILE B N 1
ATOM 6033 C CA . ILE B 1 170 ? -26.969 18.141 19.234 1 97.5 170 ILE B CA 1
ATOM 6034 C C . ILE B 1 170 ? -25.656 18.188 20 1 97.5 170 ILE B C 1
ATOM 6036 O O . ILE B 1 170 ? -24.594 17.859 19.453 1 97.5 170 ILE B O 1
ATOM 6040 N N . GLN B 1 171 ? -25.656 18.516 21.328 1 97.44 171 GLN B N 1
ATOM 6041 C CA . GLN B 1 171 ? -24.438 18.562 22.141 1 97.44 171 GLN B CA 1
ATOM 6042 C C . GLN B 1 171 ? -23.859 17.172 22.359 1 97.44 171 GLN B C 1
ATOM 6044 O O . GLN B 1 171 ? -22.656 16.953 22.203 1 97.44 171 GLN B O 1
ATOM 6049 N N . ALA B 1 172 ? -24.75 16.25 22.656 1 98.31 172 ALA B N 1
ATOM 6050 C CA . ALA B 1 172 ? -24.297 14.875 22.812 1 98.31 172 ALA B CA 1
ATOM 6051 C C . ALA B 1 172 ? -23.688 14.336 21.531 1 98.31 172 ALA B C 1
ATOM 6053 O O . ALA B 1 172 ? -22.672 13.641 21.562 1 98.31 172 ALA B O 1
ATOM 6054 N N . ALA B 1 173 ? -24.312 14.68 20.406 1 98.44 173 ALA B N 1
ATOM 6055 C CA . ALA B 1 173 ? -23.844 14.25 19.094 1 98.44 173 ALA B CA 1
ATOM 6056 C C . ALA B 1 173 ? -22.438 14.766 18.812 1 98.44 173 ALA B C 1
ATOM 6058 O O . ALA B 1 173 ? -21.656 14.133 18.094 1 98.44 173 ALA B O 1
ATOM 6059 N N . SER B 1 174 ? -22.062 15.891 19.359 1 98.19 174 SER B N 1
ATOM 6060 C CA . SER B 1 174 ? -20.75 16.469 19.156 1 98.19 174 SER B CA 1
ATOM 6061 C C . SER B 1 174 ? -19.719 15.898 20.109 1 98.19 174 SER B C 1
ATOM 6063 O O . SER B 1 174 ? -18.516 15.922 19.844 1 98.19 174 SER B O 1
ATOM 6065 N N . LEU B 1 175 ? -20.141 15.32 21.25 1 98.69 175 LEU B N 1
ATOM 6066 C CA . LEU B 1 175 ? -19.219 14.875 22.297 1 98.69 175 LEU B CA 1
ATOM 6067 C C . LEU B 1 175 ? -18.844 13.414 22.109 1 98.69 175 LEU B C 1
ATOM 6069 O O . LEU B 1 175 ? -17.688 13.039 22.281 1 98.69 175 LEU B O 1
ATOM 6073 N N . ILE B 1 176 ? -19.719 12.594 21.688 1 98.75 176 ILE B N 1
ATOM 6074 C CA . ILE B 1 176 ? -19.531 11.148 21.688 1 98.75 176 ILE B CA 1
ATOM 6075 C C . ILE B 1 176 ? -18.406 10.773 20.719 1 98.75 176 ILE B C 1
ATOM 6077 O O . ILE B 1 176 ? -17.547 9.961 21.047 1 98.75 176 ILE B O 1
ATOM 6081 N N . PRO B 1 177 ? -18.375 11.375 19.469 1 98.88 177 PRO B N 1
ATOM 6082 C CA . PRO B 1 177 ? -17.25 11.078 18.578 1 98.88 177 PRO B CA 1
ATOM 6083 C C . PRO B 1 177 ? -15.891 11.336 19.234 1 98.88 177 PRO B C 1
ATOM 6085 O O . PRO B 1 177 ? -14.93 10.602 18.984 1 98.88 177 PRO B O 1
ATOM 6088 N N . GLN B 1 178 ? -15.828 12.32 20.078 1 98.88 178 GLN B N 1
ATOM 6089 C CA . GLN B 1 178 ? -14.562 12.703 20.703 1 98.88 178 GLN B CA 1
ATOM 6090 C C . GLN B 1 178 ? -14.156 11.719 21.781 1 98.88 178 GLN B C 1
ATOM 6092 O O . GLN B 1 178 ? -12.969 11.516 22.047 1 98.88 178 GLN B O 1
ATOM 6097 N N . LEU B 1 179 ? -15.164 11.078 22.422 1 98.88 179 LEU B N 1
ATOM 6098 C CA . LEU B 1 179 ? -14.859 9.969 23.312 1 98.88 179 LEU B CA 1
ATOM 6099 C C . LEU B 1 179 ? -14.344 8.758 22.531 1 98.88 179 LEU B C 1
ATOM 6101 O O . LEU B 1 179 ? -13.391 8.109 22.953 1 98.88 179 LEU B O 1
ATOM 6105 N N . ILE B 1 180 ? -14.922 8.484 21.391 1 98.88 180 ILE B N 1
ATOM 6106 C CA . ILE B 1 180 ? -14.57 7.328 20.578 1 98.88 180 ILE B CA 1
ATOM 6107 C C . ILE B 1 180 ? -13.117 7.434 20.125 1 98.88 180 ILE B C 1
ATOM 6109 O O . ILE B 1 180 ? -12.383 6.441 20.141 1 98.88 180 ILE B O 1
ATOM 6113 N N . PHE B 1 181 ? -12.664 8.625 19.828 1 98.88 181 PHE B N 1
ATOM 6114 C CA . PHE B 1 181 ? -11.344 8.789 19.25 1 98.88 181 PHE B CA 1
ATOM 6115 C C . PHE B 1 181 ? -10.336 9.25 20.297 1 98.88 181 PHE B C 1
ATOM 6117 O O . PHE B 1 181 ? -9.133 9.297 20.031 1 98.88 181 PHE B O 1
ATOM 6124 N N . GLY B 1 182 ? -10.812 9.68 21.484 1 98.81 182 GLY B N 1
ATOM 6125 C CA . GLY B 1 182 ? -9.906 9.977 22.578 1 98.81 182 GLY B CA 1
ATOM 6126 C C . GLY B 1 182 ? -9.656 11.461 22.766 1 98.81 182 GLY B C 1
ATOM 6127 O O . GLY B 1 182 ? -8.664 11.852 23.391 1 98.81 182 GLY B O 1
ATOM 6128 N N . GLY B 1 183 ? -10.477 12.273 22.234 1 98.81 183 GLY B N 1
ATOM 6129 C CA . GLY B 1 183 ? -10.414 13.695 22.531 1 98.81 183 GLY B CA 1
ATOM 6130 C C . GLY B 1 183 ? -10.977 14.039 23.891 1 98.81 183 GLY B C 1
ATOM 6131 O O . GLY B 1 183 ? -10.672 15.102 24.438 1 98.81 183 GLY B O 1
ATOM 6132 N N . ILE B 1 184 ? -11.812 13.203 24.344 1 98.75 184 ILE B N 1
ATOM 6133 C CA . ILE B 1 184 ? -12.406 13.273 25.672 1 98.75 184 ILE B CA 1
ATOM 6134 C C . ILE B 1 184 ? -12.25 11.93 26.391 1 98.75 184 ILE B C 1
ATOM 6136 O O . ILE B 1 184 ? -12.391 10.875 25.766 1 98.75 184 ILE B O 1
ATOM 6140 N N . ALA B 1 185 ? -11.977 11.898 27.672 1 98.56 185 ALA B N 1
ATOM 6141 C CA . ALA B 1 185 ? -11.828 10.664 28.438 1 98.56 185 ALA B CA 1
ATOM 6142 C C . ALA B 1 185 ? -13.18 10.188 28.969 1 98.56 185 ALA B C 1
ATOM 6144 O O . ALA B 1 185 ? -14.055 11 29.266 1 98.56 185 ALA B O 1
ATOM 6145 N N . ALA B 1 186 ? -13.297 8.93 29.016 1 98.25 186 ALA B N 1
ATOM 6146 C CA . ALA B 1 186 ? -14.414 8.305 29.719 1 98.25 186 ALA B CA 1
ATOM 6147 C C . ALA B 1 186 ? -14.023 7.906 31.141 1 98.25 186 ALA B C 1
ATOM 6149 O O . ALA B 1 186 ? -12.859 7.57 31.391 1 98.25 186 ALA B O 1
ATOM 6150 N N . GLY B 1 187 ? -15.039 7.988 32.094 1 97.75 187 GLY B N 1
ATOM 6151 C CA . GLY B 1 187 ? -14.68 7.59 33.469 1 97.75 187 GLY B CA 1
ATOM 6152 C C . GLY B 1 187 ? -15.891 7.309 34.344 1 97.75 187 GLY B C 1
ATOM 6153 O O . GLY B 1 187 ? -15.742 6.859 35.469 1 97.75 187 GLY B O 1
ATOM 6154 N N . ASN B 1 188 ? -17.062 7.496 33.812 1 97.88 188 ASN B N 1
ATOM 6155 C CA . ASN B 1 188 ? -18.266 7.336 34.625 1 97.88 188 ASN B CA 1
ATOM 6156 C C . ASN B 1 188 ? -18.75 5.887 34.656 1 97.88 188 ASN B C 1
ATOM 6158 O O . ASN B 1 188 ? -18.312 5.078 33.812 1 97.88 188 ASN B O 1
ATOM 6162 N N . LYS B 1 189 ? -19.625 5.637 35.594 1 97.81 189 LYS B N 1
ATOM 6163 C CA . LYS B 1 189 ? -20.188 4.301 35.781 1 97.81 189 LYS B CA 1
ATOM 6164 C C . LYS B 1 189 ? -21.703 4.344 35.844 1 97.81 189 LYS B C 1
ATOM 6166 O O . LYS B 1 189 ? -22.297 5.379 36.156 1 97.81 189 LYS B O 1
ATOM 6171 N N . LEU B 1 190 ? -22.281 3.209 35.5 1 96.88 190 LEU B N 1
ATOM 6172 C CA . LEU B 1 190 ? -23.719 3.104 35.688 1 96.88 190 LEU B CA 1
ATOM 6173 C C . LEU B 1 190 ? -24.109 3.219 37.156 1 96.88 190 LEU B C 1
ATOM 6175 O O . LEU B 1 190 ? -23.422 2.668 38.031 1 96.88 190 LEU B O 1
ATOM 6179 N N . THR B 1 191 ? -25.219 3.873 37.406 1 94.56 191 THR B N 1
ATOM 6180 C CA . THR B 1 191 ? -25.641 4.09 38.781 1 94.56 191 THR B CA 1
ATOM 6181 C C . THR B 1 191 ? -26.703 3.072 39.188 1 94.56 191 THR B C 1
ATOM 6183 O O . THR B 1 191 ? -27 2.928 40.375 1 94.56 191 THR B O 1
ATOM 6186 N N . ARG B 1 192 ? -27.234 2.404 38.25 1 94.19 192 ARG B N 1
ATOM 6187 C CA . ARG B 1 192 ? -28.281 1.424 38.531 1 94.19 192 ARG B CA 1
ATOM 6188 C C . ARG B 1 192 ? -28.062 0.148 37.719 1 94.19 192 ARG B C 1
ATOM 6190 O O . ARG B 1 192 ? -27.344 0.148 36.719 1 94.19 192 ARG B O 1
ATOM 6197 N N . ASN B 1 193 ? -28.703 -0.962 38.25 1 95.62 193 ASN B N 1
ATOM 6198 C CA . ASN B 1 193 ? -28.719 -2.223 37.5 1 95.62 193 ASN B CA 1
ATOM 6199 C C . ASN B 1 193 ? -29.656 -2.162 36.312 1 95.62 193 ASN B C 1
ATOM 6201 O O . ASN B 1 193 ? -30.859 -1.892 36.469 1 95.62 193 ASN B O 1
ATOM 6205 N N . ILE B 1 194 ? -29.141 -2.383 35.188 1 94.56 194 ILE B N 1
ATOM 6206 C CA . ILE B 1 194 ? -29.969 -2.379 34 1 94.56 194 ILE B CA 1
ATOM 6207 C C . ILE B 1 194 ? -30.328 -3.812 33.594 1 94.56 194 ILE B C 1
ATOM 6209 O O . ILE B 1 194 ? -31.484 -4.109 33.312 1 94.56 194 ILE B O 1
ATOM 6213 N N . SER B 1 195 ? -29.406 -4.707 33.625 1 93.88 195 SER B N 1
ATOM 6214 C CA . SER B 1 195 ? -29.516 -6.137 33.344 1 93.88 195 SER B CA 1
ATOM 6215 C C . SER B 1 195 ? -28.375 -6.91 33.969 1 93.88 195 SER B C 1
ATOM 6217 O O . SER B 1 195 ? -27.531 -6.324 34.656 1 93.88 195 SER B O 1
ATOM 6219 N N . ALA B 1 196 ? -28.406 -8.25 33.75 1 93.81 196 ALA B N 1
ATOM 6220 C CA . ALA B 1 196 ? -27.312 -9.062 34.281 1 93.81 196 ALA B CA 1
ATOM 6221 C C . ALA B 1 196 ? -25.984 -8.688 33.594 1 93.81 196 ALA B C 1
ATOM 6223 O O . ALA B 1 196 ? -24.922 -8.773 34.219 1 93.81 196 ALA B O 1
ATOM 6224 N N . ARG B 1 197 ? -26.016 -8.156 32.406 1 94.56 197 ARG B N 1
ATOM 6225 C CA . ARG B 1 197 ? -24.828 -7.793 31.641 1 94.56 197 ARG B CA 1
ATOM 6226 C C . ARG B 1 197 ? -24.344 -6.395 32 1 94.56 197 ARG B C 1
ATOM 6228 O O . ARG B 1 197 ? -23.156 -6.102 31.938 1 94.56 197 ARG B O 1
ATOM 6235 N N . PHE B 1 198 ? -25.328 -5.613 32.469 1 96.44 198 PHE B N 1
ATOM 6236 C CA . PHE B 1 198 ? -25.016 -4.223 32.781 1 96.44 198 PHE B CA 1
ATOM 6237 C C . PHE B 1 198 ? -25.438 -3.867 34.188 1 96.44 198 PHE B C 1
ATOM 6239 O O . PHE B 1 198 ? -26.344 -3.049 34.406 1 96.44 198 PHE B O 1
ATOM 6246 N N . PRO B 1 199 ? -24.703 -4.363 35.156 1 96.06 199 PRO B N 1
ATOM 6247 C CA . PRO B 1 199 ? -25.016 -4.027 36.531 1 96.06 199 PRO B CA 1
ATOM 6248 C C . PRO B 1 199 ? -24.531 -2.635 36.938 1 96.06 199 PRO B C 1
ATOM 6250 O O . PRO B 1 199 ? -23.703 -2.045 36.219 1 96.06 199 PRO B O 1
ATOM 6253 N N . ALA B 1 200 ? -25.016 -2.217 38.031 1 96.56 200 ALA B N 1
ATOM 6254 C CA . ALA B 1 200 ? -24.5 -0.982 38.594 1 96.56 200 ALA B CA 1
ATOM 6255 C C . ALA B 1 200 ? -22.984 -1.07 38.812 1 96.56 200 ALA B C 1
ATOM 6257 O O . ALA B 1 200 ? -22.469 -2.127 39.188 1 96.56 200 ALA B O 1
ATOM 6258 N N . GLY B 1 201 ? -22.328 0.055 38.5 1 97.06 201 GLY B N 1
ATOM 6259 C CA . GLY B 1 201 ? -20.875 0.08 38.656 1 97.06 201 GLY B CA 1
ATOM 6260 C C . GLY B 1 201 ? -20.141 -0.252 37.375 1 97.06 201 GLY B C 1
ATOM 6261 O O . GLY B 1 201 ? -18.922 -0.07 37.281 1 97.06 201 GLY B O 1
ATOM 6262 N N . SER B 1 202 ? -20.922 -0.687 36.406 1 96.94 202 SER B N 1
ATOM 6263 C CA . SER B 1 202 ? -20.297 -0.974 35.094 1 96.94 202 SER B CA 1
ATOM 6264 C C . SER B 1 202 ? -19.812 0.303 34.438 1 96.94 202 SER B C 1
ATOM 6266 O O . SER B 1 202 ? -20.469 1.34 34.5 1 96.94 202 SER B O 1
ATOM 6268 N N . GLY B 1 203 ? -18.656 0.222 33.812 1 97.94 203 GLY B N 1
ATOM 6269 C CA . GLY B 1 203 ? -18.078 1.329 33.062 1 97.94 203 GLY B CA 1
ATOM 6270 C C . GLY B 1 203 ? -16.562 1.238 32.969 1 97.94 203 GLY B C 1
ATOM 6271 O O . GLY B 1 203 ? -15.898 0.685 33.844 1 97.94 203 GLY B O 1
ATOM 6272 N N . TYR B 1 204 ? -16.047 1.698 31.891 1 98.5 204 TYR B N 1
ATOM 6273 C CA . TYR B 1 204 ? -14.602 1.676 31.656 1 98.5 204 TYR B CA 1
ATOM 6274 C C . TYR B 1 204 ? -14.031 3.088 31.641 1 98.5 204 TYR B C 1
ATOM 6276 O O . TYR B 1 204 ? -14.742 4.051 31.359 1 98.5 204 TYR B O 1
ATOM 6284 N N . THR B 1 205 ? -12.773 3.201 32.031 1 98.38 205 THR B N 1
ATOM 6285 C CA . THR B 1 205 ? -12.062 4.473 32.031 1 98.38 205 THR B CA 1
ATOM 6286 C C . THR B 1 205 ? -11.047 4.531 30.891 1 98.38 205 THR B C 1
ATOM 6288 O O . THR B 1 205 ? -10.422 3.521 30.562 1 98.38 205 THR B O 1
ATOM 6291 N N . THR B 1 206 ? -10.961 5.684 30.266 1 98.5 206 THR B N 1
ATOM 6292 C CA . THR B 1 206 ? -9.953 5.949 29.25 1 98.5 206 THR B CA 1
ATOM 6293 C C . THR B 1 206 ? -9.203 7.246 29.562 1 98.5 206 THR B C 1
ATOM 6295 O O . THR B 1 206 ? -9.5 7.922 30.547 1 98.5 206 THR B O 1
ATOM 6298 N N . THR B 1 207 ? -8.148 7.535 28.766 1 97.94 207 THR B N 1
ATOM 6299 C CA . THR B 1 207 ? -7.398 8.781 28.891 1 97.94 207 THR B CA 1
ATOM 6300 C C . THR B 1 207 ? -7.473 9.586 27.609 1 97.94 207 THR B C 1
ATOM 6302 O O . THR B 1 207 ? -7.766 9.039 26.547 1 97.94 207 THR B O 1
ATOM 6305 N N . VAL B 1 208 ? -7.301 10.852 27.734 1 98.69 208 VAL B N 1
ATOM 6306 C CA . VAL B 1 208 ? -7.258 11.727 26.578 1 98.69 208 VAL B CA 1
ATOM 6307 C C . VAL B 1 208 ? -5.973 11.484 25.781 1 98.69 208 VAL B C 1
ATOM 6309 O O . VAL B 1 208 ? -4.879 11.516 26.359 1 98.69 208 VAL B O 1
ATOM 6312 N N . THR B 1 209 ? -6.133 11.273 24.5 1 98.69 209 THR B N 1
ATOM 6313 C CA . THR B 1 209 ? -4.957 10.969 23.688 1 98.69 209 THR B CA 1
ATOM 6314 C C . THR B 1 209 ? -4.938 11.805 22.422 1 98.69 209 THR B C 1
ATOM 6316 O O . THR B 1 209 ? -3.947 11.805 21.688 1 98.69 209 THR B O 1
ATOM 6319 N N . ARG B 1 210 ? -5.988 12.5 22.078 1 98.88 210 ARG B N 1
ATOM 6320 C CA . ARG B 1 210 ? -6.082 13.312 20.875 1 98.88 210 ARG B CA 1
ATOM 6321 C C . ARG B 1 210 ? -6.676 14.688 21.188 1 98.88 210 ARG B C 1
ATOM 6323 O O . ARG B 1 210 ? -7.152 14.922 22.297 1 98.88 210 ARG B O 1
ATOM 6330 N N . LEU B 1 211 ? -6.66 15.531 20.188 1 98.94 211 LEU B N 1
ATOM 6331 C CA . LEU B 1 211 ? -7.234 16.875 20.281 1 98.94 211 LEU B CA 1
ATOM 6332 C C . LEU B 1 211 ? -8.727 16.797 20.578 1 98.94 211 LEU B C 1
ATOM 6334 O O . LEU B 1 211 ? -9.445 15.977 20 1 98.94 211 LEU B O 1
ATOM 6338 N N . LYS B 1 212 ? -9.133 17.625 21.5 1 98.88 212 LYS B N 1
ATOM 6339 C CA . LYS B 1 212 ? -10.555 17.922 21.703 1 98.88 212 LYS B CA 1
ATOM 6340 C C . LYS B 1 212 ? -11 19.109 20.875 1 98.88 212 LYS B C 1
ATOM 6342 O O . LYS B 1 212 ? -10.25 20.078 20.719 1 98.88 212 LYS B O 1
ATOM 6347 N N . TYR B 1 213 ? -12.133 19.047 20.297 1 98.75 213 TYR B N 1
ATOM 6348 C CA . TYR B 1 213 ? -12.727 20.172 19.594 1 98.75 213 TYR B CA 1
ATOM 6349 C C . TYR B 1 213 ? -13.82 20.828 20.422 1 98.75 213 TYR B C 1
ATOM 6351 O O . TYR B 1 213 ? -14.836 20.203 20.734 1 98.75 213 TYR B O 1
ATOM 6359 N N . THR B 1 214 ? -13.578 22.016 20.766 1 98.25 214 THR B N 1
ATOM 6360 C CA . THR B 1 214 ? -14.453 22.672 21.75 1 98.25 214 THR B CA 1
ATOM 6361 C C . THR B 1 214 ? -14.406 24.188 21.578 1 98.25 214 THR B C 1
ATOM 6363 O O . THR B 1 214 ? -14.102 24.688 20.5 1 98.25 214 THR B O 1
ATOM 6366 N N . ILE B 1 215 ? -14.883 24.922 22.625 1 97.44 215 ILE B N 1
ATOM 6367 C CA . ILE B 1 215 ? -15 26.375 22.578 1 97.44 215 ILE B CA 1
ATOM 6368 C C . ILE B 1 215 ? -13.898 27 23.438 1 97.44 215 ILE B C 1
ATOM 6370 O O . ILE B 1 215 ? -13.312 26.328 24.297 1 97.44 215 ILE B O 1
ATOM 6374 N N . PRO B 1 216 ? -13.555 28.266 23.219 1 98.12 216 PRO B N 1
ATOM 6375 C CA . PRO B 1 216 ? -12.43 28.922 23.875 1 98.12 216 PRO B CA 1
ATOM 6376 C C . PRO B 1 216 ? -12.5 28.828 25.391 1 98.12 216 PRO B C 1
ATOM 6378 O O . PRO B 1 216 ? -11.492 28.562 26.047 1 98.12 216 PRO B O 1
ATOM 6381 N N . GLU B 1 217 ? -13.641 28.906 26.016 1 97.31 217 GLU B N 1
ATOM 6382 C CA . GLU B 1 217 ? -13.82 28.938 27.469 1 97.31 217 GLU B CA 1
ATOM 6383 C C . GLU B 1 217 ? -13.375 27.625 28.109 1 97.31 217 GLU B C 1
ATOM 6385 O O . GLU B 1 217 ? -12.945 27.609 29.266 1 97.31 217 GLU B O 1
ATOM 6390 N N . ASP B 1 218 ? -13.477 26.578 27.328 1 97.69 218 ASP B N 1
ATOM 6391 C CA . ASP B 1 218 ? -13.031 25.281 27.812 1 97.69 218 ASP B CA 1
ATOM 6392 C C . ASP B 1 218 ? -11.523 25.266 28.062 1 97.69 218 ASP B C 1
ATOM 6394 O O . ASP B 1 218 ? -11.016 24.422 28.781 1 97.69 218 ASP B O 1
ATOM 6398 N N . ALA B 1 219 ? -10.828 26.219 27.453 1 97.62 219 ALA B N 1
ATOM 6399 C CA . ALA B 1 219 ? -9.383 26.344 27.641 1 97.62 219 ALA B CA 1
ATOM 6400 C C . ALA B 1 219 ? -9.047 27.594 28.438 1 97.62 219 ALA B C 1
ATOM 6402 O O . ALA B 1 219 ? -7.91 28.078 28.406 1 97.62 219 ALA B O 1
ATOM 6403 N N . GLY B 1 220 ? -10.039 28.156 29 1 96.56 220 GLY B N 1
ATOM 6404 C CA . GLY B 1 220 ? -9.82 29.328 29.828 1 96.56 220 GLY B CA 1
ATOM 6405 C C . GLY B 1 220 ? -9.664 30.609 29.031 1 96.56 220 GLY B C 1
ATOM 6406 O O . GLY B 1 220 ? -9.102 31.578 29.531 1 96.56 220 GLY B O 1
ATOM 6407 N N . VAL B 1 221 ? -10.078 30.641 27.828 1 97.88 221 VAL B N 1
ATOM 6408 C CA . VAL B 1 221 ? -9.977 31.797 26.953 1 97.88 221 VAL B CA 1
ATOM 6409 C C . VAL B 1 221 ? -11.359 32.375 26.703 1 97.88 221 VAL B C 1
ATOM 6411 O O . VAL B 1 221 ? -12.305 31.656 26.375 1 97.88 221 VAL B O 1
ATOM 6414 N N . ASN B 1 222 ? -11.5 33.719 26.906 1 97.12 222 ASN B N 1
ATOM 6415 C CA . ASN B 1 222 ? -12.742 34.406 26.562 1 97.12 222 ASN B CA 1
ATOM 6416 C C . ASN B 1 222 ? -12.906 34.531 25.062 1 97.12 222 ASN B C 1
ATOM 6418 O O . ASN B 1 222 ? -12.094 35.188 24.391 1 97.12 222 ASN B O 1
ATOM 6422 N N . ALA B 1 223 ? -13.961 33.969 24.547 1 96.81 223 ALA B N 1
ATOM 6423 C CA . ALA B 1 223 ? -14.195 33.969 23.109 1 96.81 223 ALA B CA 1
ATOM 6424 C C . ALA B 1 223 ? -14.195 35.406 22.547 1 96.81 223 ALA B C 1
ATOM 6426 O O . ALA B 1 223 ? -13.773 35.625 21.406 1 96.81 223 ALA B O 1
ATOM 6427 N N . GLU B 1 224 ? -14.602 36.312 23.281 1 96.06 224 GLU B N 1
ATOM 6428 C CA . GLU B 1 224 ? -14.672 37.719 22.828 1 96.06 224 GLU B CA 1
ATOM 6429 C C . GLU B 1 224 ? -13.281 38.281 22.547 1 96.06 224 GLU B C 1
ATOM 6431 O O . GLU B 1 224 ? -13.125 39.156 21.688 1 96.06 224 GLU B O 1
ATOM 6436 N N . ASN B 1 225 ? -12.359 37.719 23.281 1 97.12 225 ASN B N 1
ATOM 6437 C CA . ASN B 1 225 ? -10.984 38.188 23.109 1 97.12 225 ASN B CA 1
ATOM 6438 C C . ASN B 1 225 ? -10.383 37.688 21.797 1 97.12 225 ASN B C 1
ATOM 6440 O O . ASN B 1 225 ? -9.328 38.156 21.375 1 97.12 225 ASN B O 1
ATOM 6444 N N . LEU B 1 226 ? -11.016 36.781 21.062 1 98 226 LEU B N 1
ATOM 6445 C CA . LEU B 1 226 ? -10.531 36.25 19.797 1 98 226 LEU B CA 1
ATOM 6446 C C . LEU B 1 226 ? -11.242 36.906 18.625 1 98 226 LEU B C 1
ATOM 6448 O O . LEU B 1 226 ? -10.875 36.688 17.469 1 98 226 LEU B O 1
ATOM 6452 N N . ARG B 1 227 ? -12.219 37.75 18.844 1 96.25 227 ARG B N 1
ATOM 6453 C CA . ARG B 1 227 ? -13.062 38.344 17.812 1 96.25 227 ARG B CA 1
ATOM 6454 C C . ARG B 1 227 ? -12.258 39.219 16.875 1 96.25 227 ARG B C 1
ATOM 6456 O O . ARG B 1 227 ? -12.609 39.406 15.711 1 96.25 227 ARG B O 1
ATOM 6463 N N . GLU B 1 228 ? -11.234 39.812 17.469 1 98 228 GLU B N 1
ATOM 6464 C CA . GLU B 1 228 ? -10.391 40.688 16.672 1 98 228 GLU B CA 1
ATOM 6465 C C . GLU B 1 228 ? -9.789 39.938 15.484 1 98 228 GLU B C 1
ATOM 6467 O O . GLU B 1 228 ? -9.398 40.562 14.492 1 98 228 GLU B O 1
ATOM 6472 N N . ILE B 1 229 ? -9.648 38.625 15.508 1 98.69 229 ILE B N 1
ATOM 6473 C CA . ILE B 1 229 ? -9.188 37.844 14.375 1 98.69 229 ILE B CA 1
ATOM 6474 C C . ILE B 1 229 ? -10.086 38.094 13.164 1 98.69 229 ILE B C 1
ATOM 6476 O O . ILE B 1 229 ? -9.594 38.25 12.047 1 98.69 229 ILE B O 1
ATOM 6480 N N . ASP B 1 230 ? -11.414 38.188 13.43 1 98.44 230 ASP B N 1
ATOM 6481 C CA . ASP B 1 230 ? -12.375 38.438 12.359 1 98.44 230 ASP B CA 1
ATOM 6482 C C . ASP B 1 230 ? -12.109 39.781 11.688 1 98.44 230 ASP B C 1
ATOM 6484 O O . ASP B 1 230 ? -12.172 39.906 10.461 1 98.44 230 ASP B O 1
ATOM 6488 N N . ASP B 1 231 ? -11.781 40.75 12.469 1 98.25 231 ASP B N 1
ATOM 6489 C CA . ASP B 1 231 ? -11.516 42.094 11.945 1 98.25 231 ASP B CA 1
ATOM 6490 C C . ASP B 1 231 ? -10.258 42.094 11.086 1 98.25 231 ASP B C 1
ATOM 6492 O O . ASP B 1 231 ? -10.242 42.688 10 1 98.25 231 ASP B O 1
ATOM 6496 N N . ILE B 1 232 ? -9.242 41.5 11.57 1 98.75 232 ILE B N 1
ATOM 6497 C CA . ILE B 1 232 ? -7.969 41.469 10.867 1 98.75 232 ILE B CA 1
ATOM 6498 C C . ILE B 1 232 ? -8.141 40.719 9.531 1 98.75 232 ILE B C 1
ATOM 6500 O O . ILE B 1 232 ? -7.641 41.188 8.5 1 98.75 232 ILE B O 1
ATOM 6504 N N . THR B 1 233 ? -8.852 39.625 9.492 1 98.69 233 THR B N 1
ATOM 6505 C CA . THR B 1 233 ? -9.047 38.844 8.266 1 98.69 233 THR B CA 1
ATOM 6506 C C . THR B 1 233 ? -9.914 39.625 7.277 1 98.69 233 THR B C 1
ATOM 6508 O O . THR B 1 233 ? -9.68 39.594 6.066 1 98.69 233 THR B O 1
ATOM 6511 N N . ALA B 1 234 ? -10.922 40.312 7.797 1 98.25 234 ALA B N 1
ATOM 6512 C CA . ALA B 1 234 ? -11.758 41.125 6.938 1 98.25 234 ALA B CA 1
ATOM 6513 C C . ALA B 1 234 ? -10.93 42.25 6.277 1 98.25 234 ALA B C 1
ATOM 6515 O O . ALA B 1 234 ? -11.117 42.531 5.098 1 98.25 234 ALA B O 1
ATOM 6516 N N . GLU B 1 235 ? -10.055 42.812 7.039 1 98.56 235 GLU B N 1
ATOM 6517 C CA . GLU B 1 235 ? -9.148 43.844 6.516 1 98.56 235 GLU B CA 1
ATOM 6518 C C . GLU B 1 235 ? -8.266 43.281 5.406 1 98.56 235 GLU B C 1
ATOM 6520 O O . GLU B 1 235 ? -8.078 43.906 4.367 1 98.56 235 GLU B O 1
ATOM 6525 N N . ALA B 1 236 ? -7.738 42.125 5.633 1 98.62 236 ALA B N 1
ATOM 6526 C CA . ALA B 1 236 ? -6.855 41.469 4.672 1 98.62 236 ALA B CA 1
ATOM 6527 C C . ALA B 1 236 ? -7.582 41.219 3.355 1 98.62 236 ALA B C 1
ATOM 6529 O O . ALA B 1 236 ? -7.035 41.469 2.277 1 98.62 236 ALA B O 1
ATOM 6530 N N . ILE B 1 237 ? -8.781 40.719 3.422 1 98.25 237 ILE B N 1
ATOM 6531 C CA . ILE B 1 237 ? -9.57 40.375 2.238 1 98.25 237 ILE B CA 1
ATOM 6532 C C . ILE B 1 237 ? -9.945 41.656 1.494 1 98.25 237 ILE B C 1
ATOM 6534 O O . ILE B 1 237 ? -9.828 41.719 0.268 1 98.25 237 ILE B O 1
ATOM 6538 N N . ALA B 1 238 ? -10.312 42.625 2.254 1 97.94 238 ALA B N 1
ATOM 6539 C CA . ALA B 1 238 ? -10.68 43.906 1.655 1 97.94 238 ALA B CA 1
ATOM 6540 C C . ALA B 1 238 ? -9.5 44.531 0.91 1 97.94 238 ALA B C 1
ATOM 6542 O O . ALA B 1 238 ? -9.68 45.125 -0.151 1 97.94 238 ALA B O 1
ATOM 6543 N N . ALA B 1 239 ? -8.375 44.375 1.458 1 98.31 239 ALA B N 1
ATOM 6544 C CA . ALA B 1 239 ? -7.16 44.906 0.861 1 98.31 239 ALA B CA 1
ATOM 6545 C C . ALA B 1 239 ? -6.641 44.031 -0.259 1 98.31 239 ALA B C 1
ATOM 6547 O O . ALA B 1 239 ? -5.625 44.344 -0.888 1 98.31 239 ALA B O 1
ATOM 6548 N N . ARG B 1 240 ? -7.273 42.906 -0.477 1 97.94 240 ARG B N 1
ATOM 6549 C CA . ARG B 1 240 ? -6.887 41.938 -1.48 1 97.94 240 ARG B CA 1
ATOM 6550 C C . ARG B 1 240 ? -5.496 41.375 -1.19 1 97.94 240 ARG B C 1
ATOM 6552 O O . ARG B 1 240 ? -4.676 41.219 -2.1 1 97.94 240 ARG B O 1
ATOM 6559 N N . ALA B 1 241 ? -5.266 41.188 0.15 1 98.5 241 ALA B N 1
ATOM 6560 C CA . ALA B 1 241 ? -4.027 40.531 0.577 1 98.5 241 ALA B CA 1
ATOM 6561 C C . ALA B 1 241 ? -4.059 39.062 0.263 1 98.5 241 ALA B C 1
ATOM 6563 O O . ALA B 1 241 ? -3.012 38.438 0.041 1 98.5 241 ALA B O 1
ATOM 6564 N N . ALA B 1 242 ? -5.195 38.469 0.274 1 98.44 242 ALA B N 1
ATOM 6565 C CA . ALA B 1 242 ? -5.508 37.094 -0.131 1 98.44 242 ALA B CA 1
ATOM 6566 C C . ALA B 1 242 ? -7 36.938 -0.392 1 98.44 242 ALA B C 1
ATOM 6568 O O . ALA B 1 242 ? -7.828 37.594 0.25 1 98.44 242 ALA B O 1
ATOM 6569 N N . PRO B 1 243 ? -7.363 36.031 -1.328 1 98.5 243 PRO B N 1
ATOM 6570 C CA . PRO B 1 243 ? -8.789 35.75 -1.532 1 98.5 243 PRO B CA 1
ATOM 6571 C C . PRO B 1 243 ? -9.469 35.156 -0.302 1 98.5 243 PRO B C 1
ATOM 6573 O O . PRO B 1 243 ? -10.594 35.531 0.037 1 98.5 243 PRO B O 1
ATOM 6576 N N . GLY B 1 244 ? -8.805 34.25 0.312 1 98.5 244 GLY B N 1
ATOM 6577 C CA . GLY B 1 244 ? -9.344 33.562 1.479 1 98.5 244 GLY B CA 1
ATOM 6578 C C . GLY B 1 244 ? -8.273 33.094 2.443 1 98.5 244 GLY B C 1
ATOM 6579 O O . GLY B 1 244 ? -7.078 33.188 2.158 1 98.5 244 GLY B O 1
ATOM 6580 N N . MET B 1 245 ? -8.719 32.656 3.604 1 98.69 245 MET B N 1
ATOM 6581 C CA . MET B 1 245 ? -7.812 32.156 4.629 1 98.69 245 MET B CA 1
ATOM 6582 C C . MET B 1 245 ? -8.57 31.328 5.672 1 98.69 245 MET B C 1
ATOM 6584 O O . MET B 1 245 ? -9.781 31.5 5.836 1 98.69 245 MET B O 1
ATOM 6588 N N . VAL B 1 246 ? -7.902 30.406 6.266 1 98.88 246 VAL B N 1
ATOM 6589 C CA . VAL B 1 246 ? -8.414 29.609 7.371 1 98.88 246 VAL B CA 1
ATOM 6590 C C . VAL B 1 246 ? -7.484 29.719 8.57 1 98.88 246 VAL B C 1
ATOM 6592 O O . VAL B 1 246 ? -6.262 29.625 8.43 1 98.88 246 VAL B O 1
ATOM 6595 N N . VAL B 1 247 ? -8.086 29.984 9.781 1 98.94 247 VAL B N 1
ATOM 6596 C CA . VAL B 1 247 ? -7.328 30.156 11.016 1 98.94 247 VAL B CA 1
ATOM 6597 C C . VAL B 1 247 ? -7.762 29.094 12.031 1 98.94 247 VAL B C 1
ATOM 6599 O O . VAL B 1 247 ? -8.961 28.891 12.242 1 98.94 247 VAL B O 1
ATOM 6602 N N . LEU B 1 248 ? -6.801 28.406 12.578 1 98.94 248 LEU B N 1
ATOM 6603 C CA . LEU B 1 248 ? -7.066 27.453 13.641 1 98.94 248 LEU B CA 1
ATOM 6604 C C . LEU B 1 248 ? -6.184 27.719 14.852 1 98.94 248 LEU B C 1
ATOM 6606 O O . LEU B 1 248 ? -4.992 28.016 14.711 1 98.94 248 LEU B O 1
ATOM 6610 N N . VAL B 1 249 ? -6.805 27.703 16.078 1 98.94 249 VAL B N 1
ATOM 6611 C CA . VAL B 1 249 ? -6.109 27.859 17.344 1 98.94 249 VAL B CA 1
ATOM 6612 C C . VAL B 1 249 ? -6.375 26.641 18.234 1 98.94 249 VAL B C 1
ATOM 6614 O O . VAL B 1 249 ? -7.531 26.297 18.484 1 98.94 249 VAL B O 1
ATOM 6617 N N . ALA B 1 250 ? -5.348 26.016 18.625 1 98.94 250 ALA B N 1
ATOM 6618 C CA . ALA B 1 250 ? -5.441 24.969 19.641 1 98.94 250 ALA B CA 1
ATOM 6619 C C . ALA B 1 250 ? -4.637 25.328 20.891 1 98.94 250 ALA B C 1
ATOM 6621 O O . ALA B 1 250 ? -3.531 25.859 20.781 1 98.94 250 ALA B O 1
ATOM 6622 N N . LYS B 1 251 ? -5.227 25.078 22.031 1 98.75 251 LYS B N 1
ATOM 6623 C CA . LYS B 1 251 ? -4.629 25.391 23.328 1 98.75 251 LYS B CA 1
ATOM 6624 C C . LYS B 1 251 ? -4.801 24.219 24.297 1 98.75 251 LYS B C 1
ATOM 6626 O O . LYS B 1 251 ? -5.914 23.75 24.516 1 98.75 251 LYS B O 1
ATOM 6631 N N . ASP B 1 252 ? -3.68 23.75 24.828 1 98.19 252 ASP B N 1
ATOM 6632 C CA . ASP B 1 252 ? -3.668 22.688 25.844 1 98.19 252 ASP B CA 1
ATOM 6633 C C . ASP B 1 252 ? -4.457 21.469 25.375 1 98.19 252 ASP B C 1
ATOM 6635 O O . ASP B 1 252 ? -5.312 20.969 26.109 1 98.19 252 ASP B O 1
ATOM 6639 N N . GLY B 1 253 ? -4.227 21.125 24.125 1 98.69 253 GLY B N 1
ATOM 6640 C CA . GLY B 1 253 ? -4.812 19.906 23.578 1 98.69 253 GLY B CA 1
ATOM 6641 C C . GLY B 1 253 ? -6.25 20.094 23.125 1 98.69 253 GLY B C 1
ATOM 6642 O O . GLY B 1 253 ? -6.941 19.109 22.828 1 98.69 253 GLY B O 1
ATOM 6643 N N . LYS B 1 254 ? -6.703 21.344 23.016 1 98.88 254 LYS B N 1
ATOM 6644 C CA . LYS B 1 254 ? -8.078 21.641 22.641 1 98.88 254 LYS B CA 1
ATOM 6645 C C . LYS B 1 254 ? -8.117 22.609 21.469 1 98.88 254 LYS B C 1
ATOM 6647 O O . LYS B 1 254 ? -7.543 23.703 21.531 1 98.88 254 LYS B O 1
ATOM 6652 N N . VAL B 1 255 ? -8.758 22.219 20.391 1 98.94 255 VAL B N 1
ATOM 6653 C CA . VAL B 1 255 ? -9.031 23.172 19.312 1 98.94 255 VAL B CA 1
ATOM 6654 C C . VAL B 1 255 ? -10.172 24.109 19.734 1 98.94 255 VAL B C 1
ATOM 6656 O O . VAL B 1 255 ? -11.305 23.656 19.922 1 98.94 255 VAL B O 1
ATOM 6659 N N . ILE B 1 256 ? -9.914 25.391 19.812 1 98.62 256 ILE B N 1
ATOM 6660 C CA . ILE B 1 256 ? -10.883 26.312 20.391 1 98.62 256 ILE B CA 1
ATOM 6661 C C . ILE B 1 256 ? -11.32 27.328 19.359 1 98.62 256 ILE B C 1
ATOM 6663 O O . ILE B 1 256 ? -12.234 28.125 19.594 1 98.62 256 ILE B O 1
ATOM 6667 N N . PHE B 1 257 ? -10.688 27.328 18.266 1 98.5 257 PHE B N 1
ATOM 6668 C CA . PHE B 1 257 ? -10.992 28.234 17.156 1 98.5 257 PHE B CA 1
ATOM 6669 C C . PHE B 1 257 ? -10.625 27.609 15.82 1 98.5 257 PHE B C 1
ATOM 6671 O O . PHE B 1 257 ? -9.523 27.094 15.648 1 98.5 257 PHE B O 1
ATOM 6678 N N . ASN B 1 258 ? -11.516 27.547 14.836 1 98.44 258 ASN B N 1
ATOM 6679 C CA . ASN B 1 258 ? -11.328 27.094 13.461 1 98.44 258 ASN B CA 1
ATOM 6680 C C . ASN B 1 258 ? -12.336 27.734 12.516 1 98.44 258 ASN B C 1
ATOM 6682 O O . ASN B 1 258 ? -13.5 27.312 12.469 1 98.44 258 ASN B O 1
ATOM 6686 N N . LYS B 1 259 ? -11.859 28.688 11.789 1 98.62 259 LYS B N 1
ATOM 6687 C CA . LYS B 1 259 ? -12.789 29.469 10.969 1 98.62 259 LYS B CA 1
ATOM 6688 C C . LYS B 1 259 ? -12.195 29.766 9.602 1 98.62 259 LYS B C 1
ATOM 6690 O O . LYS B 1 259 ? -10.992 30.016 9.477 1 98.62 259 LYS B O 1
ATOM 6695 N N . ALA B 1 260 ? -13.062 29.766 8.617 1 98.75 260 ALA B N 1
ATOM 6696 C CA . ALA B 1 260 ? -12.703 30.125 7.25 1 98.75 260 ALA B CA 1
ATOM 6697 C C . ALA B 1 260 ? -13.227 31.5 6.883 1 98.75 260 ALA B C 1
ATOM 6699 O O . ALA B 1 260 ? -14.305 31.906 7.328 1 98.75 260 ALA B O 1
ATOM 6700 N N . TYR B 1 261 ? -12.453 32.188 6.164 1 98.69 261 TYR B N 1
ATOM 6701 C CA . TYR B 1 261 ? -12.789 33.531 5.695 1 98.69 261 TYR B CA 1
ATOM 6702 C C . TYR B 1 261 ? -12.555 33.656 4.195 1 98.69 261 TYR B C 1
ATOM 6704 O O . TYR B 1 261 ? -11.617 33.062 3.654 1 98.69 261 TYR B O 1
ATOM 6712 N N . GLY B 1 262 ? -13.414 34.375 3.551 1 98.69 262 GLY B N 1
ATOM 6713 C CA . GLY B 1 262 ? -13.211 34.688 2.143 1 98.69 262 GLY B CA 1
ATOM 6714 C C . GLY B 1 262 ? -13.609 33.531 1.226 1 98.69 262 GLY B C 1
ATOM 6715 O O . GLY B 1 262 ? -14.617 32.875 1.466 1 98.69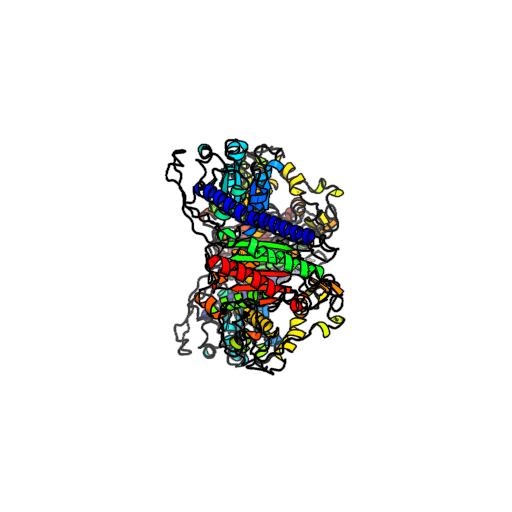 262 GLY B O 1
ATOM 6716 N N . THR B 1 263 ? -12.852 33.562 0.033 1 98.44 263 THR B N 1
ATOM 6717 C CA . THR B 1 263 ? -13.25 32.688 -1.054 1 98.44 263 THR B CA 1
ATOM 6718 C C . THR B 1 263 ? -12.039 31.984 -1.662 1 98.44 263 THR B C 1
ATOM 6720 O O . THR B 1 263 ? -10.898 32.406 -1.426 1 98.44 263 THR B O 1
ATOM 6723 N N . HIS B 1 264 ? -12.266 30.969 -2.41 1 98.56 264 HIS B N 1
ATOM 6724 C CA . HIS B 1 264 ? -11.211 30.234 -3.107 1 98.56 264 HIS B CA 1
ATOM 6725 C C . HIS B 1 264 ? -10.391 31.156 -3.998 1 98.56 264 HIS B C 1
ATOM 6727 O O . HIS B 1 264 ? -9.164 31.078 -4.023 1 98.56 264 HIS B O 1
ATOM 6733 N N . THR B 1 265 ? -11.039 31.891 -4.785 1 98.19 265 THR B N 1
ATOM 6734 C CA . THR B 1 265 ? -10.586 33.031 -5.551 1 98.19 265 THR B CA 1
ATOM 6735 C C . THR B 1 265 ? -11.469 34.25 -5.273 1 98.19 265 THR B C 1
ATOM 6737 O O . THR B 1 265 ? -12.531 34.125 -4.66 1 98.19 265 THR B O 1
ATOM 6740 N N . TYR B 1 266 ? -10.961 35.438 -5.695 1 96.88 266 TYR B N 1
ATOM 6741 C CA . TYR B 1 266 ? -11.719 36.625 -5.348 1 96.88 266 TYR B CA 1
ATOM 6742 C C . TYR B 1 266 ? -13.148 36.531 -5.855 1 96.88 266 TYR B C 1
ATOM 6744 O O . TYR B 1 266 ? -14.07 37.094 -5.254 1 96.88 266 TYR B O 1
ATOM 6752 N N . ASP B 1 267 ? -13.414 35.781 -6.902 1 95.62 267 ASP B N 1
ATOM 6753 C CA . ASP B 1 267 ? -14.75 35.625 -7.461 1 95.62 267 ASP B CA 1
ATOM 6754 C C . ASP B 1 267 ? -15.227 34.188 -7.324 1 95.62 267 ASP B C 1
ATOM 6756 O O . ASP B 1 267 ? -16.156 33.75 -8.023 1 95.62 267 ASP B O 1
ATOM 6760 N N . GLY B 1 268 ? -14.602 33.469 -6.52 1 96.81 268 GLY B N 1
ATOM 6761 C CA . GLY B 1 268 ? -14.883 32.062 -6.414 1 96.81 268 GLY B CA 1
ATOM 6762 C C . GLY B 1 268 ? -15.773 31.719 -5.23 1 96.81 268 GLY B C 1
ATOM 6763 O O . GLY B 1 268 ? -16.344 32.594 -4.594 1 96.81 268 GLY B O 1
ATOM 6764 N N . PRO B 1 269 ? -15.969 30.422 -4.969 1 97.44 269 PRO B N 1
ATOM 6765 C CA . PRO B 1 269 ? -16.781 29.984 -3.84 1 97.44 269 PRO B CA 1
ATOM 6766 C C . PRO B 1 269 ? -16.125 30.25 -2.49 1 97.44 269 PRO B C 1
ATOM 6768 O O . PRO B 1 269 ? -14.914 30.469 -2.424 1 97.44 269 PRO B O 1
ATOM 6771 N N . ALA B 1 270 ? -16.906 30.203 -1.435 1 98.25 270 ALA B N 1
ATOM 6772 C CA . ALA B 1 270 ? -16.453 30.469 -0.078 1 98.25 270 ALA B CA 1
ATOM 6773 C C . ALA B 1 270 ? -15.453 29.406 0.381 1 98.25 270 ALA B C 1
ATOM 6775 O O . ALA B 1 270 ? -15.617 28.219 0.077 1 98.25 270 ALA B O 1
ATOM 6776 N N . ASP B 1 271 ? -14.453 29.797 1.128 1 97.94 271 ASP B N 1
ATOM 6777 C CA . ASP B 1 271 ? -13.539 28.859 1.779 1 97.94 271 ASP B CA 1
ATOM 6778 C C . ASP B 1 271 ? -14.266 28.031 2.846 1 97.94 271 ASP B C 1
ATOM 6780 O O . ASP B 1 271 ? -15.242 28.5 3.434 1 97.94 271 ASP B O 1
ATOM 6784 N N . LYS B 1 272 ? -13.781 26.859 3.006 1 98 272 LYS B N 1
ATOM 6785 C CA . LYS B 1 272 ? -14.211 25.969 4.086 1 98 272 LYS B CA 1
ATOM 6786 C C . LYS B 1 272 ? -13.031 25.547 4.949 1 98 272 LYS B C 1
ATOM 6788 O O . LYS B 1 272 ? -11.891 25.5 4.477 1 98 272 LYS B O 1
ATOM 6793 N N . VAL B 1 273 ? -13.328 25.219 6.211 1 98.12 273 VAL B N 1
ATOM 6794 C CA . VAL B 1 273 ? -12.273 24.812 7.137 1 98.12 273 VAL B CA 1
ATOM 6795 C C . VAL B 1 273 ? -11.641 23.5 6.676 1 98.12 273 VAL B C 1
ATOM 6797 O O . VAL B 1 273 ? -10.531 23.172 7.082 1 98.12 273 VAL B O 1
ATOM 6800 N N . THR B 1 274 ? -12.305 22.781 5.754 1 97.69 274 THR B N 1
ATOM 6801 C CA . THR B 1 274 ? -11.82 21.469 5.301 1 97.69 274 THR B CA 1
ATOM 6802 C C . THR B 1 274 ? -11 21.625 4.02 1 97.69 274 THR B C 1
ATOM 6804 O O . THR B 1 274 ? -10.492 20.625 3.494 1 97.69 274 THR B O 1
ATOM 6807 N N . ASP B 1 275 ? -10.836 22.812 3.508 1 98.69 275 ASP B N 1
ATOM 6808 C CA . ASP B 1 275 ? -10.133 23.016 2.246 1 98.69 275 ASP B CA 1
ATOM 6809 C C . ASP B 1 275 ? -8.648 22.688 2.389 1 98.69 275 ASP B C 1
ATOM 6811 O O . ASP B 1 275 ? -8.094 22.734 3.49 1 98.69 275 ASP B O 1
ATOM 6815 N N . ILE B 1 276 ? -8.055 22.297 1.246 1 98.88 276 ILE B N 1
ATOM 6816 C CA . ILE B 1 276 ? -6.672 21.844 1.189 1 98.88 276 ILE B CA 1
ATOM 6817 C C . ILE B 1 276 ? -5.801 22.922 0.549 1 98.88 276 ILE B C 1
ATOM 6819 O O . ILE B 1 276 ? -6.09 23.391 -0.558 1 98.88 276 ILE B O 1
ATOM 6823 N N . PHE B 1 277 ? -4.75 23.328 1.268 1 98.94 277 PHE B N 1
ATOM 6824 C CA . PHE B 1 277 ? -3.912 24.438 0.825 1 98.94 277 PHE B CA 1
ATOM 6825 C C . PHE B 1 277 ? -2.512 23.953 0.471 1 98.94 277 PHE B C 1
ATOM 6827 O O . PHE B 1 277 ? -2.045 22.953 1.008 1 98.94 277 PHE B O 1
ATOM 6834 N N . ASP B 1 278 ? -1.845 24.641 -0.468 1 98.94 278 ASP B N 1
ATOM 6835 C CA . ASP B 1 278 ? -0.41 24.516 -0.699 1 98.94 278 ASP B CA 1
ATOM 6836 C C . ASP B 1 278 ? 0.388 25.078 0.476 1 98.94 278 ASP B C 1
ATOM 6838 O O . ASP B 1 278 ? 0.306 26.266 0.776 1 98.94 278 ASP B O 1
ATOM 6842 N N . LEU B 1 279 ? 1.241 24.281 1.037 1 98.94 279 LEU B N 1
ATOM 6843 C CA . LEU B 1 279 ? 1.877 24.672 2.291 1 98.94 279 LEU B CA 1
ATOM 6844 C C . LEU B 1 279 ? 3.236 25.312 2.033 1 98.94 279 LEU B C 1
ATOM 6846 O O . LEU B 1 279 ? 3.865 25.844 2.957 1 98.94 279 LEU B O 1
ATOM 6850 N N . ALA B 1 280 ? 3.664 25.219 0.817 1 98.75 280 ALA B N 1
ATOM 6851 C CA . ALA B 1 280 ? 4.98 25.766 0.476 1 98.75 280 ALA B CA 1
ATOM 6852 C C . ALA B 1 280 ? 6.031 25.312 1.485 1 98.75 280 ALA B C 1
ATOM 6854 O O . ALA B 1 280 ? 6.188 24.109 1.738 1 98.75 280 ALA B O 1
ATOM 6855 N N . SER B 1 281 ? 6.746 26.156 2.127 1 98.81 281 SER B N 1
ATOM 6856 C CA . SER B 1 281 ? 7.926 25.828 2.918 1 98.81 281 SER B CA 1
ATOM 6857 C C . SER B 1 281 ? 7.547 25.078 4.195 1 98.81 281 SER B C 1
ATOM 6859 O O . SER B 1 281 ? 8.406 24.484 4.844 1 98.81 281 SER B O 1
ATOM 6861 N N . ILE B 1 282 ? 6.312 25.094 4.605 1 98.88 282 ILE B N 1
ATOM 6862 C CA . ILE B 1 282 ? 5.926 24.297 5.766 1 98.88 282 ILE B CA 1
ATOM 6863 C C . ILE B 1 282 ? 6.215 22.828 5.496 1 98.88 282 ILE B C 1
ATOM 6865 O O . ILE B 1 282 ? 6.348 22.031 6.43 1 98.88 282 ILE B O 1
ATOM 6869 N N . THR B 1 283 ? 6.371 22.484 4.215 1 98.88 283 THR B N 1
ATOM 6870 C CA . THR B 1 283 ? 6.809 21.156 3.799 1 98.88 283 THR B CA 1
ATOM 6871 C C . THR B 1 283 ? 8.086 20.766 4.531 1 98.88 283 THR B C 1
ATOM 6873 O O . THR B 1 283 ? 8.227 19.609 4.953 1 98.88 283 THR B O 1
ATOM 6876 N N . LYS B 1 284 ? 8.984 21.672 4.758 1 98.88 284 LYS B N 1
ATOM 6877 C CA . LYS B 1 284 ? 10.281 21.422 5.371 1 98.88 284 LYS B CA 1
ATOM 6878 C C . LYS B 1 284 ? 10.125 20.781 6.75 1 98.88 284 LYS B C 1
ATOM 6880 O O . LYS B 1 284 ? 10.82 19.828 7.078 1 98.88 284 LYS B O 1
ATOM 6885 N N . ILE B 1 285 ? 9.094 21.234 7.512 1 98.88 285 ILE B N 1
ATOM 6886 C CA . ILE B 1 285 ? 9.023 20.812 8.906 1 98.88 285 ILE B CA 1
ATOM 6887 C C . ILE B 1 285 ? 7.875 19.812 9.086 1 98.88 285 ILE B C 1
ATOM 6889 O O . ILE B 1 285 ? 7.637 19.328 10.188 1 98.88 285 ILE B O 1
ATOM 6893 N N . THR B 1 286 ? 7.164 19.516 8.008 1 98.88 286 THR B N 1
ATOM 6894 C CA . THR B 1 286 ? 6.031 18.609 8.117 1 98.88 286 THR B CA 1
ATOM 6895 C C . THR B 1 286 ? 6.289 17.328 7.332 1 98.88 286 THR B C 1
ATOM 6897 O O . THR B 1 286 ? 5.574 16.328 7.5 1 98.88 286 THR B O 1
ATOM 6900 N N . ALA B 1 287 ? 7.348 17.328 6.512 1 98.88 287 ALA B N 1
ATOM 6901 C CA . ALA B 1 287 ? 7.688 16.125 5.762 1 98.88 287 ALA B CA 1
ATOM 6902 C C . ALA B 1 287 ? 9.164 15.781 5.918 1 98.88 287 ALA B C 1
ATOM 6904 O O . ALA B 1 287 ? 9.516 14.844 6.637 1 98.88 287 ALA B O 1
ATOM 6905 N N . THR B 1 288 ? 10.047 16.625 5.461 1 98.88 288 THR B N 1
ATOM 6906 C CA . THR B 1 288 ? 11.469 16.312 5.402 1 98.88 288 THR B CA 1
ATOM 6907 C C . THR B 1 288 ? 12.062 16.203 6.805 1 98.88 288 THR B C 1
ATOM 6909 O O . THR B 1 288 ? 12.742 15.234 7.125 1 98.88 288 THR B O 1
ATOM 6912 N N . THR B 1 289 ? 11.781 17.172 7.652 1 98.88 289 THR B N 1
ATOM 6913 C CA . THR B 1 289 ? 12.375 17.203 8.984 1 98.88 289 THR B CA 1
ATOM 6914 C C . THR B 1 289 ? 11.883 16.031 9.82 1 98.88 289 THR B C 1
ATOM 6916 O O . THR B 1 289 ? 12.68 15.328 10.453 1 98.88 289 THR B O 1
ATOM 6919 N N . PRO B 1 290 ? 10.562 15.703 9.773 1 98.88 290 PRO B N 1
ATOM 6920 C CA . PRO B 1 290 ? 10.125 14.508 10.5 1 98.88 290 PRO B CA 1
ATOM 6921 C C . PRO B 1 290 ? 10.82 13.242 10.023 1 98.88 290 PRO B C 1
ATOM 6923 O O . PRO B 1 290 ? 11.172 12.383 10.844 1 98.88 290 PRO B O 1
ATOM 6926 N N . MET B 1 291 ? 10.977 13.102 8.742 1 98.75 291 MET B N 1
ATOM 6927 C CA . MET B 1 291 ? 11.703 11.945 8.234 1 98.75 291 MET B CA 1
ATOM 6928 C C . MET B 1 291 ? 13.141 11.93 8.75 1 98.75 291 MET B C 1
ATOM 6930 O O . MET B 1 291 ? 13.625 10.891 9.203 1 98.75 291 MET B O 1
ATOM 6934 N N . VAL B 1 292 ? 13.805 13.055 8.781 1 98.81 292 VAL B N 1
ATOM 6935 C CA . VAL B 1 292 ? 15.172 13.195 9.281 1 98.81 292 VAL B CA 1
ATOM 6936 C C . VAL B 1 292 ? 15.211 12.867 10.773 1 98.81 292 VAL B C 1
ATOM 6938 O O . VAL B 1 292 ? 16.078 12.133 11.234 1 98.81 292 VAL B O 1
ATOM 6941 N N . MET B 1 293 ? 14.266 13.391 11.516 1 98.81 293 MET B N 1
ATOM 6942 C CA . MET B 1 293 ? 14.164 13.117 12.945 1 98.81 293 MET B CA 1
ATOM 6943 C C . MET B 1 293 ? 14.133 11.617 13.211 1 98.81 293 MET B C 1
ATOM 6945 O O . MET B 1 293 ? 14.852 11.117 14.078 1 98.81 293 MET B O 1
ATOM 6949 N N . ARG B 1 294 ? 13.336 10.953 12.469 1 98.5 294 ARG B N 1
ATOM 6950 C CA . ARG B 1 294 ? 13.203 9.508 12.648 1 98.5 294 ARG B CA 1
ATOM 6951 C C . ARG B 1 294 ? 14.516 8.797 12.352 1 98.5 294 ARG B C 1
ATOM 6953 O O . ARG B 1 294 ? 14.922 7.898 13.094 1 98.5 294 ARG B O 1
ATOM 6960 N N . LEU B 1 295 ? 15.148 9.148 11.297 1 98.25 295 LEU B N 1
ATOM 6961 C CA . LEU B 1 295 ? 16.391 8.5 10.898 1 98.25 295 LEU B CA 1
ATOM 6962 C C . LEU B 1 295 ? 17.5 8.773 11.922 1 98.25 295 LEU B C 1
ATOM 6964 O O . LEU B 1 295 ? 18.328 7.902 12.188 1 98.25 295 LEU B O 1
ATOM 6968 N N . VAL B 1 296 ? 17.5 9.953 12.477 1 98.38 296 VAL B N 1
ATOM 6969 C CA . VAL B 1 296 ? 18.453 10.289 13.523 1 98.38 296 VAL B CA 1
ATOM 6970 C C . VAL B 1 296 ? 18.172 9.445 14.766 1 98.38 296 VAL B C 1
ATOM 6972 O O . VAL B 1 296 ? 19.094 8.875 15.352 1 98.38 296 VAL B O 1
ATOM 6975 N N . GLU B 1 297 ? 16.938 9.359 15.078 1 97.31 297 GLU B N 1
ATOM 6976 C CA . GLU B 1 297 ? 16.531 8.57 16.234 1 97.31 297 GLU B CA 1
ATOM 6977 C C . GLU B 1 297 ? 16.922 7.102 16.062 1 97.31 297 GLU B C 1
ATOM 6979 O O . GLU B 1 297 ? 17.297 6.434 17.031 1 97.31 297 GLU B O 1
ATOM 6984 N N . GLN B 1 298 ? 16.891 6.656 14.875 1 95.94 298 GLN B N 1
ATOM 6985 C CA . GLN B 1 298 ? 17.219 5.27 14.562 1 95.94 298 GLN B CA 1
ATOM 6986 C C . GLN B 1 298 ? 18.734 5.086 14.398 1 95.94 298 GLN B C 1
ATOM 6988 O O . GLN B 1 298 ? 19.203 3.994 14.078 1 95.94 298 GLN B O 1
ATOM 6993 N N . ASN B 1 299 ? 19.469 6.168 14.555 1 96.44 299 ASN B N 1
ATOM 6994 C CA . ASN B 1 299 ? 20.922 6.195 14.445 1 96.44 299 ASN B CA 1
ATOM 6995 C C . ASN B 1 299 ? 21.375 5.836 13.031 1 96.44 299 ASN B C 1
ATOM 6997 O O . ASN B 1 299 ? 22.453 5.266 12.852 1 96.44 299 ASN B O 1
ATOM 7001 N N . LYS B 1 300 ? 20.547 6.09 12.086 1 96.69 300 LYS B N 1
ATOM 7002 C CA . LYS B 1 300 ? 20.891 5.852 10.688 1 96.69 300 LYS B CA 1
ATOM 7003 C C . LYS B 1 300 ? 21.453 7.113 10.039 1 96.69 300 LYS B C 1
ATOM 7005 O O . LYS B 1 300 ? 22.125 7.039 9.016 1 96.69 300 LYS B O 1
ATOM 7010 N N . LEU B 1 301 ? 21.094 8.195 10.617 1 98.06 301 LEU B N 1
ATOM 7011 C CA . LEU B 1 301 ? 21.594 9.492 10.18 1 98.06 301 LEU B CA 1
ATOM 7012 C C . LEU B 1 301 ? 22.281 10.219 11.336 1 98.06 301 LEU B C 1
ATOM 7014 O O . LEU B 1 301 ? 21.688 10.383 12.406 1 98.06 301 LEU B O 1
ATOM 7018 N N . LYS B 1 302 ? 23.5 10.602 11.141 1 97.81 302 LYS B N 1
ATOM 7019 C CA . LYS B 1 302 ? 24.25 11.375 12.133 1 97.81 302 LYS B CA 1
ATOM 7020 C C . LYS B 1 302 ? 24.406 12.828 11.703 1 97.81 302 LYS B C 1
ATOM 7022 O O . LYS B 1 302 ? 24.969 13.117 10.641 1 97.81 302 LYS B O 1
ATOM 7027 N N . LEU B 1 303 ? 23.984 13.695 12.531 1 97.81 303 LEU B N 1
ATOM 7028 C CA . LEU B 1 303 ? 23.922 15.117 12.195 1 97.81 303 LEU B CA 1
ATOM 7029 C C . LEU B 1 303 ? 25.328 15.68 12.016 1 97.81 303 LEU B C 1
ATOM 7031 O O . LEU B 1 303 ? 25.531 16.625 11.242 1 97.81 303 LEU B O 1
ATOM 7035 N N . ASP B 1 304 ? 26.297 15.102 12.609 1 97.5 304 ASP B N 1
ATOM 7036 C CA . ASP B 1 304 ? 27.641 15.672 12.57 1 97.5 304 ASP B CA 1
ATOM 7037 C C . ASP B 1 304 ? 28.5 14.961 11.539 1 97.5 304 ASP B C 1
ATOM 7039 O O . ASP B 1 304 ? 29.719 15.188 11.469 1 97.5 304 ASP B O 1
ATOM 7043 N N . THR B 1 305 ? 27.938 14.133 10.805 1 96.88 305 THR B N 1
ATOM 7044 C CA . THR B 1 305 ? 28.609 13.531 9.656 1 96.88 305 THR B CA 1
ATOM 7045 C C . THR B 1 305 ? 28.406 14.391 8.406 1 96.88 305 THR B C 1
ATOM 7047 O O . THR B 1 305 ? 27.5 15.219 8.359 1 96.88 305 THR B O 1
ATOM 7050 N N . ASN B 1 306 ? 29.328 14.219 7.465 1 97.81 306 ASN B N 1
ATOM 7051 C CA . ASN B 1 306 ? 29.312 15.078 6.285 1 97.81 306 ASN B CA 1
ATOM 7052 C C . ASN B 1 306 ? 28.375 14.547 5.211 1 97.81 306 ASN B C 1
ATOM 7054 O O . ASN B 1 306 ? 28.016 13.367 5.215 1 97.81 306 ASN B O 1
ATOM 7058 N N . ILE B 1 307 ? 28 15.406 4.191 1 98.25 307 ILE B N 1
ATOM 7059 C CA . ILE B 1 307 ? 27.094 15.117 3.084 1 98.25 307 ILE B CA 1
ATOM 7060 C C . ILE B 1 307 ? 27.625 13.953 2.258 1 98.25 307 ILE B C 1
ATOM 7062 O O . ILE B 1 307 ? 26.875 13.047 1.882 1 98.25 307 ILE B O 1
ATOM 7066 N N . GLY B 1 308 ? 28.891 13.898 1.977 1 96.88 308 GLY B N 1
ATOM 7067 C CA . GLY B 1 308 ? 29.516 12.883 1.13 1 96.88 308 GLY B CA 1
ATOM 7068 C C . GLY B 1 308 ? 29.375 11.477 1.683 1 96.88 308 GLY B C 1
ATOM 7069 O O . GLY B 1 308 ? 29.484 10.5 0.942 1 96.88 308 GLY B O 1
ATOM 7070 N N . ALA B 1 309 ? 29.156 11.375 2.977 1 96.5 309 ALA B N 1
ATOM 7071 C CA . ALA B 1 309 ? 28.938 10.07 3.592 1 96.5 309 ALA B CA 1
ATOM 7072 C C . ALA B 1 309 ? 27.641 9.43 3.102 1 96.5 309 ALA B C 1
ATOM 7074 O O . ALA B 1 309 ? 27.5 8.211 3.104 1 96.5 309 ALA B O 1
ATOM 7075 N N . TYR B 1 310 ? 26.734 10.281 2.623 1 96.81 310 TYR B N 1
ATOM 7076 C CA . TYR B 1 310 ? 25.406 9.781 2.273 1 96.81 310 TYR B CA 1
ATOM 7077 C C . TYR B 1 310 ? 25.125 9.961 0.783 1 96.81 310 TYR B C 1
ATOM 7079 O O . TYR B 1 310 ? 24.359 9.195 0.192 1 96.81 310 TYR B O 1
ATOM 7087 N N . ILE B 1 311 ? 25.672 10.961 0.2 1 97 311 ILE B N 1
ATOM 7088 C CA . ILE B 1 311 ? 25.5 11.242 -1.222 1 97 311 ILE B CA 1
ATOM 7089 C C . ILE B 1 311 ? 26.828 11.062 -1.948 1 97 311 ILE B C 1
ATOM 7091 O O . ILE B 1 311 ? 27.672 11.961 -1.935 1 97 311 ILE B O 1
ATOM 7095 N N . ALA B 1 312 ? 26.922 10.031 -2.686 1 95.25 312 ALA B N 1
ATOM 7096 C CA . ALA B 1 312 ? 28.172 9.711 -3.352 1 95.25 312 ALA B CA 1
ATOM 7097 C C . ALA B 1 312 ? 28.531 10.773 -4.391 1 95.25 312 ALA B C 1
ATOM 7099 O O . ALA B 1 312 ? 29.703 11.141 -4.535 1 95.25 312 ALA B O 1
ATOM 7100 N N . LEU B 1 313 ? 27.594 11.32 -5.043 1 95.62 313 LEU B N 1
ATOM 7101 C CA . LEU B 1 313 ? 27.828 12.289 -6.105 1 95.62 313 LEU B CA 1
ATOM 7102 C C . LEU B 1 313 ? 28.344 13.609 -5.535 1 95.62 313 LEU B C 1
ATOM 7104 O O . LEU B 1 313 ? 28.859 14.453 -6.273 1 95.62 313 LEU B O 1
ATOM 7108 N N . ALA B 1 314 ? 28.219 13.766 -4.285 1 97.12 314 ALA B N 1
ATOM 7109 C CA . ALA B 1 314 ? 28.688 15 -3.648 1 97.12 314 ALA B CA 1
ATOM 7110 C C . ALA B 1 314 ? 30.172 14.906 -3.305 1 97.12 314 ALA B C 1
ATOM 7112 O O . ALA B 1 314 ? 30.812 15.922 -3.023 1 97.12 314 ALA B O 1
ATOM 7113 N N . ARG B 1 315 ? 30.781 13.781 -3.273 1 95.25 315 ARG B N 1
ATOM 7114 C CA . ARG B 1 315 ? 32.125 13.539 -2.77 1 95.25 315 ARG B CA 1
ATOM 7115 C C . ARG B 1 315 ? 33.156 14.344 -3.559 1 95.25 315 ARG B C 1
ATOM 7117 O O . ARG B 1 315 ? 34.094 14.922 -2.977 1 95.25 315 ARG B O 1
ATOM 7124 N N . PRO B 1 316 ? 33 14.398 -4.887 1 94.19 316 PRO B N 1
ATOM 7125 C CA . PRO B 1 316 ? 34 15.164 -5.633 1 94.19 316 PRO B CA 1
ATOM 7126 C C . PRO B 1 316 ? 33.688 16.656 -5.672 1 94.19 316 PRO B C 1
ATOM 7128 O O . PRO B 1 316 ? 34.375 17.422 -6.379 1 94.19 316 PRO B O 1
ATOM 7131 N N . THR B 1 317 ? 32.656 17.125 -4.992 1 96.25 317 THR B N 1
ATOM 7132 C CA . THR B 1 317 ? 32.219 18.5 -5.043 1 96.25 317 THR B CA 1
ATOM 7133 C C . THR B 1 317 ? 32.531 19.219 -3.73 1 96.25 317 THR B C 1
ATOM 7135 O O . THR B 1 317 ? 32.969 18.594 -2.762 1 96.25 317 THR B O 1
ATOM 7138 N N . ALA B 1 318 ? 32.25 20.547 -3.688 1 96.56 318 ALA B N 1
ATOM 7139 C CA . ALA B 1 318 ? 32.5 21.375 -2.504 1 96.56 318 ALA B CA 1
ATOM 7140 C C . ALA B 1 318 ? 31.531 21.016 -1.378 1 96.56 318 ALA B C 1
ATOM 7142 O O . ALA B 1 318 ? 31.766 21.359 -0.218 1 96.56 318 ALA B O 1
ATOM 7143 N N . MET B 1 319 ? 30.5 20.266 -1.641 1 96.56 319 MET B N 1
ATOM 7144 C CA . MET B 1 319 ? 29.5 19.875 -0.656 1 96.56 319 MET B CA 1
ATOM 7145 C C . MET B 1 319 ? 30.016 18.766 0.24 1 96.56 319 MET B C 1
ATOM 7147 O O . MET B 1 319 ? 29.453 18.516 1.313 1 96.56 319 MET B O 1
ATOM 7151 N N . ASN B 1 320 ? 30.984 18.109 -0.16 1 96.75 320 ASN B N 1
ATOM 7152 C CA . ASN B 1 320 ? 31.422 16.844 0.439 1 96.75 320 ASN B CA 1
ATOM 7153 C C . ASN B 1 320 ? 31.594 16.969 1.95 1 96.75 320 ASN B C 1
ATOM 7155 O O . ASN B 1 320 ? 31.016 16.188 2.711 1 96.75 320 ASN B O 1
ATOM 7159 N N . ASP B 1 321 ? 32.219 17.953 2.389 1 96.94 321 ASP B N 1
ATOM 7160 C CA . ASP B 1 321 ? 32.688 17.984 3.77 1 96.94 321 ASP B CA 1
ATOM 7161 C C . ASP B 1 321 ? 31.734 18.766 4.66 1 96.94 321 ASP B C 1
ATOM 7163 O O . ASP B 1 321 ? 32 19 5.836 1 96.94 321 ASP B O 1
ATOM 7167 N N . ILE B 1 322 ? 30.641 19.203 4.109 1 98 322 ILE B N 1
ATOM 7168 C CA . ILE B 1 322 ? 29.656 19.969 4.879 1 98 322 ILE B CA 1
ATOM 7169 C C . ILE B 1 322 ? 28.891 19.047 5.812 1 98 322 ILE B C 1
ATOM 7171 O O . ILE B 1 322 ? 28.297 18.062 5.367 1 98 322 ILE B O 1
ATOM 7175 N N . PRO B 1 323 ? 28.906 19.312 7.129 1 97.81 323 PRO B N 1
ATOM 7176 C CA . PRO B 1 323 ? 28.109 18.516 8.055 1 97.81 323 PRO B CA 1
ATOM 7177 C C . PRO B 1 323 ? 26.594 18.656 7.828 1 97.81 323 PRO B C 1
ATOM 7179 O O . PRO B 1 323 ? 26.125 19.75 7.535 1 97.81 323 PRO B O 1
ATOM 7182 N N . VAL B 1 324 ? 25.922 17.547 8.078 1 98.19 324 VAL B N 1
ATOM 7183 C CA . VAL B 1 324 ? 24.469 17.516 7.922 1 98.19 324 VAL B CA 1
ATOM 7184 C C . VAL B 1 324 ? 23.828 18.547 8.836 1 98.19 324 VAL B C 1
ATOM 7186 O O . VAL B 1 324 ? 22.844 19.203 8.453 1 98.19 324 VAL B O 1
ATOM 7189 N N . ARG B 1 325 ? 24.375 18.75 10.008 1 97.88 325 ARG B N 1
ATOM 7190 C CA . ARG B 1 325 ? 23.844 19.734 10.961 1 97.88 325 ARG B CA 1
ATOM 7191 C C . ARG B 1 325 ? 23.828 21.125 10.359 1 97.88 325 ARG B C 1
ATOM 7193 O O . ARG B 1 325 ? 22.859 21.875 10.531 1 97.88 325 ARG B O 1
ATOM 7200 N N . GLU B 1 326 ? 24.859 21.5 9.633 1 97.69 326 GLU B N 1
ATOM 7201 C CA . GLU B 1 326 ? 24.938 22.828 9.008 1 97.69 326 GLU B CA 1
ATOM 7202 C C . GLU B 1 326 ? 23.875 22.984 7.93 1 97.69 326 GLU B C 1
ATOM 7204 O O . GLU B 1 326 ? 23.344 24.078 7.738 1 97.69 326 GLU B O 1
ATOM 7209 N N . VAL B 1 327 ? 23.594 21.906 7.234 1 98.12 327 VAL B N 1
ATOM 7210 C CA . VAL B 1 327 ? 22.562 21.906 6.199 1 98.12 327 VAL B CA 1
ATOM 7211 C C . VAL B 1 327 ? 21.188 22.172 6.836 1 98.12 327 VAL B C 1
ATOM 7213 O O . VAL B 1 327 ? 20.453 23.047 6.379 1 98.12 327 VAL B O 1
ATOM 7216 N N . MET B 1 328 ? 20.938 21.516 7.957 1 98.19 328 MET B N 1
ATOM 7217 C CA . MET B 1 328 ? 19.641 21.609 8.633 1 98.19 328 MET B CA 1
ATOM 7218 C C . MET B 1 328 ? 19.469 23 9.258 1 98.19 328 MET B C 1
ATOM 7220 O O . MET B 1 328 ? 18.328 23.453 9.453 1 98.19 328 MET B O 1
ATOM 7224 N N . LEU B 1 329 ? 20.562 23.688 9.523 1 97.62 329 LEU B N 1
ATOM 7225 C CA . LEU B 1 329 ? 20.531 24.984 10.188 1 97.62 329 LEU B CA 1
ATOM 7226 C C . LEU B 1 329 ? 20.594 26.109 9.164 1 97.62 329 LEU B C 1
ATOM 7228 O O . LEU B 1 329 ? 20.578 27.281 9.531 1 97.62 329 LEU B O 1
ATOM 7232 N N . HIS B 1 330 ? 20.672 25.766 7.883 1 97.31 330 HIS B N 1
ATOM 7233 C CA . HIS B 1 330 ? 20.859 26.75 6.812 1 97.31 330 HIS B CA 1
ATOM 7234 C C . HIS B 1 330 ? 22.141 27.531 7 1 97.31 330 HIS B C 1
ATOM 7236 O O . HIS B 1 330 ? 22.156 28.766 6.855 1 97.31 330 HIS B O 1
ATOM 7242 N N . GLN B 1 331 ? 23.141 26.828 7.355 1 96.94 331 GLN B N 1
ATOM 7243 C CA . GLN B 1 331 ? 24.453 27.438 7.57 1 96.94 331 GLN B CA 1
ATOM 7244 C C . GLN B 1 331 ? 25.516 26.781 6.715 1 96.94 331 GLN B C 1
ATOM 7246 O O . GLN B 1 331 ? 26.719 26.891 7 1 96.94 331 GLN B O 1
ATOM 7251 N N . ALA B 1 332 ? 25.109 26.094 5.691 1 97 332 ALA B N 1
ATOM 7252 C CA . ALA B 1 332 ? 26.016 25.25 4.898 1 97 332 ALA B CA 1
ATOM 7253 C C . ALA B 1 332 ? 26.734 26.078 3.836 1 97 332 ALA B C 1
ATOM 7255 O O . ALA B 1 332 ? 27.672 25.594 3.191 1 97 332 ALA B O 1
ATOM 7256 N N . GLY B 1 333 ? 26.297 27.281 3.641 1 97.25 333 GLY B N 1
ATOM 7257 C CA . GLY B 1 333 ? 26.906 28.141 2.629 1 97.25 333 GLY B CA 1
ATOM 7258 C C . GLY B 1 333 ? 26.266 27.984 1.261 1 97.25 333 GLY B C 1
ATOM 7259 O O . GLY B 1 333 ? 26.75 28.562 0.28 1 97.25 333 GLY B O 1
ATOM 7260 N N . PHE B 1 334 ? 25.188 27.297 1.15 1 97.44 334 PHE B N 1
ATOM 7261 C CA . PHE B 1 334 ? 24.484 27.109 -0.113 1 97.44 334 PHE B CA 1
ATOM 7262 C C . PHE B 1 334 ? 23.875 28.422 -0.595 1 97.44 334 PHE B C 1
ATOM 7264 O O . PHE B 1 334 ? 23.516 29.281 0.215 1 97.44 334 PHE B O 1
ATOM 7271 N N . ILE B 1 335 ? 23.797 28.594 -1.91 1 96.56 335 ILE B N 1
ATOM 7272 C CA . ILE B 1 335 ? 23.016 29.703 -2.443 1 96.56 335 ILE B CA 1
ATOM 7273 C C . ILE B 1 335 ? 21.547 29.5 -2.135 1 96.56 335 ILE B C 1
ATOM 7275 O O . ILE B 1 335 ? 21.094 28.359 -1.935 1 96.56 335 ILE B O 1
ATOM 7279 N N . PRO B 1 336 ? 20.812 30.594 -2.055 1 95.62 336 PRO B N 1
ATOM 7280 C CA . PRO B 1 336 ? 19.422 30.484 -1.581 1 95.62 336 PRO B CA 1
ATOM 7281 C C . PRO B 1 336 ? 18.562 29.578 -2.449 1 95.62 336 PRO B C 1
ATOM 7283 O O . PRO B 1 336 ? 17.75 28.812 -1.928 1 95.62 336 PRO B O 1
ATOM 7286 N N . TYR B 1 337 ? 18.656 29.766 -3.785 1 95.38 337 TYR B N 1
ATOM 7287 C CA . TYR B 1 337 ? 17.891 28.938 -4.715 1 95.38 337 TYR B CA 1
ATOM 7288 C C . TYR B 1 337 ? 18.469 29.016 -6.121 1 95.38 337 TYR B C 1
ATOM 7290 O O . TYR B 1 337 ? 19.344 29.859 -6.391 1 95.38 337 TYR B O 1
ATOM 7298 N N . ILE B 1 338 ? 18.125 28.062 -6.957 1 97 338 ILE B N 1
ATOM 7299 C CA . ILE B 1 338 ? 18.422 28.062 -8.383 1 97 338 ILE B CA 1
ATOM 7300 C C . ILE B 1 338 ? 17.109 28.109 -9.18 1 97 338 ILE B C 1
ATOM 7302 O O . ILE B 1 338 ? 16.234 27.266 -8.984 1 97 338 ILE B O 1
ATOM 7306 N N . PRO B 1 339 ? 16.922 29.109 -10.078 1 97.25 339 PRO B N 1
ATOM 7307 C CA . PRO B 1 339 ? 15.688 29.188 -10.875 1 97.25 339 PRO B CA 1
ATOM 7308 C C . PRO B 1 339 ? 15.68 28.203 -12.047 1 97.25 339 PRO B C 1
ATOM 7310 O O . PRO B 1 339 ? 15.742 28.609 -13.203 1 97.25 339 PRO B O 1
ATOM 7313 N N . PHE B 1 340 ? 15.438 27 -11.797 1 97.69 340 PHE B N 1
ATOM 7314 C CA . PHE B 1 340 ? 15.531 25.906 -12.766 1 97.69 340 PHE B CA 1
ATOM 7315 C C . PHE B 1 340 ? 14.562 26.125 -13.922 1 97.69 340 PHE B C 1
ATOM 7317 O O . PHE B 1 340 ? 14.836 25.719 -15.055 1 97.69 340 PHE B O 1
ATOM 7324 N N . HIS B 1 341 ? 13.406 26.75 -13.648 1 95.94 341 HIS B N 1
ATOM 7325 C CA . HIS B 1 341 ? 12.359 26.922 -14.648 1 95.94 341 HIS B CA 1
ATOM 7326 C C . HIS B 1 341 ? 12.828 27.828 -15.781 1 95.94 341 HIS B C 1
ATOM 7328 O O . HIS B 1 341 ? 12.352 27.703 -16.922 1 95.94 341 HIS B O 1
ATOM 7334 N N . ASP B 1 342 ? 13.773 28.688 -15.477 1 96.19 342 ASP B N 1
ATOM 7335 C CA . ASP B 1 342 ? 14.32 29.578 -16.5 1 96.19 342 ASP B CA 1
ATOM 7336 C C . ASP B 1 342 ? 15.188 28.812 -17.484 1 96.19 342 ASP B C 1
ATOM 7338 O O . ASP B 1 342 ? 15.445 29.297 -18.594 1 96.19 342 ASP B O 1
ATOM 7342 N N . GLY B 1 343 ? 15.609 27.641 -17.109 1 95.75 343 GLY B N 1
ATOM 7343 C CA . GLY B 1 343 ? 16.516 26.875 -17.938 1 95.75 343 GLY B CA 1
ATOM 7344 C C . GLY B 1 343 ? 15.812 25.797 -18.75 1 95.75 343 GLY B C 1
ATOM 7345 O O . GLY B 1 343 ? 16.453 25.078 -19.531 1 95.75 343 GLY B O 1
ATOM 7346 N N . VAL B 1 344 ? 14.523 25.688 -18.609 1 97.19 344 VAL B N 1
ATOM 7347 C CA . VAL B 1 344 ? 13.781 24.656 -19.312 1 97.19 344 VAL B CA 1
ATOM 7348 C C . VAL B 1 344 ? 13.734 24.984 -20.812 1 97.19 344 VAL B C 1
ATOM 7350 O O . VAL B 1 344 ? 13.312 26.078 -21.203 1 97.19 344 VAL B O 1
ATOM 7353 N N . LYS B 1 345 ? 14.133 24.047 -21.625 1 96.62 345 LYS B N 1
ATOM 7354 C CA . LYS B 1 345 ? 14.164 24.219 -23.078 1 96.62 345 LYS B CA 1
ATOM 7355 C C . LYS B 1 345 ? 12.906 23.656 -23.719 1 96.62 345 LYS B C 1
ATOM 7357 O O . LYS B 1 345 ? 12.188 22.859 -23.109 1 96.62 345 LYS B O 1
ATOM 7362 N N . PRO B 1 346 ? 12.586 24.094 -24.906 1 93.75 346 PRO B N 1
ATOM 7363 C CA . PRO B 1 346 ? 11.391 23.594 -25.594 1 93.75 346 PRO B CA 1
ATOM 7364 C C . PRO B 1 346 ? 11.359 22.062 -25.703 1 93.75 346 PRO B C 1
ATOM 7366 O O . PRO B 1 346 ? 10.289 21.469 -25.594 1 93.75 346 PRO B O 1
ATOM 7369 N N . GLY B 1 347 ? 12.398 21.438 -25.828 1 95.94 347 GLY B N 1
ATOM 7370 C CA . GLY B 1 347 ? 12.461 20 -25.938 1 95.94 347 GLY B CA 1
ATOM 7371 C C . GLY B 1 347 ? 12.391 19.297 -24.594 1 95.94 347 GLY B C 1
ATOM 7372 O O . GLY B 1 347 ? 12.234 18.078 -24.531 1 95.94 347 GLY B O 1
ATOM 7373 N N . ASP B 1 348 ? 12.305 20.078 -23.562 1 97.88 348 ASP B N 1
ATOM 7374 C CA . ASP B 1 348 ? 12.32 19.5 -22.219 1 97.88 348 ASP B CA 1
ATOM 7375 C C . ASP B 1 348 ? 10.898 19.25 -21.719 1 97.88 348 ASP B C 1
ATOM 7377 O O . ASP B 1 348 ? 10.711 18.594 -20.688 1 97.88 348 ASP B O 1
ATOM 7381 N N . HIS B 1 349 ? 9.891 19.703 -22.359 1 97.06 349 HIS B N 1
ATOM 7382 C CA . HIS B 1 349 ? 8.531 19.531 -21.875 1 97.06 349 HIS B CA 1
ATOM 7383 C C . HIS B 1 349 ? 7.57 19.219 -23.016 1 97.06 349 HIS B C 1
ATOM 7385 O O . HIS B 1 349 ? 7.91 19.406 -24.188 1 97.06 349 HIS B O 1
ATOM 7391 N N . SER B 1 350 ? 6.469 18.656 -22.656 1 97.25 350 SER B N 1
ATOM 7392 C CA . SER B 1 350 ? 5.398 18.281 -23.578 1 97.25 350 SER B CA 1
ATOM 7393 C C . SER B 1 350 ? 4.027 18.516 -22.953 1 97.25 350 SER B C 1
ATOM 7395 O O . SER B 1 350 ? 3.873 18.469 -21.734 1 97.25 350 SER B O 1
ATOM 7397 N N . PRO B 1 351 ? 3.039 18.812 -23.812 1 95.62 351 PRO B N 1
ATOM 7398 C CA . PRO B 1 351 ? 1.683 18.953 -23.281 1 95.62 351 PRO B CA 1
ATOM 7399 C C . PRO B 1 351 ? 1.065 17.609 -22.891 1 95.62 351 PRO B C 1
ATOM 7401 O O . PRO B 1 351 ? 0.142 17.562 -22.062 1 95.62 351 PRO B O 1
ATOM 7404 N N . ASP B 1 352 ? 1.642 16.562 -23.531 1 95.44 352 ASP B N 1
ATOM 7405 C CA . ASP B 1 352 ? 1.069 15.242 -23.297 1 95.44 352 ASP B CA 1
ATOM 7406 C C . ASP B 1 352 ? 2.068 14.328 -22.594 1 95.44 352 ASP B C 1
ATOM 7408 O O . ASP B 1 352 ? 3.279 14.445 -22.797 1 95.44 352 ASP B O 1
ATOM 7412 N N . SER B 1 353 ? 1.48 13.422 -21.844 1 95 353 SER B N 1
ATOM 7413 C CA . SER B 1 353 ? 2.318 12.438 -21.156 1 95 353 SER B CA 1
ATOM 7414 C C . SER B 1 353 ? 2.816 11.367 -22.125 1 95 353 SER B C 1
ATOM 7416 O O . SER B 1 353 ? 2.121 11.016 -23.078 1 95 353 SER B O 1
ATOM 7418 N N . SER B 1 354 ? 3.984 10.898 -21.922 1 94.62 354 SER B N 1
ATOM 7419 C CA . SER B 1 354 ? 4.586 9.766 -22.609 1 94.62 354 SER B CA 1
ATOM 7420 C C . SER B 1 354 ? 5.742 9.18 -21.812 1 94.62 354 SER B C 1
ATOM 7422 O O . SER B 1 354 ? 6.086 9.688 -20.75 1 94.62 354 SER B O 1
ATOM 7424 N N . ALA B 1 355 ? 6.336 8.117 -22.281 1 91.94 355 ALA B N 1
ATOM 7425 C CA . ALA B 1 355 ? 7.516 7.535 -21.656 1 91.94 355 ALA B CA 1
ATOM 7426 C C . ALA B 1 355 ? 8.672 8.531 -21.625 1 91.94 355 ALA B C 1
ATOM 7428 O O . ALA B 1 355 ? 9.477 8.539 -20.688 1 91.94 355 ALA B O 1
ATOM 7429 N N . ALA B 1 356 ? 8.664 9.359 -22.609 1 96.38 356 ALA B N 1
ATOM 7430 C CA . ALA B 1 356 ? 9.719 10.367 -22.703 1 96.38 356 ALA B CA 1
ATOM 7431 C C . ALA B 1 356 ? 9.422 11.57 -21.812 1 96.38 356 ALA B C 1
ATOM 7433 O O . ALA B 1 356 ? 10.336 12.281 -21.406 1 96.38 356 ALA B O 1
ATOM 7434 N N . TYR B 1 357 ? 8.125 11.773 -21.594 1 97.88 357 TYR B N 1
ATOM 7435 C CA . TYR B 1 357 ? 7.688 12.914 -20.797 1 97.88 357 TYR B CA 1
ATOM 7436 C C . TYR B 1 357 ? 6.781 12.461 -19.656 1 97.88 357 TYR B C 1
ATOM 7438 O O . TYR B 1 357 ? 5.598 12.805 -19.609 1 97.88 357 TYR B O 1
ATOM 7446 N N . PRO B 1 358 ? 7.328 11.812 -18.688 1 96.25 358 PRO B N 1
ATOM 7447 C CA . PRO B 1 358 ? 6.516 11.133 -17.688 1 96.25 358 PRO B CA 1
ATOM 7448 C C . PRO B 1 358 ? 6.172 12.031 -16.5 1 96.25 358 PRO B C 1
ATOM 7450 O O . PRO B 1 358 ? 5.281 11.703 -15.711 1 96.25 358 PRO B O 1
ATOM 7453 N N . THR B 1 359 ? 6.859 13.148 -16.25 1 97.5 359 THR B N 1
ATOM 7454 C CA . THR B 1 359 ? 6.738 13.906 -15.016 1 97.5 359 THR B CA 1
ATOM 7455 C C . THR B 1 359 ? 5.734 15.047 -15.18 1 97.5 359 THR B C 1
ATOM 7457 O O . THR B 1 359 ? 6 16.016 -15.891 1 97.5 359 THR B O 1
ATOM 7460 N N . LYS B 1 360 ? 4.605 14.961 -14.523 1 96.94 360 LYS B N 1
ATOM 7461 C CA . LYS B 1 360 ? 3.574 15.992 -14.609 1 96.94 360 LYS B CA 1
ATOM 7462 C C . LYS B 1 360 ? 3.906 17.172 -13.703 1 96.94 360 LYS B C 1
ATOM 7464 O O . LYS B 1 360 ? 4.086 17 -12.492 1 96.94 360 LYS B O 1
ATOM 7469 N N . VAL B 1 361 ? 3.934 18.297 -14.258 1 97 361 VAL B N 1
ATOM 7470 C CA . VAL B 1 361 ? 4.293 19.531 -13.578 1 97 361 VAL B CA 1
ATOM 7471 C C . VAL B 1 361 ? 3.037 20.359 -13.305 1 97 361 VAL B C 1
ATOM 7473 O O . VAL B 1 361 ? 2.955 21.062 -12.305 1 97 361 VAL B O 1
ATOM 7476 N N . ALA B 1 362 ? 2.092 20.297 -14.172 1 97.31 362 ALA B N 1
ATOM 7477 C CA . ALA B 1 362 ? 0.776 20.938 -14.133 1 97.31 362 ALA B CA 1
ATOM 7478 C C . ALA B 1 362 ? -0.129 20.375 -15.227 1 97.31 362 ALA B C 1
ATOM 7480 O O . ALA B 1 362 ? 0.264 19.469 -15.969 1 97.31 362 ALA B O 1
ATOM 7481 N N . ASP B 1 363 ? -1.397 20.828 -15.219 1 95.44 363 ASP B N 1
ATOM 7482 C CA . ASP B 1 363 ? -2.273 20.422 -16.312 1 95.44 363 ASP B CA 1
ATOM 7483 C C . ASP B 1 363 ? -1.69 20.844 -17.656 1 95.44 363 ASP B C 1
ATOM 7485 O O . ASP B 1 363 ? -1.365 22.016 -17.875 1 95.44 363 ASP B O 1
ATOM 7489 N N . GLY B 1 364 ? -1.478 19.766 -18.5 1 95.12 364 GLY B N 1
ATOM 7490 C CA . GLY B 1 364 ? -0.997 20.031 -19.844 1 95.12 364 GLY B CA 1
ATOM 7491 C C . GLY B 1 364 ? 0.49 20.328 -19.891 1 95.12 364 GLY B C 1
ATOM 7492 O O . GLY B 1 364 ? 0.971 20.953 -20.844 1 95.12 364 GLY B O 1
ATOM 7493 N N . TYR B 1 365 ? 1.212 19.984 -18.922 1 97.12 365 TYR B N 1
ATOM 7494 C CA . TYR B 1 365 ? 2.643 20.266 -18.859 1 97.12 365 TYR B CA 1
ATOM 7495 C C . TYR B 1 365 ? 3.396 19.094 -18.234 1 97.12 365 TYR B C 1
ATOM 7497 O O . TYR B 1 365 ? 3.328 18.875 -17.031 1 97.12 365 TYR B O 1
ATOM 7505 N N . PHE B 1 366 ? 4.238 18.391 -19.078 1 97.88 366 PHE B N 1
ATOM 7506 C CA . PHE B 1 366 ? 5.027 17.25 -18.641 1 97.88 366 PHE B CA 1
ATOM 7507 C C . PHE B 1 366 ? 6.504 17.469 -18.953 1 97.88 366 PHE B C 1
ATOM 7509 O O . PHE B 1 366 ? 6.859 17.875 -20.062 1 97.88 366 PHE B O 1
ATOM 7516 N N . ILE B 1 367 ? 7.332 17.25 -18.016 1 98.19 367 ILE B N 1
ATOM 7517 C CA . ILE B 1 367 ? 8.773 17.406 -18.188 1 98.19 367 ILE B CA 1
ATOM 7518 C C . ILE B 1 367 ? 9.391 16.062 -18.594 1 98.19 367 ILE B C 1
ATOM 7520 O O . ILE B 1 367 ? 8.906 15.008 -18.188 1 98.19 367 ILE B O 1
ATOM 7524 N N . ARG B 1 368 ? 10.422 16.109 -19.344 1 97.75 368 ARG B N 1
ATOM 7525 C CA . ARG B 1 368 ? 11.062 14.906 -19.891 1 97.75 368 ARG B CA 1
ATOM 7526 C C . ARG B 1 368 ? 11.648 14.047 -18.781 1 97.75 368 ARG B C 1
ATOM 7528 O O . ARG B 1 368 ? 11.953 14.547 -17.688 1 97.75 368 ARG B O 1
ATOM 7535 N N . LYS B 1 369 ? 11.828 12.828 -19.141 1 96.69 369 LYS B N 1
ATOM 7536 C CA . LYS B 1 369 ? 12.414 11.852 -18.219 1 96.69 369 LYS B CA 1
ATOM 7537 C C . LYS B 1 369 ? 13.812 12.266 -17.797 1 96.69 369 LYS B C 1
ATOM 7539 O O . LYS B 1 369 ? 14.594 12.781 -18.594 1 96.69 369 LYS B O 1
ATOM 7544 N N . ASP B 1 370 ? 14.195 12.188 -16.531 1 95.81 370 ASP B N 1
ATOM 7545 C CA . ASP B 1 370 ? 15.523 12.305 -15.93 1 95.81 370 ASP B CA 1
ATOM 7546 C C . ASP B 1 370 ? 15.984 13.758 -15.891 1 95.81 370 ASP B C 1
ATOM 7548 O O . ASP B 1 370 ? 17.188 14.031 -15.844 1 95.81 370 ASP B O 1
ATOM 7552 N N . TYR B 1 371 ? 15.016 14.688 -16.031 1 97.62 371 TYR B N 1
ATOM 7553 C CA . TYR B 1 371 ? 15.383 16.094 -15.984 1 97.62 371 TYR B CA 1
ATOM 7554 C C . TYR B 1 371 ? 16.094 16.438 -14.68 1 97.62 371 TYR B C 1
ATOM 7556 O O . TYR B 1 371 ? 17.109 17.125 -14.672 1 97.62 371 TYR B O 1
ATOM 7564 N N . PHE B 1 372 ? 15.602 16.016 -13.57 1 97.25 372 PHE B N 1
ATOM 7565 C CA . PHE B 1 372 ? 16.234 16.25 -12.273 1 97.25 372 PHE B CA 1
ATOM 7566 C C . PHE B 1 372 ? 17.656 15.711 -12.258 1 97.25 372 PHE B C 1
ATOM 7568 O O . PHE B 1 372 ? 18.578 16.422 -11.867 1 97.25 372 PHE B O 1
ATOM 7575 N N . LYS B 1 373 ? 17.781 14.484 -12.68 1 94.94 373 LYS B N 1
ATOM 7576 C CA . LYS B 1 373 ? 19.062 13.781 -12.641 1 94.94 373 LYS B CA 1
ATOM 7577 C C . LYS B 1 373 ? 20.078 14.438 -13.562 1 94.94 373 LYS B C 1
ATOM 7579 O O . LYS B 1 373 ? 21.25 14.555 -13.219 1 94.94 373 LYS B O 1
ATOM 7584 N N . ASP B 1 374 ? 19.609 14.922 -14.695 1 95.81 374 ASP B N 1
ATOM 7585 C CA . ASP B 1 374 ? 20.516 15.383 -15.75 1 95.81 374 ASP B CA 1
ATOM 7586 C C . ASP B 1 374 ? 20.828 16.875 -15.578 1 95.81 374 ASP B C 1
ATOM 7588 O O . ASP B 1 374 ? 21.891 17.328 -15.992 1 95.81 374 ASP B O 1
ATOM 7592 N N . VAL B 1 375 ? 19.875 17.562 -14.992 1 97.62 375 VAL B N 1
ATOM 7593 C CA . VAL B 1 375 ? 20.016 19.016 -15.055 1 97.62 375 VAL B CA 1
ATOM 7594 C C . VAL B 1 375 ? 20.047 19.594 -13.641 1 97.62 375 VAL B C 1
ATOM 7596 O O . VAL B 1 375 ? 21.031 20.219 -13.242 1 97.62 375 VAL B O 1
ATOM 7599 N N . MET B 1 376 ? 19.047 19.359 -12.875 1 98.31 376 MET B N 1
ATOM 7600 C CA . MET B 1 376 ? 18.859 20.094 -11.617 1 98.31 376 MET B CA 1
ATOM 7601 C C . MET B 1 376 ? 19.891 19.656 -10.586 1 98.31 376 MET B C 1
ATOM 7603 O O . MET B 1 376 ? 20.562 20.5 -9.977 1 98.31 376 MET B O 1
ATOM 7607 N N . TRP B 1 377 ? 20.031 18.344 -10.422 1 97.38 377 TRP B N 1
ATOM 7608 C CA . TRP B 1 377 ? 20.875 17.812 -9.352 1 97.38 377 TRP B CA 1
ATOM 7609 C C . TRP B 1 377 ? 22.344 18.172 -9.586 1 97.38 377 TRP B C 1
ATOM 7611 O O . TRP B 1 377 ? 23.016 18.672 -8.688 1 97.38 377 TRP B O 1
ATOM 7621 N N . PRO B 1 378 ? 22.906 18.047 -10.82 1 96.44 378 PRO B N 1
ATOM 7622 C CA . PRO B 1 378 ? 24.281 18.453 -11.07 1 96.44 378 PRO B CA 1
ATOM 7623 C C . PRO B 1 378 ? 24.516 19.938 -10.82 1 96.44 378 PRO B C 1
ATOM 7625 O O . PRO B 1 378 ? 25.562 20.344 -10.305 1 96.44 378 PRO B O 1
ATOM 7628 N N . GLN B 1 379 ? 23.516 20.719 -11.164 1 97.88 379 GLN B N 1
ATOM 7629 C CA . GLN B 1 379 ? 23.641 22.156 -10.922 1 97.88 379 GLN B CA 1
ATOM 7630 C C . GLN B 1 379 ? 23.719 22.453 -9.43 1 97.88 379 GLN B C 1
ATOM 7632 O O . GLN B 1 379 ? 24.531 23.281 -9 1 97.88 379 GLN B O 1
ATOM 7637 N N . MET B 1 380 ? 22.938 21.781 -8.648 1 98.06 380 MET B N 1
ATOM 7638 C CA . MET B 1 380 ? 22.969 22 -7.207 1 98.06 380 MET B CA 1
ATOM 7639 C C . MET B 1 380 ? 24.266 21.5 -6.602 1 98.06 380 MET B C 1
ATOM 7641 O O . MET B 1 380 ? 24.891 22.188 -5.789 1 98.06 380 MET B O 1
ATOM 7645 N N . LEU B 1 381 ? 24.719 20.328 -7.004 1 97 381 LEU B N 1
ATOM 7646 C CA . LEU B 1 381 ? 25.922 19.719 -6.465 1 97 381 LEU B CA 1
ATOM 7647 C C . LEU B 1 381 ? 27.156 20.594 -6.742 1 97 381 LEU B C 1
ATOM 7649 O O . LEU B 1 381 ? 28.094 20.609 -5.949 1 97 381 LEU B O 1
ATOM 7653 N N . ASN B 1 382 ? 27.078 21.344 -7.828 1 96.62 382 ASN B N 1
ATOM 7654 C CA . ASN B 1 382 ? 28.25 22.094 -8.242 1 96.62 382 ASN B CA 1
ATOM 7655 C C . ASN B 1 382 ? 28.078 23.594 -7.988 1 96.62 382 ASN B C 1
ATOM 7657 O O . ASN B 1 382 ? 28.906 24.391 -8.406 1 96.62 382 ASN B O 1
ATOM 7661 N N . ALA B 1 383 ? 27 23.953 -7.383 1 96.56 383 ALA B N 1
ATOM 7662 C CA . ALA B 1 383 ? 26.812 25.344 -7.02 1 96.56 383 ALA B CA 1
ATOM 7663 C C . ALA B 1 383 ? 27.875 25.812 -6.031 1 96.56 383 ALA B C 1
ATOM 7665 O O . ALA B 1 383 ? 28.312 25.031 -5.172 1 96.56 383 ALA B O 1
ATOM 7666 N N . PRO B 1 384 ? 28.328 27.062 -6.098 1 95.06 384 PRO B N 1
ATOM 7667 C CA . PRO B 1 384 ? 29.375 27.547 -5.195 1 95.06 384 PRO B CA 1
ATOM 7668 C C . PRO B 1 384 ? 28.922 27.609 -3.74 1 95.06 384 PRO B C 1
ATOM 7670 O O . PRO B 1 384 ? 27.766 27.969 -3.469 1 95.06 384 PRO B O 1
ATOM 7673 N N . ILE B 1 385 ? 29.875 27.266 -2.846 1 95.88 385 ILE B N 1
ATOM 7674 C CA . ILE B 1 385 ? 29.688 27.484 -1.414 1 95.88 385 ILE B CA 1
ATOM 7675 C C . ILE B 1 385 ? 30.219 28.859 -1.02 1 95.88 385 ILE B C 1
ATOM 7677 O O . ILE B 1 385 ? 31.422 29.109 -1.076 1 95.88 385 ILE B O 1
ATOM 7681 N N . ARG B 1 386 ? 29.469 29.797 -0.641 1 91.06 386 ARG B N 1
ATOM 7682 C CA . ARG B 1 386 ? 29.906 31.188 -0.556 1 91.06 386 ARG B CA 1
ATOM 7683 C C . ARG B 1 386 ? 29.828 31.703 0.879 1 91.06 386 ARG B C 1
ATOM 7685 O O . ARG B 1 386 ? 30.594 32.594 1.266 1 91.06 386 ARG B O 1
ATOM 7692 N N . THR B 1 387 ? 28.969 31.219 1.753 1 91.81 387 THR B N 1
ATOM 7693 C CA . THR B 1 387 ? 28.656 31.859 3.033 1 91.81 387 THR B CA 1
ATOM 7694 C C . THR B 1 387 ? 28.641 30.812 4.152 1 91.81 387 THR B C 1
ATOM 7696 O O . THR B 1 387 ? 27.781 30.875 5.047 1 91.81 387 THR B O 1
ATOM 7699 N N . ARG B 1 388 ? 29.484 29.891 4.023 1 93.12 388 ARG B N 1
ATOM 7700 C CA . ARG B 1 388 ? 29.453 28.844 5.043 1 93.12 388 ARG B CA 1
ATOM 7701 C C . ARG B 1 388 ? 29.672 29.422 6.434 1 93.12 388 ARG B C 1
ATOM 7703 O O . ARG B 1 388 ? 30.547 30.281 6.621 1 93.12 388 ARG B O 1
ATOM 7710 N N . GLY B 1 389 ? 28.906 29.062 7.305 1 92.38 389 GLY B N 1
ATOM 7711 C CA . GLY B 1 389 ? 28.984 29.562 8.672 1 92.38 389 GLY B CA 1
ATOM 7712 C C . GLY B 1 389 ? 28.062 30.734 8.93 1 92.38 389 GLY B C 1
ATOM 7713 O O . GLY B 1 389 ? 27.906 31.172 10.07 1 92.38 389 GLY B O 1
ATOM 7714 N N . LYS B 1 390 ? 27.469 31.188 7.926 1 95.38 390 LYS B N 1
ATOM 7715 C CA . LYS B 1 390 ? 26.438 32.219 8.047 1 95.38 390 LYS B CA 1
ATOM 7716 C C . LYS B 1 390 ? 25.047 31.641 7.773 1 95.38 390 LYS B C 1
ATOM 7718 O O . LYS B 1 390 ? 24.922 30.562 7.18 1 95.38 390 LYS B O 1
ATOM 7723 N N . TYR B 1 391 ? 24.125 32.375 8.289 1 95.44 391 TYR B N 1
ATOM 7724 C CA . TYR B 1 391 ? 22.75 31.969 8.023 1 95.44 391 TYR B CA 1
ATOM 7725 C C . TYR B 1 391 ? 22.281 32.5 6.664 1 95.44 391 TYR B C 1
ATOM 7727 O O . TYR B 1 391 ? 22.188 33.688 6.453 1 95.44 391 TYR B O 1
ATOM 7735 N N . VAL B 1 392 ? 22.047 31.594 5.777 1 95.94 392 VAL B N 1
ATOM 7736 C CA . VAL B 1 392 ? 21.422 31.859 4.488 1 95.94 392 VAL B CA 1
ATOM 7737 C C . VAL B 1 392 ? 20.344 30.812 4.223 1 95.94 392 VAL B C 1
ATOM 7739 O O . VAL B 1 392 ? 20.641 29.641 3.953 1 95.94 392 VAL B O 1
ATOM 7742 N N . TYR B 1 393 ? 19.125 31.25 4.336 1 95.38 393 TYR B N 1
ATOM 7743 C CA . TYR B 1 393 ? 18 30.359 4.051 1 95.38 393 TYR B CA 1
ATOM 7744 C C . TYR B 1 393 ? 18.078 29.828 2.623 1 95.38 393 TYR B C 1
ATOM 7746 O O . TYR B 1 393 ? 18.078 30.609 1.663 1 95.38 393 TYR B O 1
ATOM 7754 N N . SER B 1 394 ? 18.172 28.516 2.514 1 97 394 SER B N 1
ATOM 7755 C CA . SER B 1 394 ? 18.406 27.938 1.194 1 97 394 SER B CA 1
ATOM 7756 C C . SER B 1 394 ? 17.469 26.766 0.937 1 97 394 SER B C 1
ATOM 7758 O O . SER B 1 394 ? 17.391 25.828 1.738 1 97 394 SER B O 1
ATOM 7760 N N . ASP B 1 395 ? 16.797 26.703 -0.219 1 97.56 395 ASP B N 1
ATOM 7761 C CA . ASP B 1 395 ? 15.992 25.578 -0.648 1 97.56 395 ASP B CA 1
ATOM 7762 C C . ASP B 1 395 ? 16.859 24.344 -0.92 1 97.56 395 ASP B C 1
ATOM 7764 O O . ASP B 1 395 ? 16.406 23.219 -0.792 1 97.56 395 ASP B O 1
ATOM 7768 N N . ILE B 1 396 ? 18.094 24.547 -1.299 1 98 396 ILE B N 1
ATOM 7769 C CA . ILE B 1 396 ? 19.016 23.484 -1.639 1 98 396 ILE B CA 1
ATOM 7770 C C . ILE B 1 396 ? 19.234 22.578 -0.421 1 98 396 ILE B C 1
ATOM 7772 O O . ILE B 1 396 ? 19.375 21.359 -0.555 1 98 396 ILE B O 1
ATOM 7776 N N . SER B 1 397 ? 19.203 23.203 0.755 1 98.25 397 SER B N 1
ATOM 7777 C CA . SER B 1 397 ? 19.375 22.438 1.986 1 98.25 397 SER B CA 1
ATOM 7778 C C . SER B 1 397 ? 18.359 21.297 2.074 1 98.25 397 SER B C 1
ATOM 7780 O O . SER B 1 397 ? 18.703 20.172 2.42 1 98.25 397 SER B O 1
ATOM 7782 N N . MET B 1 398 ? 17.172 21.578 1.639 1 98.5 398 MET B N 1
ATOM 7783 C CA . MET B 1 398 ? 16.109 20.594 1.818 1 98.5 398 MET B CA 1
ATOM 7784 C C . MET B 1 398 ? 16.078 19.609 0.659 1 98.5 398 MET B C 1
ATOM 7786 O O . MET B 1 398 ? 15.633 18.469 0.82 1 98.5 398 MET B O 1
ATOM 7790 N N . TYR B 1 399 ? 16.578 20.031 -0.561 1 98.56 399 TYR B N 1
ATOM 7791 C CA . TYR B 1 399 ? 16.844 19.031 -1.593 1 98.56 399 TYR B CA 1
ATOM 7792 C C . TYR B 1 399 ? 17.859 18 -1.106 1 98.56 399 TYR B C 1
ATOM 7794 O O . TYR B 1 399 ? 17.656 16.797 -1.293 1 98.56 399 TYR B O 1
ATOM 7802 N N . VAL B 1 400 ? 18.906 18.484 -0.509 1 98.62 400 VAL B N 1
ATOM 7803 C CA . VAL B 1 400 ? 19.984 17.641 -0.026 1 98.62 400 VAL B CA 1
ATOM 7804 C C . VAL B 1 400 ? 19.469 16.703 1.069 1 98.62 400 VAL B C 1
ATOM 7806 O O . VAL B 1 400 ? 19.703 15.5 1.029 1 98.62 400 VAL B O 1
ATOM 7809 N N . MET B 1 401 ? 18.688 17.234 2.004 1 98.81 401 MET B N 1
ATOM 7810 C CA . MET B 1 401 ? 18.203 16.422 3.115 1 98.81 401 MET B CA 1
ATOM 7811 C C . MET B 1 401 ? 17.219 15.367 2.625 1 98.81 401 MET B C 1
ATOM 7813 O O . MET B 1 401 ? 17.203 14.242 3.125 1 98.81 401 MET B O 1
ATOM 7817 N N . LYS B 1 402 ? 16.359 15.742 1.684 1 98.69 402 LYS B N 1
ATOM 7818 C CA . LYS B 1 402 ? 15.469 14.75 1.077 1 98.69 402 LYS B CA 1
ATOM 7819 C C . LYS B 1 402 ? 16.266 13.609 0.449 1 98.69 402 LYS B C 1
ATOM 7821 O O . LYS B 1 402 ? 15.945 12.438 0.65 1 98.69 402 LYS B O 1
ATOM 7826 N N . ASP B 1 403 ? 17.328 13.984 -0.293 1 98.44 403 ASP B N 1
ATOM 7827 C CA . ASP B 1 403 ? 18.125 12.969 -0.961 1 98.44 403 ASP B CA 1
ATOM 7828 C C . ASP B 1 403 ? 18.812 12.047 0.053 1 98.44 403 ASP B C 1
ATOM 7830 O O . ASP B 1 403 ? 18.797 10.828 -0.1 1 98.44 403 ASP B O 1
ATOM 7834 N N . ILE B 1 404 ? 19.375 12.617 1.101 1 98.38 404 ILE B N 1
ATOM 7835 C CA . ILE B 1 404 ? 20.031 11.844 2.148 1 98.38 404 ILE B CA 1
ATOM 7836 C C . ILE B 1 404 ? 19.016 10.883 2.783 1 98.38 404 ILE B C 1
ATOM 7838 O O . ILE B 1 404 ? 19.297 9.688 2.922 1 98.38 404 ILE B O 1
ATOM 7842 N N . ALA B 1 405 ? 17.891 11.414 3.096 1 98.5 405 ALA B N 1
ATOM 7843 C CA . ALA B 1 405 ? 16.875 10.609 3.779 1 98.5 405 ALA B CA 1
ATOM 7844 C C . ALA B 1 405 ? 16.391 9.469 2.891 1 98.5 405 ALA B C 1
ATOM 7846 O O . ALA B 1 405 ? 16.219 8.336 3.355 1 98.5 405 ALA B O 1
ATOM 7847 N N . GLU B 1 406 ? 16.156 9.758 1.626 1 98 406 GLU B N 1
ATOM 7848 C CA . GLU B 1 406 ? 15.711 8.727 0.693 1 98 406 GLU B CA 1
ATOM 7849 C C . GLU B 1 406 ? 16.797 7.691 0.455 1 98 406 GLU B C 1
ATOM 7851 O O . GLU B 1 406 ? 16.516 6.5 0.305 1 98 406 GLU B O 1
ATOM 7856 N N . GLN B 1 407 ? 18.078 8.148 0.446 1 96.81 407 GLN B N 1
ATOM 7857 C CA . GLN B 1 407 ? 19.203 7.223 0.297 1 96.81 407 GLN B CA 1
ATOM 7858 C C . GLN B 1 407 ? 19.25 6.23 1.455 1 96.81 407 GLN B C 1
ATOM 7860 O O . GLN B 1 407 ? 19.484 5.039 1.247 1 96.81 407 GLN B O 1
ATOM 7865 N N . ILE B 1 408 ? 19.016 6.707 2.596 1 96.88 408 ILE B N 1
ATOM 7866 C CA . ILE B 1 408 ? 19.141 5.891 3.801 1 96.88 408 ILE B CA 1
ATOM 7867 C C . ILE B 1 408 ? 17.953 4.941 3.906 1 96.88 408 ILE B C 1
ATOM 7869 O O . ILE B 1 408 ? 18.125 3.748 4.168 1 96.88 408 ILE B O 1
ATOM 7873 N N . SER B 1 409 ? 16.75 5.426 3.621 1 96.06 409 SER B N 1
ATOM 7874 C CA . SER B 1 409 ? 15.531 4.652 3.863 1 96.06 409 SER B CA 1
ATOM 7875 C C . SER B 1 409 ? 15.211 3.748 2.68 1 96.06 409 SER B C 1
ATOM 7877 O O . SER B 1 409 ? 14.516 2.74 2.834 1 96.06 409 SER B O 1
ATOM 7879 N N . GLY B 1 410 ? 15.641 4.203 1.526 1 96.19 410 GLY B N 1
ATOM 7880 C CA . GLY B 1 410 ? 15.242 3.508 0.312 1 96.19 410 GLY B CA 1
ATOM 7881 C C . GLY B 1 410 ? 13.812 3.791 -0.093 1 96.19 410 GLY B C 1
ATOM 7882 O O . GLY B 1 410 ? 13.227 3.047 -0.883 1 96.19 410 GLY B O 1
ATOM 7883 N N . GLU B 1 411 ? 13.219 4.812 0.469 1 97.12 411 GLU B N 1
ATOM 7884 C CA . GLU B 1 411 ? 11.812 5.141 0.215 1 97.12 411 GLU B CA 1
ATOM 7885 C C . GLU B 1 411 ? 11.664 6.59 -0.245 1 97.12 411 GLU B C 1
ATOM 7887 O O . GLU B 1 411 ? 12.414 7.465 0.184 1 97.12 411 GLU B O 1
ATOM 7892 N N . HIS B 1 412 ? 10.672 6.828 -1.065 1 98.19 412 HIS B N 1
ATOM 7893 C CA . HIS B 1 412 ? 10.352 8.188 -1.483 1 98.19 412 HIS B CA 1
ATOM 7894 C C . HIS B 1 412 ? 9.789 9 -0.323 1 98.19 412 HIS B C 1
ATOM 7896 O O . HIS B 1 412 ? 9.016 8.477 0.489 1 98.19 412 HIS B O 1
ATOM 7902 N N . LEU B 1 413 ? 10.102 10.188 -0.289 1 98.75 413 LEU B N 1
ATOM 7903 C CA . LEU B 1 413 ? 9.688 11.07 0.796 1 98.75 413 LEU B CA 1
ATOM 7904 C C . LEU B 1 413 ? 8.18 11.031 0.992 1 98.75 413 LEU B C 1
ATOM 7906 O O . LEU B 1 413 ? 7.699 10.852 2.113 1 98.75 413 LEU B O 1
ATOM 7910 N N . ASN B 1 414 ? 7.434 11.188 -0.13 1 98.69 414 ASN B N 1
ATOM 7911 C CA . ASN B 1 414 ? 5.98 11.289 -0.032 1 98.69 414 ASN B CA 1
ATOM 7912 C C . ASN B 1 414 ? 5.367 10.008 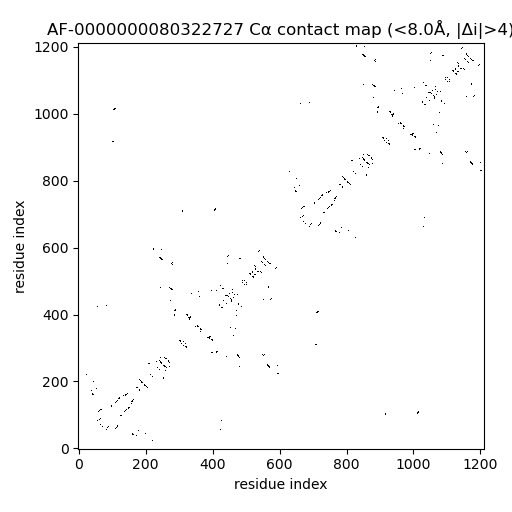0.523 1 98.69 414 ASN B C 1
ATOM 7914 O O . ASN B 1 414 ? 4.473 10.055 1.368 1 98.69 414 ASN B O 1
ATOM 7918 N N . ASP B 1 415 ? 5.922 8.859 0.122 1 98.12 415 ASP B N 1
ATOM 7919 C CA . ASP B 1 415 ? 5.41 7.582 0.622 1 98.12 415 ASP B CA 1
ATOM 7920 C C . ASP B 1 415 ? 5.789 7.379 2.088 1 98.12 415 ASP B C 1
ATOM 7922 O O . ASP B 1 415 ? 4.965 6.938 2.891 1 98.12 415 ASP B O 1
ATOM 7926 N N . TYR B 1 416 ? 6.98 7.711 2.414 1 98.44 416 TYR B N 1
ATOM 7927 C CA . TYR B 1 416 ? 7.492 7.5 3.762 1 98.44 416 TYR B CA 1
ATOM 7928 C C . TYR B 1 416 ? 6.672 8.273 4.785 1 98.44 416 TYR B C 1
ATOM 7930 O O . TYR B 1 416 ? 6.219 7.711 5.785 1 98.44 416 TYR B O 1
ATOM 7938 N N . VAL B 1 417 ? 6.422 9.5 4.551 1 98.81 417 VAL B N 1
ATOM 7939 C CA . VAL B 1 417 ? 5.766 10.328 5.562 1 98.81 417 VAL B CA 1
ATOM 7940 C C . VAL B 1 417 ? 4.281 9.984 5.621 1 98.81 417 VAL B C 1
ATOM 7942 O O . VAL B 1 417 ? 3.666 10.047 6.691 1 98.81 417 VAL B O 1
ATOM 7945 N N . ALA B 1 418 ? 3.688 9.703 4.484 1 98.56 418 ALA B N 1
ATOM 7946 C CA . ALA B 1 418 ? 2.291 9.273 4.488 1 98.56 418 ALA B CA 1
ATOM 7947 C C . ALA B 1 418 ? 2.1 8.023 5.344 1 98.56 418 ALA B C 1
ATOM 7949 O O . ALA B 1 418 ? 1.194 7.973 6.18 1 98.56 418 ALA B O 1
ATOM 7950 N N . GLU B 1 419 ? 3.012 7.07 5.199 1 97.75 419 GLU B N 1
ATOM 7951 C CA . GLU B 1 419 ? 2.896 5.773 5.855 1 97.75 419 GLU B CA 1
ATOM 7952 C C . GLU B 1 419 ? 3.268 5.867 7.336 1 97.75 419 GLU B C 1
ATOM 7954 O O . GLU B 1 419 ? 2.639 5.227 8.18 1 97.75 419 GLU B O 1
ATOM 7959 N N . ASN B 1 420 ? 4.254 6.676 7.633 1 98.06 420 ASN B N 1
ATOM 7960 C CA . ASN B 1 420 ? 4.82 6.637 8.977 1 98.06 420 ASN B CA 1
ATOM 7961 C C . ASN B 1 420 ? 4.199 7.695 9.883 1 98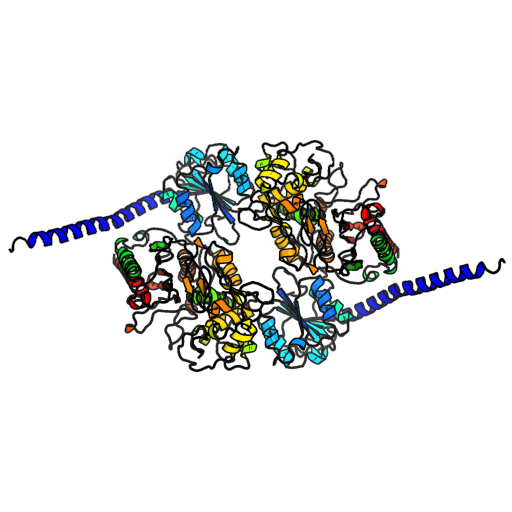.06 420 ASN B C 1
ATOM 7963 O O . ASN B 1 420 ? 4.23 7.57 11.102 1 98.06 420 ASN B O 1
ATOM 7967 N N . PHE B 1 421 ? 3.564 8.695 9.227 1 98.69 421 PHE B N 1
ATOM 7968 C CA . PHE B 1 421 ? 3.074 9.781 10.078 1 98.69 421 PHE B CA 1
ATOM 7969 C C . PHE B 1 421 ? 1.627 10.117 9.734 1 98.69 421 PHE B C 1
ATOM 7971 O O . PHE B 1 421 ? 0.736 9.953 10.578 1 98.69 421 PHE B O 1
ATOM 7978 N N . TYR B 1 422 ? 1.288 10.445 8.531 1 98.75 422 TYR B N 1
ATOM 7979 C CA . TYR B 1 422 ? -0.016 11.016 8.219 1 98.75 422 TYR B CA 1
ATOM 7980 C C . TYR B 1 422 ? -1.128 10 8.445 1 98.75 422 TYR B C 1
ATOM 7982 O O . TYR B 1 422 ? -2.135 10.305 9.086 1 98.75 422 TYR B O 1
ATOM 7990 N N . ALA B 1 423 ? -0.908 8.789 7.969 1 98.44 423 ALA B N 1
ATOM 7991 C CA . ALA B 1 423 ? -1.953 7.773 8.086 1 98.44 423 ALA B CA 1
ATOM 7992 C C . ALA B 1 423 ? -2.182 7.391 9.547 1 98.44 423 ALA B C 1
ATOM 7994 O O . ALA B 1 423 ? -3.309 7.461 10.039 1 98.44 423 ALA B O 1
ATOM 7995 N N . PRO B 1 424 ? -1.169 7.133 10.305 1 98.5 424 PRO B N 1
ATOM 7996 C CA . PRO B 1 424 ? -1.403 6.758 11.703 1 98.5 424 PRO B CA 1
ATOM 7997 C C . PRO B 1 424 ? -1.956 7.91 12.539 1 98.5 424 PRO B C 1
ATOM 7999 O O . PRO B 1 424 ? -2.693 7.684 13.5 1 98.5 424 PRO B O 1
ATOM 8002 N N . LEU B 1 425 ? -1.688 9.078 12.117 1 98.75 425 LEU B N 1
ATOM 8003 C CA . LEU B 1 425 ? -2.127 10.25 12.867 1 98.75 425 LEU B CA 1
ATOM 8004 C C . LEU B 1 425 ? -3.564 10.617 12.508 1 98.75 425 LEU B C 1
ATOM 8006 O O . LEU B 1 425 ? -4.203 11.391 13.219 1 98.75 425 LEU B O 1
ATOM 8010 N N . GLY B 1 426 ? -4 10.094 11.461 1 98.44 426 GLY B N 1
ATOM 8011 C CA . GLY B 1 426 ? -5.34 10.422 11 1 98.44 426 GLY B CA 1
ATOM 8012 C C . GLY B 1 426 ? -5.391 11.711 10.195 1 98.44 426 GLY B C 1
ATOM 8013 O O . GLY B 1 426 ? -6.42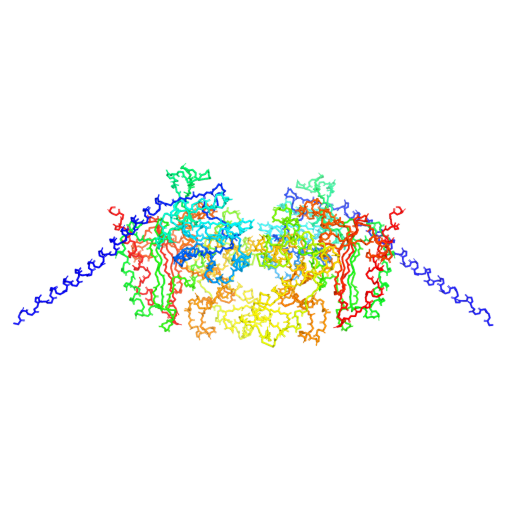2 12.391 10.164 1 98.44 426 GLY B O 1
ATOM 8014 N N . MET B 1 427 ? -4.277 12.102 9.602 1 98.56 427 MET B N 1
ATOM 8015 C CA . MET B 1 427 ? -4.211 13.297 8.766 1 98.56 427 MET B CA 1
ATOM 8016 C C . MET B 1 427 ? -4.711 13 7.355 1 98.56 427 MET B C 1
ATOM 8018 O O . MET B 1 427 ? -3.914 12.727 6.457 1 98.56 427 MET B O 1
ATOM 8022 N N . GLN B 1 428 ? -5.887 13.258 7.074 1 96.5 428 GLN B N 1
ATOM 8023 C CA . GLN B 1 428 ? -6.57 12.812 5.871 1 96.5 428 GLN B CA 1
ATOM 8024 C C . GLN B 1 428 ? -6.105 13.602 4.648 1 96.5 428 GLN B C 1
ATOM 8026 O O . GLN B 1 428 ? -6.055 13.062 3.539 1 96.5 428 GLN B O 1
ATOM 8031 N N . THR B 1 429 ? -5.809 14.812 4.852 1 98.44 429 THR B N 1
ATOM 8032 C CA . THR B 1 429 ? -5.598 15.68 3.697 1 98.44 429 THR B CA 1
ATOM 8033 C C . THR B 1 429 ? -4.109 15.867 3.426 1 98.44 429 THR B C 1
ATOM 8035 O O . THR B 1 429 ? -3.709 16.156 2.295 1 98.44 429 THR B O 1
ATOM 8038 N N . ALA B 1 430 ? -3.311 15.656 4.43 1 98.88 430 ALA B N 1
ATOM 8039 C CA . ALA B 1 430 ? -1.885 15.945 4.297 1 98.88 430 ALA B CA 1
ATOM 8040 C C . ALA B 1 430 ? -1.222 14.992 3.307 1 98.88 430 ALA B C 1
ATOM 8042 O O . ALA B 1 430 ? -1.434 13.773 3.365 1 98.88 430 ALA B O 1
ATOM 8043 N N . GLY B 1 431 ? -0.511 15.555 2.414 1 98.81 431 GLY B N 1
ATOM 8044 C CA . GLY B 1 431 ? 0.231 14.75 1.451 1 98.81 431 GLY B CA 1
ATOM 8045 C C . GLY B 1 431 ? 0.639 15.531 0.217 1 98.81 431 GLY B C 1
ATOM 8046 O O . GLY B 1 431 ? 0.181 16.656 0.008 1 98.81 431 GLY B O 1
ATOM 8047 N N . PHE B 1 432 ? 1.513 14.93 -0.53 1 98.81 432 PHE B N 1
ATOM 8048 C CA . PHE B 1 432 ? 1.911 15.469 -1.826 1 98.81 432 PHE B CA 1
ATOM 8049 C C . PHE B 1 432 ? 0.923 15.055 -2.91 1 98.81 432 PHE B C 1
ATOM 8051 O O . PHE B 1 432 ? 0.126 14.141 -2.715 1 98.81 432 PHE B O 1
ATOM 8058 N N . LEU B 1 433 ? 0.885 15.781 -3.99 1 98.5 433 LEU B N 1
ATOM 8059 C CA . LEU B 1 433 ? 0.101 15.438 -5.172 1 98.5 433 LEU B CA 1
ATOM 8060 C C . LEU B 1 433 ? -1.364 15.227 -4.809 1 98.5 433 LEU B C 1
ATOM 8062 O O . LEU B 1 433 ? -1.924 14.156 -5.074 1 98.5 433 LEU B O 1
ATOM 8066 N N . PRO B 1 434 ? -2.016 16.234 -4.293 1 98.62 434 PRO B N 1
ATOM 8067 C CA . PRO B 1 434 ? -3.383 16.078 -3.789 1 98.62 434 PRO B CA 1
ATOM 8068 C C . PRO B 1 434 ? -4.371 15.695 -4.887 1 98.62 434 PRO B C 1
ATOM 8070 O O . PRO B 1 434 ? -5.402 15.078 -4.605 1 98.62 434 PRO B O 1
ATOM 8073 N N . ARG B 1 435 ? -4.09 15.977 -6.172 1 97.62 435 ARG B N 1
ATOM 8074 C CA . ARG B 1 435 ? -4.988 15.68 -7.281 1 97.62 435 ARG B CA 1
ATOM 8075 C C . ARG B 1 435 ? -5.137 14.172 -7.48 1 97.62 435 ARG B C 1
ATOM 8077 O O . ARG B 1 435 ? -6.07 13.719 -8.141 1 97.62 435 ARG B O 1
ATOM 8084 N N . ASN B 1 436 ? -4.188 13.422 -6.949 1 96.19 436 ASN B N 1
ATOM 8085 C CA . ASN B 1 436 ? -4.289 11.969 -7 1 96.19 436 ASN B CA 1
ATOM 8086 C C . ASN B 1 436 ? -5.305 11.438 -5.988 1 96.19 436 ASN B C 1
ATOM 8088 O O . ASN B 1 436 ? -5.723 10.281 -6.066 1 96.19 436 ASN B O 1
ATOM 8092 N N . ARG B 1 437 ? -5.84 12.289 -5.039 1 96.25 437 ARG B N 1
ATOM 8093 C CA . ARG B 1 437 ? -6.629 11.789 -3.92 1 96.25 437 ARG B CA 1
ATOM 8094 C C . ARG B 1 437 ? -7.922 12.586 -3.764 1 96.25 437 ARG B C 1
ATOM 8096 O O . ARG B 1 437 ? -8.875 12.117 -3.141 1 96.25 437 ARG B O 1
ATOM 8103 N N . PHE B 1 438 ? -7.867 13.82 -4.301 1 97.44 438 PHE B N 1
ATOM 8104 C CA . PHE B 1 438 ? -9.008 14.695 -4.086 1 97.44 438 PHE B CA 1
ATOM 8105 C C . PHE B 1 438 ? -9.438 15.359 -5.391 1 97.44 438 PHE B C 1
ATOM 8107 O O . PHE B 1 438 ? -8.617 15.555 -6.289 1 97.44 438 PHE B O 1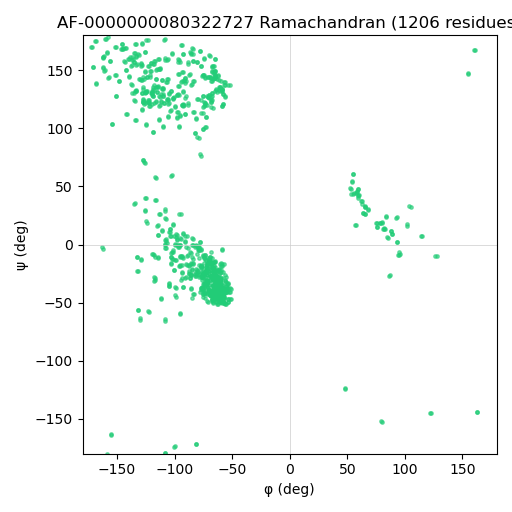
ATOM 8114 N N . SER B 1 439 ? -10.719 15.734 -5.418 1 95.5 439 SER B N 1
ATOM 8115 C CA . SER B 1 439 ? -11.219 16.516 -6.539 1 95.5 439 SER B CA 1
ATOM 8116 C C . SER B 1 439 ? -10.742 17.969 -6.461 1 95.5 439 SER B C 1
ATOM 8118 O O . SER B 1 439 ? -10.414 18.453 -5.379 1 95.5 439 SER B O 1
ATOM 8120 N N . LYS B 1 440 ? -10.789 18.594 -7.496 1 95.69 440 LYS B N 1
ATOM 8121 C CA . LYS B 1 440 ? -10.266 19.953 -7.648 1 95.69 440 LYS B CA 1
ATOM 8122 C C . LYS B 1 440 ? -11.023 20.938 -6.766 1 95.69 440 LYS B C 1
ATOM 8124 O O . LYS B 1 440 ? -10.438 21.906 -6.262 1 95.69 440 LYS B O 1
ATOM 8129 N N . ASP B 1 441 ? -12.234 20.672 -6.496 1 96.19 441 ASP B N 1
ATOM 8130 C CA . ASP B 1 441 ? -13.078 21.609 -5.766 1 96.19 441 ASP B CA 1
ATOM 8131 C C . ASP B 1 441 ? -12.719 21.641 -4.285 1 96.19 441 ASP B C 1
ATOM 8133 O O . ASP B 1 441 ? -13.109 22.562 -3.561 1 96.19 441 ASP B O 1
ATOM 8137 N N . ARG B 1 442 ? -11.914 20.703 -3.838 1 97.5 442 ARG B N 1
ATOM 8138 C CA . ARG B 1 442 ? -11.484 20.641 -2.443 1 97.5 442 ARG B CA 1
ATOM 8139 C C . ARG B 1 442 ? -10.156 21.375 -2.242 1 97.5 442 ARG B C 1
ATOM 8141 O O . ARG B 1 442 ? -9.734 21.594 -1.107 1 97.5 442 ARG B O 1
ATOM 8148 N N . ILE B 1 443 ? -9.516 21.719 -3.34 1 98.75 443 ILE B N 1
ATOM 8149 C CA . ILE B 1 443 ? -8.164 22.266 -3.285 1 98.75 443 ILE B CA 1
ATOM 8150 C C . ILE B 1 443 ? -8.18 23.75 -3.654 1 98.75 443 ILE B C 1
ATOM 8152 O O . ILE B 1 443 ? -8.703 24.125 -4.703 1 98.75 443 ILE B O 1
ATOM 8156 N N . ILE B 1 444 ? -7.602 24.547 -2.816 1 98.75 444 ILE B N 1
ATOM 8157 C CA . ILE B 1 444 ? -7.582 26 -3.012 1 98.75 444 ILE B CA 1
ATOM 8158 C C . ILE B 1 444 ? -6.668 26.344 -4.184 1 98.75 444 ILE B C 1
ATOM 8160 O O . ILE B 1 444 ? -5.516 25.906 -4.23 1 98.75 444 ILE B O 1
ATOM 8164 N N . PRO B 1 445 ? -7.184 27.109 -5.18 1 98.69 445 PRO B N 1
ATOM 8165 C CA . PRO B 1 445 ? -6.285 27.594 -6.23 1 98.69 445 PRO B CA 1
ATOM 8166 C C . PRO B 1 445 ? -5.148 28.453 -5.684 1 98.69 445 PRO B C 1
ATOM 8168 O O . PRO B 1 445 ? -5.383 29.359 -4.883 1 98.69 445 PRO B O 1
ATOM 8171 N N . THR B 1 446 ? -3.986 28.156 -6.168 1 98.44 446 THR B N 1
ATOM 8172 C CA . THR B 1 446 ? -2.824 28.797 -5.566 1 98.44 446 THR B CA 1
ATOM 8173 C C . THR B 1 446 ? -2.426 30.047 -6.352 1 98.44 446 THR B C 1
ATOM 8175 O O . THR B 1 446 ? -2.447 31.156 -5.816 1 98.44 446 THR B O 1
ATOM 8178 N N . GLU B 1 447 ? -2.109 29.922 -7.59 1 98.38 447 GLU B N 1
ATOM 8179 C CA . GLU B 1 447 ? -1.69 31.031 -8.43 1 98.38 447 GLU B CA 1
ATOM 8180 C C . GLU B 1 447 ? -2.121 30.828 -9.883 1 98.38 447 GLU B C 1
ATOM 8182 O O . GLU B 1 447 ? -2.09 29.703 -10.391 1 98.38 447 GLU B O 1
ATOM 8187 N N . ASN B 1 448 ? -2.545 31.938 -10.5 1 97.94 448 ASN B N 1
ATOM 8188 C CA . ASN B 1 448 ? -2.615 31.922 -11.961 1 97.94 448 ASN B CA 1
ATOM 8189 C C . ASN B 1 448 ? -1.245 32.156 -12.586 1 97.94 448 ASN B C 1
ATOM 8191 O O . ASN B 1 448 ? -0.86 33.281 -12.844 1 97.94 448 ASN B O 1
ATOM 8195 N N . ASP B 1 449 ? -0.571 31.016 -12.859 1 97.25 449 ASP B N 1
ATOM 8196 C CA . ASP B 1 449 ? 0.789 31.078 -13.383 1 97.25 449 ASP B CA 1
ATOM 8197 C C . ASP B 1 449 ? 0.792 31.531 -14.844 1 97.25 449 ASP B C 1
ATOM 8199 O O . ASP B 1 449 ? 0.446 30.75 -15.734 1 97.25 449 ASP B O 1
ATOM 8203 N N . THR B 1 450 ? 1.253 32.719 -15.125 1 95.38 450 THR B N 1
ATOM 8204 C CA . THR B 1 450 ? 1.253 33.25 -16.484 1 95.38 450 THR B CA 1
ATOM 8205 C C . THR B 1 450 ? 2.666 33.281 -17.047 1 95.38 450 THR B C 1
ATOM 8207 O O . THR B 1 450 ? 2.871 33.656 -18.203 1 95.38 450 THR B O 1
ATOM 8210 N N . TYR B 1 451 ? 3.523 32.812 -16.297 1 91.94 451 TYR B N 1
ATOM 8211 C CA . TYR B 1 451 ? 4.918 32.969 -16.688 1 91.94 451 TYR B CA 1
ATOM 8212 C C . TYR B 1 451 ? 5.543 31.625 -17.047 1 91.94 451 TYR B C 1
ATOM 8214 O O . TYR B 1 451 ? 6.184 31.5 -18.094 1 91.94 451 TYR B O 1
ATOM 8222 N N . PHE B 1 452 ? 5.328 30.625 -16.25 1 94.56 452 PHE B N 1
ATOM 8223 C CA . PHE B 1 452 ? 6.016 29.344 -16.391 1 94.56 452 PHE B CA 1
ATOM 8224 C C . PHE B 1 452 ? 5.059 28.266 -16.906 1 94.56 452 PHE B C 1
ATOM 8226 O O . PHE B 1 452 ? 5.027 27.984 -18.109 1 94.56 452 PHE B O 1
ATOM 8233 N N . ARG B 1 453 ? 4.07 27.844 -16.297 1 94.94 453 ARG B N 1
ATOM 8234 C CA . ARG B 1 453 ? 3.219 26.703 -16.656 1 94.94 453 ARG B CA 1
ATOM 8235 C C . ARG B 1 453 ? 1.992 27.172 -17.438 1 94.94 453 ARG B C 1
ATOM 8237 O O . ARG B 1 453 ? 1.302 26.375 -18.062 1 94.94 453 ARG B O 1
ATOM 8244 N N . LYS B 1 454 ? 1.701 28.438 -17.359 1 95.12 454 LYS B N 1
ATOM 8245 C CA . LYS B 1 454 ? 0.646 29.094 -18.125 1 95.12 454 LYS B CA 1
ATOM 8246 C C . LYS B 1 454 ? -0.71 28.453 -17.859 1 95.12 454 LYS B C 1
ATOM 8248 O O . LYS B 1 454 ? -1.461 28.156 -18.797 1 95.12 454 LYS B O 1
ATOM 8253 N N . THR B 1 455 ? -0.997 28.203 -16.547 1 96.44 455 THR B N 1
ATOM 8254 C CA . THR B 1 455 ? -2.268 27.641 -16.109 1 96.44 455 THR B CA 1
ATOM 8255 C C . THR B 1 455 ? -2.547 28 -14.656 1 96.44 455 THR B C 1
ATOM 8257 O O . THR B 1 455 ? -1.647 28.453 -13.938 1 96.44 455 THR B O 1
ATOM 8260 N N . LEU B 1 456 ? -3.84 27.953 -14.266 1 97.06 456 LEU B N 1
ATOM 8261 C CA . LEU B 1 456 ? -4.203 28.078 -12.859 1 97.06 456 LEU B CA 1
ATOM 8262 C C . LEU B 1 456 ? -3.738 26.844 -12.07 1 97.06 456 LEU B C 1
ATOM 8264 O O . LEU B 1 456 ? -4.086 25.719 -12.414 1 97.06 456 LEU B O 1
ATOM 8268 N N . LEU B 1 457 ? -2.967 27.125 -11.102 1 98.25 457 LEU B N 1
ATOM 8269 C CA . LEU B 1 457 ? -2.449 26.031 -10.289 1 98.25 457 LEU B CA 1
ATOM 8270 C C . LEU B 1 457 ? -3.477 25.594 -9.25 1 98.25 457 LEU B C 1
ATOM 8272 O O . LEU B 1 457 ? -3.754 26.328 -8.297 1 98.25 457 LEU B O 1
ATOM 8276 N N . VAL B 1 458 ? -4.043 24.453 -9.445 1 98.38 458 VAL B N 1
ATOM 8277 C CA . VAL B 1 458 ? -4.945 23.812 -8.492 1 98.38 458 VAL B CA 1
ATOM 8278 C C . VAL B 1 458 ? -4.438 22.406 -8.164 1 98.38 458 VAL B C 1
ATOM 8280 O O . VAL B 1 458 ? -4.617 21.469 -8.953 1 98.38 458 VAL B O 1
ATOM 8283 N N . GLY B 1 459 ? -3.859 22.281 -7.031 1 98.5 459 GLY B N 1
ATOM 8284 C CA . GLY B 1 459 ? -3.309 21 -6.629 1 98.5 459 GLY B CA 1
ATOM 8285 C C . GLY B 1 459 ? -1.91 20.766 -7.16 1 98.5 459 GLY B C 1
ATOM 8286 O O . GLY B 1 459 ? -1.402 19.641 -7.102 1 98.5 459 GLY B O 1
ATOM 8287 N N . TYR B 1 460 ? -1.333 21.75 -7.777 1 98.56 460 TYR B N 1
ATOM 8288 C CA . TYR B 1 460 ? 0.059 21.734 -8.211 1 98.56 460 TYR B CA 1
ATOM 8289 C C . TYR B 1 460 ? 0.895 22.703 -7.391 1 98.56 460 TYR B C 1
ATOM 8291 O O . TYR B 1 460 ? 0.469 23.844 -7.137 1 98.56 460 TYR B O 1
ATOM 8299 N N . VAL B 1 461 ? 2.014 22.219 -6.969 1 98.69 461 VAL B N 1
ATOM 8300 C CA . VAL B 1 461 ? 2.877 23 -6.094 1 98.69 461 VAL B CA 1
ATOM 8301 C C . VAL B 1 461 ? 3.227 24.328 -6.766 1 98.69 461 VAL B C 1
ATOM 8303 O O . VAL B 1 461 ? 3.49 24.375 -7.969 1 98.69 461 VAL B O 1
ATOM 8306 N N . HIS B 1 462 ? 3.189 25.391 -6 1 98.62 462 HIS B N 1
ATOM 8307 C CA . HIS B 1 462 ? 3.514 26.734 -6.484 1 98.62 462 HIS B CA 1
ATOM 8308 C C . HIS B 1 462 ? 4.98 26.828 -6.891 1 98.62 462 HIS B C 1
ATOM 8310 O O . HIS B 1 462 ? 5.301 27.391 -7.941 1 98.62 462 HIS B O 1
ATOM 8316 N N . ASP B 1 463 ? 5.852 26.328 -6.031 1 98.38 463 ASP B N 1
ATOM 8317 C CA . ASP B 1 463 ? 7.293 26.422 -6.246 1 98.38 463 ASP B CA 1
ATOM 8318 C C . ASP B 1 463 ? 7.695 25.766 -7.57 1 98.38 463 ASP B C 1
ATOM 8320 O O . ASP B 1 463 ? 7.398 24.594 -7.805 1 98.38 463 ASP B O 1
ATOM 8324 N N . GLN B 1 464 ? 8.414 26.453 -8.336 1 98.06 464 GLN B N 1
ATOM 8325 C CA . GLN B 1 464 ? 8.727 26 -9.688 1 98.06 464 GLN B CA 1
ATOM 8326 C C . GLN B 1 464 ? 9.758 24.875 -9.672 1 98.06 464 GLN B C 1
ATOM 8328 O O . GLN B 1 464 ? 9.695 23.953 -10.492 1 98.06 464 GLN B O 1
ATOM 8333 N N . GLY B 1 465 ? 10.734 24.984 -8.797 1 98.12 465 GLY B N 1
ATOM 8334 C CA . GLY B 1 465 ? 11.703 23.906 -8.672 1 98.12 465 GLY B CA 1
ATOM 8335 C C . GLY B 1 465 ? 11.078 22.594 -8.234 1 98.12 465 GLY B C 1
ATOM 8336 O O . GLY B 1 465 ? 11.367 21.547 -8.812 1 98.12 465 GLY B O 1
ATOM 8337 N N . ALA B 1 466 ? 10.211 22.641 -7.234 1 98.62 466 ALA B N 1
ATOM 8338 C CA . ALA B 1 466 ? 9.492 21.453 -6.766 1 98.62 466 ALA B CA 1
ATOM 8339 C C . ALA B 1 466 ? 8.602 20.875 -7.867 1 98.62 466 ALA B C 1
ATOM 8341 O O . ALA B 1 466 ? 8.484 19.656 -8.008 1 98.62 466 ALA B O 1
ATOM 8342 N N . ALA B 1 467 ? 8.008 21.75 -8.641 1 98.56 467 ALA B N 1
ATOM 8343 C CA . ALA B 1 467 ? 7.16 21.312 -9.75 1 98.56 467 ALA B CA 1
ATOM 8344 C C . ALA B 1 467 ? 7.961 20.5 -10.758 1 98.56 467 ALA B C 1
ATOM 8346 O O . ALA B 1 467 ? 7.492 19.469 -11.242 1 98.56 467 ALA B O 1
ATOM 8347 N N . LEU B 1 468 ? 9.172 20.938 -11.031 1 98.38 468 LEU B N 1
ATOM 8348 C CA . LEU B 1 468 ? 9.992 20.312 -12.062 1 98.38 468 LEU B CA 1
ATOM 8349 C C . LEU B 1 468 ? 10.445 18.922 -11.633 1 98.38 468 LEU B C 1
ATOM 8351 O O . LEU B 1 468 ? 10.922 18.141 -12.461 1 98.38 468 LEU B O 1
ATOM 8355 N N . VAL B 1 469 ? 10.305 18.609 -10.375 1 97.56 469 VAL B N 1
ATOM 8356 C CA . VAL B 1 469 ? 10.641 17.266 -9.93 1 97.56 469 VAL B CA 1
ATOM 8357 C C . VAL B 1 469 ? 9.359 16.5 -9.609 1 97.56 469 VAL B C 1
ATOM 8359 O O . VAL B 1 469 ? 9.367 15.57 -8.797 1 97.56 469 VAL B O 1
ATOM 8362 N N . GLY B 1 470 ? 8.227 16.906 -10.164 1 97.5 470 GLY B N 1
ATOM 8363 C CA . GLY B 1 470 ? 6.984 16.156 -10.086 1 97.5 470 GLY B CA 1
ATOM 8364 C C . GLY B 1 470 ? 6.164 16.5 -8.852 1 97.5 470 GLY B C 1
ATOM 8365 O O . GLY B 1 470 ? 5.262 15.742 -8.477 1 97.5 470 GLY B O 1
ATOM 8366 N N . GLY B 1 471 ? 6.5 17.547 -8.148 1 98.62 471 GLY B N 1
ATOM 8367 C CA . GLY B 1 471 ? 5.684 18.047 -7.047 1 98.62 471 GLY B CA 1
ATOM 8368 C C . GLY B 1 471 ? 6.098 17.484 -5.699 1 98.62 471 GLY B C 1
ATOM 8369 O O . GLY B 1 471 ? 5.48 17.797 -4.676 1 98.62 471 GLY B O 1
ATOM 8370 N N . VAL B 1 472 ? 7.137 16.672 -5.652 1 98.62 472 VAL B N 1
ATOM 8371 C CA . VAL B 1 472 ? 7.621 16.094 -4.402 1 98.62 472 VAL B CA 1
ATOM 8372 C C . VAL B 1 472 ? 9.055 16.547 -4.145 1 98.62 472 VAL B C 1
ATOM 8374 O O . VAL B 1 472 ? 10.008 15.961 -4.66 1 98.62 472 VAL B O 1
ATOM 8377 N N . SER B 1 473 ? 9.18 17.562 -3.354 1 98.69 473 SER B N 1
ATOM 8378 C CA . SER B 1 473 ? 10.492 18.078 -2.984 1 98.69 473 SER B CA 1
ATOM 8379 C C . SER B 1 473 ? 10.602 18.266 -1.478 1 98.69 473 SER B C 1
ATOM 8381 O O . SER B 1 473 ? 9.594 18.266 -0.767 1 98.69 473 SER B O 1
ATOM 8383 N N . GLY B 1 474 ? 11.812 18.391 -1.038 1 98.75 474 GLY B N 1
ATOM 8384 C CA . GLY B 1 474 ? 12.047 18.516 0.392 1 98.75 474 GLY B CA 1
ATOM 8385 C C . GLY B 1 474 ? 11.664 19.875 0.941 1 98.75 474 GLY B C 1
ATOM 8386 O O . GLY B 1 474 ? 11.422 20.016 2.141 1 98.75 474 GLY B O 1
ATOM 8387 N N . HIS B 1 475 ? 11.633 20.859 0.074 1 98.69 475 HIS B N 1
ATOM 8388 C CA . HIS B 1 475 ? 11.43 22.234 0.546 1 98.69 475 HIS B CA 1
ATOM 8389 C C . HIS B 1 475 ? 10 22.703 0.293 1 98.69 475 HIS B C 1
ATOM 8391 O O . HIS B 1 475 ? 9.562 23.703 0.865 1 98.69 475 HIS B O 1
ATOM 8397 N N . ALA B 1 476 ? 9.289 21.938 -0.599 1 98.81 476 ALA B N 1
ATOM 8398 C CA . ALA B 1 476 ? 7.934 22.328 -0.978 1 98.81 476 ALA B CA 1
ATOM 8399 C C . ALA B 1 476 ? 7.184 21.156 -1.61 1 98.81 476 ALA B C 1
ATOM 8401 O O . ALA B 1 476 ? 7.797 20.156 -2.006 1 98.81 476 ALA B O 1
ATOM 8402 N N . GLY B 1 477 ? 5.863 21.297 -1.625 1 98.81 477 GLY B N 1
ATOM 8403 C CA . GLY B 1 477 ? 5.051 20.328 -2.338 1 98.81 477 GLY B CA 1
ATOM 8404 C C . GLY B 1 477 ? 3.959 19.719 -1.479 1 98.81 477 GLY B C 1
ATOM 8405 O O . GLY B 1 477 ? 3.033 19.094 -1.998 1 98.81 477 GLY B O 1
ATOM 8406 N N . LEU B 1 478 ? 3.971 19.953 -0.223 1 98.88 478 LEU B N 1
ATOM 8407 C CA . LEU B 1 478 ? 2.982 19.375 0.679 1 98.88 478 LEU B CA 1
ATOM 8408 C C . LEU B 1 478 ? 1.705 20.219 0.691 1 98.88 478 LEU B C 1
ATOM 8410 O O . LEU B 1 478 ? 1.76 21.438 0.629 1 98.88 478 LEU B O 1
ATOM 8414 N N . PHE B 1 479 ? 0.567 19.547 0.737 1 98.94 479 PHE B N 1
ATOM 8415 C CA . PHE B 1 479 ? -0.752 20.141 0.898 1 98.94 479 PHE B CA 1
ATOM 8416 C C . PHE B 1 479 ? -1.443 19.609 2.145 1 98.94 479 PHE B C 1
ATOM 8418 O O . PHE B 1 479 ? -1.223 18.453 2.535 1 98.94 479 PHE B O 1
ATOM 8425 N N . ALA B 1 480 ? -2.275 20.438 2.73 1 98.88 480 ALA B N 1
ATOM 8426 C CA . ALA B 1 480 ? -3.031 19.969 3.889 1 98.88 480 ALA B CA 1
ATOM 8427 C C . ALA B 1 480 ? -4.074 21 4.316 1 98.88 480 ALA B C 1
ATOM 8429 O O . ALA B 1 480 ? -4.066 22.125 3.836 1 98.88 480 ALA B O 1
ATOM 8430 N N . SER B 1 481 ? -4.914 20.594 5.199 1 98.81 481 SER B N 1
ATOM 8431 C CA . SER B 1 481 ? -5.852 21.469 5.887 1 98.81 481 SER B CA 1
ATOM 8432 C C . SER B 1 481 ? -5.293 21.938 7.227 1 98.81 481 SER B C 1
ATOM 8434 O O . SER B 1 481 ? -4.266 21.438 7.688 1 98.81 481 SER B O 1
ATOM 8436 N N . THR B 1 482 ? -6.039 22.891 7.812 1 98.88 482 THR B N 1
ATOM 8437 C CA . THR B 1 482 ? -5.629 23.406 9.117 1 98.88 482 THR B CA 1
ATOM 8438 C C . THR B 1 482 ? -5.73 22.312 10.18 1 98.88 482 THR B C 1
ATOM 8440 O O . THR B 1 482 ? -4.883 22.234 11.07 1 98.88 482 THR B O 1
ATOM 8443 N N . ASN B 1 483 ? -6.691 21.5 10.047 1 98.88 483 ASN B N 1
ATOM 8444 C CA . ASN B 1 483 ? -6.875 20.438 11.031 1 98.88 483 ASN B CA 1
ATOM 8445 C C . ASN B 1 483 ? -5.711 19.453 11.023 1 98.88 483 ASN B C 1
ATOM 8447 O O . ASN B 1 483 ? -5.195 19.094 12.078 1 98.88 483 ASN B O 1
ATOM 8451 N N . ASP B 1 484 ? -5.324 19.047 9.883 1 98.88 484 ASP B N 1
ATOM 8452 C CA . ASP B 1 484 ? -4.199 18.125 9.781 1 98.88 484 ASP B CA 1
ATOM 8453 C C . ASP B 1 484 ? -2.926 18.75 10.352 1 98.88 484 ASP B C 1
ATOM 8455 O O . ASP B 1 484 ? -2.145 18.078 11.023 1 98.88 484 ASP B O 1
ATOM 8459 N N . MET B 1 485 ? -2.771 20.016 10.102 1 98.88 485 MET B N 1
ATOM 8460 C CA . MET B 1 485 ? -1.613 20.703 10.664 1 98.88 485 MET B CA 1
ATOM 8461 C C . MET B 1 485 ? -1.671 20.719 12.188 1 98.88 485 MET B C 1
ATOM 8463 O O . MET B 1 485 ? -0.656 20.5 12.852 1 98.88 485 MET B O 1
ATOM 8467 N N . ALA B 1 486 ? -2.854 20.953 12.711 1 98.94 486 ALA B N 1
ATOM 8468 C CA . ALA B 1 486 ? -3 20.953 14.164 1 98.94 486 ALA B CA 1
ATOM 8469 C C . ALA B 1 486 ? -2.639 19.594 14.758 1 98.94 486 ALA B C 1
ATOM 8471 O O . ALA B 1 486 ? -1.993 19.516 15.805 1 98.94 486 ALA B O 1
ATOM 8472 N N . ILE B 1 487 ? -3.018 18.547 14.07 1 98.94 487 ILE B N 1
ATOM 8473 C CA . ILE B 1 487 ? -2.736 17.188 14.531 1 98.94 487 ILE B CA 1
ATOM 8474 C C . ILE B 1 487 ? -1.228 16.969 14.57 1 98.94 487 ILE B C 1
ATOM 8476 O O . ILE B 1 487 ? -0.687 16.531 15.586 1 98.94 487 ILE B O 1
ATOM 8480 N N . MET B 1 488 ? -0.56 17.297 13.523 1 98.81 488 MET B N 1
ATOM 8481 C CA . MET B 1 488 ? 0.885 17.109 13.414 1 98.81 488 MET B CA 1
ATOM 8482 C C . MET B 1 488 ? 1.611 17.859 14.531 1 98.81 488 MET B C 1
ATOM 8484 O O . MET B 1 488 ? 2.486 17.297 15.188 1 98.81 488 MET B O 1
ATOM 8488 N N . PHE B 1 489 ? 1.221 19 14.734 1 98.88 489 PHE B N 1
ATOM 8489 C CA . PHE B 1 489 ? 2.01 19.844 15.625 1 98.88 489 PHE B CA 1
ATOM 8490 C C . PHE B 1 489 ? 1.579 19.656 17.078 1 98.88 489 PHE B C 1
ATOM 8492 O O . PHE B 1 489 ? 2.324 20 18 1 98.88 489 PHE B O 1
ATOM 8499 N N . GLN B 1 490 ? 0.367 19.094 17.266 1 98.94 490 GLN B N 1
ATOM 8500 C CA . GLN B 1 490 ? 0.052 18.625 18.609 1 98.94 490 GLN B CA 1
ATOM 8501 C C . GLN B 1 490 ? 0.938 17.453 19 1 98.94 490 GLN B C 1
ATOM 8503 O O . GLN B 1 490 ? 1.39 17.359 20.141 1 98.94 490 GLN B O 1
ATOM 8508 N N . MET B 1 491 ? 1.151 16.594 18.078 1 98.94 491 MET B N 1
ATOM 8509 C CA . MET B 1 491 ? 2.068 15.477 18.312 1 98.94 491 MET B CA 1
ATOM 8510 C C . MET B 1 491 ? 3.443 15.992 18.734 1 98.94 491 MET B C 1
ATOM 8512 O O . MET B 1 491 ? 4.043 15.477 19.672 1 98.94 491 MET B O 1
ATOM 8516 N N . LEU B 1 492 ? 3.928 17.016 18.156 1 98.88 492 LEU B N 1
ATOM 8517 C CA . LEU B 1 492 ? 5.223 17.594 18.516 1 98.88 492 LEU B CA 1
ATOM 8518 C C . LEU B 1 492 ? 5.152 18.328 19.844 1 98.88 492 LEU B C 1
ATOM 8520 O O . LEU B 1 492 ? 6.062 18.219 20.672 1 98.88 492 LEU B O 1
ATOM 8524 N N . LEU B 1 493 ? 4.051 19.047 19.984 1 98.88 493 LEU B N 1
ATOM 8525 C CA . LEU B 1 493 ? 3.875 19.75 21.25 1 98.88 493 LEU B CA 1
ATOM 8526 C C . LEU B 1 493 ? 3.84 18.766 22.406 1 98.88 493 LEU B C 1
ATOM 8528 O O . LEU B 1 493 ? 4.316 19.078 23.5 1 98.88 493 LEU B O 1
ATOM 8532 N N . ASN B 1 494 ? 3.32 17.578 22.109 1 98.75 494 ASN B N 1
ATOM 8533 C CA . ASN B 1 494 ? 3.279 16.5 23.094 1 98.75 494 ASN B CA 1
ATOM 8534 C C . ASN B 1 494 ? 4.641 15.82 23.234 1 98.75 494 ASN B C 1
ATOM 8536 O O . ASN B 1 494 ? 4.762 14.805 23.922 1 98.75 494 ASN B O 1
ATOM 8540 N N . LYS B 1 495 ? 5.574 16.266 22.562 1 98.38 495 LYS B N 1
ATOM 8541 C CA . LYS B 1 495 ? 6.926 15.711 22.578 1 98.38 495 LYS B CA 1
ATOM 8542 C C . LYS B 1 495 ? 6.949 14.297 22.016 1 98.38 495 LYS B C 1
ATOM 8544 O O . LYS B 1 495 ? 7.621 13.414 22.562 1 98.38 495 LYS B O 1
ATOM 8549 N N . GLY B 1 496 ? 6.09 14.078 21.078 1 98.75 496 GLY B N 1
ATOM 8550 C CA . GLY B 1 496 ? 6.242 12.875 20.266 1 98.75 496 GLY B CA 1
ATOM 8551 C C . GLY B 1 496 ? 5.109 11.883 20.453 1 98.75 496 GLY B C 1
ATOM 8552 O O . GLY B 1 496 ? 5.156 10.773 19.922 1 98.75 496 GLY B O 1
ATOM 8553 N N . THR B 1 497 ? 4.07 12.211 21.156 1 98.69 497 THR B N 1
ATOM 8554 C CA . THR B 1 497 ? 2.967 11.273 21.344 1 98.69 497 THR B CA 1
ATOM 8555 C C . THR B 1 497 ? 1.66 11.859 20.828 1 98.69 497 THR B C 1
ATOM 8557 O O . THR B 1 497 ? 1.449 13.07 20.891 1 98.69 497 THR B O 1
ATOM 8560 N N . TYR B 1 498 ? 0.81 10.984 20.281 1 98.81 498 TYR B N 1
ATOM 8561 C CA . TYR B 1 498 ? -0.535 11.344 19.844 1 98.81 498 TYR B CA 1
ATOM 8562 C C . TYR B 1 498 ? -1.361 10.102 19.531 1 98.81 498 TYR B C 1
ATOM 8564 O O . TYR B 1 498 ? -0.842 9.125 18.984 1 98.81 498 TYR B O 1
ATOM 8572 N N . GLY B 1 499 ? -2.57 10.094 19.922 1 98.38 499 GLY B N 1
ATOM 8573 C CA . GLY B 1 499 ? -3.473 9 19.609 1 98.38 499 GLY B CA 1
ATOM 8574 C C . GLY B 1 499 ? -3.066 7.684 20.25 1 98.38 499 GLY B C 1
ATOM 8575 O O . GLY B 1 499 ? -3.311 6.613 19.688 1 98.38 499 GLY B O 1
ATOM 8576 N N . GLY B 1 500 ? -2.371 7.801 21.328 1 97.81 500 GLY B N 1
ATOM 8577 C CA . GLY B 1 500 ? -1.965 6.609 22.047 1 97.81 500 GLY B CA 1
ATOM 8578 C C . GLY B 1 500 ? -0.712 5.965 21.484 1 97.81 500 GLY B C 1
ATOM 8579 O O . GLY B 1 500 ? -0.344 4.855 21.875 1 97.81 500 GLY B O 1
ATOM 8580 N N . GLN B 1 501 ? -0.044 6.688 20.641 1 97.75 501 GLN B N 1
ATOM 8581 C CA . GLN B 1 501 ? 1.162 6.16 20 1 97.75 501 GLN B CA 1
ATOM 8582 C C . GLN B 1 501 ? 2.342 7.113 20.188 1 97.75 501 GLN B C 1
ATOM 8584 O O . GLN B 1 501 ? 2.166 8.328 20.203 1 97.75 501 GLN B O 1
ATOM 8589 N N . GLN B 1 502 ? 3.463 6.52 20.375 1 98.31 502 GLN B N 1
ATOM 8590 C CA . GLN B 1 502 ? 4.699 7.297 20.406 1 98.31 502 GLN B CA 1
ATOM 8591 C C . GLN B 1 502 ? 5.344 7.379 19.031 1 98.31 502 GLN B C 1
ATOM 8593 O O . GLN B 1 502 ? 5.703 6.352 18.453 1 98.31 502 GLN B O 1
ATOM 8598 N N . TYR B 1 503 ? 5.508 8.547 18.531 1 98.56 503 TYR B N 1
ATOM 8599 C CA . TYR B 1 503 ? 6.102 8.766 17.219 1 98.56 503 TYR B CA 1
ATOM 8600 C C . TYR B 1 503 ? 7.57 9.141 17.344 1 98.56 503 TYR B C 1
ATOM 8602 O O . TYR B 1 503 ? 8.391 8.75 16.5 1 98.56 503 TYR B O 1
ATOM 8610 N N . PHE B 1 504 ? 7.863 9.93 18.391 1 98.81 504 PHE B N 1
ATOM 8611 C CA . PHE B 1 504 ? 9.234 10.344 18.672 1 98.81 504 PHE B CA 1
ATOM 8612 C C . PHE B 1 504 ? 9.539 10.258 20.156 1 98.81 504 PHE B C 1
ATOM 8614 O O . PHE B 1 504 ? 8.633 10.391 20.984 1 98.81 504 PHE B O 1
ATOM 8621 N N . LYS B 1 505 ? 10.82 10.086 20.453 1 98.56 505 LYS B N 1
ATOM 8622 C CA . LYS B 1 505 ? 11.273 10.312 21.828 1 98.56 505 LYS B CA 1
ATOM 8623 C C . LYS B 1 505 ? 11.25 11.805 22.172 1 98.56 505 LYS B C 1
ATOM 8625 O O . LYS B 1 505 ? 11.562 12.648 21.328 1 98.56 505 LYS B O 1
ATOM 8630 N N . PRO B 1 506 ? 10.906 12.062 23.391 1 98.38 506 PRO B N 1
ATOM 8631 C CA . PRO B 1 506 ? 10.867 13.469 23.781 1 98.38 506 PRO B CA 1
ATOM 8632 C C . PRO B 1 506 ? 12.188 14.195 23.531 1 98.38 506 PRO B C 1
ATOM 8634 O O . PRO B 1 506 ? 12.188 15.352 23.094 1 98.38 506 PRO B O 1
ATOM 8637 N N . GLN B 1 507 ? 13.242 13.539 23.719 1 98.12 507 GLN B N 1
ATOM 8638 C CA . GLN B 1 507 ? 14.562 14.141 23.547 1 98.12 507 GLN B CA 1
ATOM 8639 C C . GLN B 1 507 ? 14.797 14.539 22.094 1 98.12 507 GLN B C 1
ATOM 8641 O O . GLN B 1 507 ? 15.438 15.555 21.812 1 98.12 507 GLN B O 1
ATOM 8646 N N . THR B 1 508 ? 14.297 13.734 21.203 1 98.5 508 THR B N 1
ATOM 8647 C CA . THR B 1 508 ? 14.43 14.039 19.781 1 98.5 508 THR B CA 1
ATOM 8648 C C . THR B 1 508 ? 13.672 15.32 19.422 1 98.5 508 THR B C 1
ATOM 8650 O O . THR B 1 508 ? 14.203 16.203 18.766 1 98.5 508 THR B O 1
ATOM 8653 N N . VAL B 1 509 ? 12.461 15.438 19.938 1 98.62 509 VAL B N 1
ATOM 8654 C CA . VAL B 1 509 ? 11.648 16.625 19.672 1 98.62 509 VAL B CA 1
ATOM 8655 C C . VAL B 1 509 ? 12.32 17.859 20.266 1 98.62 509 VAL B C 1
ATOM 8657 O O . VAL B 1 509 ? 12.445 18.891 19.594 1 98.62 509 VAL B O 1
ATOM 8660 N N . ASP B 1 510 ? 12.812 17.703 21.469 1 98.06 510 ASP B N 1
ATOM 8661 C CA . ASP B 1 510 ? 13.484 18.828 22.125 1 98.06 510 ASP B CA 1
ATOM 8662 C C . ASP B 1 510 ? 14.703 19.281 21.344 1 98.06 510 ASP B C 1
ATOM 8664 O O . ASP B 1 510 ? 14.883 20.484 21.109 1 98.06 510 ASP B O 1
ATOM 8668 N N . THR B 1 511 ? 15.422 18.375 20.891 1 97.75 511 THR B N 1
ATOM 8669 C CA . THR B 1 511 ? 16.656 18.703 20.172 1 97.75 511 THR B CA 1
ATOM 8670 C C . THR B 1 511 ? 16.359 19.438 18.875 1 97.75 511 THR B C 1
ATOM 8672 O O . THR B 1 511 ? 16.969 20.469 18.578 1 97.75 511 THR B O 1
ATOM 8675 N N . PHE B 1 512 ? 15.43 19.016 18.141 1 98.56 512 PHE B N 1
ATOM 8676 C CA . PHE B 1 512 ? 15.188 19.562 16.812 1 98.56 512 PHE B CA 1
ATOM 8677 C C . PHE B 1 512 ? 14.461 20.891 16.891 1 98.56 512 PHE B C 1
ATOM 8679 O O . PHE B 1 512 ? 14.609 21.734 16 1 98.56 512 PHE B O 1
ATOM 8686 N N . THR B 1 513 ? 13.695 21.125 18 1 98.06 513 THR B N 1
ATOM 8687 C CA . THR B 1 513 ? 12.875 22.328 18.078 1 98.06 513 THR B CA 1
ATOM 8688 C C . THR B 1 513 ? 13.594 23.406 18.875 1 98.06 513 THR B C 1
ATOM 8690 O O . THR B 1 513 ? 13.109 24.547 18.969 1 98.06 513 THR B O 1
ATOM 8693 N N . ALA B 1 514 ? 14.727 23.156 19.359 1 96.19 514 ALA B N 1
ATOM 8694 C CA . ALA B 1 514 ? 15.484 24.125 20.141 1 96.19 514 ALA B CA 1
ATOM 8695 C C . ALA B 1 514 ? 16.5 24.844 19.281 1 96.19 514 ALA B C 1
ATOM 8697 O O . ALA B 1 514 ? 16.875 24.359 18.203 1 96.19 514 ALA B O 1
ATOM 8698 N N . GLN B 1 515 ? 16.875 26.016 19.75 1 93.69 515 GLN B N 1
ATOM 8699 C CA . GLN B 1 515 ? 17.984 26.703 19.094 1 93.69 515 GLN B CA 1
ATOM 8700 C C . GLN B 1 515 ? 19.266 25.875 19.188 1 93.69 515 GLN B C 1
ATOM 8702 O O . GLN B 1 515 ? 19.625 25.375 20.25 1 93.69 515 GLN B O 1
ATOM 8707 N N . GLN B 1 516 ? 19.906 25.766 18.047 1 91.44 516 GLN B N 1
ATOM 8708 C CA . GLN B 1 516 ? 21.031 24.844 17.984 1 91.44 516 GLN B CA 1
ATOM 8709 C C . GLN B 1 516 ? 22.328 25.578 17.688 1 91.44 516 GLN B C 1
ATOM 8711 O O . GLN B 1 516 ? 23.406 25 17.766 1 91.44 516 GLN B O 1
ATOM 8716 N N . SER B 1 517 ? 22.219 26.859 17.328 1 92.69 517 SER B N 1
ATOM 8717 C CA . SER B 1 517 ? 23.391 27.641 16.938 1 92.69 517 SER B CA 1
ATOM 8718 C C . SER B 1 517 ? 23.281 29.078 17.438 1 92.69 517 SER B C 1
ATOM 8720 O O . SER B 1 517 ? 22.172 29.562 17.703 1 92.69 517 SER B O 1
ATOM 8722 N N . ASN B 1 518 ? 24.453 29.688 17.547 1 91.69 518 ASN B N 1
ATOM 8723 C CA . ASN B 1 518 ? 24.469 31.094 17.922 1 91.69 518 ASN B CA 1
ATOM 8724 C C . ASN B 1 518 ? 24.406 32 16.688 1 91.69 518 ASN B C 1
ATOM 8726 O O . ASN B 1 518 ? 24.328 33.219 16.828 1 91.69 518 ASN B O 1
ATOM 8730 N N . ILE B 1 519 ? 24.391 31.375 15.617 1 91.75 519 ILE B N 1
ATOM 8731 C CA . ILE B 1 519 ? 24.422 32.125 14.367 1 91.75 519 ILE B CA 1
ATOM 8732 C C . ILE B 1 519 ? 23.016 32.531 13.969 1 91.75 519 ILE B C 1
ATOM 8734 O O . ILE B 1 519 ? 22.797 33.625 13.453 1 91.75 519 ILE B O 1
ATOM 8738 N N . SER B 1 520 ? 22.094 31.719 14.172 1 88.81 520 SER B N 1
ATOM 8739 C CA . SER B 1 520 ? 20.719 32.031 13.82 1 88.81 520 SER B CA 1
ATOM 8740 C C . SER B 1 520 ? 19.75 31.484 14.867 1 88.81 520 SER B C 1
ATOM 8742 O O . SER B 1 520 ? 20.125 30.672 15.711 1 88.81 520 SER B O 1
ATOM 8744 N N . ARG B 1 521 ? 18.438 31.906 14.766 1 92.38 521 ARG B N 1
ATOM 8745 C CA . ARG B 1 521 ? 17.375 31.531 15.688 1 92.38 521 ARG B CA 1
ATOM 8746 C C . ARG B 1 521 ? 16.859 30.125 15.383 1 92.38 521 ARG B C 1
ATOM 8748 O O . ARG B 1 521 ? 16.094 29.562 16.156 1 92.38 521 ARG B O 1
ATOM 8755 N N . ARG B 1 522 ? 17.328 29.5 14.398 1 94.19 522 ARG B N 1
ATOM 8756 C CA . ARG B 1 522 ? 16.703 28.312 13.82 1 94.19 522 ARG B CA 1
ATOM 8757 C C . ARG B 1 522 ? 16.922 27.094 14.703 1 94.19 522 ARG B C 1
ATOM 8759 O O . ARG B 1 522 ? 17.938 27 15.406 1 94.19 522 ARG B O 1
ATOM 8766 N N . GLY B 1 523 ? 15.945 26.172 14.766 1 96.94 523 GLY B N 1
ATOM 8767 C CA . GLY B 1 523 ? 16.188 24.781 15.109 1 96.94 523 GLY B CA 1
ATOM 8768 C C . GLY B 1 523 ? 16.672 23.953 13.938 1 96.94 523 GLY B C 1
ATOM 8769 O O . GLY B 1 523 ? 17.062 24.5 12.906 1 96.94 523 GLY B O 1
ATOM 8770 N N . LEU B 1 524 ? 16.734 22.688 14.172 1 98.19 524 LEU B N 1
ATOM 8771 C CA . LEU B 1 524 ? 17.062 21.812 13.039 1 98.19 524 LEU B CA 1
ATOM 8772 C C . LEU B 1 524 ? 15.867 21.656 12.109 1 98.19 524 LEU B C 1
ATOM 8774 O O . LEU B 1 524 ? 14.984 20.844 12.359 1 98.19 524 LEU B O 1
ATOM 8778 N N . GLY B 1 525 ? 15.852 22.391 11.047 1 97.88 525 GLY B N 1
ATOM 8779 C CA . GLY B 1 525 ? 14.742 22.406 10.109 1 97.88 525 GLY B CA 1
ATOM 8780 C C . GLY B 1 525 ? 13.656 23.391 10.5 1 97.88 525 GLY B C 1
ATOM 8781 O O . GLY B 1 525 ? 13 23.984 9.625 1 97.88 525 GLY B O 1
ATOM 8782 N N . PHE B 1 526 ? 13.523 23.703 11.742 1 98.56 526 PHE B N 1
ATOM 8783 C CA . PHE B 1 526 ? 12.445 24.531 12.258 1 98.56 526 PHE B CA 1
ATOM 8784 C C . PHE B 1 526 ? 12.867 26 12.281 1 98.56 526 PHE B C 1
ATOM 8786 O O . PHE B 1 526 ? 14.031 26.312 12.539 1 98.56 526 PHE B O 1
ATOM 8793 N N . ASP B 1 527 ? 11.898 26.875 11.938 1 98.12 527 ASP B N 1
ATOM 8794 C CA . ASP B 1 527 ? 12.016 28.281 12.281 1 98.12 527 ASP B CA 1
ATOM 8795 C C . ASP B 1 527 ? 11.617 28.516 13.734 1 98.12 527 ASP B C 1
ATOM 8797 O O . ASP B 1 527 ? 10.977 27.672 14.359 1 98.12 527 ASP B O 1
ATOM 8801 N N . ARG B 1 528 ? 12.148 29.688 14.312 1 97.81 528 ARG B N 1
ATOM 8802 C CA . ARG B 1 528 ? 11.883 29.953 15.727 1 97.81 528 ARG B CA 1
ATOM 8803 C C . ARG B 1 528 ? 11.742 31.438 16 1 97.81 528 ARG B C 1
ATOM 8805 O O . ARG B 1 528 ? 12.023 32.25 15.125 1 97.81 528 ARG B O 1
ATOM 8812 N N . TRP B 1 529 ? 11.359 31.672 17.203 1 97.06 529 TRP B N 1
ATOM 8813 C CA . TRP B 1 529 ? 11.344 33.031 17.75 1 97.06 529 TRP B CA 1
ATOM 8814 C C . TRP B 1 529 ? 12.703 33.688 17.578 1 97.06 529 TRP B C 1
ATOM 8816 O O . TRP B 1 529 ? 13.742 33.062 17.797 1 97.06 529 TRP B O 1
ATOM 8826 N N . ASP B 1 530 ? 12.586 35 17.156 1 95.25 530 ASP B N 1
ATOM 8827 C CA . ASP B 1 530 ? 13.812 35.75 16.969 1 95.25 530 ASP B CA 1
ATOM 8828 C C . ASP B 1 530 ? 14.211 36.469 18.25 1 95.25 530 ASP B C 1
ATOM 8830 O O . ASP B 1 530 ? 13.43 37.281 18.781 1 95.25 530 ASP B O 1
ATOM 8834 N N . PRO B 1 531 ? 15.422 36.281 18.672 1 92.81 531 PRO B N 1
ATOM 8835 C CA . PRO B 1 531 ? 15.852 36.969 19.906 1 92.81 531 PRO B CA 1
ATOM 8836 C C . PRO B 1 531 ? 16.047 38.469 19.719 1 92.81 531 PRO B C 1
ATOM 8838 O O . PRO B 1 531 ? 16.141 39.219 20.703 1 92.81 531 PRO B O 1
ATOM 8841 N N . ASN B 1 532 ? 16.219 38.844 18.5 1 93.38 532 ASN B N 1
ATOM 8842 C CA . ASN B 1 532 ? 16.203 40.281 18.234 1 93.38 532 ASN B CA 1
ATOM 8843 C C . ASN B 1 532 ? 14.781 40.844 18.328 1 93.38 532 ASN B C 1
ATOM 8845 O O . ASN B 1 532 ? 14.039 40.812 17.344 1 93.38 532 ASN B O 1
ATOM 8849 N N . LEU B 1 533 ? 14.469 41.438 19.344 1 92.19 533 LEU B N 1
ATOM 8850 C CA . LEU B 1 533 ? 13.109 41.844 19.688 1 92.19 533 LEU B CA 1
ATOM 8851 C C . LEU B 1 533 ? 12.602 42.938 18.75 1 92.19 533 LEU B C 1
ATOM 8853 O O . LEU B 1 533 ? 11.398 43.125 18.625 1 92.19 533 LEU B O 1
ATOM 8857 N N . SER B 1 534 ? 13.5 43.656 18.109 1 93.75 534 SER B N 1
ATOM 8858 C CA . SER B 1 534 ? 13.086 44.688 17.172 1 93.75 534 SER B CA 1
ATOM 8859 C C . SER B 1 534 ? 12.398 44.062 15.945 1 93.75 534 SER B C 1
ATOM 8861 O O . SER B 1 534 ? 11.609 44.75 15.273 1 93.75 534 SER B O 1
ATOM 8863 N N . LYS B 1 535 ? 12.664 42.812 15.75 1 92.44 535 LYS B N 1
ATOM 8864 C CA . LYS B 1 535 ? 12.086 42.156 14.578 1 92.44 535 LYS B CA 1
ATOM 8865 C C . LYS B 1 535 ? 10.648 41.719 14.844 1 92.44 535 LYS B C 1
ATOM 8867 O O . LYS B 1 535 ? 9.867 41.562 13.906 1 92.44 535 LYS B O 1
ATOM 8872 N N . LYS B 1 536 ? 10.305 41.5 16.125 1 95.75 536 LYS B N 1
ATOM 8873 C CA . LYS B 1 536 ? 8.953 41.094 16.516 1 95.75 536 LYS B CA 1
ATOM 8874 C C . LYS B 1 536 ? 8.516 39.844 15.727 1 95.75 536 LYS B C 1
ATOM 8876 O O . LYS B 1 536 ? 7.426 39.844 15.148 1 95.75 536 LYS B O 1
ATOM 8881 N N . TYR B 1 537 ? 9.359 38.875 15.672 1 96.06 537 TYR B N 1
ATOM 8882 C CA . TYR B 1 537 ? 9.102 37.656 14.875 1 96.06 537 TYR B CA 1
ATOM 8883 C C . TYR B 1 537 ? 8.969 36.438 15.766 1 96.06 537 TYR B C 1
ATOM 8885 O O . TYR B 1 537 ? 9.789 36.219 16.672 1 96.06 537 TYR B O 1
ATOM 8893 N N . PRO B 1 538 ? 8.031 35.594 15.555 1 97.5 538 PRO B N 1
ATOM 8894 C CA . PRO B 1 538 ? 7.012 35.719 14.508 1 97.5 538 PRO B CA 1
ATOM 8895 C C . PRO B 1 538 ? 5.918 36.719 14.844 1 97.5 538 PRO B C 1
ATOM 8897 O O . PRO B 1 538 ? 5.113 37.062 13.984 1 97.5 538 PRO B O 1
ATOM 8900 N N . SER B 1 539 ? 5.805 37.062 16.078 1 97.56 539 SER B N 1
ATOM 8901 C CA . SER B 1 539 ? 4.992 38.188 16.547 1 97.56 539 SER B CA 1
ATOM 8902 C C . SER B 1 539 ? 5.645 38.875 17.75 1 97.56 539 SER B C 1
ATOM 8904 O O . SER B 1 539 ? 6.574 38.344 18.344 1 97.56 539 SER B O 1
ATOM 8906 N N . ALA B 1 540 ? 5.094 40 18.062 1 96.94 540 ALA B N 1
ATOM 8907 C CA . ALA B 1 540 ? 5.699 40.781 19.125 1 96.94 540 ALA B CA 1
ATOM 8908 C C . ALA B 1 540 ? 5.52 40.094 20.484 1 96.94 540 ALA B C 1
ATOM 8910 O O . ALA B 1 540 ? 6.262 40.375 21.422 1 96.94 540 ALA B O 1
ATOM 8911 N N . THR B 1 541 ? 4.605 39.219 20.516 1 97.5 541 THR B N 1
ATOM 8912 C CA . THR B 1 541 ? 4.273 38.625 21.812 1 97.5 541 THR B CA 1
ATOM 8913 C C . THR B 1 541 ? 4.605 37.156 21.844 1 97.5 541 THR B C 1
ATOM 8915 O O . THR B 1 541 ? 4.258 36.438 22.797 1 97.5 541 THR B O 1
ATOM 8918 N N . ALA B 1 542 ? 5.254 36.656 20.844 1 97.75 542 ALA B N 1
ATOM 8919 C CA . ALA B 1 542 ? 5.676 35.25 20.859 1 97.75 542 ALA B CA 1
ATOM 8920 C C . ALA B 1 542 ? 6.703 35 21.953 1 97.75 542 ALA B C 1
ATOM 8922 O O . ALA B 1 542 ? 7.555 35.844 22.219 1 97.75 542 ALA B O 1
ATOM 8923 N N . SER B 1 543 ? 6.656 33.844 22.562 1 97.31 543 SER B N 1
ATOM 8924 C CA . SER B 1 543 ? 7.652 33.469 23.578 1 97.31 543 SER B CA 1
ATOM 8925 C C . SER B 1 543 ? 8.906 32.906 22.938 1 97.31 543 SER B C 1
ATOM 8927 O O . SER B 1 543 ? 8.883 32.5 21.766 1 97.31 543 SER B O 1
ATOM 8929 N N . PRO B 1 544 ? 9.984 32.75 23.719 1 96.5 544 PRO B N 1
ATOM 8930 C CA . PRO B 1 544 ? 11.234 32.188 23.203 1 96.5 544 PRO B CA 1
ATOM 8931 C C . PRO B 1 544 ? 11.125 30.703 22.859 1 96.5 544 PRO B C 1
ATOM 8933 O O . PRO B 1 544 ? 12.023 30.141 22.234 1 96.5 544 PRO B O 1
ATOM 8936 N N . GLN B 1 545 ? 10.078 30.062 23.234 1 97.38 545 GLN B N 1
ATOM 8937 C CA . GLN B 1 545 ? 9.922 28.625 22.969 1 97.38 545 GLN B CA 1
ATOM 8938 C C . GLN B 1 545 ? 9.133 28.375 21.703 1 97.38 545 GLN B C 1
ATOM 8940 O O . GLN B 1 545 ? 8.828 27.234 21.359 1 97.38 545 GLN B O 1
ATOM 8945 N N . THR B 1 546 ? 8.805 29.438 20.984 1 98.5 546 THR B N 1
ATOM 8946 C CA . THR B 1 546 ? 7.988 29.328 19.781 1 98.5 546 THR B CA 1
ATOM 8947 C C . THR B 1 546 ? 8.805 28.766 18.625 1 98.5 546 THR B C 1
ATOM 8949 O O . THR B 1 546 ? 9.914 29.234 18.359 1 98.5 546 THR B O 1
ATOM 8952 N N . TYR B 1 547 ? 8.312 27.719 17.969 1 98.69 547 TYR B N 1
ATOM 8953 C CA . TYR B 1 547 ? 8.906 27.156 16.75 1 98.69 547 TYR B CA 1
ATOM 8954 C C . TYR B 1 547 ? 7.84 26.859 15.703 1 98.69 547 TYR B C 1
ATOM 8956 O O . TYR B 1 547 ? 6.656 26.75 16.031 1 98.69 547 TYR B O 1
ATOM 8964 N N . GLY B 1 548 ? 8.141 26.797 14.508 1 98.69 548 GLY B N 1
ATOM 8965 C CA . GLY B 1 548 ? 7.258 26.562 13.375 1 98.69 548 GLY B CA 1
ATOM 8966 C C . GLY B 1 548 ? 7.875 26.953 12.047 1 98.69 548 GLY B C 1
ATOM 8967 O O . GLY B 1 548 ? 9.039 26.641 11.781 1 98.69 548 GLY B O 1
ATOM 8968 N N . HIS B 1 549 ? 7.055 27.469 11.156 1 98.75 549 HIS B N 1
ATOM 8969 C CA . HIS B 1 549 ? 7.508 27.906 9.836 1 98.75 549 HIS B CA 1
ATOM 8970 C C . HIS B 1 549 ? 6.41 28.656 9.094 1 98.75 549 HIS B C 1
ATOM 8972 O O . HIS B 1 549 ? 5.223 28.469 9.391 1 98.75 549 HIS B O 1
ATOM 8978 N N . THR B 1 550 ? 6.809 29.516 8.234 1 98.44 550 THR B N 1
ATOM 8979 C CA . THR B 1 550 ? 5.887 30.141 7.289 1 98.44 550 THR B CA 1
ATOM 8980 C C . THR B 1 550 ? 6.02 29.5 5.906 1 98.44 550 THR B C 1
ATOM 8982 O O . THR B 1 550 ? 6.945 28.734 5.656 1 98.44 550 THR B O 1
ATOM 8985 N N . GLY B 1 551 ? 5.039 29.75 5.086 1 98.5 551 GLY B N 1
ATOM 8986 C CA . GLY B 1 551 ? 5.059 29.344 3.691 1 98.5 551 GLY B CA 1
ATOM 8987 C C . GLY B 1 551 ? 4.863 30.5 2.73 1 98.5 551 GLY B C 1
ATOM 8988 O O . GLY B 1 551 ? 4.082 31.422 3.002 1 98.5 551 GLY B O 1
ATOM 8989 N N . TYR B 1 552 ? 5.523 30.438 1.619 1 98.31 552 TYR B N 1
ATOM 8990 C CA . TYR B 1 552 ? 5.516 31.5 0.611 1 98.31 552 TYR B CA 1
ATOM 8991 C C . TYR B 1 552 ? 4.098 31.766 0.116 1 98.31 552 TYR B C 1
ATOM 8993 O O . TYR B 1 552 ? 3.756 32.906 -0.211 1 98.31 552 TYR B O 1
ATOM 9001 N N . THR B 1 553 ? 3.207 30.75 0.13 1 98.56 553 THR B N 1
ATOM 9002 C CA . THR B 1 553 ? 1.856 30.859 -0.411 1 98.56 553 THR B CA 1
ATOM 9003 C C . THR B 1 553 ? 0.939 31.594 0.569 1 98.56 553 THR B C 1
ATOM 9005 O O . THR B 1 553 ? -0.238 31.812 0.278 1 98.56 553 THR B O 1
ATOM 9008 N N . GLY B 1 554 ? 1.443 31.953 1.695 1 98.56 554 GLY B N 1
ATOM 9009 C CA . GLY B 1 554 ? 0.673 32.688 2.691 1 98.56 554 GLY B CA 1
ATOM 9010 C C . GLY B 1 554 ? 0.245 31.828 3.863 1 98.56 554 GLY B C 1
ATOM 9011 O O . GLY B 1 554 ? -0.843 32 4.414 1 98.56 554 GLY B O 1
ATOM 9012 N N . THR B 1 555 ? 1.067 30.859 4.207 1 98.75 555 THR B N 1
ATOM 9013 C CA . THR B 1 555 ? 0.722 29.938 5.285 1 98.75 555 THR B CA 1
ATOM 9014 C C . THR B 1 555 ? 1.666 30.109 6.469 1 98.75 555 THR B C 1
ATOM 9016 O O . THR B 1 555 ? 2.725 30.719 6.34 1 98.75 555 THR B O 1
ATOM 9019 N N . ALA B 1 556 ? 1.203 29.641 7.645 1 98.88 556 ALA B N 1
ATOM 9020 C CA . ALA B 1 556 ? 2.033 29.641 8.844 1 98.88 556 ALA B CA 1
ATOM 9021 C C . ALA B 1 556 ? 1.542 28.609 9.852 1 98.88 556 ALA B C 1
ATOM 9023 O O . ALA B 1 556 ? 0.344 28.328 9.93 1 98.88 556 ALA B O 1
ATOM 9024 N N . VAL B 1 557 ? 2.441 28.031 10.492 1 98.94 557 VAL B N 1
ATOM 9025 C CA . VAL B 1 557 ? 2.15 27.234 11.68 1 98.94 557 VAL B CA 1
ATOM 9026 C C . VAL B 1 557 ? 3.164 27.562 12.781 1 98.94 557 VAL B C 1
ATOM 9028 O O . VAL B 1 557 ? 4.371 27.594 12.523 1 98.94 557 VAL B O 1
ATOM 9031 N N . TRP B 1 558 ? 2.672 27.844 13.992 1 98.94 558 TRP B N 1
ATOM 9032 C CA . TRP B 1 558 ? 3.52 28.172 15.133 1 98.94 558 TRP B CA 1
ATOM 9033 C C . TRP B 1 558 ? 3.066 27.406 16.375 1 98.94 558 TRP B C 1
ATOM 9035 O O . TRP B 1 558 ? 1.872 27.359 16.688 1 98.94 558 TRP B O 1
ATOM 9045 N N . VAL B 1 559 ? 4.027 26.812 17.016 1 98.88 559 VAL B N 1
ATOM 9046 C CA . VAL B 1 559 ? 3.828 26.156 18.312 1 98.88 559 VAL B CA 1
ATOM 9047 C C . VAL B 1 559 ? 4.512 26.984 19.406 1 98.88 559 VAL B C 1
ATOM 9049 O O . VAL B 1 559 ? 5.711 27.266 19.312 1 98.88 559 VAL B O 1
ATOM 9052 N N . ASP B 1 560 ? 3.768 27.406 20.375 1 98.62 560 ASP B N 1
ATOM 9053 C CA . ASP B 1 560 ? 4.324 28.062 21.547 1 98.62 560 ASP B CA 1
ATOM 9054 C C . ASP B 1 560 ? 4.207 27.172 22.781 1 98.62 560 ASP B C 1
ATOM 9056 O O . ASP B 1 560 ? 3.158 27.141 23.438 1 98.62 560 ASP B O 1
ATOM 9060 N N . GLN B 1 561 ? 5.293 26.562 23.109 1 97.88 561 GLN B N 1
ATOM 9061 C CA . GLN B 1 561 ? 5.297 25.578 24.188 1 97.88 561 GLN B CA 1
ATOM 9062 C C . GLN B 1 561 ? 4.941 26.219 25.531 1 97.88 561 GLN B C 1
ATOM 9064 O O . GLN B 1 561 ? 4.293 25.594 26.375 1 97.88 561 GLN B O 1
ATOM 9069 N N . ALA B 1 562 ? 5.332 27.422 25.703 1 97.31 562 ALA B N 1
ATOM 9070 C CA . ALA B 1 562 ? 5.098 28.109 26.969 1 97.31 562 ALA B CA 1
ATOM 9071 C C . ALA B 1 562 ? 3.604 28.312 27.219 1 97.31 562 ALA B C 1
ATOM 9073 O O . ALA B 1 562 ? 3.158 28.328 28.359 1 97.31 562 ALA B O 1
ATOM 9074 N N . ARG B 1 563 ? 2.832 28.375 26.188 1 98 563 ARG B N 1
ATOM 9075 C CA . ARG B 1 563 ? 1.401 28.641 26.312 1 98 563 ARG B CA 1
ATOM 9076 C C . ARG B 1 563 ? 0.584 27.391 26.016 1 98 563 ARG B C 1
ATOM 9078 O O . ARG B 1 563 ? -0.646 27.406 26.062 1 98 563 ARG B O 1
ATOM 9085 N N . GLY B 1 564 ? 1.285 26.281 25.625 1 98.38 564 GLY B N 1
ATOM 9086 C CA . GLY B 1 564 ? 0.53 25.141 25.109 1 98.38 564 GLY B CA 1
ATOM 9087 C C . GLY B 1 564 ? -0.301 25.469 23.891 1 98.38 564 GLY B C 1
ATOM 9088 O O . GLY B 1 564 ? -1.446 25.031 23.766 1 98.38 564 GLY B O 1
ATOM 9089 N N . LEU B 1 565 ? 0.263 26.281 22.969 1 98.75 565 LEU B N 1
ATOM 9090 C CA . LEU B 1 565 ? -0.492 26.891 21.875 1 98.75 565 LEU B CA 1
ATOM 9091 C C . LEU B 1 565 ? -0.032 26.344 20.531 1 98.75 565 LEU B C 1
ATOM 9093 O O . LEU B 1 565 ? 1.168 26.188 20.297 1 98.75 565 LEU B O 1
ATOM 9097 N N . ILE B 1 566 ? -0.973 26.047 19.672 1 98.94 566 ILE B N 1
ATOM 9098 C CA . ILE B 1 566 ? -0.762 25.859 18.234 1 98.94 566 ILE B CA 1
ATOM 9099 C C . ILE B 1 566 ? -1.577 26.875 17.453 1 98.94 566 ILE B C 1
ATOM 9101 O O . ILE B 1 566 ? -2.787 27 17.656 1 98.94 566 ILE B O 1
ATOM 9105 N N . TYR B 1 567 ? -0.907 27.625 16.703 1 98.94 567 TYR B N 1
ATOM 9106 C CA . TYR B 1 567 ? -1.507 28.594 15.789 1 98.94 567 TYR B CA 1
ATOM 9107 C C . TYR B 1 567 ? -1.267 28.188 14.336 1 98.94 567 TYR B C 1
ATOM 9109 O O . TYR B 1 567 ? -0.119 28.078 13.898 1 98.94 567 TYR B O 1
ATOM 9117 N N . VAL B 1 568 ? -2.389 27.938 13.492 1 98.94 568 VAL B N 1
ATOM 9118 C CA . VAL B 1 568 ? -2.295 27.609 12.078 1 98.94 568 VAL B CA 1
ATOM 9119 C C . VAL B 1 568 ? -3.016 28.672 11.25 1 98.94 568 VAL B C 1
ATOM 9121 O O . VAL B 1 568 ? -4.16 29.016 11.539 1 98.94 568 VAL B O 1
ATOM 9124 N N . PHE B 1 569 ? -2.348 29.203 10.297 1 98.94 569 PHE B N 1
ATOM 9125 C CA . PHE B 1 569 ? -2.887 30.156 9.344 1 98.94 569 PHE B CA 1
ATOM 9126 C C . PHE B 1 569 ? -2.607 29.719 7.91 1 98.94 569 PHE B C 1
ATOM 9128 O O . PHE B 1 569 ? -1.45 29.625 7.5 1 98.94 569 PHE B O 1
ATOM 9135 N N . LEU B 1 570 ? -3.654 29.422 7.121 1 98.94 570 LEU B N 1
ATOM 9136 C CA . LEU B 1 570 ? -3.484 29.047 5.723 1 98.94 570 LEU B CA 1
ATOM 9137 C C . LEU B 1 570 ? -4.211 30.016 4.801 1 98.94 570 LEU B C 1
ATOM 9139 O O . LEU B 1 570 ? -5.379 30.344 5.031 1 98.94 570 LEU B O 1
ATOM 9143 N N . SER B 1 571 ? -3.533 30.5 3.809 1 98.81 571 SER B N 1
ATOM 9144 C CA . SER B 1 571 ? -4.109 31.375 2.797 1 98.81 571 SER B CA 1
ATOM 9145 C C . SER B 1 571 ? -3.479 31.141 1.431 1 98.81 571 SER B C 1
ATOM 9147 O O . SER B 1 571 ? -2.559 30.328 1.301 1 98.81 571 SER B O 1
ATOM 9149 N N . ASN B 1 572 ? -4.055 31.672 0.415 1 98.62 572 ASN B N 1
ATOM 9150 C CA . ASN B 1 572 ? -3.498 31.641 -0.934 1 98.62 572 ASN B CA 1
ATOM 9151 C C . ASN B 1 572 ? -3.164 33.031 -1.438 1 98.62 572 ASN B C 1
ATOM 9153 O O . ASN B 1 572 ? -3.562 33.406 -2.541 1 98.62 572 ASN B O 1
ATOM 9157 N N . ARG B 1 573 ? -2.322 33.719 -0.688 1 98.12 573 ARG B N 1
ATOM 9158 C CA . ARG B 1 573 ? -2.023 35.125 -0.926 1 98.12 573 ARG B CA 1
ATOM 9159 C C . ARG B 1 573 ? -1.44 35.344 -2.318 1 98.12 573 ARG B C 1
ATOM 9161 O O . ARG B 1 573 ? -1.398 36.469 -2.818 1 98.12 573 ARG B O 1
ATOM 9168 N N . VAL B 1 574 ? -0.989 34.312 -2.959 1 98.12 574 VAL B N 1
ATOM 9169 C CA . VAL B 1 574 ? -0.329 34.438 -4.254 1 98.12 574 VAL B CA 1
ATOM 9170 C C . VAL B 1 574 ? -1.357 34.312 -5.375 1 98.12 574 VAL B C 1
ATOM 9172 O O . VAL B 1 574 ? -1.001 34.281 -6.555 1 98.12 574 VAL B O 1
ATOM 9175 N N . ASN B 1 575 ? -2.562 34.188 -5.008 1 97.88 575 ASN B N 1
ATOM 9176 C CA . ASN B 1 575 ? -3.631 34.125 -6 1 97.88 575 ASN B CA 1
ATOM 9177 C C . ASN B 1 575 ? -4.238 35.5 -6.25 1 97.88 575 ASN B C 1
ATOM 9179 O O . ASN B 1 575 ? -4.559 36.25 -5.305 1 97.88 575 ASN B O 1
ATOM 9183 N N . PRO B 1 576 ? -4.578 35.906 -7.473 1 97.19 576 PRO B N 1
ATOM 9184 C CA . PRO B 1 576 ? -4.176 35.25 -8.711 1 97.19 576 PRO B CA 1
ATOM 9185 C C . PRO B 1 576 ? -2.699 35.469 -9.039 1 97.19 576 PRO B C 1
ATOM 9187 O O . PRO B 1 576 ? -2.143 34.75 -9.883 1 97.19 576 PRO B O 1
ATOM 9190 N N . SER B 1 577 ? -2.111 36.562 -8.375 1 96.38 577 SER B N 1
ATOM 9191 C CA . SER B 1 577 ? -0.702 36.875 -8.594 1 96.38 577 SER B CA 1
ATOM 9192 C C . SER B 1 577 ? -0.011 37.25 -7.281 1 96.38 577 SER B C 1
ATOM 9194 O O . SER B 1 577 ? -0.672 37.594 -6.301 1 96.38 577 SER B O 1
ATOM 9196 N N . VAL B 1 578 ? 1.265 37.188 -7.273 1 93.81 578 VAL B N 1
ATOM 9197 C CA . VAL B 1 578 ? 2.057 37.406 -6.066 1 93.81 578 VAL B CA 1
ATOM 9198 C C . VAL B 1 578 ? 1.957 38.875 -5.648 1 93.81 578 VAL B C 1
ATOM 9200 O O . VAL B 1 578 ? 2.168 39.781 -6.461 1 93.81 578 VAL B O 1
ATOM 9203 N N . THR B 1 579 ? 1.587 39 -4.371 1 93.56 579 THR B N 1
ATOM 9204 C CA . THR B 1 579 ? 1.62 40.312 -3.74 1 93.56 579 THR B CA 1
ATOM 9205 C C . THR B 1 579 ? 2.285 40.25 -2.369 1 93.56 579 THR B C 1
ATOM 9207 O O . THR B 1 579 ? 2.445 39.156 -1.807 1 93.56 579 THR B O 1
ATOM 9210 N N . ASN B 1 580 ? 2.709 41.375 -1.86 1 95.19 580 ASN B N 1
ATOM 9211 C CA . ASN B 1 580 ? 3.348 41.406 -0.55 1 95.19 580 ASN B CA 1
ATOM 9212 C C . ASN B 1 580 ? 2.404 41.969 0.517 1 95.19 580 ASN B C 1
ATOM 9214 O O . ASN B 1 580 ? 2.82 42.219 1.648 1 95.19 580 ASN B O 1
ATOM 9218 N N . LYS B 1 581 ? 1.195 42.125 0.229 1 97.62 581 LYS B N 1
ATOM 9219 C CA . LYS B 1 581 ? 0.258 42.812 1.109 1 97.62 581 LYS B CA 1
ATOM 9220 C C . LYS B 1 581 ? 0.058 42.031 2.412 1 97.62 581 LYS B C 1
ATOM 9222 O O . LYS B 1 581 ? 0.009 42.625 3.49 1 97.62 581 LYS B O 1
ATOM 9227 N N . LEU B 1 582 ? -0.085 40.75 2.322 1 98.12 582 LEU B N 1
ATOM 9228 C CA . LEU B 1 582 ? -0.285 39.938 3.521 1 98.12 582 LEU B CA 1
ATOM 9229 C C . LEU B 1 582 ? 0.86 40.156 4.508 1 98.12 582 LEU B C 1
ATOM 9231 O O . LEU B 1 582 ? 0.631 40.281 5.711 1 98.12 582 LEU B O 1
ATOM 9235 N N . VAL B 1 583 ? 2.074 40.219 4 1 96.75 583 VAL B N 1
ATOM 9236 C CA . VAL B 1 583 ? 3.275 40.344 4.816 1 96.75 583 VAL B CA 1
ATOM 9237 C C . VAL B 1 583 ? 3.393 41.781 5.336 1 96.75 583 VAL B C 1
ATOM 9239 O O . VAL B 1 583 ? 3.619 42 6.527 1 96.75 583 VAL B O 1
ATOM 9242 N N . SER B 1 584 ? 3.156 42.75 4.422 1 97.62 584 SER B N 1
ATOM 9243 C CA . SER B 1 584 ? 3.336 44.156 4.793 1 97.62 584 SER B CA 1
ATOM 9244 C C . SER B 1 584 ? 2.287 44.594 5.809 1 97.62 584 SER B C 1
ATOM 9246 O O . SER B 1 584 ? 2.545 45.469 6.629 1 97.62 584 SER B O 1
ATOM 9248 N N . MET B 1 585 ? 1.149 43.938 5.77 1 98.25 585 MET B N 1
ATOM 9249 C CA . MET B 1 585 ? 0.076 44.281 6.699 1 98.25 585 MET B CA 1
ATOM 9250 C C . MET B 1 585 ? 0.237 43.531 8.016 1 98.25 585 MET B C 1
ATOM 9252 O O . MET B 1 585 ? -0.53 43.719 8.953 1 98.25 585 MET B O 1
ATOM 9256 N N . GLY B 1 586 ? 1.184 42.625 8.109 1 98.19 586 GLY B N 1
ATOM 9257 C CA . GLY B 1 586 ? 1.468 41.844 9.32 1 98.19 586 GLY B CA 1
ATOM 9258 C C . GLY B 1 586 ? 0.324 40.969 9.742 1 98.19 586 GLY B C 1
ATOM 9259 O O . GLY B 1 586 ? 0.089 40.75 10.93 1 98.19 586 GLY B O 1
ATOM 9260 N N . ILE B 1 587 ? -0.398 40.438 8.781 1 98.62 587 ILE B N 1
ATOM 9261 C CA . ILE B 1 587 ? -1.646 39.75 9.07 1 98.62 587 ILE B CA 1
ATOM 9262 C C . ILE B 1 587 ? -1.373 38.562 9.984 1 98.62 587 ILE B C 1
ATOM 9264 O O . ILE B 1 587 ? -2.023 38.406 11.016 1 98.62 587 ILE B O 1
ATOM 9268 N N . ARG B 1 588 ? -0.423 37.719 9.672 1 98.69 588 ARG B N 1
ATOM 9269 C CA . ARG B 1 588 ? -0.101 36.531 10.453 1 98.69 588 ARG B CA 1
ATOM 9270 C C . ARG B 1 588 ? 0.346 36.906 11.859 1 98.69 588 ARG B C 1
ATOM 9272 O O . ARG B 1 588 ? -0.122 36.312 12.844 1 98.69 588 ARG B O 1
ATOM 9279 N N . SER B 1 589 ? 1.202 37.875 11.977 1 98.62 589 SER B N 1
ATOM 9280 C CA . SER B 1 589 ? 1.736 38.312 13.258 1 98.62 589 SER B CA 1
ATOM 9281 C C . SER B 1 589 ? 0.648 38.938 14.125 1 98.62 589 SER B C 1
ATOM 9283 O O . SER B 1 589 ? 0.565 38.688 15.32 1 98.62 589 SER B O 1
ATOM 9285 N N . ARG B 1 590 ? -0.184 39.75 13.516 1 98.75 590 ARG B N 1
ATOM 9286 C CA . ARG B 1 590 ? -1.253 40.438 14.242 1 98.75 590 ARG B CA 1
ATOM 9287 C C . ARG B 1 590 ? -2.252 39.438 14.812 1 98.75 590 ARG B C 1
ATOM 9289 O O . ARG B 1 590 ? -2.715 39.594 15.945 1 98.75 590 ARG B O 1
ATOM 9296 N N . ILE B 1 591 ? -2.543 38.469 14.031 1 98.88 591 ILE B N 1
ATOM 9297 C CA . ILE B 1 591 ? -3.461 37.438 14.508 1 98.88 591 ILE B CA 1
ATOM 9298 C C . ILE B 1 591 ? -2.836 36.688 15.68 1 98.88 591 ILE B C 1
ATOM 9300 O O . ILE B 1 591 ? -3.504 36.438 16.688 1 98.88 591 ILE B O 1
ATOM 9304 N N . GLN B 1 592 ? -1.56 36.344 15.57 1 98.81 592 GLN B N 1
ATOM 9305 C CA . GLN B 1 592 ? -0.883 35.656 16.672 1 98.81 592 GLN B CA 1
ATOM 9306 C C . GLN B 1 592 ? -0.905 36.5 17.938 1 98.81 592 GLN B C 1
ATOM 9308 O O . GLN B 1 592 ? -1.076 35.969 19.047 1 98.81 592 GLN B O 1
ATOM 9313 N N . GLU B 1 593 ? -0.772 37.781 17.812 1 98.69 593 GLU B N 1
ATOM 9314 C CA . GLU B 1 593 ? -0.801 38.688 18.953 1 98.69 593 GLU B CA 1
ATOM 9315 C C . GLU B 1 593 ? -2.172 38.688 19.625 1 98.69 593 GLU B C 1
ATOM 9317 O O . GLU B 1 593 ? -2.266 38.719 20.859 1 98.69 593 GLU B O 1
ATOM 9322 N N . VAL B 1 594 ? -3.215 38.688 18.812 1 98.75 594 VAL B N 1
ATOM 9323 C CA . VAL B 1 594 ? -4.566 38.594 19.344 1 98.75 594 VAL B CA 1
ATOM 9324 C C . VAL B 1 594 ? -4.73 37.312 20.141 1 98.75 594 VAL B C 1
ATOM 9326 O O . VAL B 1 594 ? -5.242 37.312 21.25 1 98.75 594 VAL B O 1
ATOM 9329 N N . ILE B 1 595 ? -4.254 36.219 19.609 1 98.88 595 ILE B N 1
ATOM 9330 C CA . ILE B 1 595 ? -4.359 34.906 20.219 1 98.88 595 ILE B CA 1
ATOM 9331 C C . ILE B 1 595 ? -3.604 34.906 21.547 1 98.88 595 ILE B C 1
ATOM 9333 O O . ILE B 1 595 ? -4.152 34.5 22.578 1 98.88 595 ILE B O 1
ATOM 9337 N N . ASN B 1 596 ? -2.309 35.375 21.5 1 98.62 596 ASN B N 1
ATOM 9338 C CA . ASN B 1 596 ? -1.48 35.375 22.703 1 98.62 596 ASN B CA 1
ATOM 9339 C C . ASN B 1 596 ? -2.098 36.25 23.797 1 98.62 596 ASN B C 1
ATOM 9341 O O . ASN B 1 596 ? -2.129 35.844 24.969 1 98.62 596 ASN B O 1
ATOM 9345 N N . SER B 1 597 ? -2.617 37.344 23.391 1 98.38 597 SER B N 1
ATOM 9346 C CA . SER B 1 597 ? -3.248 38.25 24.359 1 98.38 597 SER B CA 1
ATOM 9347 C C . SER B 1 597 ? -4.477 37.594 24.984 1 98.38 597 SER B C 1
ATOM 9349 O O . SER B 1 597 ? -4.684 37.688 26.188 1 98.38 597 SER B O 1
ATOM 9351 N N . ALA B 1 598 ? -5.25 37 24.141 1 98.25 598 ALA B N 1
ATOM 9352 C CA . ALA B 1 598 ? -6.449 36.312 24.625 1 98.25 598 ALA B CA 1
ATOM 9353 C C . ALA B 1 598 ? -6.094 35.25 25.641 1 98.25 598 ALA B C 1
ATOM 9355 O O . ALA B 1 598 ? -6.754 35.094 26.672 1 98.25 598 ALA B O 1
ATOM 9356 N N . ILE B 1 599 ? -5.078 34.438 25.406 1 98.19 599 ILE B N 1
ATOM 9357 C CA . ILE B 1 599 ? -4.641 33.344 26.266 1 98.19 599 ILE B CA 1
ATOM 9358 C C . ILE B 1 599 ? -4.09 33.906 27.578 1 98.19 599 ILE B C 1
ATOM 9360 O O . ILE B 1 599 ? -4.426 33.438 28.656 1 98.19 599 ILE B O 1
ATOM 9364 N N . ASP B 1 600 ? -3.283 35 27.453 1 97.56 600 ASP B N 1
ATOM 9365 C CA . ASP B 1 600 ? -2.652 35.594 28.625 1 97.56 600 ASP B CA 1
ATOM 9366 C C . ASP B 1 600 ? -3.697 36.219 29.562 1 97.56 600 ASP B C 1
ATOM 9368 O O . ASP B 1 600 ? -3.561 36.125 30.781 1 97.56 600 ASP B O 1
ATOM 9372 N N . LYS B 1 601 ? -4.719 36.781 29.016 1 96 601 LYS B N 1
ATOM 9373 C CA . LYS B 1 601 ? -5.805 37.344 29.812 1 96 601 LYS B CA 1
ATOM 9374 C C . LYS B 1 601 ? -6.531 36.25 30.594 1 96 601 LYS B C 1
ATOM 9376 O O . LYS B 1 601 ? -7.047 36.5 31.688 1 96 601 LYS B O 1
ATOM 9381 N N . GLY B 1 602 ? -6.605 35.125 30.016 1 89.31 602 GLY B N 1
ATOM 9382 C CA . GLY B 1 602 ? -7.246 34 30.672 1 89.31 602 GLY B CA 1
ATOM 9383 C C . GLY B 1 602 ? -6.41 33.438 31.797 1 89.31 602 GLY B C 1
ATOM 9384 O O . GLY B 1 602 ? -6.953 32.875 32.75 1 89.31 602 GLY B O 1
ATOM 9385 N N . MET B 1 603 ? -5.16 33.438 31.75 1 82.38 603 MET B N 1
ATOM 9386 C CA . MET B 1 603 ? -4.266 32.906 32.75 1 82.38 603 MET B CA 1
ATOM 9387 C C . MET B 1 603 ? -4.203 33.812 33.969 1 82.38 603 MET B C 1
ATOM 9389 O O . MET B 1 603 ? -3.908 33.375 35.094 1 82.38 603 MET B O 1
ATOM 9393 N N . GLU B 1 604 ? -4.332 35.125 33.75 1 72.38 604 GLU B N 1
ATOM 9394 C CA . GLU B 1 604 ? -4.324 36.094 34.812 1 72.38 604 GLU B CA 1
ATOM 9395 C C . GLU B 1 604 ? -5.574 35.969 35.688 1 72.38 604 GLU B C 1
ATOM 9397 O O . GLU B 1 604 ? -5.562 36.344 36.875 1 72.38 604 GLU B O 1
ATOM 9402 N N . LYS B 1 605 ? -6.551 35.344 35.344 1 54.59 605 LYS B N 1
ATOM 9403 C CA . LYS B 1 605 ? -7.746 35.156 36.156 1 54.59 605 LYS B CA 1
ATOM 9404 C C . LYS B 1 605 ? -7.656 33.875 36.969 1 54.59 605 LYS B C 1
ATOM 9406 O O . LYS B 1 605 ? -7.227 32.844 36.438 1 54.59 605 LYS B O 1
#

Radius of gyration: 34.88 Å; Cα contacts (8 Å, |Δi|>4): 2644; chains: 2; bounding box: 80×134×97 Å

pLDDT: mean 94.61, std 11.93, range [21.56, 98.94]

Organism: NCBI:txid1503925

Nearest PDB structures (foldseek):
  7u1b-assembly1_A  TM=7.677E-01  e=6.318E-24  Caulobacter vibrioides
  7uda-assembly1_A  TM=7.570E-01  e=1.720E-23  Caulobacter vibrioides
  7u1c-assembly1_A  TM=7.615E-01  e=6.282E-23  Caulobacter vibrioides
  7y3z-assembly4_C  TM=7.130E-01  e=8.154E-17  Acinetobacter
  7ulw-assembly1_A  TM=6.680E-01  e=1.306E-16  Homo sapiens